Protein AF-0000000078975999 (afdb_homodimer)

Secondary structure (DSSP, 8-state):
--S------TT----------------SPEEEEEEE-SS-TT-HHHHHHHHHHHHHH--EEEEEEESS--TT-TT----SS-EEEEE-TTT-TTEEEESS-HHHHHHHHH-TTTSHHHHTTEEEEEEEEEEEES---GGGGGT-HHHHHHHHHHHTT--EEEEEES---TTS--HHHHHHHHHHHHHHHHHHTTPPPTTSS-------SS--B---TTS------GGG---HHHHHHHHHHTTSEEEEEEE-TT--TTS--EEEEB--EEEESS-EEEE-TTS------------------------------------------TTSS---HHHHHHHHHHTT--EEEEE-S--EEEE--TTBHHHHHHTT-EEEEEEESS---STTS---B-----/--S------TT----------------SPEEEEEEE-SS-TT-HHHHHHHHHHHHHH--EEEEEEESS--TT-TT----SS-EEEEE-TTT-TTEEEESS-HHHHHHHHH-TTTSHHHHTTEEEEEEEEEEEES---GGGGGT-HHHHHHHHHHHTT--EEEEEES---TTS--HHHHHHHHHHHHHHHHHHTTPPPTTSS-------SS--B---TTS------GGG---HHHHHHHHHHTTSEEEEEEE-TT--TTS--EEEEB--EEEESS-EEEE-TTS---------------------S--------------------TTS----HHHHHHHHHHTT--EEEEE-S--EEEE--TTBHHHHHHTT-EEEEEEESS---STTS---B-----

InterPro domains:
  IPR002828 Survival protein SurE-like phosphatase/nucleotidase [PF01975] (34-255)
  IPR030048 Survival protein SurE [PTHR30457] (29-383)
  IPR036523 SurE-like phosphatase/nucleotidase superfamily [G3DSA:3.40.1210.10] (33-396)
  IPR036523 SurE-like phosphatase/nucleotidase superfamily [SSF64167] (33-192)

Foldseek 3Di:
DPPPPPPCPDDPDPPPPPPPLPPPDQPPFFEEEEEEEQQALQQLLRLVLQVVCCVPVVHHYAYEYANHHRFLVQLDWDDPDDKDKDDDPVSHPNHIHINIALNVRLCQQQVCPRHPSSVVRHFYAEYEFDQAAAACFFPSCRRGSSNSNQLSCLVQFHQYEGFYENHNPRVDNLVQRSVVVSVVVVVLCVLSVVDGQPQHNNRDDCQDDFQLAAAAPQNPPDPPDPVSVDVSVVVVSVCSSRSQKYKYKYAYSPDHPPPPQAAEFAGFHKD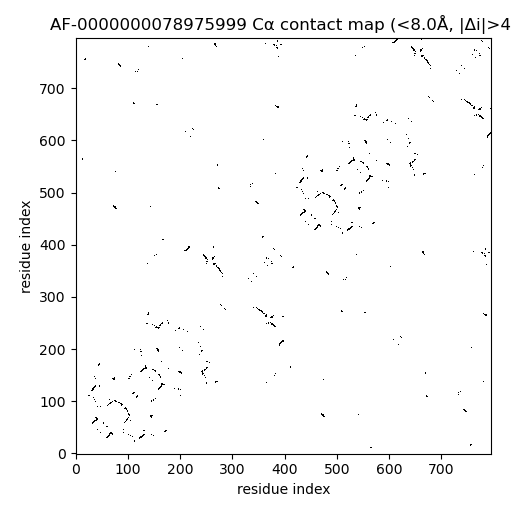FDPQKQKDFPPDDSPPPPPVPPPPPPPPPPPPDDDDDDDDPPPDPPPPPPPPPCPVPPVVPVVVRCVVRVVVVHDMDIDRHPDRMDTDDDPRGPVVSVVVRGIYMYMGGSPDDDPPRSRPHNNNNND/DPPPPPPCPDDPDPPPPPPPLPPPDQPPFFEEEEEEEQQALQQLLRLVLQVVCCVPVVHHYAYEYANHHRFLVQLDWDDPDDKDKDDDPVSHPNHIHINIALNVRLCQQQVCPRHPSSVVRHFYAEYEFDQAAAACFFPSCRRGSSNSNQLSCLVQFHQYEGFYENHNPRVDNLVQRSVVVSVVVVVLCVLSVVDGQPQHNNDDDCQDDFQLALAAPQNPPDPPDPVSVPVSVVVVSVCSSRSQKYKYKYAYSPDHPPPPQAAEFAGFHKDFDPQKQKDFPPDDSPPPPPVPPPPPPPPPPPPDDDDDDDPPPPDPPPPPPPPPCPVPPPVPVVVRCVVRVVVVHDMDIDGHPDRMDTDDDPRGPVVSVVVRGIYMYMGGSVDDDPPRSRPHNNNNND

Radius of gyration: 28.04 Å; Cα contacts (8 Å, |Δi|>4): 1833; chains: 2; bounding box: 128×62×68 Å

Structure (mmCIF, N/CA/C/O backbone):
data_AF-0000000078975999-model_v1
#
loop_
_entity.id
_entity.type
_entity.pdbx_description
1 polymer 'Survival protein SurE-like phosphatase/nucleotidase domain-containing protein'
#
loop_
_atom_site.group_PDB
_atom_site.id
_atom_site.type_symbol
_atom_site.label_atom_id
_atom_site.label_alt_id
_atom_site.label_comp_id
_atom_site.label_asym_id
_atom_site.label_entity_id
_atom_site.label_seq_id
_atom_site.pdbx_PDB_ins_code
_atom_site.Cartn_x
_atom_site.Cartn_y
_atom_site.Cartn_z
_atom_site.occupancy
_atom_site.B_iso_or_equiv
_atom_site.auth_seq_id
_atom_site.auth_comp_id
_atom_site.auth_asym_id
_atom_site.auth_atom_id
_atom_site.pdbx_PDB_model_num
ATOM 1 N N . MET A 1 1 ? -11.422 -15.164 27.516 1 16.28 1 MET A N 1
ATOM 2 C CA . MET A 1 1 ? -12.742 -15.758 27.312 1 16.28 1 MET A CA 1
ATOM 3 C C . MET A 1 1 ? -13.406 -15.188 26.078 1 16.28 1 MET A C 1
ATOM 5 O O . MET A 1 1 ? -13.898 -15.938 25.219 1 16.28 1 MET A O 1
ATOM 9 N N . LEU A 1 2 ? -13.852 -13.922 26.156 1 16.08 2 LEU A N 1
ATOM 10 C CA . LEU A 1 2 ? -15.133 -13.453 25.625 1 16.08 2 LEU A CA 1
ATOM 11 C C . LEU A 1 2 ? -14.992 -13.008 24.188 1 16.08 2 LEU A C 1
ATOM 13 O O . LEU A 1 2 ? -15.039 -11.812 23.891 1 16.08 2 LEU A O 1
ATOM 17 N N . LEU A 1 3 ? -13.812 -13.234 23.531 1 19.95 3 LEU A N 1
ATOM 18 C CA . LEU A 1 3 ? -13.797 -13.023 22.094 1 19.95 3 LEU A CA 1
ATOM 19 C C . LEU A 1 3 ? -14.984 -13.727 21.438 1 19.95 3 LEU A C 1
ATOM 21 O O . LEU A 1 3 ? -15.047 -14.953 21.422 1 19.95 3 LEU A O 1
ATOM 25 N N . LEU A 1 4 ? -16.172 -13.289 21.625 1 22.95 4 LEU A N 1
ATOM 26 C CA . LEU A 1 4 ? -17.328 -14.156 21.359 1 22.95 4 LEU A CA 1
ATOM 27 C C . LEU A 1 4 ? -17.188 -14.859 20.031 1 22.95 4 LEU A C 1
ATOM 29 O O . LEU A 1 4 ? -16.625 -14.297 19.078 1 22.95 4 LEU A O 1
ATOM 33 N N . GLN A 1 5 ? -17.156 -16.156 19.953 1 22.69 5 GLN A N 1
ATOM 34 C CA . GLN A 1 5 ? -17.266 -17.266 19.031 1 22.69 5 GLN A CA 1
ATOM 35 C C . GLN A 1 5 ? -18.281 -16.984 17.922 1 22.69 5 GLN A C 1
ATOM 37 O O . GLN A 1 5 ? -19.484 -17 18.156 1 22.69 5 GLN A O 1
ATOM 42 N N . HIS A 1 6 ? -18.078 -15.844 17.297 1 25.91 6 HIS A N 1
ATOM 43 C CA . HIS A 1 6 ? -19.125 -15.711 16.297 1 25.91 6 HIS A CA 1
ATOM 44 C C . HIS A 1 6 ? -19.453 -17.047 15.648 1 25.91 6 HIS A C 1
ATOM 46 O O . HIS A 1 6 ? -18.547 -17.797 15.25 1 25.91 6 HIS A O 1
ATOM 52 N N . ARG A 1 7 ? -20.484 -17.766 16.016 1 24.97 7 ARG A N 1
ATOM 53 C CA . ARG A 1 7 ? -21.172 -18.875 15.375 1 24.97 7 ARG A CA 1
ATOM 54 C C . ARG A 1 7 ? -21.141 -18.734 13.859 1 24.97 7 ARG A C 1
ATOM 56 O O . ARG A 1 7 ? -21.219 -17.609 13.336 1 24.97 7 ARG A O 1
ATOM 63 N N . ASP A 1 8 ? -20.594 -19.688 13.086 1 26.86 8 ASP A N 1
ATOM 64 C CA . ASP A 1 8 ? -20.438 -20.203 11.727 1 26.86 8 ASP A CA 1
ATOM 65 C C . ASP A 1 8 ? -21.641 -19.844 10.859 1 26.86 8 ASP A C 1
ATOM 67 O O . ASP A 1 8 ? -22.609 -20.594 10.789 1 26.86 8 ASP A O 1
ATOM 71 N N . ARG A 1 9 ? -22.234 -18.672 11.055 1 30.06 9 ARG A N 1
ATOM 72 C CA . ARG A 1 9 ? -23.391 -18.719 10.148 1 30.06 9 ARG A CA 1
ATOM 73 C C . ARG A 1 9 ? -22.938 -18.891 8.703 1 30.06 9 ARG A C 1
ATOM 75 O O . ARG A 1 9 ? -22 -18.25 8.25 1 30.06 9 ARG A O 1
ATOM 82 N N . PRO A 1 10 ? -23.422 -19.875 7.902 1 31.69 10 PRO A N 1
ATOM 83 C CA . PRO A 1 10 ? -23 -20.312 6.57 1 31.69 10 PRO A CA 1
ATOM 84 C C . PRO A 1 10 ? -22.75 -19.141 5.617 1 31.69 10 PRO A C 1
ATOM 86 O O . PRO A 1 10 ? -21.703 -19.078 4.973 1 31.69 10 PRO A O 1
ATOM 89 N N . GLY A 1 11 ? -23.781 -18.438 5.055 1 28.92 11 GLY A N 1
ATOM 90 C CA . GLY A 1 11 ? -24.016 -17.766 3.781 1 28.92 11 GLY A CA 1
ATOM 91 C C . GLY A 1 11 ? -23.672 -16.297 3.811 1 28.92 11 GLY A C 1
ATOM 92 O O . GLY A 1 11 ? -24.297 -15.492 3.117 1 28.92 11 GLY A O 1
ATOM 93 N N . ALA A 1 12 ? -22.859 -15.82 4.711 1 31.75 12 ALA A N 1
ATOM 94 C CA . ALA A 1 12 ? -22.797 -14.359 4.754 1 31.75 12 ALA A CA 1
ATOM 95 C C . ALA A 1 12 ? -22.125 -13.805 3.506 1 31.75 12 ALA A C 1
ATOM 97 O O . ALA A 1 12 ? -20.938 -14.016 3.285 1 31.75 12 ALA A O 1
ATOM 98 N N . HIS A 1 13 ? -22.953 -13.648 2.461 1 33.78 13 HIS A N 1
ATOM 99 C CA . HIS A 1 13 ? -22.609 -12.938 1.238 1 33.78 13 HIS A CA 1
ATOM 100 C C . HIS A 1 13 ? -22.203 -11.5 1.539 1 33.78 13 HIS A C 1
ATOM 102 O O . HIS A 1 13 ? -22.672 -10.898 2.502 1 33.78 13 HIS A O 1
ATOM 108 N N . PHE A 1 14 ? -21.047 -11.211 1.297 1 37.84 14 PHE A N 1
ATOM 109 C CA . PHE A 1 14 ? -20.578 -9.836 1.361 1 37.84 14 PHE A CA 1
ATOM 110 C C . PHE A 1 14 ? -21.641 -8.867 0.857 1 37.84 14 PHE A C 1
ATOM 112 O O . PHE A 1 14 ? -21.969 -8.859 -0.333 1 37.84 14 PHE A O 1
ATOM 119 N N . ALA A 1 15 ? -22.641 -8.586 1.693 1 34.5 15 ALA A N 1
ATOM 120 C CA . ALA A 1 15 ? -23.625 -7.586 1.261 1 34.5 15 ALA A CA 1
ATOM 121 C C . ALA A 1 15 ? -22.938 -6.234 1.026 1 34.5 15 ALA A C 1
ATOM 123 O O . ALA A 1 15 ? -22.312 -5.68 1.932 1 34.5 15 ALA A O 1
ATOM 124 N N . LEU A 1 16 ? -22.484 -5.977 -0.101 1 40 16 LEU A N 1
ATOM 125 C CA . LEU A 1 16 ? -22.078 -4.617 -0.445 1 40 16 LEU A CA 1
ATOM 126 C C . LEU A 1 16 ? -23.219 -3.631 -0.223 1 40 16 LEU A C 1
ATOM 128 O O . LEU A 1 16 ? -24.25 -3.719 -0.883 1 40 16 LEU A O 1
ATOM 132 N N . THR A 1 17 ? -23.484 -3.244 0.994 1 35.88 17 THR A N 1
ATOM 133 C CA . THR A 1 17 ? -24.562 -2.289 1.264 1 35.88 17 THR A CA 1
ATOM 134 C C . THR A 1 17 ? -24.328 -0.991 0.494 1 35.88 17 THR A C 1
ATOM 136 O O . THR A 1 17 ? -23.203 -0.49 0.43 1 35.88 17 THR A O 1
ATOM 139 N N . ARG A 1 18 ? -25.25 -0.676 -0.413 1 34.97 18 ARG A N 1
ATOM 140 C CA . ARG A 1 18 ? -25.297 0.65 -1.021 1 34.97 18 ARG A CA 1
ATOM 141 C C . ARG A 1 18 ? -25.297 1.741 0.045 1 34.97 18 ARG A C 1
ATOM 143 O O . ARG A 1 18 ? -26.109 1.714 0.966 1 34.97 18 ARG A O 1
ATOM 150 N N . SER A 1 19 ? -24.203 2.248 0.192 1 34.19 19 SER A N 1
ATOM 151 C CA . SER A 1 19 ? -24.141 3.305 1.198 1 34.19 19 SER A CA 1
ATOM 152 C C . SER A 1 19 ? -25.219 4.352 0.967 1 34.19 19 SER A C 1
ATOM 154 O O . SER A 1 19 ? -25.328 4.91 -0.126 1 34.19 19 SER A O 1
ATOM 156 N N . ARG A 1 20 ? -26.359 4.277 1.596 1 32.47 20 ARG A N 1
ATOM 157 C CA . ARG A 1 20 ? -27.172 5.48 1.617 1 32.47 20 ARG A CA 1
ATOM 158 C C . ARG A 1 20 ? -26.359 6.695 2.049 1 32.47 20 ARG A C 1
ATOM 160 O O . ARG A 1 20 ? -25.562 6.617 2.986 1 32.47 20 ARG A O 1
ATOM 167 N N . SER A 1 21 ? -26.109 7.664 1.081 1 35.12 21 SER A N 1
ATOM 168 C CA . SER A 1 21 ? -25.5 8.961 1.345 1 35.12 21 SER A CA 1
ATOM 169 C C . SER A 1 21 ? -25.953 9.531 2.684 1 35.12 21 SER A C 1
ATOM 171 O O . SER A 1 21 ? -27.109 9.938 2.826 1 35.12 21 SER A O 1
ATOM 173 N N . SER A 1 22 ? -25.734 8.914 3.758 1 37.62 22 SER A N 1
ATOM 174 C CA . SER A 1 22 ? -26.062 9.68 4.953 1 37.62 22 SER A CA 1
ATOM 175 C C . SER A 1 22 ? -25.234 10.953 5.039 1 37.62 22 SER A C 1
ATOM 177 O O . SER A 1 22 ? -24 10.906 5.02 1 37.62 22 SER A O 1
ATOM 179 N N . THR A 1 23 ? -25.812 12.094 4.633 1 43.41 23 THR A N 1
ATOM 180 C CA . THR A 1 23 ? -25.234 13.422 4.816 1 43.41 23 THR A CA 1
ATOM 181 C C . THR A 1 23 ? -24.906 13.672 6.285 1 43.41 23 THR A C 1
ATOM 183 O O . THR A 1 23 ? -25.797 13.633 7.141 1 43.41 23 THR A O 1
ATOM 186 N N . ILE A 1 24 ? -23.828 13.234 6.715 1 45.66 24 ILE A N 1
ATOM 187 C CA . ILE A 1 24 ? -23.406 13.648 8.047 1 45.66 24 ILE A CA 1
ATOM 188 C C . ILE A 1 24 ? -23.047 15.133 8.031 1 45.66 24 ILE A C 1
ATOM 190 O O . ILE A 1 24 ? -22.203 15.562 7.242 1 45.66 24 ILE A O 1
ATOM 194 N N . SER A 1 25 ? -23.984 15.938 8.453 1 47.44 25 SER A N 1
ATOM 195 C CA . SER A 1 25 ? -23.703 17.359 8.609 1 47.44 25 SER A CA 1
ATOM 196 C C . SER A 1 25 ? -22.766 17.609 9.789 1 47.44 25 SER A C 1
ATOM 198 O O . SER A 1 25 ? -23 17.125 10.898 1 47.44 25 SER A O 1
ATOM 200 N N . VAL A 1 26 ? -21.516 17.906 9.445 1 49.75 26 VAL A N 1
ATOM 201 C CA . VAL A 1 26 ? -20.578 18.281 10.492 1 49.75 26 VAL A CA 1
ATOM 202 C C . VAL A 1 26 ? -20.906 19.688 11.008 1 49.75 26 VAL A C 1
ATOM 204 O O . VAL A 1 26 ? -21.016 20.625 10.227 1 49.75 26 VAL A O 1
ATOM 207 N N . ARG A 1 27 ? -21.469 19.891 12.195 1 51.03 27 ARG A N 1
ATOM 208 C CA . ARG A 1 27 ? -21.703 21.172 12.859 1 51.03 27 ARG A CA 1
ATOM 209 C C . ARG A 1 27 ? -20.484 22.078 12.742 1 51.03 27 ARG A C 1
ATOM 211 O O . ARG A 1 27 ? -19.422 21.656 12.273 1 51.03 27 ARG A O 1
ATOM 218 N N . ALA A 1 28 ? -20.625 23.344 13.258 1 54.47 28 ALA A N 1
ATOM 219 C CA . ALA A 1 28 ? -19.656 24.438 13.289 1 54.47 28 ALA A CA 1
ATOM 220 C C . ALA A 1 28 ? -18.344 23.984 13.945 1 54.47 28 ALA A C 1
ATOM 222 O O . ALA A 1 28 ? -18.188 24.109 15.164 1 54.47 28 ALA A O 1
ATOM 223 N N . ALA A 1 29 ? -17.484 23.219 13.242 1 69.31 29 ALA A N 1
ATOM 224 C CA . ALA A 1 29 ? -16.234 22.625 13.727 1 69.31 29 ALA A CA 1
ATOM 225 C C . ALA A 1 29 ? -15.055 23.578 13.477 1 69.31 29 ALA A C 1
ATOM 227 O O . ALA A 1 29 ? -15.07 24.359 12.523 1 69.31 29 ALA A O 1
ATOM 228 N N . GLN A 1 30 ? -14.219 23.719 14.516 1 88.25 30 GLN A N 1
ATOM 229 C CA . GLN A 1 30 ? -13.008 24.531 14.414 1 88.25 30 GLN A CA 1
ATOM 230 C C . GLN A 1 30 ? -12.031 23.953 13.406 1 88.25 30 GLN A C 1
ATOM 232 O O . GLN A 1 30 ? -11.758 22.75 13.414 1 88.25 30 GLN A O 1
ATOM 237 N N . PRO A 1 31 ? -11.594 24.859 12.461 1 92.44 31 PRO A N 1
ATOM 238 C CA . PRO A 1 31 ? -10.594 24.375 11.508 1 92.44 31 PRO A CA 1
ATOM 239 C C . PRO A 1 31 ? -9.297 23.938 12.18 1 92.44 31 PRO A C 1
ATOM 241 O O . PRO A 1 31 ? -8.875 24.547 13.164 1 92.44 31 PRO A O 1
ATOM 244 N N . CYS A 1 32 ? -8.773 22.859 11.711 1 95.75 32 CYS A N 1
ATOM 245 C CA . CYS A 1 32 ? -7.605 22.234 12.336 1 95.75 32 CYS A CA 1
ATOM 246 C C . CYS A 1 32 ? -6.75 21.516 11.305 1 95.75 32 CYS A C 1
ATOM 248 O O . CYS A 1 32 ? -7.258 21.062 10.281 1 95.75 32 CYS A O 1
ATOM 250 N N . LEU A 1 33 ? -5.43 21.516 11.586 1 98.38 33 LEU A N 1
ATOM 251 C CA . LEU A 1 33 ? -4.539 20.641 10.836 1 98.38 33 LEU A CA 1
ATOM 252 C C . LEU A 1 33 ? -4.43 19.281 11.5 1 98.38 33 LEU A C 1
ATOM 254 O O . LEU A 1 33 ? -4.504 19.172 12.727 1 98.38 33 LEU A O 1
ATOM 258 N N . VAL A 1 34 ? -4.309 18.25 10.703 1 98.56 34 VAL A N 1
ATOM 259 C CA . VAL A 1 34 ? -4.062 16.906 11.219 1 98.56 34 VAL A CA 1
ATOM 260 C C . VAL A 1 34 ? -2.652 16.453 10.844 1 98.56 34 VAL A C 1
ATOM 262 O O . VAL A 1 34 ? -2.219 16.641 9.703 1 98.56 34 VAL A O 1
ATOM 265 N N . LEU A 1 35 ? -1.954 15.961 11.844 1 98.88 35 LEU A N 1
ATOM 266 C CA . LEU A 1 35 ? -0.567 15.57 11.617 1 98.88 35 LEU A CA 1
ATOM 267 C C . LEU A 1 35 ? -0.311 14.156 12.141 1 98.88 35 LEU A C 1
ATOM 269 O O . LEU A 1 35 ? -0.704 13.828 13.258 1 98.88 35 LEU A O 1
ATOM 273 N N . SER A 1 36 ? 0.268 13.281 11.312 1 98.56 36 SER A N 1
ATOM 274 C CA . SER A 1 36 ? 0.706 11.945 11.688 1 98.56 36 SER A CA 1
ATOM 275 C C . SER A 1 36 ? 2.102 11.641 11.148 1 98.56 36 SER A C 1
ATOM 277 O O . SER A 1 36 ? 2.793 12.547 10.672 1 98.56 36 SER A O 1
ATOM 279 N N . ASN A 1 37 ? 2.617 10.523 11.469 1 97.31 37 ASN A N 1
ATOM 280 C CA . ASN A 1 37 ? 3.881 9.984 10.992 1 97.31 37 ASN A CA 1
ATOM 281 C C . ASN A 1 37 ? 4.047 8.516 11.375 1 97.31 37 ASN A C 1
ATOM 283 O O . ASN A 1 37 ? 3.35 8.023 12.266 1 97.31 37 ASN A O 1
ATOM 287 N N . ASP A 1 38 ? 4.961 7.855 10.656 1 96.5 38 ASP A N 1
ATOM 288 C CA . ASP A 1 38 ? 5.105 6.445 11 1 96.5 38 ASP A CA 1
ATOM 289 C C . ASP A 1 38 ? 6.281 6.23 11.953 1 96.5 38 ASP A C 1
ATOM 291 O O . ASP A 1 38 ? 6.488 5.125 12.453 1 96.5 38 ASP A O 1
ATOM 295 N N . ASP A 1 39 ? 7.02 7.281 12.352 1 96.44 39 ASP A N 1
ATOM 296 C CA . ASP A 1 39 ? 8.18 7.137 13.227 1 96.44 39 ASP A CA 1
ATOM 297 C C . ASP A 1 39 ? 7.754 7.098 14.695 1 96.44 39 ASP A C 1
ATOM 299 O O . ASP A 1 39 ? 8.602 6.98 15.586 1 96.44 39 ASP A O 1
ATOM 303 N N . GLY A 1 40 ? 6.535 7.227 14.898 1 97.06 40 GLY A N 1
ATOM 304 C CA . GLY A 1 40 ? 6.031 7.23 16.266 1 97.06 40 GLY A CA 1
ATOM 305 C C . GLY A 1 40 ? 5.754 8.625 16.797 1 97.06 40 GLY A C 1
ATOM 306 O O . GLY A 1 40 ? 6.32 9.602 16.312 1 97.06 40 GLY A O 1
ATOM 307 N N . VAL A 1 41 ? 4.938 8.68 17.828 1 98.25 41 VAL A N 1
ATOM 308 C CA . VAL A 1 41 ? 4.438 9.953 18.328 1 98.25 41 VAL A CA 1
ATOM 309 C C . VAL A 1 41 ? 5.578 10.734 18.984 1 98.25 41 VAL A C 1
ATOM 311 O O . VAL A 1 41 ? 5.527 11.961 19.078 1 98.25 41 VAL A O 1
ATOM 314 N N . GLU A 1 42 ? 6.625 10.07 19.391 1 97.38 42 GLU A N 1
ATOM 315 C CA . GLU A 1 42 ? 7.723 10.719 20.094 1 97.38 42 GLU A CA 1
ATOM 316 C C . GLU A 1 42 ? 8.805 11.195 19.141 1 97.38 42 GLU A C 1
ATOM 318 O O . GLU A 1 42 ? 9.828 11.727 19.562 1 97.38 42 GLU A O 1
ATOM 323 N N . SER A 1 43 ? 8.625 10.969 17.891 1 97.38 43 SER A N 1
ATOM 324 C CA . SER A 1 43 ? 9.602 11.414 16.906 1 97.38 43 SER A CA 1
ATOM 325 C C . SER A 1 43 ? 9.922 12.898 17.078 1 97.38 43 SER A C 1
ATOM 327 O O . SER A 1 43 ? 9.016 13.734 17.109 1 97.38 43 SER A O 1
ATOM 329 N N . TYR A 1 44 ? 11.211 13.258 17.078 1 97.5 44 TYR A N 1
ATOM 330 C CA . TYR A 1 44 ? 11.641 14.641 17.25 1 97.5 44 TYR A CA 1
ATOM 331 C C . TYR A 1 44 ? 11.188 15.492 16.062 1 97.5 44 TYR A C 1
ATOM 333 O O . TYR A 1 44 ? 10.734 16.625 16.25 1 97.5 44 TYR A O 1
ATOM 341 N N . ALA A 1 45 ? 11.312 14.938 14.914 1 97.88 45 ALA A N 1
ATOM 342 C CA . ALA A 1 45 ? 10.938 15.68 13.711 1 97.88 45 ALA A CA 1
ATOM 343 C C . ALA A 1 45 ? 9.438 15.961 13.68 1 97.88 45 ALA A C 1
ATOM 345 O O . ALA A 1 45 ? 9.016 17.062 13.328 1 97.88 45 ALA A O 1
ATOM 346 N N . LEU A 1 46 ? 8.648 14.977 14.086 1 98.38 46 LEU A N 1
ATOM 347 C CA . LEU A 1 46 ? 7.195 15.133 14.141 1 98.38 46 LEU A CA 1
ATOM 348 C C . LEU A 1 46 ? 6.809 16.234 15.117 1 98.38 46 LEU A C 1
ATOM 350 O O . LEU A 1 46 ? 5.996 17.109 14.797 1 98.38 46 LEU A O 1
ATOM 354 N N . GLN A 1 47 ? 7.406 16.188 16.266 1 98.38 47 GLN A N 1
ATOM 355 C CA . GLN A 1 47 ? 7.07 17.156 17.297 1 98.38 47 GLN A CA 1
ATOM 356 C C . GLN A 1 47 ? 7.551 18.547 16.938 1 98.38 47 GLN A C 1
ATOM 358 O O . GLN A 1 47 ? 6.879 19.547 17.219 1 98.38 47 GLN A O 1
ATOM 363 N N . SER A 1 48 ? 8.688 18.594 16.328 1 98.38 48 SER A N 1
ATOM 364 C CA . SER A 1 48 ? 9.188 19.891 15.844 1 98.38 48 SER A CA 1
ATOM 365 C C . SER A 1 48 ? 8.25 20.484 14.805 1 98.38 48 SER A C 1
ATOM 367 O O . SER A 1 48 ? 7.93 21.672 14.875 1 98.38 48 SER A O 1
ATOM 369 N N . LEU A 1 49 ? 7.812 19.688 13.875 1 98.69 49 LEU A N 1
ATOM 370 C CA . LEU A 1 49 ? 6.887 20.172 12.852 1 98.69 49 LEU A CA 1
ATOM 371 C C . LEU A 1 49 ? 5.574 20.625 13.484 1 98.69 49 LEU A C 1
ATOM 373 O O . LEU A 1 49 ? 5.043 21.688 13.133 1 98.69 49 LEU A O 1
ATOM 377 N N . ALA A 1 50 ? 5.031 19.859 14.398 1 98.75 50 ALA A N 1
ATOM 378 C CA . ALA A 1 50 ? 3.787 20.219 15.078 1 98.75 50 ALA A CA 1
ATOM 379 C C . ALA A 1 50 ? 3.9 21.578 15.758 1 98.75 50 ALA A C 1
ATOM 381 O O . ALA A 1 50 ? 3.025 22.438 15.602 1 98.75 50 ALA A O 1
ATOM 382 N N . ALA A 1 51 ? 4.973 21.766 16.484 1 98.44 51 ALA A N 1
ATOM 383 C CA . ALA A 1 51 ? 5.188 23.016 17.219 1 98.44 51 ALA A CA 1
ATOM 384 C C . ALA A 1 51 ? 5.289 24.203 16.266 1 98.44 51 ALA A C 1
ATOM 386 O O . ALA A 1 51 ? 4.684 25.25 16.5 1 98.44 51 ALA A O 1
ATOM 387 N N . ARG A 1 52 ? 5.984 24.016 15.227 1 98.31 52 ARG A N 1
ATOM 388 C CA . ARG A 1 52 ? 6.195 25.094 14.273 1 98.31 52 ARG A CA 1
ATOM 389 C C . ARG A 1 52 ? 4.922 25.391 13.484 1 98.31 52 ARG A C 1
ATOM 391 O O . ARG A 1 52 ? 4.648 26.547 13.141 1 98.31 52 ARG A O 1
ATOM 398 N N . LEU A 1 53 ? 4.156 24.328 13.117 1 98.38 53 LEU A N 1
ATOM 399 C CA . LEU A 1 53 ? 2.871 24.547 12.469 1 98.38 53 LEU A CA 1
ATOM 400 C C . LEU A 1 53 ? 1.957 25.406 13.336 1 98.38 53 LEU A C 1
ATOM 402 O O . LEU A 1 53 ? 1.337 26.344 12.844 1 98.38 53 LEU A O 1
ATOM 406 N N . ARG A 1 54 ? 1.897 25.125 14.609 1 97.88 54 ARG A N 1
ATOM 407 C CA . ARG A 1 54 ? 1.069 25.891 15.531 1 97.88 54 ARG A CA 1
ATOM 408 C C . ARG A 1 54 ? 1.501 27.344 15.578 1 97.88 54 ARG A C 1
ATOM 410 O O . ARG A 1 54 ? 0.668 28.25 15.469 1 97.88 54 ARG A O 1
ATOM 417 N N . LYS A 1 55 ? 2.746 27.469 15.664 1 97.44 55 LYS A N 1
ATOM 418 C CA . LYS A 1 55 ? 3.303 28.812 15.836 1 97.44 55 LYS A CA 1
ATOM 419 C C . LYS A 1 55 ? 3.146 29.641 14.57 1 97.44 55 LYS A C 1
ATOM 421 O O . LYS A 1 55 ? 2.74 30.812 14.625 1 97.44 55 LYS A O 1
ATOM 426 N N . GLU A 1 56 ? 3.408 29.094 13.469 1 96 56 GLU A N 1
ATOM 427 C CA . GLU A 1 56 ? 3.537 29.859 12.234 1 96 56 GLU A CA 1
ATOM 428 C C . GLU A 1 56 ? 2.188 30.031 11.547 1 96 56 GLU A C 1
ATOM 430 O O . GLU A 1 56 ? 1.965 31.016 10.844 1 96 56 GLU A O 1
ATOM 435 N N . THR A 1 57 ? 1.293 29.078 11.719 1 95 57 THR A N 1
ATOM 436 C CA . THR A 1 57 ? 0.014 29.172 11.023 1 95 57 THR A CA 1
ATOM 437 C C . THR A 1 57 ? -1.069 29.703 11.953 1 95 57 THR A C 1
ATOM 439 O O . THR A 1 57 ? -2.098 30.219 11.5 1 95 57 THR A O 1
ATOM 442 N N . GLY A 1 58 ? -0.906 29.531 13.211 1 95.06 58 GLY A N 1
ATOM 443 C CA . GLY A 1 58 ? -1.924 29.906 14.18 1 95.06 58 GLY A CA 1
ATOM 444 C C . GLY A 1 58 ? -3.07 28.922 14.25 1 95.06 58 GLY A C 1
ATOM 445 O O . GLY A 1 58 ? -4.031 29.125 14.992 1 95.06 58 GLY A O 1
ATOM 446 N N . HIS A 1 59 ? -2.973 27.859 13.523 1 96.38 59 HIS A N 1
ATOM 447 C CA . HIS A 1 59 ? -4.023 26.844 13.516 1 96.38 59 HIS A CA 1
ATOM 448 C C . HIS A 1 59 ? -3.814 25.828 14.633 1 96.38 59 HIS A C 1
ATOM 450 O O . HIS A 1 59 ? -2.682 25.594 15.062 1 96.38 59 HIS A O 1
ATOM 456 N N . ARG A 1 60 ? -4.938 25.297 15.109 1 96.81 60 ARG A N 1
ATOM 457 C CA . ARG A 1 60 ? -4.859 24.094 15.922 1 96.81 60 ARG A CA 1
ATOM 458 C C . ARG A 1 60 ? -4.277 22.922 15.117 1 96.81 60 ARG A C 1
ATOM 460 O O . ARG A 1 60 ? -4.539 22.797 13.922 1 96.81 60 ARG A O 1
ATOM 467 N N . VAL A 1 61 ? -3.387 22.156 15.781 1 98.38 61 VAL A N 1
ATOM 468 C CA . VAL A 1 61 ? -2.783 20.984 15.141 1 98.38 61 VAL A CA 1
ATOM 469 C C . VAL A 1 61 ? -3.09 19.734 15.953 1 98.38 61 VAL A C 1
ATOM 471 O O . VAL A 1 61 ? -2.637 19.594 17.094 1 98.38 61 VAL A O 1
ATOM 474 N N . LEU A 1 62 ? -3.895 18.859 15.422 1 98.44 62 LEU A N 1
ATOM 475 C CA . LEU A 1 62 ? -4.156 17.547 16.016 1 98.44 62 LEU A CA 1
ATOM 476 C C . LEU A 1 62 ? -3.098 16.531 15.586 1 98.44 62 LEU A C 1
ATOM 478 O O . LEU A 1 62 ? -3.008 16.188 14.406 1 98.44 62 LEU A O 1
ATOM 482 N N . VAL A 1 63 ? -2.297 16.125 16.578 1 98.81 63 VAL A N 1
ATOM 483 C CA . VAL A 1 63 ? -1.269 15.117 16.297 1 98.81 63 VAL A CA 1
ATOM 484 C C . VAL A 1 63 ? -1.765 13.742 16.734 1 98.81 63 VAL A C 1
ATOM 486 O O . VAL A 1 63 ? -2.127 13.531 17.891 1 98.81 63 VAL A O 1
ATOM 489 N N . VAL A 1 64 ? -1.874 12.805 15.82 1 98.69 64 VAL A N 1
ATOM 490 C CA . VAL A 1 64 ? -2.188 11.398 16.094 1 98.69 64 VAL A CA 1
ATOM 491 C C . VAL A 1 64 ? -1.17 10.5 15.383 1 98.69 64 VAL A C 1
ATOM 493 O O . VAL A 1 64 ? -1.13 10.445 14.156 1 98.69 64 VAL A O 1
ATOM 496 N N . ALA A 1 65 ? -0.375 9.836 16.094 1 98.75 65 ALA A N 1
ATOM 497 C CA . ALA A 1 65 ? 0.669 8.984 15.539 1 98.75 65 ALA A CA 1
ATOM 498 C C . ALA A 1 65 ? 0.795 7.684 16.328 1 98.75 65 ALA A C 1
ATOM 500 O O . ALA A 1 65 ? 0.309 7.586 17.453 1 98.75 65 ALA A O 1
ATOM 501 N N . PRO A 1 66 ? 1.379 6.691 15.68 1 98.31 66 PRO A N 1
ATOM 502 C CA . PRO A 1 66 ? 1.571 5.43 16.391 1 98.31 66 PRO A CA 1
ATOM 503 C C . PRO A 1 66 ? 2.359 5.605 17.688 1 98.31 66 PRO A C 1
ATOM 505 O O . PRO A 1 66 ? 3.271 6.434 17.766 1 98.31 66 PRO A O 1
ATOM 508 N N . ALA A 1 67 ? 2.008 4.781 18.656 1 96.81 67 ALA A N 1
ATOM 509 C CA . ALA A 1 67 ? 2.691 4.82 19.938 1 96.81 67 ALA A CA 1
ATOM 510 C C . ALA A 1 67 ? 4.16 4.438 19.797 1 96.81 67 ALA A C 1
ATOM 512 O O . ALA A 1 67 ? 5.008 4.887 20.578 1 96.81 67 ALA A O 1
ATOM 513 N N . ARG A 1 68 ? 4.406 3.623 18.781 1 93.5 68 ARG A N 1
ATOM 514 C CA . ARG A 1 68 ? 5.766 3.182 18.484 1 93.5 68 ARG A CA 1
ATOM 515 C C . ARG A 1 68 ? 6.078 3.324 17 1 93.5 68 ARG A C 1
ATOM 517 O O . ARG A 1 68 ? 5.176 3.535 16.188 1 93.5 68 ARG A O 1
ATOM 524 N N . ASN A 1 69 ? 7.402 3.238 16.766 1 92.75 69 ASN A N 1
ATOM 525 C CA . ASN A 1 69 ? 7.828 3.305 15.375 1 92.75 69 ASN A CA 1
ATOM 526 C C . ASN A 1 69 ? 7.188 2.199 14.539 1 92.75 69 ASN A C 1
ATOM 528 O O . ASN A 1 69 ? 7.191 1.033 14.938 1 92.75 69 ASN A O 1
ATOM 532 N N . LYS A 1 70 ? 6.605 2.545 13.383 1 92.25 70 LYS A N 1
ATOM 533 C CA . LYS A 1 70 ? 5.945 1.629 12.453 1 92.25 70 LYS A CA 1
ATOM 534 C C . LYS A 1 70 ? 6.496 1.787 11.039 1 92.25 70 LYS A C 1
ATOM 536 O O . LYS A 1 70 ? 5.734 1.783 10.07 1 92.25 70 LYS A O 1
ATOM 541 N N . SER A 1 71 ? 7.758 1.947 10.984 1 87.56 71 SER A N 1
ATOM 542 C CA . SER A 1 71 ? 8.391 2.062 9.672 1 87.56 71 SER A CA 1
ATOM 543 C C . SER A 1 71 ? 8.047 0.872 8.789 1 87.56 71 SER A C 1
ATOM 545 O O . SER A 1 71 ? 7.961 -0.262 9.266 1 87.56 71 SER A O 1
ATOM 547 N N . ALA A 1 72 ? 7.816 1.121 7.438 1 87.81 72 ALA A N 1
ATOM 548 C CA . ALA A 1 72 ? 7.539 0.129 6.398 1 87.81 72 ALA A CA 1
ATOM 549 C C . ALA A 1 72 ? 6.199 -0.557 6.641 1 87.81 72 ALA A C 1
ATOM 551 O O . ALA A 1 72 ? 6.031 -1.737 6.324 1 87.81 72 ALA A O 1
ATOM 552 N N . ALA A 1 73 ? 5.246 0.189 7.227 1 90.62 73 ALA A N 1
ATOM 553 C CA . ALA A 1 73 ? 3.924 -0.361 7.52 1 90.62 73 ALA A CA 1
ATOM 554 C C . ALA A 1 73 ? 3.01 -0.273 6.301 1 90.62 73 ALA A C 1
ATOM 556 O O . ALA A 1 73 ? 1.94 -0.888 6.277 1 90.62 73 ALA A O 1
ATOM 557 N N . SER A 1 74 ? 3.455 0.42 5.34 1 94.56 74 SER A N 1
ATOM 558 C CA . SER A 1 74 ? 2.57 0.685 4.211 1 94.56 74 SER A CA 1
ATOM 559 C C . SER A 1 74 ? 1.203 1.169 4.68 1 94.56 74 SER A C 1
ATOM 561 O O . SER A 1 74 ? 1.11 2.113 5.465 1 94.56 74 SER A O 1
ATOM 563 N N . MET A 1 75 ? 0.149 0.645 4.121 1 94.88 75 MET A N 1
ATOM 564 C CA . MET A 1 75 ? -1.193 1.034 4.543 1 94.88 75 MET A CA 1
ATOM 565 C C . MET A 1 75 ? -1.863 -0.088 5.328 1 94.88 75 MET A C 1
ATOM 567 O O . MET A 1 75 ? -3.082 -0.256 5.262 1 94.88 75 MET A O 1
ATOM 571 N N . GLY A 1 76 ? -1.057 -0.849 6.035 1 93.06 76 GLY A N 1
ATOM 572 C CA . GLY A 1 76 ? -1.596 -1.935 6.836 1 93.06 76 GLY A CA 1
ATOM 573 C C . GLY A 1 76 ? -2.555 -1.462 7.91 1 93.06 76 GLY A C 1
ATOM 574 O O . GLY A 1 76 ? -2.393 -0.37 8.461 1 93.06 76 GLY A O 1
ATOM 575 N N . LEU A 1 77 ? -3.592 -2.312 8.219 1 90.44 77 LEU A N 1
ATOM 576 C CA . LEU A 1 77 ? -4.57 -2.031 9.266 1 90.44 77 LEU A CA 1
ATOM 577 C C . LEU A 1 77 ? -4.398 -2.984 10.438 1 90.44 77 LEU A C 1
ATOM 579 O O . LEU A 1 77 ? -3.98 -4.133 10.258 1 90.44 77 LEU A O 1
ATOM 583 N N . THR A 1 78 ? -4.707 -2.471 11.547 1 87.06 78 THR A N 1
ATOM 584 C CA . THR A 1 78 ? -4.77 -3.312 12.734 1 87.06 78 THR A CA 1
ATOM 585 C C . THR A 1 78 ? -6.148 -3.953 12.875 1 87.06 78 THR A C 1
ATOM 587 O O . THR A 1 78 ? -7.137 -3.262 13.133 1 87.06 78 THR A O 1
ATOM 590 N N . LEU A 1 79 ? -6.188 -5.254 12.703 1 80.38 79 LEU A N 1
ATOM 591 C CA . LEU A 1 79 ? -7.477 -5.938 12.758 1 80.38 79 LEU A CA 1
ATOM 592 C C . LEU A 1 79 ? -7.547 -6.863 13.969 1 80.38 79 LEU A C 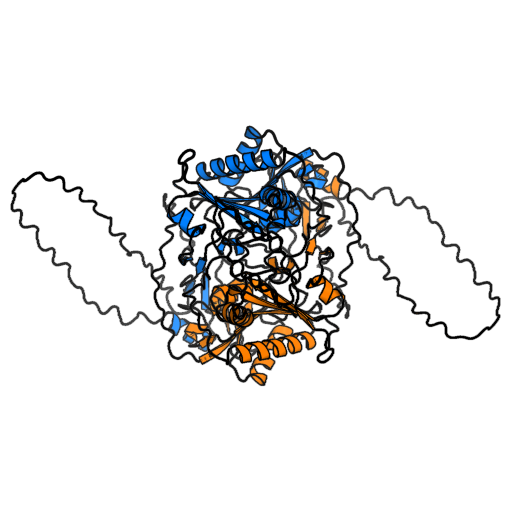1
ATOM 594 O O . LEU A 1 79 ? -8.641 -7.199 14.43 1 80.38 79 LEU A O 1
ATOM 598 N N . ARG A 1 80 ? -6.441 -7.242 14.547 1 76.62 80 ARG A N 1
ATOM 599 C CA . ARG A 1 80 ? -6.43 -8.383 15.461 1 76.62 80 ARG A CA 1
ATOM 600 C C . ARG A 1 80 ? -6.379 -7.914 16.906 1 76.62 80 ARG A C 1
ATOM 602 O O . ARG A 1 80 ? -6.578 -8.711 17.828 1 76.62 80 ARG A O 1
ATOM 609 N N . TYR A 1 81 ? -6.145 -6.652 17.094 1 80.06 81 TYR A N 1
ATOM 610 C CA . TYR A 1 81 ? -6.059 -6.211 18.484 1 80.06 81 TYR A CA 1
ATOM 611 C C . TYR A 1 81 ? -6.727 -4.852 18.672 1 80.06 81 TYR A C 1
ATOM 613 O O . TYR A 1 81 ? -6.891 -4.098 17.703 1 80.06 81 TYR A O 1
ATOM 621 N N . ASP A 1 82 ? -7.047 -4.637 19.922 1 87.94 82 ASP A N 1
ATOM 622 C CA . ASP A 1 82 ? -7.582 -3.348 20.344 1 87.94 82 ASP A CA 1
ATOM 623 C C . ASP A 1 82 ? -6.523 -2.252 20.234 1 87.94 82 ASP A C 1
ATOM 625 O O . ASP A 1 82 ? -5.379 -2.445 20.641 1 87.94 82 ASP A O 1
ATOM 629 N N . MET A 1 83 ? -6.957 -1.172 19.625 1 93.44 83 MET A N 1
ATOM 630 C CA . MET A 1 83 ? -6.047 -0.035 19.516 1 93.44 83 MET A CA 1
ATOM 631 C C . MET A 1 83 ? -6.328 0.992 20.594 1 93.44 83 MET A C 1
ATOM 633 O O . MET A 1 83 ? -7.328 1.712 20.547 1 93.44 83 MET A O 1
ATOM 637 N N . GLU A 1 84 ? -5.457 1.052 21.516 1 94.88 84 GLU A N 1
ATOM 638 C CA . GLU A 1 84 ? -5.598 2.027 22.594 1 94.88 84 GLU A CA 1
ATOM 639 C C . GLU A 1 84 ? -5.137 3.412 22.141 1 94.88 84 GLU A C 1
ATOM 641 O O . GLU A 1 84 ? -4.059 3.557 21.562 1 94.88 84 GLU A O 1
ATOM 646 N N . LEU A 1 85 ? -5.941 4.414 22.312 1 96.5 85 LEU A N 1
ATOM 647 C CA . LEU A 1 85 ? -5.629 5.82 22.094 1 96.5 85 LEU A CA 1
ATOM 648 C C . LEU A 1 85 ? -5.391 6.547 23.406 1 96.5 85 LEU A C 1
ATOM 650 O O . LEU A 1 85 ? -6.254 6.539 24.297 1 96.5 85 LEU A O 1
ATOM 654 N N . ARG A 1 86 ? -4.207 7.176 23.516 1 96.38 86 ARG A N 1
ATOM 655 C CA . ARG A 1 86 ? -3.848 7.898 24.734 1 96.38 86 ARG A CA 1
ATOM 656 C C . ARG A 1 86 ? -3.455 9.336 24.422 1 96.38 86 ARG A C 1
ATOM 658 O O . ARG A 1 86 ? -2.766 9.602 23.438 1 96.38 86 ARG A O 1
ATOM 665 N N . VAL A 1 87 ? -3.916 10.211 25.312 1 96.62 87 VAL A N 1
ATOM 666 C CA . VAL A 1 87 ? -3.465 11.594 25.203 1 96.62 87 VAL A CA 1
ATOM 667 C C . VAL A 1 87 ? -2.031 11.711 25.719 1 96.62 87 VAL A C 1
ATOM 669 O O . VAL A 1 87 ? -1.658 11.055 26.703 1 96.62 87 VAL A O 1
ATOM 672 N N . ARG A 1 88 ? -1.21 12.508 24.969 1 97.19 88 ARG A N 1
ATOM 673 C CA . ARG A 1 88 ? 0.187 12.734 25.328 1 97.19 88 ARG A CA 1
ATOM 674 C C . ARG A 1 88 ? 0.48 14.219 25.5 1 97.19 88 ARG A C 1
ATOM 676 O O . ARG A 1 88 ? 1.254 14.797 24.734 1 97.19 88 ARG A O 1
ATOM 683 N N . PRO A 1 89 ? -0.043 14.789 26.594 1 95.62 89 PRO A N 1
ATOM 684 C CA . PRO A 1 89 ? 0.17 16.219 26.812 1 95.62 89 PRO A CA 1
ATOM 685 C C . PRO A 1 89 ? 1.63 16.562 27.109 1 95.62 89 PRO A C 1
ATOM 687 O O . PRO A 1 89 ? 2.029 17.719 27 1 95.62 89 PRO A O 1
ATOM 690 N N . ASP A 1 90 ? 2.422 15.57 27.469 1 96.69 90 ASP A N 1
ATOM 691 C CA . ASP A 1 90 ? 3.844 15.758 27.734 1 96.69 90 ASP A CA 1
ATOM 692 C C . ASP A 1 90 ? 4.598 16.125 26.453 1 96.69 90 ASP A C 1
ATOM 694 O O . ASP A 1 90 ? 5.664 16.734 26.516 1 96.69 90 ASP A O 1
ATOM 698 N N . LEU A 1 91 ? 4.051 15.836 25.312 1 97.5 91 LEU A N 1
ATOM 699 C CA . LEU A 1 91 ? 4.715 16.078 24.031 1 97.5 91 LEU A CA 1
ATOM 700 C C . LEU A 1 91 ? 4.23 17.391 23.422 1 97.5 91 LEU A C 1
ATOM 702 O O . LEU A 1 91 ? 4.992 18.078 22.734 1 97.5 91 LEU A O 1
ATOM 706 N N . GLY A 1 92 ? 2.984 17.797 23.625 1 96.94 92 GLY A N 1
ATOM 707 C CA . GLY A 1 92 ? 2.381 19 23.078 1 96.94 92 GLY A CA 1
ATOM 708 C C . GLY A 1 92 ? 0.866 18.984 23.125 1 96.94 92 GLY A C 1
ATOM 709 O O . GLY A 1 92 ? 0.26 17.953 23.438 1 96.94 92 GLY A O 1
ATOM 710 N N . PRO A 1 93 ? 0.286 20.141 22.875 1 96.56 93 PRO A N 1
ATOM 711 C CA . PRO A 1 93 ? -1.178 20.188 22.859 1 96.56 93 PRO A CA 1
ATOM 712 C C . PRO A 1 93 ? -1.787 19.297 21.781 1 96.56 93 PRO A C 1
ATOM 714 O O . PRO A 1 93 ? -1.201 19.125 20.719 1 96.56 93 PRO A O 1
ATOM 717 N N . ASP A 1 94 ? -2.986 18.719 22.094 1 97.31 94 ASP A N 1
ATOM 718 C CA . ASP A 1 94 ? -3.766 17.922 21.141 1 97.31 94 ASP A CA 1
ATOM 719 C C . ASP A 1 94 ? -2.918 16.828 20.516 1 97.31 94 ASP A C 1
ATOM 721 O O . ASP A 1 94 ? -2.92 16.656 19.297 1 97.31 94 ASP A O 1
ATOM 725 N N . THR A 1 95 ? -2.082 16.188 21.328 1 98.5 95 THR A N 1
ATOM 726 C CA . THR A 1 95 ? -1.202 15.117 20.875 1 98.5 95 THR A CA 1
ATOM 727 C C . THR A 1 95 ? -1.667 13.766 21.406 1 98.5 95 THR A C 1
ATOM 729 O O . THR A 1 95 ? -1.898 13.617 22.609 1 98.5 95 THR A O 1
ATOM 732 N N . TYR A 1 96 ? -1.819 12.805 20.516 1 98.44 96 TYR A N 1
ATOM 733 C CA . TYR A 1 96 ? -2.365 11.5 20.859 1 98.44 96 TYR A CA 1
ATOM 734 C C . TYR A 1 96 ? -1.497 10.375 20.312 1 98.44 96 TYR A C 1
ATOM 736 O O . TYR A 1 96 ? -0.999 10.469 19.188 1 98.44 96 TYR A O 1
ATOM 744 N N . ALA A 1 97 ? -1.333 9.328 21.094 1 98.31 97 ALA A N 1
ATOM 745 C CA . ALA A 1 97 ? -0.659 8.102 20.688 1 98.31 97 ALA A CA 1
ATOM 746 C C . ALA A 1 97 ? -1.66 6.969 20.484 1 98.31 97 ALA A C 1
ATOM 748 O O . ALA A 1 97 ? -2.496 6.707 21.359 1 98.31 97 ALA A O 1
ATOM 749 N N . LEU A 1 98 ? -1.616 6.355 19.359 1 97.69 98 LEU A N 1
ATOM 750 C CA . LEU A 1 98 ? -2.48 5.223 19.062 1 97.69 98 LEU A CA 1
ATOM 751 C C . LEU A 1 98 ? -1.67 3.938 18.938 1 97.69 98 LEU A C 1
ATOM 753 O O . LEU A 1 98 ? -0.608 3.922 18.312 1 97.69 98 LEU A O 1
ATOM 757 N N . ALA A 1 99 ? -2.154 2.857 19.562 1 95.88 99 ALA A N 1
ATOM 758 C CA . ALA A 1 99 ? -1.567 1.534 19.359 1 95.88 99 ALA A CA 1
ATOM 759 C C . ALA A 1 99 ? -2.031 0.927 18.031 1 95.88 99 ALA A C 1
ATOM 761 O O . ALA A 1 99 ? -2.748 -0.077 18.016 1 95.88 99 ALA A O 1
ATOM 762 N N . GLY A 1 100 ? -1.579 1.454 16.938 1 95.12 100 GLY A N 1
ATOM 763 C CA . GLY A 1 100 ? -1.927 1.045 15.586 1 95.12 100 GLY A CA 1
ATOM 764 C C . GLY A 1 100 ? -0.957 1.56 14.539 1 95.12 100 GLY A C 1
ATOM 765 O O . GLY A 1 100 ? 0.133 2.029 14.875 1 95.12 100 GLY A O 1
ATOM 766 N N . THR A 1 101 ? -1.309 1.359 13.312 1 95.81 101 THR A N 1
ATOM 767 C CA . THR A 1 101 ? -0.484 1.788 12.188 1 95.81 101 THR A CA 1
ATOM 768 C C . THR A 1 101 ? -0.761 3.248 11.836 1 95.81 101 THR A C 1
ATOM 770 O O . THR A 1 101 ? -1.729 3.834 12.328 1 95.81 101 THR A O 1
ATOM 773 N N . PRO A 1 102 ? 0.141 3.869 11.039 1 97.69 102 PRO A N 1
ATOM 774 C CA . PRO A 1 102 ? -0.149 5.238 10.609 1 97.69 102 PRO A CA 1
ATOM 775 C C . PRO A 1 102 ? -1.489 5.355 9.883 1 97.69 102 PRO A C 1
ATOM 777 O O . PRO A 1 102 ? -2.186 6.363 10.023 1 97.69 102 PRO A O 1
ATOM 780 N N . THR A 1 103 ? -1.836 4.332 9.102 1 96.19 103 THR A N 1
ATOM 781 C CA . THR A 1 103 ? -3.145 4.301 8.461 1 96.19 103 THR A CA 1
ATOM 782 C C . THR A 1 103 ? -4.258 4.289 9.5 1 96.19 103 THR A C 1
ATOM 784 O O . THR A 1 103 ? -5.23 5.039 9.391 1 96.19 103 THR A O 1
ATOM 787 N N . ASP A 1 104 ? -4.105 3.531 10.531 1 95.12 104 ASP A N 1
ATOM 788 C CA . ASP A 1 104 ? -5.062 3.512 11.633 1 95.12 104 ASP A CA 1
ATOM 789 C C . ASP A 1 104 ? -5.195 4.891 12.273 1 95.12 104 ASP A C 1
ATOM 791 O O . ASP A 1 104 ? -6.301 5.328 12.594 1 95.12 104 ASP A O 1
ATOM 795 N N . CYS A 1 105 ? -4.062 5.512 12.477 1 97.69 105 CYS A N 1
ATOM 796 C CA . CYS A 1 105 ? -4.059 6.828 13.102 1 97.69 105 CYS A CA 1
ATOM 797 C C . CYS A 1 105 ? -4.906 7.816 12.312 1 97.69 105 CYS A C 1
ATOM 799 O O . CYS A 1 105 ? -5.75 8.516 12.875 1 97.69 105 CYS A O 1
ATOM 801 N N . MET A 1 106 ? -4.684 7.809 11.031 1 97.19 106 MET A N 1
ATOM 802 C CA . MET A 1 106 ? -5.422 8.75 10.195 1 97.19 106 MET A CA 1
ATOM 803 C C . MET A 1 106 ? -6.902 8.391 10.133 1 97.19 106 MET A C 1
ATOM 805 O O . MET A 1 106 ? -7.762 9.266 10.164 1 97.19 106 MET A O 1
ATOM 809 N N . MET A 1 107 ? -7.223 7.141 10.125 1 93.62 107 MET A N 1
ATOM 810 C CA . MET A 1 107 ? -8.617 6.703 10.094 1 93.62 107 MET A CA 1
ATOM 811 C C . MET A 1 107 ? -9.328 7.062 11.398 1 93.62 107 MET A C 1
ATOM 813 O O . MET A 1 107 ? -10.453 7.574 11.375 1 93.62 107 MET A O 1
ATOM 817 N N . VAL A 1 108 ? -8.688 6.801 12.484 1 94.12 108 VAL A N 1
ATOM 818 C CA . VAL A 1 108 ? -9.258 7.121 13.789 1 94.12 108 VAL A CA 1
ATOM 819 C C . VAL A 1 108 ? -9.461 8.625 13.906 1 94.12 108 VAL A C 1
ATOM 821 O O . VAL A 1 108 ? -10.469 9.086 14.445 1 94.12 108 VAL A O 1
ATOM 824 N N . ALA A 1 109 ? -8.523 9.375 13.414 1 96.75 109 ALA A N 1
ATOM 825 C CA . ALA A 1 109 ? -8.633 10.828 13.461 1 96.75 109 ALA A CA 1
ATOM 826 C C . ALA A 1 109 ? -9.797 11.328 12.617 1 96.75 109 ALA A C 1
ATOM 828 O O . ALA A 1 109 ? -10.594 12.156 13.062 1 96.75 109 ALA A O 1
ATOM 829 N N . LEU A 1 110 ? -9.977 10.703 11.422 1 94.5 110 LEU A N 1
ATOM 830 C CA . LEU A 1 110 ? -10.797 11.352 10.398 1 94.5 110 LEU A CA 1
ATOM 831 C C . LEU A 1 110 ? -12.164 10.688 10.305 1 94.5 110 LEU A C 1
ATOM 833 O O . LEU A 1 110 ? -13.047 11.164 9.586 1 94.5 110 LEU A O 1
ATOM 837 N N . ASP A 1 111 ? -12.336 9.594 10.992 1 90.12 111 ASP A N 1
ATOM 838 C CA . ASP A 1 111 ? -13.688 9.023 10.977 1 90.12 111 ASP A CA 1
ATOM 839 C C . ASP A 1 111 ? -14.727 10.062 11.391 1 90.12 111 ASP A C 1
ATOM 841 O O . ASP A 1 111 ? -14.648 10.609 12.492 1 90.12 111 ASP A O 1
ATOM 845 N N . ALA A 1 112 ? -15.68 10.258 10.516 1 85.19 112 ALA A N 1
ATOM 846 C CA . ALA A 1 112 ? -16.609 11.359 10.711 1 85.19 112 ALA A CA 1
ATOM 847 C C . ALA A 1 112 ? -17.719 10.977 11.688 1 85.19 112 ALA A C 1
ATOM 849 O O . ALA A 1 112 ? -18.547 11.82 12.062 1 85.19 112 ALA A O 1
ATOM 850 N N . THR A 1 113 ? -17.75 9.797 12.164 1 84.81 113 THR A N 1
ATOM 851 C CA . THR A 1 113 ? -18.828 9.352 13.047 1 84.81 113 THR A CA 1
ATOM 852 C C . THR A 1 113 ? -18.328 9.227 14.484 1 84.81 113 THR A C 1
ATOM 854 O O . THR A 1 113 ? -18.922 9.773 15.406 1 84.81 113 THR A O 1
ATOM 857 N N . LYS A 1 114 ? -17.25 8.578 14.641 1 86.88 114 LYS A N 1
ATOM 858 C CA . LYS A 1 114 ? -16.75 8.305 15.984 1 86.88 114 LYS A CA 1
ATOM 859 C C . LYS A 1 114 ? -15.281 8.672 16.125 1 86.88 114 LYS A C 1
ATOM 861 O O . LYS A 1 114 ? -14.633 8.328 17.109 1 86.88 114 LYS A O 1
ATOM 866 N N . GLY A 1 115 ? -14.781 9.328 15.156 1 90.75 115 GLY A N 1
ATOM 867 C CA . GLY A 1 115 ? -13.359 9.656 15.164 1 90.75 115 GLY A CA 1
ATOM 868 C C . GLY A 1 115 ? -13.016 10.773 16.125 1 90.75 115 GLY A C 1
ATOM 869 O O . GLY A 1 115 ? -13.906 11.406 16.703 1 90.75 115 GLY A O 1
ATOM 870 N N . LEU A 1 116 ? -11.766 10.961 16.266 1 94 116 LEU A N 1
ATOM 871 C CA . LEU A 1 116 ? -11.234 11.922 17.219 1 94 116 LEU A CA 1
ATOM 872 C C . LEU A 1 116 ? -11.641 13.344 16.859 1 94 116 LEU A C 1
ATOM 874 O O . LEU A 1 116 ? -12 14.141 17.719 1 94 116 LEU A O 1
ATOM 878 N N . MET A 1 117 ? -11.539 13.672 15.578 1 93.94 117 MET A N 1
ATOM 879 C CA . MET A 1 117 ? -11.906 15.023 15.148 1 93.94 117 MET A CA 1
ATOM 880 C C . MET A 1 117 ? -13.352 15.328 15.5 1 93.94 117 MET A C 1
ATOM 882 O O . MET A 1 117 ? -13.664 16.438 15.961 1 93.94 117 MET A O 1
ATOM 886 N N . ARG A 1 118 ? -14.164 14.383 15.281 1 90.81 118 ARG A N 1
ATOM 887 C CA . ARG A 1 118 ? -15.562 14.547 15.648 1 90.81 118 ARG A CA 1
ATOM 888 C C . ARG A 1 118 ? -15.719 14.711 17.156 1 90.81 118 ARG A C 1
ATOM 890 O O . ARG A 1 118 ? -16.484 15.57 17.625 1 90.81 118 ARG A O 1
ATOM 897 N N . ALA A 1 119 ? -15.07 13.938 17.844 1 91.19 119 ALA A N 1
ATOM 898 C CA . ALA A 1 119 ? -15.164 13.969 19.297 1 91.19 119 ALA A CA 1
ATOM 899 C C . ALA A 1 119 ? -14.695 15.312 19.859 1 91.19 119 ALA A C 1
ATOM 901 O O . ALA A 1 119 ? -15.18 15.773 20.891 1 91.19 119 ALA A O 1
ATOM 902 N N . LEU A 1 120 ? -13.805 15.961 19.156 1 93.62 120 LEU A N 1
ATOM 903 C CA . LEU A 1 120 ? -13.234 17.219 19.625 1 93.62 120 LEU A CA 1
ATOM 904 C C . LEU A 1 120 ? -13.859 18.406 18.922 1 93.62 120 LEU A C 1
ATOM 906 O O . LEU A 1 120 ? -13.391 19.547 19.047 1 93.62 120 LEU A O 1
ATOM 910 N N . ASP A 1 121 ? -14.844 18.125 18.109 1 92.94 121 ASP A N 1
ATOM 911 C CA . ASP A 1 121 ? -15.562 19.141 17.344 1 92.94 121 ASP A CA 1
ATOM 912 C C . ASP A 1 121 ? -14.609 19.922 16.438 1 92.94 121 ASP A C 1
ATOM 914 O O . ASP A 1 121 ? -14.586 21.156 16.484 1 92.94 121 ASP A O 1
ATOM 918 N N . LEU A 1 122 ? -13.812 19.203 15.695 1 94.88 122 LEU A N 1
ATOM 919 C CA . LEU A 1 122 ? -12.836 19.766 14.773 1 94.88 122 LEU A CA 1
ATOM 920 C C . LEU A 1 122 ? -13.188 19.422 13.328 1 94.88 122 LEU A C 1
ATOM 922 O O . LEU A 1 122 ? -13.906 18.438 13.078 1 94.88 122 LEU A O 1
ATOM 926 N N . HIS A 1 123 ? -12.727 20.266 12.406 1 95.88 123 HIS A N 1
ATOM 927 C CA . HIS A 1 123 ? -12.82 20.031 10.969 1 95.88 123 HIS A CA 1
ATOM 928 C C . HIS A 1 123 ? -11.461 20.203 10.297 1 95.88 123 HIS A C 1
ATOM 930 O O . HIS A 1 123 ? -10.812 21.234 10.438 1 95.88 123 HIS A O 1
ATOM 936 N N . PRO A 1 124 ? -11.047 19.234 9.555 1 97.19 124 PRO A N 1
ATOM 937 C CA . PRO A 1 124 ? -9.703 19.328 8.977 1 97.19 124 PRO A CA 1
ATOM 938 C C . PRO A 1 124 ? -9.625 20.328 7.828 1 97.19 124 PRO A C 1
ATOM 940 O O . PRO A 1 124 ? -10.57 20.453 7.043 1 97.19 124 PRO A O 1
ATOM 943 N N . ILE A 1 125 ? -8.484 21.047 7.766 1 97.06 125 ILE A N 1
ATOM 944 C CA . ILE A 1 125 ? -8.141 21.875 6.617 1 97.06 125 ILE A CA 1
ATOM 945 C C . ILE A 1 125 ? -7.164 21.125 5.711 1 97.06 125 ILE A C 1
ATOM 947 O O . ILE A 1 125 ? -7.359 21.062 4.496 1 97.06 125 ILE A O 1
ATOM 951 N N . LEU A 1 126 ? -6.191 20.578 6.293 1 97.94 126 LEU A N 1
ATOM 952 C CA . LEU A 1 126 ? -5.059 19.906 5.656 1 97.94 126 LEU A CA 1
ATOM 953 C C . LEU A 1 126 ? -4.5 18.812 6.547 1 97.94 126 LEU A C 1
ATOM 955 O O . LEU A 1 126 ? -4.387 18.984 7.762 1 97.94 126 LEU A O 1
ATOM 959 N N . ALA A 1 127 ? -4.238 17.656 5.949 1 98.69 127 ALA A N 1
ATOM 960 C CA . ALA A 1 127 ? -3.57 16.578 6.664 1 98.69 127 ALA A CA 1
ATOM 961 C C . ALA A 1 127 ? -2.115 16.453 6.227 1 98.69 127 ALA A C 1
ATOM 963 O O . ALA A 1 127 ? -1.806 16.547 5.039 1 98.69 127 ALA A O 1
ATOM 964 N N . LEU A 1 128 ? -1.262 16.297 7.242 1 98.81 128 LEU A N 1
ATOM 965 C CA . LEU A 1 128 ? 0.159 16.094 6.973 1 98.81 128 LEU A CA 1
ATOM 966 C C . LEU A 1 128 ? 0.658 14.805 7.605 1 98.81 128 LEU A C 1
ATOM 968 O O . LEU A 1 128 ? 0.159 14.383 8.656 1 98.81 128 LEU A O 1
ATOM 972 N N . SER A 1 129 ? 1.626 14.164 6.965 1 98.81 129 SER A N 1
ATOM 973 C CA . SER A 1 129 ? 2.318 13 7.504 1 98.81 129 SER A CA 1
ATOM 974 C C . SER A 1 129 ? 3.828 13.125 7.332 1 98.81 129 SER A C 1
ATOM 976 O O . SER A 1 129 ? 4.324 13.195 6.207 1 98.81 129 SER A O 1
ATOM 978 N N . GLY A 1 130 ? 4.586 13.078 8.406 1 98.19 130 GLY A N 1
ATOM 979 C CA . GLY A 1 130 ? 6.027 13.266 8.391 1 98.19 130 GLY A CA 1
ATOM 980 C C . GLY A 1 130 ? 6.488 14.391 9.289 1 98.19 130 GLY A C 1
ATOM 981 O O . GLY A 1 130 ? 5.758 14.82 10.188 1 98.19 130 GLY A O 1
ATOM 982 N N . PRO A 1 131 ? 7.754 14.891 9.117 1 98.12 131 PRO A N 1
ATOM 983 C CA . PRO A 1 131 ? 8.758 14.352 8.188 1 98.12 131 PRO A CA 1
ATOM 984 C C . PRO A 1 131 ? 9.281 12.984 8.633 1 98.12 131 PRO A C 1
ATOM 986 O O . PRO A 1 131 ? 9.492 12.758 9.82 1 98.12 131 PRO A O 1
ATOM 989 N N . ASN A 1 132 ? 9.438 12.133 7.648 1 97.88 132 ASN A N 1
ATOM 990 C CA . ASN A 1 132 ? 9.969 10.789 7.863 1 97.88 132 ASN A CA 1
ATOM 991 C C . ASN A 1 132 ? 11.492 10.781 7.848 1 97.88 132 ASN A C 1
ATOM 993 O O . ASN A 1 132 ? 12.117 11.5 7.062 1 97.88 132 ASN A O 1
ATOM 997 N N . TYR A 1 133 ? 12.078 9.992 8.781 1 96.44 133 TYR A N 1
ATOM 998 C CA . TYR A 1 133 ? 13.5 9.672 8.695 1 96.44 133 TYR A CA 1
ATOM 999 C C . TYR A 1 133 ? 13.766 8.656 7.594 1 96.44 133 TYR A C 1
ATOM 1001 O O . TYR A 1 133 ? 13.414 7.48 7.73 1 96.44 133 TYR A O 1
ATOM 1009 N N . GLY A 1 134 ? 14.414 9.07 6.484 1 93.94 134 GLY A N 1
ATOM 1010 C CA . GLY A 1 134 ? 14.578 8.273 5.277 1 93.94 134 GLY A CA 1
ATOM 1011 C C . GLY A 1 134 ? 13.617 8.672 4.168 1 93.94 134 GLY A C 1
ATOM 1012 O O . GLY A 1 134 ? 12.453 8.984 4.426 1 93.94 134 GLY A O 1
ATOM 1013 N N . PRO A 1 135 ? 14.102 8.688 2.939 1 93.88 135 PRO A N 1
ATOM 1014 C CA . PRO A 1 135 ? 13.258 9.141 1.832 1 93.88 135 PRO A CA 1
ATOM 1015 C C . PRO A 1 135 ? 12.164 8.133 1.482 1 93.88 135 PRO A C 1
ATOM 1017 O O . PRO A 1 135 ? 12.344 6.926 1.673 1 93.88 135 PRO A O 1
ATOM 1020 N N . ASN A 1 136 ? 11.008 8.594 1.149 1 93.75 136 ASN A N 1
ATOM 1021 C CA . ASN A 1 136 ? 9.938 7.816 0.533 1 93.75 136 ASN A CA 1
ATOM 1022 C C . ASN A 1 136 ? 9.766 8.172 -0.941 1 93.75 136 ASN A C 1
ATOM 1024 O O . ASN A 1 136 ? 8.828 8.883 -1.308 1 93.75 136 ASN A O 1
ATOM 1028 N N . MET A 1 137 ? 10.703 7.609 -1.707 1 89.31 137 MET A N 1
ATOM 1029 C CA . MET A 1 137 ? 10.812 7.93 -3.129 1 89.31 137 MET A CA 1
ATOM 1030 C C . MET A 1 137 ? 10.602 6.684 -3.984 1 89.31 137 MET A C 1
ATOM 1032 O O . MET A 1 137 ? 10.672 5.562 -3.48 1 89.31 137 MET A O 1
ATOM 1036 N N . GLY A 1 138 ? 10.336 6.957 -5.258 1 86.94 138 GLY A N 1
ATOM 1037 C CA . GLY A 1 138 ? 10.102 5.84 -6.16 1 86.94 138 GLY A CA 1
ATOM 1038 C C . GLY A 1 138 ? 9.039 4.883 -5.668 1 86.94 138 GLY A C 1
ATOM 1039 O O . GLY A 1 138 ? 8.031 5.305 -5.098 1 86.94 138 GLY A O 1
ATOM 1040 N N . THR A 1 139 ? 9.242 3.641 -5.918 1 86.56 139 THR A N 1
ATOM 1041 C CA . THR A 1 139 ? 8.258 2.623 -5.57 1 86.56 139 THR A CA 1
ATOM 1042 C C . THR A 1 139 ? 8.227 2.396 -4.062 1 86.56 139 THR A C 1
ATOM 1044 O O . THR A 1 139 ? 7.312 1.746 -3.547 1 86.56 139 THR A O 1
ATOM 1047 N N . ASP A 1 140 ? 9.117 3.057 -3.338 1 90.19 140 ASP A N 1
ATOM 1048 C CA . ASP A 1 140 ? 9.102 2.941 -1.883 1 90.19 140 ASP A CA 1
ATOM 1049 C C . ASP A 1 140 ? 7.867 3.611 -1.29 1 90.19 140 ASP A C 1
ATOM 1051 O O . ASP A 1 140 ? 7.512 3.361 -0.137 1 90.19 140 ASP A O 1
ATOM 1055 N N . VAL A 1 141 ? 7.215 4.438 -2.041 1 92.19 141 VAL A N 1
ATOM 1056 C CA . VAL A 1 141 ? 5.996 5.086 -1.559 1 92.19 141 VAL A CA 1
ATOM 1057 C C . VAL A 1 141 ? 4.945 4.031 -1.229 1 92.19 141 VAL A C 1
ATOM 1059 O O . VAL A 1 141 ? 4.078 4.25 -0.379 1 92.19 141 VAL A O 1
ATOM 1062 N N . LEU A 1 142 ? 5.062 2.873 -1.861 1 91.19 142 LEU A N 1
ATOM 1063 C CA . LEU A 1 142 ? 4.094 1.798 -1.675 1 91.19 142 LEU A CA 1
ATOM 1064 C C . LEU A 1 142 ? 4.301 1.109 -0.329 1 91.19 142 LEU A C 1
ATOM 1066 O O . LEU A 1 142 ? 3.361 0.535 0.228 1 91.19 142 LEU A O 1
ATOM 1070 N N . LEU A 1 143 ? 5.473 1.209 0.188 1 92.69 143 LEU A N 1
ATOM 1071 C CA . LEU A 1 143 ? 5.828 0.511 1.418 1 92.69 143 LEU A CA 1
ATOM 1072 C C . LEU A 1 143 ? 5.762 1.451 2.617 1 92.69 143 LEU A C 1
ATOM 1074 O O . LEU A 1 143 ? 5.812 1.004 3.766 1 92.69 143 LEU A O 1
ATOM 1078 N N . SER A 1 144 ? 5.613 2.717 2.408 1 94.69 144 SER A N 1
ATOM 1079 C CA . SER A 1 144 ? 5.812 3.76 3.408 1 94.69 144 SER A CA 1
ATOM 1080 C C . SER A 1 144 ? 4.555 3.979 4.242 1 94.69 144 SER A C 1
ATOM 1082 O O . SER A 1 144 ? 3.498 4.316 3.701 1 94.69 144 SER A O 1
ATOM 1084 N N . GLY A 1 145 ? 4.707 3.875 5.539 1 97.19 145 GLY A N 1
ATOM 1085 C CA . GLY A 1 145 ? 3.621 4.258 6.43 1 97.19 145 GLY A CA 1
ATOM 1086 C C . GLY A 1 145 ? 3.326 5.746 6.41 1 97.19 145 GLY A C 1
ATOM 1087 O O . GLY A 1 145 ? 2.174 6.156 6.551 1 97.19 145 GLY A O 1
ATOM 1088 N N . THR A 1 146 ? 4.383 6.605 6.27 1 98.19 146 THR A N 1
ATOM 1089 C CA . THR A 1 146 ? 4.234 8.055 6.152 1 98.19 146 THR A CA 1
ATOM 1090 C C . THR A 1 146 ? 3.354 8.406 4.957 1 98.19 146 THR A C 1
ATOM 1092 O O . THR A 1 146 ? 2.375 9.148 5.098 1 98.19 146 THR A O 1
ATOM 1095 N N . VAL A 1 147 ? 3.641 7.801 3.826 1 96.94 147 VAL A N 1
ATOM 1096 C CA . VAL A 1 147 ? 2.859 8.055 2.619 1 96.94 147 VAL A CA 1
ATOM 1097 C C . VAL A 1 147 ? 1.465 7.449 2.771 1 96.94 147 VAL A C 1
ATOM 1099 O O . VAL A 1 147 ? 0.475 8.047 2.338 1 96.94 147 VAL A O 1
ATOM 1102 N N . GLY A 1 148 ? 1.438 6.293 3.424 1 96.69 148 GLY A N 1
ATOM 1103 C CA . GLY A 1 148 ? 0.157 5.648 3.668 1 96.69 148 GLY A CA 1
ATOM 1104 C C . GLY A 1 148 ? -0.803 6.512 4.465 1 96.69 148 GLY A C 1
ATOM 1105 O O . GLY A 1 148 ? -2 6.547 4.176 1 96.69 148 GLY A O 1
ATOM 1106 N N . ALA A 1 149 ? -0.321 7.191 5.426 1 98.19 149 ALA A N 1
ATOM 1107 C CA . ALA A 1 149 ? -1.163 8.062 6.242 1 98.19 149 ALA A CA 1
ATOM 1108 C C . ALA A 1 149 ? -1.706 9.227 5.422 1 98.19 149 ALA A C 1
ATOM 1110 O O . ALA A 1 149 ? -2.893 9.555 5.504 1 98.19 149 ALA A O 1
ATOM 1111 N N . ALA A 1 150 ? -0.841 9.828 4.648 1 97.81 150 ALA A N 1
ATOM 1112 C CA . ALA A 1 150 ? -1.284 10.93 3.795 1 97.81 150 ALA A CA 1
ATOM 1113 C C . ALA A 1 150 ? -2.303 10.445 2.766 1 97.81 150 ALA A C 1
ATOM 1115 O O . ALA A 1 150 ? -3.297 11.125 2.502 1 97.81 150 ALA A O 1
ATOM 1116 N N . ARG A 1 151 ? -2.033 9.305 2.217 1 94.06 151 ARG A N 1
ATOM 1117 C CA . ARG A 1 151 ? -2.965 8.727 1.251 1 94.06 151 ARG A CA 1
ATOM 1118 C C . ARG A 1 151 ? -4.32 8.453 1.895 1 94.06 151 ARG A C 1
ATOM 1120 O O . ARG A 1 151 ? -5.363 8.719 1.293 1 94.06 151 ARG A O 1
ATOM 1127 N N . THR A 1 152 ? -4.293 7.949 3.064 1 95.19 152 THR A N 1
ATOM 1128 C CA . THR A 1 152 ? -5.523 7.676 3.795 1 95.19 152 THR A CA 1
ATOM 1129 C C . THR A 1 152 ? -6.34 8.953 3.98 1 95.19 152 THR A C 1
ATOM 1131 O O . THR A 1 152 ? -7.555 8.961 3.775 1 95.19 152 THR A O 1
ATOM 1134 N N . ALA A 1 153 ? -5.676 10.023 4.332 1 96.94 153 ALA A N 1
ATOM 1135 C CA . ALA A 1 153 ? -6.375 11.297 4.469 1 96.94 153 ALA A CA 1
ATOM 1136 C C . ALA A 1 153 ? -7.059 11.695 3.164 1 96.94 153 ALA A C 1
ATOM 1138 O O . ALA A 1 153 ? -8.211 12.133 3.164 1 96.94 153 ALA A O 1
ATOM 1139 N N . GLY A 1 154 ? -6.324 11.508 2.092 1 92.69 154 GLY A N 1
ATOM 1140 C CA . GLY A 1 154 ? -6.922 11.758 0.792 1 92.69 154 GLY A CA 1
ATOM 1141 C C . GLY A 1 154 ? -8.164 10.922 0.533 1 92.69 154 GLY A C 1
ATOM 1142 O O . GLY A 1 154 ? -9.172 11.43 0.044 1 92.69 154 GLY A O 1
ATOM 1143 N N . LEU A 1 155 ? -8.102 9.711 0.913 1 89.31 155 LEU A N 1
ATOM 1144 C CA . LEU A 1 155 ? -9.219 8.797 0.701 1 89.31 155 LEU A CA 1
ATOM 1145 C C . LEU A 1 155 ? -10.438 9.219 1.521 1 89.31 155 LEU A C 1
ATOM 1147 O O . LEU A 1 155 ? -11.57 8.891 1.173 1 89.31 155 LEU A O 1
ATOM 1151 N N . TYR A 1 156 ? -10.203 9.945 2.564 1 91.94 156 TYR A N 1
ATOM 1152 C CA . TYR A 1 156 ? -11.297 10.453 3.393 1 91.94 156 TYR A CA 1
ATOM 1153 C C . TYR A 1 156 ? -11.734 11.836 2.936 1 91.94 156 TYR A C 1
ATOM 1155 O O . TYR A 1 156 ? -12.57 12.469 3.578 1 91.94 156 TYR A O 1
ATOM 1163 N N . GLY A 1 157 ? -11.102 12.344 1.885 1 90.5 157 GLY A N 1
ATOM 1164 C CA . GLY A 1 157 ? -11.531 13.594 1.282 1 90.5 157 GLY A CA 1
ATOM 1165 C C . GLY A 1 157 ? -10.758 14.797 1.792 1 90.5 157 GLY A C 1
ATOM 1166 O O . GLY A 1 157 ? -11.148 15.938 1.542 1 90.5 157 GLY A O 1
ATOM 1167 N N . VAL A 1 158 ? -9.703 14.617 2.504 1 96.06 158 VAL A N 1
ATOM 1168 C CA . VAL A 1 158 ? -8.93 15.703 3.092 1 96.06 158 VAL A CA 1
ATOM 1169 C C . VAL A 1 158 ? -7.672 15.953 2.262 1 96.06 158 VAL A C 1
ATOM 1171 O O . VAL A 1 158 ? -6.906 15.023 1.988 1 96.06 158 VAL A O 1
ATOM 1174 N N . PRO A 1 159 ? -7.496 17.219 1.751 1 95.44 159 PRO A N 1
ATOM 1175 C CA . PRO A 1 159 ? -6.199 17.484 1.125 1 95.44 159 PRO A CA 1
ATOM 1176 C C . PRO A 1 159 ? -5.023 17.109 2.023 1 95.44 159 PRO A C 1
ATOM 1178 O O . PRO A 1 159 ? -5.074 17.328 3.236 1 95.44 159 PRO A O 1
ATOM 1181 N N . SER A 1 160 ? -3.938 16.5 1.403 1 97.5 160 SER A N 1
ATOM 1182 C CA . SER A 1 160 ? -2.906 15.953 2.283 1 97.5 160 SER A CA 1
ATOM 1183 C C . SER A 1 160 ? -1.53 16.031 1.632 1 97.5 160 SER A C 1
ATOM 1185 O O . SER A 1 160 ? -1.421 16.203 0.417 1 97.5 160 SER A O 1
ATOM 1187 N N . LEU A 1 161 ? -0.502 15.984 2.449 1 96.88 161 LEU A N 1
ATOM 1188 C CA . LEU A 1 161 ? 0.885 15.953 1.999 1 96.88 161 LEU A CA 1
ATOM 1189 C C . LEU A 1 161 ? 1.73 15.062 2.902 1 96.88 161 LEU A C 1
ATOM 1191 O O . LEU A 1 161 ? 1.553 15.062 4.121 1 96.88 161 LEU A O 1
ATOM 1195 N N . ALA A 1 162 ? 2.557 14.227 2.281 1 98.25 162 ALA A N 1
ATOM 1196 C CA . ALA A 1 162 ? 3.594 13.469 2.973 1 98.25 162 ALA A CA 1
ATOM 1197 C C . ALA A 1 162 ? 4.953 14.141 2.83 1 98.25 162 ALA A C 1
ATOM 1199 O O . ALA A 1 162 ? 5.242 14.766 1.806 1 98.25 162 ALA A O 1
ATOM 1200 N N . SER A 1 163 ? 5.777 14.07 3.855 1 98.25 163 SER A N 1
ATOM 1201 C CA . SER A 1 163 ? 7.117 14.648 3.807 1 98.25 163 SER A CA 1
ATOM 1202 C C . SER A 1 163 ? 8.156 13.695 4.383 1 98.25 163 SER A C 1
ATOM 1204 O O . SER A 1 163 ? 7.891 13.008 5.371 1 98.25 163 SER A O 1
ATOM 1206 N N . SER A 1 164 ? 9.305 13.641 3.74 1 98.06 164 SER A N 1
ATOM 1207 C CA . SER A 1 164 ? 10.406 12.781 4.156 1 98.06 164 SER A CA 1
ATOM 1208 C C . SER A 1 164 ? 11.75 13.469 3.953 1 98.06 164 SER A C 1
ATOM 1210 O O . SER A 1 164 ? 11.875 14.367 3.119 1 98.06 164 SER A O 1
ATOM 1212 N N . SER A 1 165 ? 12.711 13.109 4.762 1 97.5 165 SER A N 1
ATOM 1213 C CA . SER A 1 165 ? 14.109 13.492 4.605 1 97.5 165 SER A CA 1
ATOM 1214 C C . SER A 1 165 ? 14.953 12.32 4.105 1 97.5 165 SER A C 1
ATOM 1216 O O . SER A 1 165 ? 14.633 11.164 4.371 1 97.5 165 SER A O 1
ATOM 1218 N N . THR A 1 166 ? 16.047 12.664 3.391 1 94.38 166 THR A N 1
ATOM 1219 C CA . THR A 1 166 ? 16.984 11.602 3.043 1 94.38 166 THR A CA 1
ATOM 1220 C C . THR A 1 166 ? 17.828 11.211 4.254 1 94.38 166 THR A C 1
ATOM 1222 O O . THR A 1 166 ? 18.5 10.172 4.238 1 94.38 166 THR A O 1
ATOM 1225 N N . SER A 1 167 ? 17.781 12 5.246 1 94.19 167 SER A N 1
ATOM 1226 C CA . SER A 1 167 ? 18.5 11.664 6.469 1 94.19 167 SER A CA 1
ATOM 1227 C C . SER A 1 167 ? 17.797 10.555 7.238 1 94.19 167 SER A C 1
ATOM 1229 O O . SER A 1 167 ? 16.562 10.539 7.34 1 94.19 167 SER A O 1
ATOM 1231 N N . THR A 1 168 ? 18.594 9.641 7.816 1 90.31 168 THR A N 1
ATOM 1232 C CA . THR A 1 168 ? 18.062 8.555 8.641 1 90.31 168 THR A CA 1
ATOM 1233 C C . THR A 1 168 ? 18.438 8.766 10.109 1 90.31 168 THR A C 1
ATOM 1235 O O . THR A 1 168 ? 18.297 7.852 10.922 1 90.31 168 THR A O 1
ATOM 1238 N N . ASP A 1 169 ? 18.969 9.953 10.43 1 92.38 169 ASP A N 1
ATOM 1239 C CA . ASP A 1 169 ? 19.375 10.258 11.797 1 92.38 169 ASP A CA 1
ATOM 1240 C C . ASP A 1 169 ? 18.172 10.594 12.672 1 92.38 169 ASP A C 1
ATOM 1242 O O . ASP A 1 169 ? 17.734 11.742 12.719 1 92.38 169 ASP A O 1
ATOM 1246 N N . LYS A 1 170 ? 17.812 9.664 13.469 1 90.38 170 LYS A N 1
ATOM 1247 C CA . LYS A 1 170 ? 16.578 9.789 14.25 1 90.38 170 LYS A CA 1
ATOM 1248 C C . LYS A 1 170 ? 16.797 10.695 15.461 1 90.38 170 LYS A C 1
ATOM 1250 O O . LYS A 1 170 ? 15.836 11.055 16.141 1 90.38 170 LYS A O 1
ATOM 1255 N N . SER A 1 171 ? 18 11.062 15.656 1 88.56 171 SER A N 1
ATOM 1256 C CA . SER A 1 171 ? 18.281 11.977 16.75 1 88.56 171 SER A CA 1
ATOM 1257 C C . SER A 1 171 ? 18.141 13.43 16.312 1 88.56 171 SER A C 1
ATOM 1259 O O . SER A 1 171 ? 18.094 14.336 17.141 1 88.56 171 SER A O 1
ATOM 1261 N N . SER A 1 172 ? 18.047 13.602 15.039 1 90.62 172 SER A N 1
ATOM 1262 C CA . SER A 1 172 ? 17.906 14.945 14.484 1 90.62 172 SER A CA 1
ATOM 1263 C C . SER A 1 172 ? 16.438 15.367 14.414 1 90.62 172 SER A C 1
ATOM 1265 O O . SER A 1 172 ? 15.547 14.523 14.297 1 90.62 172 SER A O 1
ATOM 1267 N N . ALA A 1 173 ? 16.219 16.609 14.523 1 92.06 173 ALA A N 1
ATOM 1268 C CA . ALA A 1 173 ? 14.883 17.156 14.344 1 92.06 173 ALA A CA 1
ATOM 1269 C C . ALA A 1 173 ? 14.594 17.438 12.867 1 92.06 173 ALA A C 1
ATOM 1271 O O . ALA A 1 173 ? 13.508 17.891 12.516 1 92.06 173 ALA A O 1
ATOM 1272 N N . LEU A 1 174 ? 15.477 17.156 12.086 1 95.81 174 LEU A N 1
ATOM 1273 C CA . LEU A 1 174 ? 15.344 17.328 10.641 1 95.81 174 LEU A CA 1
ATOM 1274 C C . LEU A 1 174 ? 14.898 18.75 10.305 1 95.81 174 LEU A C 1
ATOM 1276 O O . LEU A 1 174 ? 13.922 18.938 9.57 1 95.81 174 LEU A O 1
ATOM 1280 N N . ASP A 1 175 ? 15.625 19.75 10.75 1 96 175 ASP A N 1
ATOM 1281 C CA . ASP A 1 175 ? 15.234 21.156 10.656 1 96 175 ASP A CA 1
ATOM 1282 C C . ASP A 1 175 ? 14.984 21.547 9.203 1 96 175 ASP A C 1
ATOM 1284 O O . ASP A 1 175 ? 14.023 22.266 8.906 1 96 175 ASP A O 1
ATOM 1288 N N . ASN A 1 176 ? 15.844 21.094 8.344 1 95 176 ASN A N 1
ATOM 1289 C CA . ASN A 1 176 ? 15.688 21.469 6.945 1 95 176 ASN A CA 1
ATOM 1290 C C . ASN A 1 176 ? 14.422 20.875 6.336 1 95 176 ASN A C 1
ATOM 1292 O O . ASN A 1 176 ? 13.703 21.547 5.598 1 95 176 ASN A O 1
ATOM 1296 N N . ALA A 1 177 ? 14.133 19.594 6.66 1 97.12 177 ALA A N 1
ATOM 1297 C CA . ALA A 1 177 ? 12.914 18.969 6.164 1 97.12 177 ALA A CA 1
ATOM 1298 C C . ALA A 1 177 ? 11.68 19.609 6.773 1 97.12 177 ALA A C 1
ATOM 1300 O O . ALA A 1 177 ? 10.656 19.781 6.094 1 97.12 177 ALA A O 1
ATOM 1301 N N . VAL A 1 178 ? 11.742 19.984 8.031 1 98 178 VAL A N 1
ATOM 1302 C CA . VAL A 1 178 ? 10.648 20.688 8.695 1 98 178 VAL A CA 1
ATOM 1303 C C . VAL A 1 178 ? 10.398 22.016 8.008 1 98 178 VAL A C 1
ATOM 1305 O O . VAL A 1 178 ? 9.25 22.375 7.719 1 98 178 VAL A O 1
ATOM 1308 N N . GLU A 1 179 ? 11.469 22.688 7.691 1 95.75 179 GLU A N 1
ATOM 1309 C CA . GLU A 1 179 ? 11.352 23.984 7.016 1 95.75 179 GLU A CA 1
ATOM 1310 C C . GLU A 1 179 ? 10.703 23.828 5.641 1 95.75 179 GLU A C 1
ATOM 1312 O O . GLU A 1 179 ? 9.828 24.609 5.27 1 95.75 179 GLU A O 1
ATOM 1317 N N . ALA A 1 180 ? 11.164 22.875 4.914 1 96.12 180 ALA A N 1
ATOM 1318 C CA . ALA A 1 180 ? 10.609 22.625 3.588 1 96.12 180 ALA A CA 1
ATOM 1319 C C . ALA A 1 180 ? 9.133 22.25 3.676 1 96.12 180 ALA A C 1
ATOM 1321 O O . ALA A 1 180 ? 8.32 22.688 2.854 1 96.12 180 ALA A O 1
ATOM 1322 N N . THR A 1 181 ? 8.766 21.469 4.68 1 97.5 181 THR A N 1
ATOM 1323 C CA . THR A 1 181 ? 7.387 21.031 4.879 1 97.5 181 THR A CA 1
ATOM 1324 C C . THR A 1 181 ? 6.496 22.234 5.211 1 97.5 181 THR A C 1
ATOM 1326 O O . THR A 1 181 ? 5.391 22.359 4.676 1 97.5 181 THR A O 1
ATOM 1329 N N . LEU A 1 182 ? 6.992 23.125 6.035 1 96.5 182 LEU A N 1
ATOM 1330 C CA . LEU A 1 182 ? 6.246 24.328 6.402 1 96.5 182 LEU A CA 1
ATOM 1331 C C . LEU A 1 182 ? 5.996 25.203 5.184 1 96.5 182 LEU A C 1
ATOM 1333 O O . LEU A 1 182 ? 4.895 25.734 5.012 1 96.5 182 LEU A O 1
ATOM 1337 N N . ALA A 1 183 ? 7.02 25.328 4.379 1 93.69 183 ALA A N 1
ATOM 1338 C CA . ALA A 1 183 ? 6.883 26.141 3.176 1 93.69 183 ALA A CA 1
ATOM 1339 C C . ALA A 1 183 ? 5.812 25.578 2.246 1 93.69 183 ALA A C 1
ATOM 1341 O O . ALA A 1 183 ? 4.934 26.312 1.784 1 93.69 183 ALA A O 1
ATOM 1342 N N . LEU A 1 184 ? 5.84 24.281 2.025 1 94.31 184 LEU A N 1
ATOM 1343 C CA . LEU A 1 184 ? 4.867 23.656 1.141 1 94.31 184 LEU A CA 1
ATOM 1344 C C . LEU A 1 184 ? 3.475 23.688 1.757 1 94.31 184 LEU A C 1
ATOM 1346 O O . LEU A 1 184 ? 2.486 23.922 1.06 1 94.31 184 LEU A O 1
ATOM 1350 N N . ALA A 1 185 ? 3.389 23.422 3.045 1 95.94 185 ALA A N 1
ATOM 1351 C CA . ALA A 1 185 ? 2.109 23.484 3.748 1 95.94 185 ALA A CA 1
ATOM 1352 C C . ALA A 1 185 ? 1.507 24.891 3.662 1 95.94 185 ALA A C 1
ATOM 1354 O O . ALA A 1 185 ? 0.297 25.031 3.477 1 95.94 185 ALA A O 1
ATOM 1355 N N . GLY A 1 186 ? 2.385 25.875 3.805 1 93.56 186 GLY A N 1
ATOM 1356 C CA . GLY A 1 186 ? 1.917 27.234 3.666 1 93.56 186 GLY A CA 1
ATOM 1357 C C . GLY A 1 186 ? 1.326 27.531 2.301 1 93.56 186 GLY A C 1
ATOM 1358 O O . GLY A 1 186 ? 0.264 28.156 2.197 1 93.56 186 GLY A O 1
ATOM 1359 N N . MET A 1 187 ? 1.979 27.062 1.267 1 90.88 187 MET A N 1
ATOM 1360 C CA . MET A 1 187 ? 1.478 27.234 -0.093 1 90.88 187 MET A CA 1
ATOM 1361 C C . MET A 1 187 ? 0.15 26.516 -0.279 1 90.88 187 MET A C 1
ATOM 1363 O O . MET A 1 187 ? -0.767 27.031 -0.914 1 90.88 187 MET A O 1
ATOM 1367 N N . ALA A 1 188 ? 0.068 25.328 0.298 1 92.56 188 ALA A N 1
ATOM 1368 C CA . ALA A 1 188 ? -1.165 24.547 0.207 1 92.56 188 ALA A CA 1
ATOM 1369 C C . ALA A 1 188 ? -2.311 25.25 0.93 1 92.56 188 ALA A C 1
ATOM 1371 O O . ALA A 1 188 ? -3.42 25.344 0.398 1 92.56 188 ALA A O 1
ATOM 1372 N N . LEU A 1 189 ? -2.039 25.75 2.111 1 93.69 189 LEU A N 1
ATOM 1373 C CA . LEU A 1 189 ? -3.057 26.438 2.9 1 93.69 189 LEU A CA 1
ATOM 1374 C C . LEU A 1 189 ? -3.555 27.688 2.174 1 93.69 189 LEU A C 1
ATOM 1376 O O . LEU A 1 189 ? -4.75 27.984 2.188 1 93.69 189 LEU A O 1
ATOM 1380 N N . GLU A 1 190 ? -2.637 28.328 1.5 1 89 190 GLU A N 1
ATOM 1381 C CA . GLU A 1 190 ? -3.025 29.5 0.714 1 89 190 GLU A CA 1
ATOM 1382 C C . GLU A 1 190 ? -3.936 29.094 -0.447 1 89 190 GLU A C 1
ATOM 1384 O O . GLU A 1 190 ? -4.961 29.734 -0.685 1 89 190 GLU A O 1
ATOM 1389 N N . ALA A 1 191 ? -3.545 28.078 -1.112 1 85.81 191 ALA A N 1
ATOM 1390 C CA . ALA A 1 191 ? -4.332 27.609 -2.246 1 85.81 191 ALA A CA 1
ATOM 1391 C C . ALA A 1 191 ? -5.723 27.156 -1.8 1 85.81 191 ALA A C 1
ATOM 1393 O O . ALA A 1 191 ? -6.695 27.297 -2.543 1 85.81 191 ALA A O 1
ATOM 1394 N N . LEU A 1 192 ? -5.812 26.703 -0.527 1 91.12 192 LEU A N 1
ATOM 1395 C CA . LEU A 1 192 ? -7.062 26.188 0.022 1 91.12 192 LEU A CA 1
ATOM 1396 C C . LEU A 1 192 ? -7.887 27.312 0.645 1 91.12 192 LEU A C 1
ATOM 1398 O O . LEU A 1 192 ? -9.047 27.109 1.001 1 91.12 192 LEU A O 1
ATOM 1402 N N . GLY A 1 193 ? -7.32 28.5 0.809 1 91.69 193 GLY A N 1
ATOM 1403 C CA . GLY A 1 193 ? -7.977 29.609 1.493 1 91.69 193 GLY A CA 1
ATOM 1404 C C . GLY A 1 193 ? -8.164 29.359 2.977 1 91.69 193 GLY A C 1
ATOM 1405 O O . GLY A 1 193 ? -9.086 29.906 3.59 1 91.69 193 GLY A O 1
ATOM 1406 N N . CYS A 1 194 ? -7.406 28.359 3.463 1 92.5 194 CYS A N 1
ATOM 1407 C CA . CYS A 1 194 ? -7.484 27.953 4.863 1 92.5 194 CYS A CA 1
ATOM 1408 C C . CYS A 1 194 ? -8.906 27.562 5.242 1 92.5 194 CYS A C 1
ATOM 1410 O O . CYS A 1 194 ? -9.352 27.812 6.363 1 92.5 194 CYS A O 1
ATOM 1412 N N . ARG A 1 195 ? -9.594 27.047 4.289 1 92.88 195 ARG A N 1
ATOM 1413 C CA . ARG A 1 195 ? -10.969 26.625 4.527 1 92.88 195 ARG A CA 1
ATOM 1414 C C . ARG A 1 195 ? -11.039 25.156 4.906 1 92.88 195 ARG A C 1
ATOM 1416 O O . ARG A 1 195 ? -10.188 24.359 4.488 1 92.88 195 ARG A O 1
ATOM 1423 N N . PRO A 1 196 ? -12.031 24.781 5.695 1 94.94 196 PRO A N 1
ATOM 1424 C CA . PRO A 1 196 ? -12.227 23.359 5.973 1 94.94 196 PRO A CA 1
ATOM 1425 C C . PRO A 1 196 ? -12.352 22.531 4.703 1 94.94 196 PRO A C 1
ATOM 1427 O O . PRO A 1 196 ? -12.898 23 3.701 1 94.94 196 PRO A O 1
ATOM 1430 N N . ALA A 1 197 ? -11.805 21.328 4.816 1 94.88 197 ALA A N 1
ATOM 1431 C CA . ALA A 1 197 ? -11.883 20.422 3.676 1 94.88 197 ALA A CA 1
ATOM 1432 C C . ALA A 1 197 ? -13.32 20.25 3.201 1 94.88 197 ALA A C 1
ATOM 1434 O O . ALA A 1 197 ? -14.211 19.906 3.988 1 94.88 197 ALA A O 1
ATOM 1435 N N . ARG A 1 198 ? -13.57 20.406 1.934 1 90.62 198 ARG A N 1
ATOM 1436 C CA . ARG A 1 198 ? -14.93 20.453 1.408 1 90.62 198 ARG A CA 1
ATOM 1437 C C . ARG A 1 198 ? -15.469 19.047 1.169 1 90.62 198 ARG A C 1
ATOM 1439 O O . ARG A 1 198 ? -16.688 18.859 1.051 1 90.62 198 ARG A O 1
ATOM 1446 N N . ASN A 1 199 ? -14.57 18.109 1.1 1 90.81 199 ASN A N 1
ATOM 1447 C CA . ASN A 1 199 ? -14.992 16.734 0.809 1 90.81 199 ASN A CA 1
ATOM 1448 C C . ASN A 1 199 ? -14.82 15.828 2.023 1 90.81 199 ASN A C 1
ATOM 1450 O O . ASN A 1 199 ? -14.539 14.641 1.881 1 90.81 199 ASN A O 1
ATOM 1454 N N . TRP A 1 200 ? -14.844 16.344 3.223 1 90.12 200 TRP A N 1
ATOM 1455 C CA . TRP A 1 200 ? -14.82 15.555 4.453 1 90.12 200 TRP A CA 1
ATOM 1456 C C . TRP A 1 200 ? -16.109 15.75 5.242 1 90.12 200 TRP A C 1
ATOM 1458 O O . TRP A 1 200 ? -16.469 16.875 5.594 1 90.12 200 TRP A O 1
ATOM 1468 N N . PRO A 1 201 ? -16.922 14.75 5.629 1 87.38 201 PRO A N 1
ATOM 1469 C CA . PRO A 1 201 ? -16.719 13.367 5.191 1 87.38 201 PRO A CA 1
ATOM 1470 C C . PRO A 1 201 ? -16.891 13.195 3.686 1 87.38 201 PRO A C 1
ATOM 1472 O O . PRO A 1 201 ? -17.719 13.867 3.074 1 87.38 201 PRO A O 1
ATOM 1475 N N . ARG A 1 202 ? -16.062 12.258 3.188 1 84.25 202 ARG A N 1
ATOM 1476 C CA . ARG A 1 202 ? -16.078 12.094 1.737 1 84.25 202 ARG A CA 1
ATOM 1477 C C . ARG A 1 202 ? -17.469 11.719 1.247 1 84.25 202 ARG A C 1
ATOM 1479 O O . ARG A 1 202 ? -18.078 10.789 1.767 1 84.25 202 ARG A O 1
ATOM 1486 N N . ASN A 1 203 ? -17.938 12.422 0.288 1 75.56 203 ASN A N 1
ATOM 1487 C CA . ASN A 1 203 ? -19.266 12.172 -0.241 1 75.56 203 ASN A CA 1
ATOM 1488 C C . ASN A 1 203 ? -19.281 12.195 -1.767 1 75.56 203 ASN A C 1
ATOM 1490 O O . ASN A 1 203 ? -20.297 11.883 -2.389 1 75.56 203 ASN A O 1
ATOM 1494 N N . HIS A 1 204 ? -18.25 12.586 -2.352 1 65.19 204 HIS A N 1
ATOM 1495 C CA . HIS A 1 204 ? -18.234 12.594 -3.811 1 65.19 204 HIS A CA 1
ATOM 1496 C C . HIS A 1 204 ? -16.828 12.289 -4.344 1 65.19 204 HIS A C 1
ATOM 1498 O O . HIS A 1 204 ? -15.859 12.32 -3.59 1 65.19 204 HIS A O 1
ATOM 1504 N N . VAL A 1 205 ? -16.891 11.727 -5.461 1 63.06 205 VAL A N 1
ATOM 1505 C CA . VAL A 1 205 ? -15.656 11.602 -6.242 1 63.06 205 VAL A CA 1
ATOM 1506 C C . VAL A 1 205 ? -15.828 12.281 -7.598 1 63.06 205 VAL A C 1
ATOM 1508 O O . VAL A 1 205 ? -16.906 12.195 -8.203 1 63.06 205 VAL A O 1
ATOM 1511 N N . VAL A 1 206 ? -15 13.281 -7.836 1 54.5 206 VAL A N 1
ATOM 1512 C CA . VAL A 1 206 ? -15.07 13.883 -9.164 1 54.5 206 VAL A CA 1
ATOM 1513 C C . VAL A 1 206 ? -14.648 12.852 -10.219 1 54.5 206 VAL A C 1
ATOM 1515 O O . VAL A 1 206 ? -13.523 12.367 -10.203 1 54.5 206 VAL A O 1
ATOM 1518 N N . VAL A 1 207 ? -15.625 12.094 -10.609 1 48.75 207 VAL A N 1
ATOM 1519 C CA . VAL A 1 207 ? -15.359 11.133 -11.68 1 48.75 207 VAL A CA 1
ATOM 1520 C C . VAL A 1 207 ? -15.289 11.859 -13.016 1 48.75 207 VAL A C 1
ATOM 1522 O O . VAL A 1 207 ? -16.266 12.469 -13.453 1 48.75 207 VAL A O 1
ATOM 1525 N N . GLY A 1 208 ? -14.297 12.812 -13.016 1 43.81 208 GLY A N 1
ATOM 1526 C CA . GLY A 1 208 ? -14.344 13.492 -14.305 1 43.81 208 GLY A CA 1
ATOM 1527 C C . GLY A 1 208 ? -14.695 12.562 -15.453 1 43.81 208 GLY A C 1
ATOM 1528 O O . GLY A 1 208 ? -14.68 11.336 -15.297 1 43.81 208 GLY A O 1
ATOM 1529 N N . GLY A 1 209 ? -15.367 13.227 -16.391 1 38.97 209 GLY A N 1
ATOM 1530 C CA . GLY A 1 209 ? -15.594 12.555 -17.672 1 38.97 209 GLY A CA 1
ATOM 1531 C C . GLY A 1 209 ? -14.469 11.625 -18.062 1 38.97 209 GLY A C 1
ATOM 1532 O O . GLY A 1 209 ? -13.484 11.484 -17.328 1 38.97 209 GLY A O 1
ATOM 1533 N N . ILE A 1 210 ? -14.5 11.086 -19.188 1 32.94 210 ILE A N 1
ATOM 1534 C CA . ILE A 1 210 ? -13.469 10.352 -19.922 1 32.94 210 ILE A CA 1
ATOM 1535 C C . ILE A 1 210 ? -12.125 11.055 -19.766 1 32.94 210 ILE A C 1
ATOM 1537 O O . ILE A 1 210 ? -11.992 12.234 -20.094 1 32.94 210 ILE A O 1
ATOM 1541 N N . GLY A 1 211 ? -11.094 10.469 -19.109 1 35.56 211 GLY A N 1
ATOM 1542 C CA . GLY A 1 211 ? -9.641 10.523 -19 1 35.56 211 GLY A CA 1
ATOM 1543 C C . GLY A 1 211 ? -9.125 11.906 -18.672 1 35.56 211 GLY A C 1
ATOM 1544 O O . GLY A 1 211 ? -8.859 12.711 -19.562 1 35.56 211 GLY A O 1
ATOM 1545 N N . ARG A 1 212 ? -9.703 12.594 -17.75 1 33.91 212 ARG A N 1
ATOM 1546 C CA . ARG A 1 212 ? -9.062 13.883 -17.562 1 33.91 212 ARG A CA 1
ATOM 1547 C C . ARG A 1 212 ? -7.578 13.719 -17.234 1 33.91 212 ARG A C 1
ATOM 1549 O O . ARG A 1 212 ? -7.223 13.133 -16.203 1 33.91 212 ARG A O 1
ATOM 1556 N N . ARG A 1 213 ? -6.84 13.266 -18.266 1 34 213 ARG A N 1
ATOM 1557 C CA . ARG A 1 213 ? -5.383 13.242 -18.172 1 34 213 ARG A CA 1
ATOM 1558 C C . ARG A 1 213 ? -4.816 14.656 -18.156 1 34 213 ARG A C 1
ATOM 1560 O O . ARG A 1 213 ? -5.258 15.516 -18.922 1 34 213 ARG A O 1
ATOM 1567 N N . HIS A 1 214 ? -4.492 15.016 -17.031 1 32.09 214 HIS A N 1
ATOM 1568 C CA . HIS A 1 214 ? -3.826 16.312 -16.938 1 32.09 214 HIS A CA 1
ATOM 1569 C C . HIS A 1 214 ? -2.381 16.219 -17.406 1 32.09 214 HIS A C 1
ATOM 1571 O O . HIS A 1 214 ? -1.645 15.32 -17.016 1 32.09 214 HIS A O 1
ATOM 1577 N N . VAL A 1 215 ? -2.141 16.531 -18.703 1 32.41 215 VAL A N 1
ATOM 1578 C CA . VAL A 1 215 ? -0.759 16.688 -19.141 1 32.41 215 VAL A CA 1
ATOM 1579 C C . VAL A 1 215 ? -0.252 18.078 -18.75 1 32.41 215 VAL A C 1
ATOM 1581 O O . VAL A 1 215 ? -0.956 19.078 -18.938 1 32.41 215 VAL A O 1
ATOM 1584 N N . ALA A 1 216 ? 0.551 18.047 -17.859 1 29.95 216 ALA A N 1
ATOM 1585 C CA . ALA A 1 216 ? 1.201 19.328 -17.625 1 29.95 216 ALA A CA 1
ATOM 1586 C C . ALA A 1 216 ? 1.568 20.016 -18.938 1 29.95 216 ALA A C 1
ATOM 1588 O O . ALA A 1 216 ? 1.831 19.344 -19.938 1 29.95 216 ALA A O 1
ATOM 1589 N N . SER A 1 217 ? 1.355 21.25 -19 1 31.38 217 SER A N 1
ATOM 1590 C CA . SER A 1 217 ? 1.7 22.062 -20.156 1 31.38 217 SER A CA 1
ATOM 1591 C C . SER A 1 217 ? 3.1 21.734 -20.672 1 31.38 217 SER A C 1
ATOM 1593 O O . SER A 1 217 ? 3.396 21.938 -21.844 1 31.38 217 SER A O 1
ATOM 1595 N N . THR A 1 218 ? 4.023 21.5 -19.656 1 29.23 218 THR A N 1
ATOM 1596 C CA . THR A 1 218 ? 5.375 21.25 -20.125 1 29.23 218 THR A CA 1
ATOM 1597 C C . THR A 1 218 ? 5.488 19.828 -20.672 1 29.23 218 THR A C 1
ATOM 1599 O O . THR A 1 218 ? 6.566 19.391 -21.078 1 29.23 218 THR A O 1
ATOM 1602 N N . CYS A 1 219 ? 4.609 19.078 -20.219 1 30.89 219 CYS A N 1
ATOM 1603 C CA . CYS A 1 219 ? 4.66 17.75 -20.828 1 30.89 219 CYS A CA 1
ATOM 1604 C C . CYS A 1 219 ? 4.422 17.828 -22.328 1 30.89 219 CYS A C 1
ATOM 1606 O O . CYS A 1 219 ? 3.469 18.469 -22.781 1 30.89 219 CYS A O 1
ATOM 1608 N N . GLU A 1 220 ? 5.473 17.922 -23.031 1 29.78 220 GLU A N 1
ATOM 1609 C CA . GLU A 1 220 ? 5.398 17.859 -24.484 1 29.78 220 GLU A CA 1
ATOM 1610 C C . GLU A 1 220 ? 4.336 16.859 -24.953 1 29.78 220 GLU A C 1
ATOM 1612 O O . GLU A 1 220 ? 4.656 15.789 -25.469 1 29.78 220 GLU A O 1
ATOM 1617 N N . TYR A 1 221 ? 3.586 16.5 -24.047 1 32.03 221 TYR A N 1
ATOM 1618 C CA . TYR A 1 221 ? 2.615 15.602 -24.656 1 32.03 221 TYR A CA 1
ATOM 1619 C C . TYR A 1 221 ? 1.818 16.312 -25.734 1 32.03 221 TYR A C 1
ATOM 1621 O O . TYR A 1 221 ? 1.501 17.5 -25.609 1 32.03 221 TYR A O 1
ATOM 1629 N N . GLU A 1 222 ? 1.854 15.828 -26.891 1 30.58 222 GLU A N 1
ATOM 1630 C CA . GLU A 1 222 ? 1.207 16.344 -28.094 1 30.58 222 GLU A CA 1
ATOM 1631 C C . GLU A 1 222 ? -0.194 16.859 -27.797 1 30.58 222 GLU A C 1
ATOM 1633 O O . GLU A 1 222 ? -0.733 16.609 -26.719 1 30.58 222 GLU A O 1
ATOM 1638 N N . SER A 1 223 ? -1.104 16.828 -28.906 1 29.2 223 SER A N 1
ATOM 1639 C CA . SER A 1 223 ? -2.33 17.516 -29.297 1 29.2 223 SER A CA 1
ATOM 1640 C C . SER A 1 223 ? -3.496 17.125 -28.406 1 29.2 223 SER A C 1
ATOM 1642 O O . SER A 1 223 ? -4.027 16.016 -28.516 1 29.2 223 SER A O 1
ATOM 1644 N N . LEU A 1 224 ? -3.396 17.297 -27.094 1 36.12 224 LEU A N 1
ATOM 1645 C CA . LEU A 1 224 ? -4.711 17.234 -26.469 1 36.12 224 LEU A CA 1
ATOM 1646 C C . LEU A 1 224 ? -5.734 18.047 -27.266 1 36.12 224 LEU A C 1
ATOM 1648 O O . LEU A 1 224 ? -5.383 19.016 -27.922 1 36.12 224 LEU A O 1
ATOM 1652 N N . PRO A 1 225 ? -6.797 17.406 -27.531 1 33.75 225 PRO A N 1
ATOM 1653 C CA . PRO A 1 225 ? -7.73 18.312 -28.203 1 33.75 225 PRO A CA 1
ATOM 1654 C C . PRO A 1 225 ? -7.898 19.641 -27.469 1 33.75 225 PRO A C 1
ATOM 1656 O O . PRO A 1 225 ? -7.691 19.703 -26.25 1 33.75 225 PRO A O 1
ATOM 1659 N N . HIS A 1 226 ? -7.883 20.719 -28.203 1 35.88 226 HIS A N 1
ATOM 1660 C CA . HIS A 1 226 ? -8.094 22.094 -27.797 1 35.88 226 HIS A CA 1
ATOM 1661 C C . HIS A 1 226 ? -9.055 22.188 -26.609 1 35.88 226 HIS A C 1
ATOM 1663 O O . HIS A 1 226 ? -8.891 23.031 -25.734 1 35.88 226 HIS A O 1
ATOM 1669 N N . ASN A 1 227 ? -10.078 21.375 -26.703 1 35.78 227 ASN A N 1
ATOM 1670 C CA . ASN A 1 227 ? -11.156 21.547 -25.75 1 35.78 227 ASN A CA 1
ATOM 1671 C C . ASN A 1 227 ? -10.797 20.969 -24.391 1 35.78 227 ASN A C 1
ATOM 1673 O O . ASN A 1 227 ? -11.586 21.031 -23.438 1 35.78 227 ASN A O 1
ATOM 1677 N N . TRP A 1 228 ? -9.852 20.219 -24.453 1 41.09 228 TRP A N 1
ATOM 1678 C CA . TRP A 1 228 ? -9.445 19.656 -23.172 1 41.09 228 TRP A CA 1
ATOM 1679 C C . TRP A 1 228 ? -8.641 20.672 -22.359 1 41.09 228 TRP A C 1
ATOM 1681 O O . TRP A 1 228 ? -7.984 20.312 -21.375 1 41.09 228 TRP A O 1
ATOM 1691 N N . VAL A 1 229 ? -8.469 21.844 -23.016 1 38.78 229 VAL A N 1
ATOM 1692 C CA . VAL A 1 229 ? -7.703 22.844 -22.281 1 38.78 229 VAL A CA 1
ATOM 1693 C C . VAL A 1 229 ? -8.477 23.281 -21.047 1 38.78 229 VAL A C 1
ATOM 1695 O O . VAL A 1 229 ? -9.367 24.141 -21.125 1 38.78 229 VAL A O 1
ATOM 1698 N N . MET A 1 230 ? -9.164 22.406 -20.422 1 42.66 230 MET A N 1
ATOM 1699 C CA . MET A 1 230 ? -9.562 22.953 -19.125 1 42.66 230 MET A CA 1
ATOM 1700 C C . MET A 1 230 ? -8.344 23.5 -18.375 1 42.66 230 MET A C 1
ATOM 1702 O O . MET A 1 230 ? -7.211 23.109 -18.656 1 42.66 230 MET A O 1
ATOM 1706 N N . ASP A 1 231 ? -8.539 24.656 -17.766 1 47.5 231 ASP A N 1
ATOM 1707 C CA . ASP A 1 231 ? -7.555 25.234 -16.844 1 47.5 231 ASP A CA 1
ATOM 1708 C C . ASP A 1 231 ? -6.914 24.141 -15.984 1 47.5 231 ASP A C 1
ATOM 1710 O O . ASP A 1 231 ? -7.461 23.766 -14.953 1 47.5 231 ASP A O 1
ATOM 1714 N N . VAL A 1 232 ? -6.023 23.375 -16.594 1 53.34 232 VAL A N 1
ATOM 1715 C CA . VAL A 1 232 ? -5.281 22.25 -16.047 1 53.34 232 VAL A CA 1
ATOM 1716 C C . VAL A 1 232 ? -4.902 22.547 -14.594 1 53.34 232 VAL A C 1
ATOM 1718 O O . VAL A 1 232 ? -4.984 21.672 -13.727 1 53.34 232 VAL A O 1
ATOM 1721 N N . GLU A 1 233 ? -4.68 23.797 -14.359 1 60.03 233 GLU A N 1
ATOM 1722 C CA . GLU A 1 233 ? -4.273 24.156 -13.008 1 60.03 233 GLU A CA 1
ATOM 1723 C C . GLU A 1 233 ? -5.441 24.047 -12.031 1 60.03 233 GLU A C 1
ATOM 1725 O O . GLU A 1 233 ? -5.285 23.516 -10.922 1 60.03 233 GLU A O 1
ATOM 1730 N N . GLN A 1 234 ? -6.492 24.422 -12.516 1 66.5 234 GLN A N 1
ATOM 1731 C CA . GLN A 1 234 ? -7.645 24.391 -11.625 1 66.5 234 GLN A CA 1
ATOM 1732 C C . GLN A 1 234 ? -8.086 22.953 -11.344 1 66.5 234 GLN A C 1
ATOM 1734 O O . GLN A 1 234 ? -8.508 22.641 -10.227 1 66.5 234 GLN A O 1
ATOM 1739 N N . VAL A 1 235 ? -7.867 22.109 -12.289 1 68.19 235 VAL A N 1
ATOM 1740 C CA . VAL A 1 235 ? -8.25 20.703 -12.117 1 68.19 235 VAL A CA 1
ATOM 1741 C C . VAL A 1 235 ? -7.359 20.047 -11.055 1 68.19 235 VAL A C 1
ATOM 1743 O O . VAL A 1 235 ? -7.836 19.281 -10.227 1 68.19 235 VAL A O 1
ATOM 1746 N N . LEU A 1 236 ? -6.129 20.391 -11.062 1 71.31 236 LEU A N 1
ATOM 1747 C CA . LEU A 1 236 ? -5.203 19.812 -10.086 1 71.31 236 LEU A CA 1
ATOM 1748 C C . LEU A 1 236 ? -5.484 20.344 -8.688 1 71.31 236 LEU A C 1
ATOM 1750 O O . LEU A 1 236 ? -5.414 19.594 -7.711 1 71.31 236 LEU A O 1
ATOM 1754 N N . VAL A 1 237 ? -5.805 21.594 -8.742 1 77.69 237 VAL A N 1
ATOM 1755 C CA . VAL A 1 237 ? -6.125 22.203 -7.445 1 77.69 237 VAL A CA 1
ATOM 1756 C C . VAL A 1 237 ? -7.406 21.578 -6.895 1 77.69 237 VAL A C 1
ATOM 1758 O O . VAL A 1 237 ? -7.484 21.266 -5.707 1 77.69 237 VAL A O 1
ATOM 1761 N N . ASP A 1 238 ? -8.344 21.391 -7.777 1 77.88 238 ASP A N 1
ATOM 1762 C CA . ASP A 1 238 ? -9.602 20.781 -7.355 1 77.88 238 ASP A CA 1
ATOM 1763 C C . ASP A 1 238 ? -9.383 19.344 -6.891 1 77.88 238 ASP A C 1
ATOM 1765 O O . ASP A 1 238 ? -9.953 18.922 -5.887 1 77.88 238 ASP A O 1
ATOM 1769 N N . ALA A 1 239 ? -8.57 18.594 -7.645 1 78.25 239 ALA A N 1
ATOM 1770 C CA . ALA A 1 239 ? -8.258 17.219 -7.27 1 78.25 239 ALA A CA 1
ATOM 1771 C C . ALA A 1 239 ? -7.57 17.172 -5.91 1 78.25 239 ALA A C 1
ATOM 1773 O O . ALA A 1 239 ? -7.832 16.266 -5.113 1 78.25 239 ALA A O 1
ATOM 1774 N N . PHE A 1 240 ? -6.699 18.156 -5.75 1 84.94 240 PHE A N 1
ATOM 1775 C CA . PHE A 1 240 ? -6.02 18.234 -4.461 1 84.94 240 PHE A CA 1
ATOM 1776 C C . PHE A 1 240 ? -7.008 18.578 -3.354 1 84.94 240 PHE A C 1
ATOM 1778 O O . PHE A 1 240 ? -7.02 17.938 -2.301 1 84.94 240 PHE A O 1
ATOM 1785 N N . GLN A 1 241 ? -7.898 19.469 -3.602 1 86.94 241 GLN A N 1
ATOM 1786 C CA . GLN A 1 241 ? -8.883 19.938 -2.623 1 86.94 241 GLN A CA 1
ATOM 1787 C C . GLN A 1 241 ? -9.852 18.812 -2.26 1 86.94 241 GLN A C 1
ATOM 1789 O O . GLN A 1 241 ? -10.336 18.75 -1.126 1 86.94 241 GLN A O 1
ATOM 1794 N N . ASP A 1 242 ? -10.031 17.953 -3.195 1 85.94 242 ASP A N 1
ATOM 1795 C CA . ASP A 1 242 ? -11.016 16.891 -2.982 1 85.94 242 ASP A CA 1
ATOM 1796 C C . ASP A 1 242 ? -10.344 15.625 -2.445 1 85.94 242 ASP A C 1
ATOM 1798 O O . ASP A 1 242 ? -11.016 14.633 -2.17 1 85.94 242 ASP A O 1
ATOM 1802 N N . GLY A 1 243 ? -9.078 15.633 -2.279 1 87.5 243 GLY A N 1
ATOM 1803 C CA . GLY A 1 243 ? -8.352 14.5 -1.737 1 87.5 243 GLY A CA 1
ATOM 1804 C C . GLY A 1 243 ? -8.078 13.414 -2.768 1 87.5 243 GLY A C 1
ATOM 1805 O O . GLY A 1 243 ? -7.668 12.305 -2.42 1 87.5 243 GLY A O 1
ATOM 1806 N N . ASP A 1 244 ? -8.25 13.75 -4.07 1 80.06 244 ASP A N 1
ATOM 1807 C CA . ASP A 1 244 ? -8.039 12.766 -5.129 1 80.06 244 ASP A CA 1
ATOM 1808 C C . ASP A 1 244 ? -6.551 12.562 -5.406 1 80.06 244 ASP A C 1
ATOM 1810 O O . ASP A 1 244 ? -6.141 11.5 -5.875 1 80.06 244 ASP A O 1
ATOM 1814 N N . VAL A 1 245 ? -5.828 13.656 -5.203 1 83.25 245 VAL A N 1
ATOM 1815 C CA . VAL A 1 245 ? -4.371 13.578 -5.273 1 83.25 245 VAL A CA 1
ATOM 1816 C C . VAL A 1 245 ? -3.762 14.156 -3.998 1 83.25 245 VAL A C 1
ATOM 1818 O O . VAL A 1 245 ? -4.438 14.867 -3.248 1 83.25 245 VAL A O 1
ATOM 1821 N N . PHE A 1 246 ? -2.574 13.82 -3.723 1 89.25 246 PHE A N 1
ATOM 1822 C CA . PHE A 1 246 ? -1.851 14.398 -2.596 1 89.25 246 PHE A CA 1
ATOM 1823 C C . PHE A 1 246 ? -0.381 14.602 -2.945 1 89.25 246 PHE A C 1
ATOM 1825 O O . PHE A 1 246 ? 0.093 14.109 -3.971 1 89.25 246 PHE A O 1
ATOM 1832 N N . LEU A 1 247 ? 0.272 15.367 -2.162 1 91.06 247 LEU A N 1
ATOM 1833 C CA . LEU A 1 247 ? 1.651 15.742 -2.451 1 91.06 247 LEU A CA 1
ATOM 1834 C C . LEU A 1 247 ? 2.625 14.922 -1.614 1 91.06 247 LEU A C 1
ATOM 1836 O O . LEU A 1 247 ? 2.35 14.617 -0.451 1 91.06 247 LEU A O 1
ATOM 1840 N N . ASN A 1 248 ? 3.707 14.547 -2.256 1 93.31 248 ASN A N 1
ATOM 1841 C CA . ASN A 1 248 ? 4.812 13.852 -1.601 1 93.31 248 ASN A CA 1
ATOM 1842 C C . ASN A 1 248 ? 6.113 14.641 -1.717 1 93.31 248 ASN A C 1
ATOM 1844 O O . ASN A 1 248 ? 6.637 14.828 -2.818 1 93.31 248 ASN A O 1
ATOM 1848 N N . LEU A 1 249 ? 6.613 15.07 -0.559 1 95.81 249 LEU A N 1
ATOM 1849 C CA . LEU A 1 249 ? 7.812 15.898 -0.466 1 95.81 249 LEU A CA 1
ATOM 1850 C C . LEU A 1 249 ? 8.992 15.086 0.063 1 95.81 249 LEU A C 1
ATOM 1852 O O . LEU A 1 249 ? 8.875 14.414 1.091 1 95.81 249 LEU A O 1
ATOM 1856 N N . ASN A 1 250 ? 10.07 15.07 -0.667 1 96.75 250 ASN A N 1
ATOM 1857 C CA . ASN A 1 250 ? 11.336 14.508 -0.206 1 96.75 250 ASN A CA 1
ATOM 1858 C C . ASN A 1 250 ? 12.445 15.555 -0.193 1 96.75 250 ASN A C 1
ATOM 1860 O O . ASN A 1 250 ? 12.688 16.219 -1.2 1 96.75 250 ASN A O 1
ATOM 1864 N N . VAL A 1 251 ? 13.172 15.648 0.955 1 96.75 251 VAL A N 1
ATOM 1865 C CA . VAL A 1 251 ? 14.148 16.719 1.158 1 96.75 251 VAL A CA 1
ATOM 1866 C C . VAL A 1 251 ? 15.531 16.109 1.388 1 96.75 251 VAL A C 1
ATOM 1868 O O . VAL A 1 251 ? 15.734 15.359 2.348 1 96.75 251 VAL A O 1
ATOM 1871 N N . PRO A 1 252 ? 16.516 16.516 0.551 1 95.56 252 PRO A N 1
ATOM 1872 C CA . PRO A 1 252 ? 17.891 16.062 0.828 1 95.56 252 PRO A CA 1
ATOM 1873 C C . PRO A 1 252 ? 18.422 16.578 2.156 1 95.56 252 PRO A C 1
ATOM 1875 O O . PRO A 1 252 ? 18.156 17.734 2.525 1 95.56 252 PRO A O 1
ATOM 1878 N N . ALA A 1 253 ? 19.203 15.766 2.777 1 94.06 253 ALA A N 1
ATOM 1879 C CA . ALA A 1 253 ? 19.734 16.109 4.09 1 94.06 253 ALA A CA 1
ATOM 1880 C C . ALA A 1 253 ? 20.578 17.391 4.02 1 94.06 253 ALA A C 1
ATOM 1882 O O . ALA A 1 253 ? 20.609 18.172 4.977 1 94.06 253 ALA A O 1
ATOM 1883 N N . GLU A 1 254 ? 21.156 17.609 2.887 1 92 254 GLU A N 1
ATOM 1884 C CA . GLU A 1 254 ? 22.078 18.734 2.76 1 92 254 GLU A CA 1
ATOM 1885 C C . GLU A 1 254 ? 21.375 19.969 2.166 1 92 254 GLU A C 1
ATOM 1887 O O . GLU A 1 254 ? 21.984 21.016 2.025 1 92 254 GLU A O 1
ATOM 1892 N N . TRP A 1 255 ? 20.125 19.766 1.897 1 93.31 255 TRP A N 1
ATOM 1893 C CA . TRP A 1 255 ? 19.391 20.859 1.284 1 93.31 255 TRP A CA 1
ATOM 1894 C C . TRP A 1 255 ? 19.172 22 2.285 1 93.31 255 TRP A C 1
ATOM 1896 O O . TRP A 1 255 ? 18.906 21.75 3.463 1 93.31 255 TRP A O 1
ATOM 1906 N N . ARG A 1 256 ? 19.297 23.234 1.797 1 91.12 256 ARG A N 1
ATOM 1907 C CA . ARG A 1 256 ? 19.031 24.422 2.609 1 91.12 256 ARG A CA 1
ATOM 1908 C C . ARG A 1 256 ? 18.016 25.328 1.929 1 91.12 256 ARG A C 1
ATOM 1910 O O . ARG A 1 256 ? 18.031 25.484 0.705 1 91.12 256 ARG A O 1
ATOM 1917 N N . PRO A 1 257 ? 17.203 25.938 2.863 1 86.44 257 PRO A N 1
ATOM 1918 C CA . PRO A 1 257 ? 16.25 26.891 2.287 1 86.44 257 PRO A CA 1
ATOM 1919 C C . PRO A 1 257 ? 16.938 28 1.483 1 86.44 257 PRO A C 1
ATOM 1921 O O . PRO A 1 257 ? 18 28.469 1.864 1 86.44 257 PRO A O 1
ATOM 1924 N N . GLY A 1 258 ? 16.391 28.359 0.399 1 80.81 258 GLY A N 1
ATOM 1925 C CA . GLY A 1 258 ? 16.938 29.422 -0.434 1 80.81 258 GLY A CA 1
ATOM 1926 C C . GLY A 1 258 ? 17.891 28.906 -1.495 1 80.81 258 GLY A C 1
ATOM 1927 O O . GLY A 1 258 ? 18.328 29.672 -2.359 1 80.81 258 GLY A O 1
ATOM 1928 N N . SER A 1 259 ? 18.219 27.625 -1.484 1 76.19 259 SER A N 1
ATOM 1929 C CA . SER A 1 259 ? 19.156 27.062 -2.439 1 76.19 259 SER A CA 1
ATOM 1930 C C . SER A 1 259 ? 18.562 26.969 -3.838 1 76.19 259 SER A C 1
ATOM 1932 O O . SER A 1 259 ? 19.281 26.812 -4.824 1 76.19 259 SER A O 1
ATOM 1934 N N . GLY A 1 260 ? 17.25 27.172 -4.016 1 75.69 260 GLY A N 1
ATOM 1935 C CA . GLY A 1 260 ? 16.562 27.094 -5.293 1 75.69 260 GLY A CA 1
ATOM 1936 C C . GLY A 1 260 ? 16.547 25.688 -5.871 1 75.69 260 GLY A C 1
ATOM 1937 O O . GLY A 1 260 ? 16.125 25.484 -7.016 1 75.69 260 GLY A O 1
ATOM 1938 N N . ARG A 1 261 ? 16.891 24.672 -5.215 1 86.31 261 ARG A N 1
ATOM 1939 C CA . ARG A 1 261 ? 16.984 23.312 -5.711 1 86.31 261 ARG A CA 1
ATOM 1940 C C . ARG A 1 261 ? 15.734 22.516 -5.383 1 86.31 261 ARG A C 1
ATOM 1942 O O . ARG A 1 261 ? 15.773 21.578 -4.57 1 86.31 261 ARG A O 1
ATOM 1949 N N . VAL A 1 262 ? 14.625 22.984 -6.004 1 89.12 262 VAL A N 1
ATOM 1950 C CA . VAL A 1 262 ? 13.336 22.312 -5.859 1 89.12 262 VAL A CA 1
ATOM 1951 C C . VAL A 1 262 ? 12.828 21.859 -7.227 1 89.12 262 VAL A C 1
ATOM 1953 O O . VAL A 1 262 ? 12.875 22.625 -8.195 1 89.12 262 VAL A O 1
ATOM 1956 N N . ALA A 1 263 ? 12.438 20.594 -7.297 1 83.31 263 ALA A N 1
ATOM 1957 C CA . ALA A 1 263 ? 11.945 20.047 -8.555 1 83.31 263 ALA A CA 1
ATOM 1958 C C . ALA A 1 263 ? 10.594 19.359 -8.367 1 83.31 263 ALA A C 1
ATOM 1960 O O . ALA A 1 263 ? 10.367 18.703 -7.348 1 83.31 263 ALA A O 1
ATOM 1961 N N . THR A 1 264 ? 9.688 19.578 -9.305 1 81.75 264 THR A N 1
ATOM 1962 C CA . THR A 1 264 ? 8.508 18.734 -9.43 1 81.75 264 THR A CA 1
ATOM 1963 C C . THR A 1 264 ? 8.828 17.453 -10.195 1 81.75 264 THR A C 1
ATOM 1965 O O . THR A 1 264 ? 9.469 17.5 -11.25 1 81.75 264 THR A O 1
ATOM 1968 N N . THR A 1 265 ? 8.484 16.344 -9.617 1 78.81 265 THR A N 1
ATOM 1969 C CA . THR A 1 265 ? 8.984 15.078 -10.141 1 78.81 265 THR A CA 1
ATOM 1970 C C . THR A 1 265 ? 7.863 14.047 -10.234 1 78.81 265 THR A C 1
ATOM 1972 O O . THR A 1 265 ? 6.816 14.203 -9.602 1 78.81 265 THR A O 1
ATOM 1975 N N . GLY A 1 266 ? 8.102 13 -11.172 1 76.75 266 GLY A N 1
ATOM 1976 C CA . GLY A 1 266 ? 7.418 11.727 -11.047 1 76.75 266 GLY A CA 1
ATOM 1977 C C . GLY A 1 266 ? 8.141 10.742 -10.141 1 76.75 266 GLY A C 1
ATOM 1978 O O . GLY A 1 266 ? 9.219 11.047 -9.633 1 76.75 266 GLY A O 1
ATOM 1979 N N . LEU A 1 267 ? 7.555 9.594 -10.016 1 80.75 267 LEU A N 1
ATOM 1980 C CA . LEU A 1 267 ? 8.18 8.57 -9.188 1 80.75 267 LEU A CA 1
ATOM 1981 C C . LEU A 1 267 ? 9.242 7.805 -9.969 1 80.75 267 LEU A C 1
ATOM 1983 O O . LEU A 1 267 ? 9.039 7.492 -11.148 1 80.75 267 LEU A O 1
ATOM 1987 N N . GLY A 1 268 ? 10.367 7.57 -9.305 1 78.56 268 GLY A N 1
ATOM 1988 C CA . GLY A 1 268 ? 11.336 6.621 -9.836 1 78.56 268 GLY A CA 1
ATOM 1989 C C . GLY A 1 268 ? 11.039 5.188 -9.438 1 78.56 268 GLY A C 1
ATOM 1990 O O . GLY A 1 268 ? 9.922 4.871 -9.023 1 78.56 268 GLY A O 1
ATOM 1991 N N . LEU A 1 269 ? 11.945 4.355 -9.781 1 77.25 269 LEU A N 1
ATOM 1992 C CA . LEU A 1 269 ? 11.836 2.938 -9.445 1 77.25 269 LEU A CA 1
ATOM 1993 C C . LEU A 1 269 ? 12.891 2.537 -8.422 1 77.25 269 LEU A C 1
ATOM 1995 O O . LEU A 1 269 ? 14.062 2.91 -8.547 1 77.25 269 LEU A O 1
ATOM 1999 N N . MET A 1 270 ? 12.344 1.905 -7.43 1 77.12 270 MET A N 1
ATOM 2000 C CA . MET A 1 270 ? 13.203 1.315 -6.41 1 77.12 270 MET A CA 1
ATOM 2001 C C . MET A 1 270 ? 12.883 -0.163 -6.215 1 77.12 270 MET A C 1
ATOM 2003 O O . MET A 1 270 ? 11.711 -0.552 -6.203 1 77.12 270 MET A O 1
ATOM 2007 N N . PHE A 1 271 ? 13.867 -1.051 -6.285 1 73.62 271 PHE A N 1
ATOM 2008 C CA . PHE A 1 271 ? 13.656 -2.449 -5.938 1 73.62 271 PHE A CA 1
ATOM 2009 C C . PHE A 1 271 ? 14.805 -2.98 -5.098 1 73.62 271 PHE A C 1
ATOM 2011 O O . PHE A 1 271 ? 15.805 -2.285 -4.891 1 73.62 271 PHE A O 1
ATOM 2018 N N . TYR A 1 272 ? 14.523 -4.121 -4.523 1 75.38 272 TYR A N 1
ATOM 2019 C CA . TYR A 1 272 ? 15.453 -4.645 -3.533 1 75.38 272 TYR A CA 1
ATOM 2020 C C . TYR A 1 272 ? 16.172 -5.879 -4.059 1 75.38 272 TYR A C 1
ATOM 2022 O O . TYR A 1 272 ? 15.57 -6.715 -4.738 1 75.38 272 TYR A O 1
ATOM 2030 N N . ARG A 1 273 ? 17.453 -5.801 -3.896 1 76.12 273 ARG A N 1
ATOM 2031 C CA . ARG A 1 273 ? 18.312 -6.93 -4.25 1 76.12 273 ARG A CA 1
ATOM 2032 C C . ARG A 1 273 ? 19.344 -7.195 -3.16 1 76.12 273 ARG A C 1
ATOM 2034 O O . ARG A 1 273 ? 19.938 -6.266 -2.617 1 76.12 273 ARG A O 1
ATOM 2041 N N . ASP A 1 274 ? 19.5 -8.469 -2.814 1 75.44 274 ASP A N 1
ATOM 2042 C CA . ASP A 1 274 ? 20.453 -8.875 -1.78 1 75.44 274 ASP A CA 1
ATOM 2043 C C . ASP A 1 274 ? 20.141 -8.203 -0.448 1 75.44 274 ASP A C 1
ATOM 2045 O O . ASP A 1 274 ? 21.031 -7.645 0.2 1 75.44 274 ASP A O 1
ATOM 2049 N N . SER A 1 275 ? 18.859 -8.203 -0.214 1 73.25 275 SER A N 1
ATOM 2050 C CA . SER A 1 275 ? 18.406 -7.395 0.916 1 73.25 275 SER A CA 1
ATOM 2051 C C . SER A 1 275 ? 18.328 -8.227 2.191 1 73.25 275 SER A C 1
ATOM 2053 O O . SER A 1 275 ? 17.828 -7.758 3.213 1 73.25 275 SER A O 1
ATOM 2055 N N . TYR A 1 276 ? 18.875 -9.438 2.129 1 80.88 276 TYR A N 1
ATOM 2056 C CA . TYR A 1 276 ? 18.656 -10.281 3.299 1 80.88 276 TYR A CA 1
ATOM 2057 C C . TYR A 1 276 ? 19.969 -10.781 3.865 1 80.88 276 TYR A C 1
ATOM 2059 O O . TYR A 1 276 ? 20.906 -11.102 3.113 1 80.88 276 TYR A O 1
ATOM 2067 N N . VAL A 1 277 ? 20.016 -10.672 5.133 1 81.88 277 VAL A N 1
ATOM 2068 C CA . VAL A 1 277 ? 20.938 -11.539 5.848 1 81.88 277 VAL A CA 1
ATOM 2069 C C . VAL A 1 277 ? 20.266 -12.875 6.156 1 81.88 277 VAL A C 1
ATOM 2071 O O . VAL A 1 277 ? 19.172 -12.906 6.738 1 81.88 277 VAL A O 1
ATOM 2074 N N . VAL A 1 278 ? 20.891 -13.922 5.664 1 87.69 278 VAL A N 1
ATOM 2075 C CA . VAL A 1 278 ? 20.266 -15.234 5.812 1 87.69 278 VAL A CA 1
ATOM 2076 C C . VAL A 1 278 ? 21.078 -16.078 6.785 1 87.69 278 VAL A C 1
ATOM 2078 O O . VAL A 1 278 ? 22.312 -16.141 6.691 1 87.69 278 VAL A O 1
ATOM 2081 N N . SER A 1 279 ? 20.375 -16.578 7.781 1 88.12 279 SER A N 1
ATOM 2082 C CA . SER A 1 279 ? 20.984 -17.5 8.734 1 88.12 279 SER A CA 1
ATOM 2083 C C . SER A 1 279 ? 20.469 -18.922 8.547 1 88.12 279 SER A C 1
ATOM 2085 O O . SER A 1 279 ? 19.266 -19.125 8.469 1 88.12 279 SER A O 1
ATOM 2087 N N . VAL A 1 280 ? 21.375 -19.797 8.406 1 88.19 280 VAL A N 1
ATOM 2088 C CA . VAL A 1 280 ? 21.062 -21.219 8.266 1 88.19 280 VAL A CA 1
ATOM 2089 C C . VAL A 1 280 ? 21.594 -21.969 9.477 1 88.19 280 VAL A C 1
ATOM 2091 O O . VAL A 1 280 ? 22.656 -21.672 10 1 88.19 280 VAL A O 1
ATOM 2094 N N . PRO A 1 281 ? 20.641 -22.781 10.102 1 76.31 281 PRO A N 1
ATOM 2095 C CA . PRO A 1 281 ? 21.125 -23.547 11.25 1 76.31 281 PRO A CA 1
ATOM 2096 C C . PRO A 1 281 ? 22.422 -24.312 10.953 1 76.31 281 PRO A C 1
ATOM 2098 O O . PRO A 1 281 ? 22.562 -24.875 9.867 1 76.31 281 PRO A O 1
ATOM 2101 N N . GLY A 1 282 ? 23.328 -24.406 12.039 1 64 282 GLY A N 1
ATOM 2102 C CA . GLY A 1 282 ? 24.609 -25.109 12.008 1 64 282 GLY A CA 1
ATOM 2103 C C . GLY A 1 282 ? 25.719 -24.297 11.367 1 64 282 GLY A C 1
ATOM 2104 O O . GLY A 1 282 ? 26.875 -24.719 11.375 1 64 282 GLY A O 1
ATOM 2105 N N . ARG A 1 283 ? 25.328 -23.312 10.578 1 60.84 283 ARG A N 1
ATOM 2106 C CA . ARG A 1 283 ? 26.375 -22.469 10 1 60.84 283 ARG A CA 1
ATOM 2107 C C . ARG A 1 283 ? 26.438 -21.109 10.695 1 60.84 283 ARG A C 1
ATOM 2109 O O . ARG A 1 283 ? 25.406 -20.547 11.07 1 60.84 283 ARG A O 1
ATOM 2116 N N . PRO A 1 284 ? 27.656 -20.75 11.133 1 51.03 284 PRO A N 1
ATOM 2117 C CA . PRO A 1 284 ? 27.797 -19.406 11.711 1 51.03 284 PRO A CA 1
ATOM 2118 C C . PRO A 1 284 ? 27.297 -18.297 10.781 1 51.03 284 PRO A C 1
ATOM 2120 O O . PRO A 1 284 ? 27.359 -18.453 9.555 1 51.03 284 PRO A O 1
ATOM 2123 N N . ASN A 1 285 ? 26.391 -17.5 11.148 1 49.12 285 ASN A N 1
ATOM 2124 C CA . ASN A 1 285 ? 25.875 -16.344 10.43 1 49.12 285 ASN A CA 1
ATOM 2125 C C . ASN A 1 285 ? 26.984 -15.578 9.719 1 49.12 285 ASN A C 1
ATOM 2127 O O . ASN A 1 285 ? 27.938 -15.117 10.359 1 49.12 285 ASN A O 1
ATOM 2131 N N . MET A 1 286 ? 27.453 -15.992 8.609 1 37.47 286 MET A N 1
ATOM 2132 C CA . MET A 1 286 ? 28.484 -15.18 7.977 1 37.47 286 MET A CA 1
ATOM 2133 C C . MET A 1 286 ? 27.953 -13.797 7.637 1 37.47 286 MET A C 1
ATOM 2135 O O . MET A 1 286 ? 27.156 -13.641 6.719 1 37.47 286 MET A O 1
ATOM 2139 N N . LEU A 1 287 ? 27.859 -12.984 8.508 1 35.31 287 LEU A N 1
ATOM 2140 C CA . LEU A 1 287 ? 27.688 -11.578 8.141 1 35.31 287 LEU A CA 1
ATOM 2141 C C . LEU A 1 287 ? 28.766 -11.148 7.145 1 35.31 287 LEU A C 1
ATOM 2143 O O . LEU A 1 287 ? 29.953 -11.156 7.465 1 35.31 287 LEU A O 1
ATOM 2147 N N . VAL A 1 288 ? 28.656 -11.445 5.938 1 32.5 288 VAL A N 1
ATOM 2148 C CA . VAL A 1 288 ? 29.578 -10.75 5.035 1 32.5 288 VAL A CA 1
ATOM 2149 C C . VAL A 1 288 ? 29.484 -9.242 5.262 1 32.5 288 VAL A C 1
ATOM 2151 O O . VAL A 1 288 ? 28.422 -8.641 5.051 1 32.5 288 VAL A O 1
ATOM 2154 N N . THR A 1 289 ? 30.266 -8.742 6.184 1 29.73 289 THR A N 1
ATOM 2155 C CA . THR A 1 289 ? 30.531 -7.309 6.281 1 29.73 289 THR A CA 1
ATOM 2156 C C . THR A 1 289 ? 31.203 -6.797 5.012 1 29.73 289 THR A C 1
ATOM 2158 O O . THR A 1 289 ? 32.375 -7.09 4.766 1 29.73 289 THR A O 1
ATOM 2161 N N . SER A 1 290 ? 30.688 -6.809 3.924 1 28.61 290 SER A N 1
ATOM 2162 C CA . SER A 1 290 ? 31.375 -6.031 2.891 1 28.61 290 SER A CA 1
ATOM 2163 C C . SER A 1 290 ? 31.641 -4.605 3.357 1 28.61 290 SER A C 1
ATOM 2165 O O . SER A 1 290 ? 30.766 -3.746 3.293 1 28.61 290 SER A O 1
ATOM 2167 N N . ALA A 1 291 ? 32.375 -4.375 4.398 1 27.16 291 ALA A N 1
ATOM 2168 C CA . ALA A 1 291 ? 32.906 -3.074 4.805 1 27.16 291 ALA A CA 1
ATOM 2169 C C . ALA A 1 291 ? 33.781 -2.477 3.705 1 27.16 291 ALA A C 1
ATOM 2171 O O . ALA A 1 291 ? 34.031 -1.267 3.686 1 27.16 291 ALA A O 1
ATOM 2172 N N . ASP A 1 292 ? 34.625 -3.227 3.004 1 25.94 292 ASP A N 1
ATOM 2173 C CA . ASP A 1 292 ? 35.812 -2.578 2.396 1 25.94 292 ASP A CA 1
ATOM 2174 C C . ASP A 1 292 ? 35.406 -1.891 1.087 1 25.94 292 ASP A C 1
ATOM 2176 O O . ASP A 1 292 ? 36.188 -1.931 0.117 1 25.94 292 ASP A O 1
ATOM 2180 N N . ALA A 1 293 ? 34.219 -1.845 0.696 1 25.38 293 ALA A N 1
ATOM 2181 C CA . ALA A 1 293 ? 34.281 -0.965 -0.468 1 25.38 293 ALA A CA 1
ATOM 2182 C C . ALA A 1 293 ? 34.781 0.42 -0.078 1 25.38 293 ALA A C 1
ATOM 2184 O O . ALA A 1 293 ? 34.125 1.154 0.646 1 25.38 293 ALA A O 1
ATOM 2185 N N . SER A 1 294 ? 36.125 0.609 0.072 1 22.73 294 SER A N 1
ATOM 2186 C CA . SER A 1 294 ? 36.938 1.823 0.152 1 22.73 294 SER A CA 1
ATOM 2187 C C . SER A 1 294 ? 36.375 2.914 -0.761 1 22.73 294 SER A C 1
ATOM 2189 O O . SER A 1 294 ? 36.188 2.689 -1.959 1 22.73 294 SER A O 1
ATOM 2191 N N . ILE A 1 295 ? 35.562 3.662 -0.198 1 21.53 295 ILE A N 1
ATOM 2192 C CA . ILE A 1 295 ? 35.375 4.945 -0.864 1 21.53 295 ILE A CA 1
ATOM 2193 C C . ILE A 1 295 ? 36.719 5.523 -1.265 1 21.53 295 ILE A C 1
ATOM 2195 O O . ILE A 1 295 ? 37.594 5.773 -0.409 1 21.53 295 ILE A O 1
ATOM 2199 N N . VAL A 1 296 ? 37.25 5.051 -2.373 1 21.89 296 VAL A N 1
ATOM 2200 C CA . VAL A 1 296 ? 38.375 5.797 -2.912 1 21.89 296 VAL A CA 1
ATOM 2201 C C . VAL A 1 296 ? 38.125 7.293 -2.811 1 21.89 296 VAL A C 1
ATOM 2203 O O . VAL A 1 296 ? 37.156 7.797 -3.391 1 21.89 296 VAL A O 1
ATOM 2206 N N . LYS A 1 297 ? 38.406 7.844 -1.738 1 21.53 297 LYS A N 1
ATOM 2207 C CA . LYS A 1 297 ? 38.562 9.289 -1.601 1 21.53 297 LYS A CA 1
ATOM 2208 C C . LYS A 1 297 ? 39.188 9.891 -2.844 1 21.53 297 LYS A C 1
ATOM 2210 O O . LYS A 1 297 ? 40.25 9.422 -3.301 1 21.53 297 LYS A O 1
ATOM 2215 N N . ALA A 1 298 ? 38.312 10.5 -3.662 1 22.02 298 ALA A N 1
ATOM 2216 C CA . ALA A 1 298 ? 38.875 11.406 -4.672 1 22.02 298 ALA A CA 1
ATOM 2217 C C . ALA A 1 298 ? 39.938 12.305 -4.078 1 22.02 298 ALA A C 1
ATOM 2219 O O . ALA A 1 298 ? 39.688 13.062 -3.139 1 22.02 298 ALA A O 1
ATOM 2220 N N . ASN A 1 299 ? 41.125 11.789 -3.857 1 22.5 299 ASN A N 1
ATOM 2221 C CA . ASN A 1 299 ? 42.25 12.703 -3.682 1 22.5 299 ASN A CA 1
ATOM 2222 C C . ASN A 1 299 ? 42.25 13.805 -4.738 1 22.5 299 ASN A C 1
ATOM 2224 O O . ASN A 1 299 ? 42.375 13.531 -5.93 1 22.5 299 ASN A O 1
ATOM 2228 N N . GLY A 1 300 ? 41.25 14.719 -4.641 1 19.77 300 GLY A N 1
ATOM 2229 C CA . GLY A 1 300 ? 41.5 15.961 -5.348 1 19.77 300 GLY A CA 1
ATOM 2230 C C . GLY A 1 300 ? 42.875 16.547 -5.07 1 19.77 300 GLY A C 1
ATOM 2231 O O . GLY A 1 300 ? 43.125 17.031 -3.973 1 19.77 300 GLY A O 1
ATOM 2232 N N . ASN A 1 301 ? 43.938 15.773 -5.434 1 21.67 301 ASN A N 1
ATOM 2233 C CA . ASN A 1 301 ? 45.219 16.453 -5.535 1 21.67 301 ASN A CA 1
ATOM 2234 C C . ASN A 1 301 ? 45.094 17.75 -6.332 1 21.67 301 ASN A C 1
ATOM 2236 O O . ASN A 1 301 ? 44.781 17.719 -7.52 1 21.67 301 ASN A O 1
ATOM 2240 N N . GLY A 1 302 ? 44.5 18.781 -5.73 1 19.58 302 GLY A N 1
ATOM 2241 C CA . GLY A 1 302 ? 44.844 20.109 -6.23 1 19.58 302 GLY A CA 1
ATOM 2242 C C . GLY A 1 302 ? 46.312 20.344 -6.375 1 19.58 302 GLY A C 1
ATOM 2243 O O . GLY A 1 302 ? 47.031 20.547 -5.379 1 19.58 302 GLY A O 1
ATOM 2244 N N . ASN A 1 303 ? 47.031 19.375 -7.059 1 21.48 303 ASN A N 1
ATOM 2245 C CA . ASN A 1 303 ? 48.406 19.719 -7.402 1 21.48 303 ASN A CA 1
ATOM 2246 C C . ASN A 1 303 ? 48.5 21.078 -8.062 1 21.48 303 ASN A C 1
ATOM 2248 O O . ASN A 1 303 ? 47.938 21.297 -9.133 1 21.48 303 ASN A O 1
ATOM 2252 N N . GLY A 1 304 ? 48.406 22.172 -7.238 1 18.17 304 GLY A N 1
ATOM 2253 C CA . GLY A 1 304 ? 49.062 23.391 -7.691 1 18.17 304 GLY A CA 1
ATOM 2254 C C . GLY A 1 304 ? 50.406 23.125 -8.344 1 18.17 304 GLY A C 1
ATOM 2255 O O . GLY A 1 304 ? 51 22.062 -8.141 1 18.17 304 GLY A O 1
ATOM 2256 N N . ASN A 1 305 ? 50.875 23.812 -9.492 1 19.64 305 ASN A N 1
ATOM 2257 C CA . ASN A 1 305 ? 52.031 23.844 -10.383 1 19.64 305 ASN A CA 1
ATOM 2258 C C . ASN A 1 305 ? 53.344 23.875 -9.609 1 19.64 305 ASN A C 1
ATOM 2260 O O . ASN A 1 305 ? 54.406 24 -10.203 1 19.64 305 ASN A O 1
ATOM 2264 N N . GLY A 1 306 ? 53.5 24.391 -8.312 1 19.28 306 GLY A N 1
ATOM 2265 C CA . GLY A 1 306 ? 54.875 24.844 -8.344 1 19.28 306 GLY A CA 1
ATOM 2266 C C . GLY A 1 306 ? 55.875 23.719 -8.547 1 19.28 306 GLY A C 1
ATOM 2267 O O . GLY A 1 306 ? 55.562 22.562 -8.297 1 19.28 306 GLY A O 1
ATOM 2268 N N . ALA A 1 307 ? 57.156 23.953 -9.281 1 18.39 307 ALA A N 1
ATOM 2269 C CA . ALA A 1 307 ? 58.219 23.234 -9.961 1 18.39 307 ALA A CA 1
ATOM 2270 C C . ALA A 1 307 ? 58.906 22.266 -9.016 1 18.39 307 ALA A C 1
ATOM 2272 O O . ALA A 1 307 ? 59.75 21.469 -9.438 1 18.39 307 ALA A O 1
ATOM 2273 N N . ILE A 1 308 ? 58.719 22.406 -7.602 1 19.12 308 ILE A N 1
ATOM 2274 C CA . ILE A 1 308 ? 60.031 22.094 -7.066 1 19.12 308 ILE A CA 1
ATOM 2275 C C . ILE A 1 308 ? 60.375 20.625 -7.293 1 19.12 308 ILE A C 1
ATOM 2277 O O . ILE A 1 308 ? 59.469 19.781 -7.262 1 19.12 308 ILE A O 1
ATOM 2281 N N . GLY A 1 309 ? 61.688 20.234 -7.488 1 18.69 309 GLY A N 1
ATOM 2282 C CA . GLY A 1 309 ? 62.531 19.203 -8.047 1 18.69 309 GLY A CA 1
ATOM 2283 C C . GLY A 1 309 ? 62.438 17.875 -7.332 1 18.69 309 GLY A C 1
ATOM 2284 O O . GLY A 1 309 ? 62.875 16.844 -7.852 1 18.69 309 GLY A O 1
ATOM 2285 N N . THR A 1 310 ? 62.219 17.906 -5.922 1 19.62 310 THR A N 1
ATOM 2286 C CA . THR A 1 310 ? 63.125 16.938 -5.312 1 19.62 310 THR A CA 1
ATOM 2287 C C . THR A 1 310 ? 62.656 15.508 -5.621 1 19.62 310 THR A C 1
ATOM 2289 O O . THR A 1 310 ? 61.5 15.273 -5.918 1 19.62 310 THR A O 1
ATOM 2292 N N . SER A 1 311 ? 63.656 14.57 -5.789 1 19.23 311 SER A N 1
ATOM 2293 C CA . SER A 1 311 ? 63.906 13.234 -6.316 1 19.23 311 SER A CA 1
ATOM 2294 C C . SER A 1 311 ? 63.188 12.164 -5.512 1 19.23 311 SER A C 1
ATOM 2296 O O . SER A 1 311 ? 63.25 10.977 -5.824 1 19.23 311 SER A O 1
ATOM 2298 N N . SER A 1 312 ? 62.5 12.562 -4.332 1 20.22 312 SER A N 1
ATOM 2299 C CA . SER A 1 312 ? 62.594 11.469 -3.371 1 20.22 312 SER A CA 1
ATOM 2300 C C . SER A 1 312 ? 61.906 10.219 -3.883 1 20.22 312 SER A C 1
ATOM 2302 O O . SER A 1 312 ? 60.875 10.305 -4.566 1 20.22 312 SER A O 1
ATOM 2304 N N . ASP A 1 313 ? 62.688 9.078 -3.943 1 19.02 313 ASP A N 1
ATOM 2305 C CA . ASP A 1 313 ? 62.5 7.691 -4.348 1 19.02 313 ASP A CA 1
ATOM 2306 C C . ASP A 1 313 ? 61.281 7.074 -3.635 1 19.02 313 ASP A C 1
ATOM 2308 O O . ASP A 1 313 ? 61.25 6.984 -2.404 1 19.02 313 ASP A O 1
ATOM 2312 N N . GLU A 1 314 ? 60.125 7.496 -3.955 1 19.14 314 GLU A N 1
ATOM 2313 C CA . GLU A 1 314 ? 58.969 7.043 -3.232 1 19.14 314 GLU A CA 1
ATOM 2314 C C . GLU A 1 314 ? 58.844 5.52 -3.252 1 19.14 314 GLU A C 1
ATOM 2316 O O . GLU A 1 314 ? 58.906 4.902 -4.316 1 19.14 314 GLU A O 1
ATOM 2321 N N . PRO A 1 315 ? 59.312 4.836 -2.09 1 19.67 315 PRO A N 1
ATOM 2322 C CA . PRO A 1 315 ? 59.406 3.373 -2.047 1 19.67 315 PRO A CA 1
ATOM 2323 C C . PRO A 1 315 ? 58.125 2.686 -2.543 1 19.67 315 PRO A C 1
ATOM 2325 O O . PRO A 1 315 ? 57.062 3.283 -2.512 1 19.67 315 PRO A O 1
ATOM 2328 N N . GLN A 1 316 ? 58.375 1.721 -3.438 1 18.3 316 GLN A N 1
ATOM 2329 C CA . GLN A 1 316 ? 57.469 0.802 -4.145 1 18.3 316 GLN A CA 1
ATOM 2330 C C . GLN A 1 316 ? 56.656 -0.025 -3.164 1 18.3 316 GLN A C 1
ATOM 2332 O O . GLN A 1 316 ? 57.188 -0.864 -2.439 1 18.3 316 GLN A O 1
ATOM 2337 N N . CYS A 1 317 ? 55.938 0.637 -2.277 1 18.39 317 CYS A N 1
ATOM 2338 C CA . CYS A 1 317 ? 55.25 -0.296 -1.385 1 18.39 317 CYS A CA 1
ATOM 2339 C C . CYS A 1 317 ? 54.625 -1.436 -2.172 1 18.39 317 CYS A C 1
ATOM 2341 O O . CYS A 1 317 ? 53.812 -1.199 -3.08 1 18.39 317 CYS A O 1
ATOM 2343 N N . ALA A 1 318 ? 55.375 -2.533 -2.344 1 18.72 318 ALA A N 1
ATOM 2344 C CA . ALA A 1 318 ? 55 -3.832 -2.877 1 18.72 318 ALA A CA 1
ATOM 2345 C C . ALA A 1 318 ? 53.688 -4.301 -2.248 1 18.72 318 ALA A C 1
ATOM 2347 O O . ALA A 1 318 ? 53.594 -4.508 -1.034 1 18.72 318 ALA A O 1
ATOM 2348 N N . THR A 1 319 ? 52.656 -3.666 -2.598 1 20.31 319 THR A N 1
ATOM 2349 C CA . THR A 1 319 ? 51.375 -4.164 -2.096 1 20.31 319 THR A CA 1
ATOM 2350 C C . THR A 1 319 ? 51.281 -5.668 -2.307 1 20.31 319 THR A C 1
ATOM 2352 O O . THR A 1 319 ? 51.438 -6.16 -3.422 1 20.31 319 THR A O 1
ATOM 2355 N N . VAL A 1 320 ? 51.781 -6.473 -1.365 1 19.06 320 VAL A N 1
ATOM 2356 C CA . VAL A 1 320 ? 51.719 -7.93 -1.317 1 19.06 320 VAL A CA 1
ATOM 2357 C C . VAL A 1 320 ? 50.344 -8.406 -1.805 1 19.06 320 VAL A C 1
ATOM 2359 O O . VAL A 1 320 ? 49.312 -7.848 -1.419 1 19.06 320 VAL A O 1
ATOM 2362 N N . ASN A 1 321 ? 50.344 -9.039 -2.947 1 22.05 321 ASN A N 1
ATOM 2363 C CA . ASN A 1 321 ? 49.438 -9.883 -3.723 1 22.05 321 ASN A CA 1
ATOM 2364 C C . ASN A 1 321 ? 48.875 -11.039 -2.885 1 22.05 321 ASN A C 1
ATOM 2366 O O . ASN A 1 321 ? 49.469 -12.117 -2.842 1 22.05 321 ASN A O 1
ATOM 2370 N N . GLY A 1 322 ? 48.812 -10.93 -1.537 1 21.62 322 GLY A N 1
ATOM 2371 C CA . GLY A 1 322 ? 48.406 -12.172 -0.91 1 21.62 322 GLY A CA 1
ATOM 2372 C C . GLY A 1 322 ? 47.25 -12.844 -1.622 1 21.62 322 GLY A C 1
ATOM 2373 O O . GLY A 1 322 ? 46.156 -12.25 -1.78 1 21.62 322 GLY A O 1
ATOM 2374 N N . ASN A 1 323 ? 47.531 -13.742 -2.584 1 23.89 323 ASN A N 1
ATOM 2375 C CA . ASN A 1 323 ? 46.812 -14.719 -3.395 1 23.89 323 ASN A CA 1
ATOM 2376 C C . ASN A 1 323 ? 45.906 -15.617 -2.533 1 23.89 323 ASN A C 1
ATOM 2378 O O . ASN A 1 323 ? 45.656 -16.766 -2.887 1 23.89 323 ASN A O 1
ATOM 2382 N N . GLY A 1 324 ? 45.938 -15.453 -1.181 1 24.67 324 GLY A N 1
ATOM 2383 C CA . GLY A 1 324 ? 45.125 -16.5 -0.559 1 24.67 324 GLY A CA 1
ATOM 2384 C C . GLY A 1 324 ? 43.781 -16.688 -1.208 1 24.67 324 GLY A C 1
ATOM 2385 O O . GLY A 1 324 ? 43.094 -15.703 -1.521 1 24.67 324 GLY A O 1
ATOM 2386 N N . ASN A 1 325 ? 43.656 -17.844 -1.953 1 26.31 325 ASN A N 1
ATOM 2387 C CA . ASN A 1 325 ? 42.531 -18.484 -2.611 1 26.31 325 ASN A CA 1
ATOM 2388 C C . ASN A 1 325 ? 41.281 -18.469 -1.732 1 26.31 325 ASN A C 1
ATOM 2390 O O . ASN A 1 325 ? 41.062 -19.391 -0.952 1 26.31 325 ASN A O 1
ATOM 2394 N N . GLY A 1 326 ? 41.062 -17.516 -1.001 1 27.08 326 GLY A N 1
ATOM 2395 C CA . GLY A 1 326 ? 39.844 -17.344 -0.264 1 27.08 326 GLY A CA 1
ATOM 2396 C C . GLY A 1 326 ? 38.594 -17.609 -1.101 1 27.08 326 GLY A C 1
ATOM 2397 O O . GLY A 1 326 ? 37.562 -17 -0.888 1 27.08 326 GLY A O 1
ATOM 2398 N N . ASP A 1 327 ? 38.719 -18.219 -2.279 1 30.41 327 ASP A N 1
ATOM 2399 C CA . ASP A 1 327 ? 37.719 -18.75 -3.205 1 30.41 327 ASP A CA 1
ATOM 2400 C C . ASP A 1 327 ? 36.938 -19.891 -2.562 1 30.41 327 ASP A C 1
ATOM 2402 O O . ASP A 1 327 ? 35.969 -20.375 -3.148 1 30.41 327 ASP A O 1
ATOM 2406 N N . ALA A 1 328 ? 37.531 -20.812 -1.777 1 30.2 328 ALA A N 1
ATOM 2407 C CA . ALA A 1 328 ? 37 -22.141 -1.416 1 30.2 328 ALA A CA 1
ATOM 2408 C C . ALA A 1 328 ? 35.688 -22.031 -0.657 1 30.2 328 ALA A C 1
ATOM 2410 O O . ALA A 1 328 ? 34.75 -22.797 -0.905 1 30.2 328 ALA A O 1
ATOM 2411 N N . PHE A 1 329 ? 35.75 -21.531 0.643 1 31.02 329 PHE A N 1
ATOM 2412 C CA . PHE A 1 329 ? 34.625 -21.703 1.562 1 31.02 329 PHE A CA 1
ATOM 2413 C C . PHE A 1 329 ? 33.469 -20.797 1.19 1 31.02 329 PHE A C 1
ATOM 2415 O O . PHE A 1 329 ? 32.656 -20.453 2.037 1 31.02 329 PHE A O 1
ATOM 2422 N N . LYS A 1 330 ? 33.75 -19.844 0.342 1 37.09 330 LYS A N 1
ATOM 2423 C CA . LYS A 1 330 ? 32.469 -19.141 0.158 1 37.09 330 LYS A CA 1
ATOM 2424 C C . LYS A 1 330 ? 31.344 -20.125 -0.125 1 37.09 330 LYS A C 1
ATOM 2426 O O . LYS A 1 330 ? 31.062 -20.438 -1.284 1 37.09 330 LYS A O 1
ATOM 2431 N N . THR A 1 331 ? 31.297 -21.109 0.562 1 46.69 331 THR A N 1
ATOM 2432 C CA . THR A 1 331 ? 30.109 -21.938 0.487 1 46.69 331 THR A CA 1
ATOM 2433 C C . THR A 1 331 ? 28.859 -21.078 0.279 1 46.69 331 THR A C 1
ATOM 2435 O O . THR A 1 331 ? 28.641 -20.109 1.011 1 46.69 331 THR A O 1
ATOM 2438 N N . ASP A 1 332 ? 28.125 -21.016 -0.988 1 73 332 ASP A N 1
ATOM 2439 C CA . ASP A 1 332 ? 27.062 -20.219 -1.588 1 73 332 ASP A CA 1
ATOM 2440 C C . ASP A 1 332 ? 25.812 -20.219 -0.712 1 73 332 ASP A C 1
ATOM 2442 O O . ASP A 1 332 ? 25.328 -21.281 -0.325 1 73 332 ASP A O 1
ATOM 2446 N N . VAL A 1 333 ? 25.797 -19.188 0.245 1 82.75 333 VAL A N 1
ATOM 2447 C CA . VAL A 1 333 ? 24.625 -19.062 1.097 1 82.75 333 VAL A CA 1
ATOM 2448 C C . VAL A 1 333 ? 23.422 -19.688 0.407 1 82.75 333 VAL A C 1
ATOM 2450 O O . VAL A 1 333 ? 22.547 -20.25 1.068 1 82.75 333 VAL A O 1
ATOM 2453 N N . VAL A 1 334 ? 23.516 -19.75 -0.759 1 87.25 334 VAL A N 1
ATOM 2454 C CA . VAL A 1 334 ? 22.422 -20.312 -1.542 1 87.25 334 VAL A CA 1
ATOM 2455 C C . VAL A 1 334 ? 22.391 -21.828 -1.397 1 87.25 334 VAL A C 1
ATOM 2457 O O . VAL A 1 334 ? 21.312 -22.422 -1.225 1 87.25 334 VAL A O 1
ATOM 2460 N N . GLN A 1 335 ? 23.516 -22.438 -1.508 1 88.94 335 GLN A N 1
ATOM 2461 C CA . GLN A 1 335 ? 23.594 -23.875 -1.322 1 88.94 335 GLN A CA 1
ATOM 2462 C C . GLN A 1 335 ? 23.234 -24.266 0.107 1 88.94 335 GLN A C 1
ATOM 2464 O O . GLN A 1 335 ? 22.578 -25.281 0.328 1 88.94 335 GLN A O 1
ATOM 2469 N N . ASP A 1 336 ? 23.672 -23.453 1.022 1 89.31 336 ASP A N 1
ATOM 2470 C CA . ASP A 1 336 ? 23.359 -23.703 2.426 1 89.31 336 ASP A CA 1
ATOM 2471 C C . ASP A 1 336 ? 21.859 -23.625 2.678 1 89.31 336 ASP A C 1
ATOM 2473 O O . ASP A 1 336 ? 21.312 -24.438 3.441 1 89.31 336 ASP A O 1
ATOM 2477 N N . ILE A 1 337 ? 21.203 -22.656 2.053 1 90.81 337 ILE A N 1
ATOM 2478 C CA . ILE A 1 337 ? 19.75 -22.516 2.178 1 90.81 337 ILE A CA 1
ATOM 2479 C C . ILE A 1 337 ? 19.062 -23.797 1.668 1 90.81 337 ILE A C 1
ATOM 2481 O O . ILE A 1 337 ? 18.234 -24.375 2.359 1 90.81 337 ILE A O 1
ATOM 2485 N N . ALA A 1 338 ? 19.484 -24.25 0.513 1 90.56 338 ALA A N 1
ATOM 2486 C CA . ALA A 1 338 ? 18.891 -25.438 -0.106 1 90.56 338 ALA A CA 1
ATOM 2487 C C . ALA A 1 338 ? 19.094 -26.672 0.778 1 90.56 338 ALA A C 1
ATOM 2489 O O . ALA A 1 338 ? 18.156 -27.453 0.98 1 90.56 338 ALA A O 1
ATOM 2490 N N . GLU A 1 339 ? 20.219 -26.828 1.27 1 90.62 339 GLU A N 1
ATOM 2491 C CA . GLU A 1 339 ? 20.547 -27.984 2.088 1 90.62 339 GLU A CA 1
ATOM 2492 C C . GLU A 1 339 ? 19.781 -27.969 3.402 1 90.62 339 GLU A C 1
ATOM 2494 O O . GLU A 1 339 ? 19.266 -29.016 3.842 1 90.62 339 GLU A O 1
ATOM 2499 N N . ALA A 1 340 ? 19.703 -26.828 4.012 1 91.69 340 ALA A N 1
ATOM 2500 C CA . ALA A 1 340 ? 18.953 -26.703 5.266 1 91.69 340 ALA A CA 1
ATOM 2501 C C . ALA A 1 340 ? 17.484 -27.062 5.07 1 91.69 340 ALA A C 1
ATOM 2503 O O . ALA A 1 340 ? 16.922 -27.828 5.84 1 91.69 340 ALA A O 1
ATOM 2504 N N . LEU A 1 341 ? 16.938 -26.516 4.043 1 90.88 341 LEU A N 1
ATOM 2505 C CA . LEU A 1 341 ? 15.516 -26.766 3.777 1 90.88 341 LEU A CA 1
ATOM 2506 C C . LEU A 1 341 ? 15.266 -28.219 3.424 1 90.88 341 LEU A C 1
ATOM 2508 O O . LEU A 1 341 ? 14.258 -28.797 3.832 1 90.88 341 LEU A O 1
ATOM 2512 N N . ALA A 1 342 ? 16.141 -28.859 2.689 1 90.88 342 ALA A N 1
ATOM 2513 C CA . ALA A 1 342 ? 16.047 -30.281 2.354 1 90.88 342 ALA A CA 1
ATOM 2514 C C . ALA A 1 342 ? 16.078 -31.156 3.609 1 90.88 342 ALA A C 1
ATOM 2516 O O . ALA A 1 342 ? 15.438 -32.188 3.666 1 90.88 342 ALA A O 1
ATOM 2517 N N . ALA A 1 343 ? 16.812 -30.688 4.602 1 90.81 343 ALA A N 1
ATOM 2518 C CA . ALA A 1 343 ? 16.938 -31.422 5.859 1 90.81 343 ALA A CA 1
ATOM 2519 C C . ALA A 1 343 ? 15.773 -31.109 6.797 1 90.81 343 ALA A C 1
ATOM 2521 O O . ALA A 1 343 ? 15.711 -31.625 7.914 1 90.81 343 ALA A O 1
ATOM 2522 N N . GLY A 1 344 ? 14.898 -30.266 6.367 1 89.44 344 GLY A N 1
ATOM 2523 C CA . GLY A 1 344 ? 13.742 -29.906 7.176 1 89.44 344 GLY A CA 1
ATOM 2524 C C . GLY A 1 344 ? 14.047 -28.875 8.242 1 89.44 344 GLY A C 1
ATOM 2525 O O . GLY A 1 344 ? 13.273 -28.688 9.18 1 89.44 344 GLY A O 1
ATOM 2526 N N . LEU A 1 345 ? 15.203 -28.203 8.117 1 90.25 345 LEU A N 1
ATOM 2527 C CA . LEU A 1 345 ? 15.602 -27.172 9.086 1 90.25 345 LEU A CA 1
ATOM 2528 C C . LEU A 1 345 ? 15.117 -25.797 8.656 1 90.25 345 LEU A C 1
ATOM 2530 O O . LEU A 1 345 ? 15.047 -25.5 7.461 1 90.25 345 LEU A O 1
ATOM 2534 N N . PRO A 1 346 ? 14.828 -24.984 9.617 1 92.38 346 PRO A N 1
ATOM 2535 C CA . PRO A 1 346 ? 14.383 -23.625 9.281 1 92.38 346 PRO A CA 1
ATOM 2536 C C . PRO A 1 346 ? 15.531 -22.719 8.836 1 92.38 346 PRO A C 1
ATOM 2538 O O . PRO A 1 346 ? 16.672 -22.906 9.281 1 92.38 346 PRO A O 1
ATOM 2541 N N . VAL A 1 347 ? 15.242 -21.875 7.906 1 93.38 347 VAL A N 1
ATOM 2542 C CA . VAL A 1 347 ? 16.125 -20.797 7.477 1 93.38 347 VAL A CA 1
ATOM 2543 C C . VAL A 1 347 ? 15.57 -19.453 7.941 1 93.38 347 VAL A C 1
ATOM 2545 O O . VAL A 1 347 ? 14.359 -19.234 7.914 1 93.38 347 VAL A O 1
ATOM 2548 N N . VAL A 1 348 ? 16.453 -18.531 8.406 1 92.5 348 VAL A N 1
ATOM 2549 C CA . VAL A 1 348 ? 16 -17.25 8.938 1 92.5 348 VAL A CA 1
ATOM 2550 C C . VAL A 1 348 ? 16.438 -16.125 8 1 92.5 348 VAL A C 1
ATOM 2552 O O . VAL A 1 348 ? 17.609 -15.992 7.672 1 92.5 348 VAL A O 1
ATOM 2555 N N . TYR A 1 349 ? 15.461 -15.43 7.535 1 89.94 349 TYR A N 1
ATOM 2556 C CA . TYR A 1 349 ? 15.703 -14.227 6.742 1 89.94 349 TYR A CA 1
ATOM 2557 C C . TYR A 1 349 ? 15.523 -12.969 7.59 1 89.94 349 TYR A C 1
ATOM 2559 O O . TYR A 1 349 ? 14.57 -12.867 8.359 1 89.94 349 TYR A O 1
ATOM 2567 N N . ASN A 1 350 ? 16.406 -12.078 7.504 1 84.69 350 ASN A N 1
ATOM 2568 C CA . ASN A 1 350 ? 16.281 -10.766 8.133 1 84.69 350 ASN A CA 1
ATOM 2569 C C . ASN A 1 350 ? 16.484 -9.641 7.113 1 84.69 350 ASN A C 1
ATOM 2571 O O . ASN A 1 350 ? 17.453 -9.633 6.367 1 84.69 350 ASN A O 1
ATOM 2575 N N . ASN A 1 351 ? 15.375 -8.922 7.047 1 77 351 ASN A N 1
ATOM 2576 C CA . ASN A 1 351 ? 15.469 -7.793 6.125 1 77 351 ASN A CA 1
ATOM 2577 C C . ASN A 1 351 ? 16.578 -6.828 6.539 1 77 351 ASN A C 1
ATOM 2579 O O . ASN A 1 351 ? 16.609 -6.375 7.684 1 77 351 ASN A O 1
ATOM 2583 N N . ALA A 1 352 ? 17.719 -7.078 5.688 1 63.09 352 ALA A N 1
ATOM 2584 C CA . ALA A 1 352 ? 18.859 -6.191 5.926 1 63.09 352 ALA A CA 1
ATOM 2585 C C . ALA A 1 352 ? 18.688 -4.867 5.188 1 63.09 352 ALA A C 1
ATOM 2587 O O . ALA A 1 352 ? 17.984 -4.801 4.176 1 63.09 352 ALA A O 1
ATOM 2588 N N . TYR A 1 353 ? 19.062 -3.678 5.789 1 54.12 353 TYR A N 1
ATOM 2589 C CA . TYR A 1 353 ? 18.891 -2.293 5.371 1 54.12 353 TYR A CA 1
ATOM 2590 C C . TYR A 1 353 ? 19.781 -1.968 4.176 1 54.12 353 TYR A C 1
ATOM 2592 O O . TYR A 1 353 ? 20.828 -2.57 3.998 1 54.12 353 TYR A O 1
ATOM 2600 N N . ASP A 1 354 ? 19.359 -1.407 3.07 1 54.78 354 ASP A N 1
ATOM 2601 C CA . ASP A 1 354 ? 20.031 -0.494 2.15 1 54.78 354 ASP A CA 1
ATOM 2602 C C . ASP A 1 354 ? 20.422 -1.206 0.858 1 54.78 354 ASP A C 1
ATOM 2604 O O . ASP A 1 354 ? 21.5 -0.963 0.312 1 54.78 354 ASP A O 1
ATOM 2608 N N . THR A 1 355 ? 19.531 -2.07 0.56 1 63.31 355 THR A N 1
ATOM 2609 C CA . THR A 1 355 ? 19.922 -2.754 -0.668 1 63.31 355 THR A CA 1
ATOM 2610 C C . THR A 1 355 ? 19.031 -2.328 -1.831 1 63.31 355 THR A C 1
ATOM 2612 O O . THR A 1 355 ? 18.797 -3.107 -2.756 1 63.31 355 THR A O 1
ATOM 2615 N N . ARG A 1 356 ? 18.828 -1.05 -1.817 1 71.19 356 ARG A N 1
ATOM 2616 C CA . ARG A 1 356 ? 17.953 -0.46 -2.826 1 71.19 356 ARG A CA 1
ATOM 2617 C C . ARG A 1 356 ? 18.688 -0.292 -4.152 1 71.19 356 ARG A C 1
ATOM 2619 O O . ARG A 1 356 ? 19.859 0.115 -4.18 1 71.19 356 ARG A O 1
ATOM 2626 N N . ARG A 1 357 ? 18 -0.806 -5.102 1 73.75 357 ARG A N 1
ATOM 2627 C CA . ARG A 1 357 ? 18.453 -0.583 -6.473 1 73.75 357 ARG A CA 1
ATOM 2628 C C . ARG A 1 357 ? 17.469 0.301 -7.234 1 73.75 357 ARG A C 1
ATOM 2630 O O . ARG A 1 357 ? 16.281 0.36 -6.895 1 73.75 357 ARG A O 1
ATOM 2637 N N . THR A 1 358 ? 18.125 1.139 -8.094 1 78.06 358 THR A N 1
ATOM 2638 C CA . THR A 1 358 ? 17.25 1.989 -8.898 1 78.06 358 THR A CA 1
ATOM 2639 C C . THR A 1 358 ? 17.672 1.968 -10.359 1 78.06 358 THR A C 1
ATOM 2641 O O . THR A 1 358 ? 18.672 1.339 -10.711 1 78.06 358 THR A O 1
ATOM 2644 N N . MET A 1 359 ? 16.781 2.381 -11.125 1 73.56 359 MET A N 1
ATOM 2645 C CA . MET A 1 359 ? 17.047 2.619 -12.547 1 73.56 359 MET A CA 1
ATOM 2646 C C . MET A 1 359 ? 16.844 4.086 -12.898 1 73.56 359 MET A C 1
ATOM 2648 O O . MET A 1 359 ? 16.078 4.789 -12.227 1 73.56 359 MET A O 1
ATOM 2652 N N . GLN A 1 360 ? 17.578 4.438 -13.906 1 75.19 360 GLN A N 1
ATOM 2653 C CA . GLN A 1 360 ? 17.453 5.832 -14.312 1 75.19 360 GLN A CA 1
ATOM 2654 C C . GLN A 1 360 ? 16.109 6.086 -15 1 75.19 360 GLN A C 1
ATOM 2656 O O . GLN A 1 360 ? 15.805 5.461 -16.016 1 75.19 360 GLN A O 1
ATOM 2661 N N . ILE A 1 361 ? 15.383 6.898 -14.352 1 73.25 361 ILE A N 1
ATOM 2662 C CA . ILE A 1 361 ? 14.133 7.395 -14.914 1 73.25 361 ILE A CA 1
ATOM 2663 C C . ILE A 1 361 ? 14.141 8.922 -14.93 1 73.25 361 ILE A C 1
ATOM 2665 O O . ILE A 1 361 ? 14.188 9.555 -13.875 1 73.25 361 ILE A O 1
ATOM 2669 N N . ASP A 1 362 ? 14.062 9.477 -16.078 1 68.81 362 ASP A N 1
ATOM 2670 C CA . ASP A 1 362 ? 14.172 10.922 -16.234 1 68.81 362 ASP A CA 1
ATOM 2671 C C . ASP A 1 362 ? 13.086 11.641 -15.438 1 68.81 362 ASP A C 1
ATOM 2673 O O . ASP A 1 362 ? 11.93 11.203 -15.422 1 68.81 362 ASP A O 1
ATOM 2677 N N . ARG A 1 363 ? 13.492 12.75 -14.711 1 74.38 363 ARG A N 1
ATOM 2678 C CA . ARG A 1 363 ? 12.609 13.641 -13.969 1 74.38 363 ARG A CA 1
ATOM 2679 C C . ARG A 1 363 ? 11.938 12.914 -12.812 1 74.38 363 ARG A C 1
ATOM 2681 O O . ARG A 1 363 ? 10.852 13.289 -12.375 1 74.38 363 ARG A O 1
ATOM 2688 N N . SER A 1 364 ? 12.641 11.844 -12.438 1 80.44 364 SER A N 1
ATOM 2689 C CA . SER A 1 364 ? 12.102 11.102 -11.305 1 80.44 364 SER A CA 1
ATOM 2690 C C . SER A 1 364 ? 12.562 11.711 -9.977 1 80.44 364 SER A C 1
ATOM 2692 O O . SER A 1 364 ? 13.57 12.422 -9.938 1 80.44 364 SER A O 1
ATOM 2694 N N . ASP A 1 365 ? 11.773 11.43 -9 1 86.75 365 ASP A N 1
ATOM 2695 C CA . ASP A 1 365 ? 12.133 11.883 -7.66 1 86.75 365 ASP A CA 1
ATOM 2696 C C . ASP A 1 365 ? 13.469 11.289 -7.219 1 86.75 365 ASP A C 1
ATOM 2698 O O . ASP A 1 365 ? 14.273 11.969 -6.57 1 86.75 365 ASP A O 1
ATOM 2702 N N . VAL A 1 366 ? 13.766 10.086 -7.641 1 88.19 366 VAL A N 1
ATOM 2703 C CA . VAL A 1 366 ? 15.031 9.445 -7.293 1 88.19 366 VAL A CA 1
ATOM 2704 C C . VAL A 1 366 ? 16.203 10.242 -7.863 1 88.19 366 VAL A C 1
ATOM 2706 O O . VAL A 1 366 ? 17.141 10.57 -7.145 1 88.19 366 VAL A O 1
ATOM 2709 N N . MET A 1 367 ? 16.078 10.617 -9.094 1 84.5 367 MET A N 1
ATOM 2710 C CA . MET A 1 367 ? 17.141 11.367 -9.742 1 84.5 367 MET A CA 1
ATOM 2711 C C . MET A 1 367 ? 17.281 12.758 -9.141 1 84.5 367 MET A C 1
ATOM 2713 O O . MET A 1 367 ? 18.391 13.266 -8.969 1 84.5 367 MET A O 1
ATOM 2717 N N . ALA A 1 368 ? 16.125 13.383 -8.852 1 87.12 368 ALA A N 1
ATOM 2718 C CA . ALA A 1 368 ? 16.156 14.711 -8.242 1 87.12 368 ALA A CA 1
ATOM 2719 C C . ALA A 1 368 ? 16.906 14.68 -6.902 1 87.12 368 ALA A C 1
ATOM 2721 O O . ALA A 1 368 ? 17.766 15.516 -6.648 1 87.12 368 ALA A O 1
ATOM 2722 N N . LEU A 1 369 ? 16.609 13.75 -6.105 1 93.06 369 LEU A N 1
ATOM 2723 C CA . LEU A 1 369 ? 17.234 13.648 -4.789 1 93.06 369 LEU A CA 1
ATOM 2724 C C . LEU A 1 369 ? 18.719 13.352 -4.91 1 93.06 369 LEU A C 1
ATOM 2726 O O . LEU A 1 369 ? 19.531 13.891 -4.152 1 93.06 369 LEU A O 1
ATOM 2730 N N . GLN A 1 370 ? 19.031 12.492 -5.895 1 88.56 370 GLN A N 1
ATOM 2731 C CA . GLN A 1 370 ? 20.438 12.172 -6.125 1 88.56 370 GLN A CA 1
ATOM 2732 C C . GLN A 1 370 ? 21.219 13.414 -6.539 1 88.56 370 GLN A C 1
ATOM 2734 O O . GLN A 1 370 ? 22.422 13.516 -6.262 1 88.56 370 GLN A O 1
ATOM 2739 N N . SER A 1 371 ? 20.562 14.336 -7.176 1 90.06 371 SER A N 1
ATOM 2740 C CA . SER A 1 371 ? 21.219 15.562 -7.629 1 90.06 371 SER A CA 1
ATOM 2741 C C . SER A 1 371 ? 21.109 16.656 -6.574 1 90.06 371 SER A C 1
ATOM 2743 O O . SER A 1 371 ? 21.469 17.812 -6.84 1 90.06 371 SER A O 1
ATOM 2745 N N . GLY A 1 372 ? 20.531 16.344 -5.461 1 91.44 372 GLY A N 1
ATOM 2746 C CA . GLY A 1 372 ? 20.5 17.281 -4.352 1 91.44 372 GLY A CA 1
ATOM 2747 C C . GLY A 1 372 ? 19.312 18.203 -4.391 1 91.44 372 GLY A C 1
ATOM 2748 O O . GLY A 1 372 ? 19.281 19.219 -3.693 1 91.44 372 GLY A O 1
ATOM 2749 N N . HIS A 1 373 ? 18.344 17.906 -5.207 1 92.25 373 HIS A N 1
ATOM 2750 C CA . HIS A 1 373 ? 17.141 18.719 -5.309 1 92.25 373 HIS A CA 1
ATOM 2751 C C . HIS A 1 373 ? 16.031 18.172 -4.414 1 92.25 373 HIS A C 1
ATOM 2753 O O . HIS A 1 373 ? 15.867 16.953 -4.289 1 92.25 373 HIS A O 1
ATOM 2759 N N . VAL A 1 374 ? 15.32 19.109 -3.775 1 93.19 374 VAL A N 1
ATOM 2760 C CA . VAL A 1 374 ? 14.047 18.75 -3.17 1 93.19 374 VAL A CA 1
ATOM 2761 C C . VAL A 1 374 ? 13.086 18.25 -4.246 1 93.19 374 VAL A C 1
ATOM 2763 O O . VAL A 1 374 ? 12.992 18.844 -5.328 1 93.19 374 VAL A O 1
ATOM 2766 N N . SER A 1 375 ? 12.438 17.125 -3.947 1 90.75 375 SER A N 1
ATOM 2767 C CA . SER A 1 375 ? 11.461 16.594 -4.891 1 90.75 375 SER A CA 1
ATOM 2768 C C . SER A 1 375 ? 10.039 16.75 -4.363 1 90.75 375 SER A C 1
ATOM 2770 O O . SER A 1 375 ? 9.766 16.422 -3.203 1 90.75 375 SER A O 1
ATOM 2772 N N . ILE A 1 376 ? 9.125 17.281 -5.207 1 89.06 376 ILE A N 1
ATOM 2773 C CA . ILE A 1 376 ? 7.691 17.312 -4.938 1 89.06 376 ILE A CA 1
ATOM 2774 C C . ILE A 1 376 ? 6.953 16.516 -6.008 1 89.06 376 ILE A C 1
ATOM 2776 O O . ILE A 1 376 ? 6.973 16.875 -7.188 1 89.06 376 ILE A O 1
ATOM 2780 N N . SER A 1 377 ? 6.336 15.406 -5.586 1 84.69 377 SER A N 1
ATOM 2781 C CA . SER A 1 377 ? 5.543 14.586 -6.5 1 84.69 377 SER A CA 1
ATOM 2782 C C . SER A 1 377 ? 4.062 14.633 -6.141 1 84.69 377 SER A C 1
ATOM 2784 O O . SER A 1 377 ? 3.709 14.766 -4.969 1 84.69 377 SER A O 1
ATOM 2786 N N . THR A 1 378 ? 3.197 14.57 -7.152 1 82.12 378 THR A N 1
ATOM 2787 C CA . THR A 1 378 ? 1.756 14.438 -6.977 1 82.12 378 THR A CA 1
ATOM 2788 C C . THR A 1 378 ? 1.32 12.992 -7.168 1 82.12 378 THR A C 1
ATOM 2790 O O . THR A 1 378 ? 1.611 12.375 -8.195 1 82.12 378 THR A O 1
ATOM 2793 N N . LEU A 1 379 ? 0.696 12.453 -6.117 1 84.44 379 LEU A N 1
ATOM 2794 C CA . LEU A 1 379 ? 0.291 11.047 -6.148 1 84.44 379 LEU A CA 1
ATOM 2795 C C . LEU A 1 379 ? -1.227 10.922 -6.066 1 84.44 379 LEU A C 1
ATOM 2797 O O . LEU A 1 379 ? -1.891 11.742 -5.43 1 84.44 379 LEU A O 1
ATOM 2801 N N . GLN A 1 380 ? -1.755 9.836 -6.668 1 78.88 380 GLN A N 1
ATOM 2802 C CA . GLN A 1 380 ? -3.182 9.539 -6.582 1 78.88 380 GLN A CA 1
ATOM 2803 C C . GLN A 1 380 ? -3.525 8.859 -5.262 1 78.88 380 GLN A C 1
ATOM 2805 O O . GLN A 1 380 ? -2.811 7.957 -4.82 1 78.88 380 GLN A O 1
ATOM 2810 N N . ALA A 1 381 ? -4.633 9.273 -4.695 1 75.94 381 ALA A N 1
ATOM 2811 C CA . ALA A 1 381 ? -5.074 8.648 -3.451 1 75.94 381 ALA A CA 1
ATOM 2812 C C . ALA A 1 381 ? -5.766 7.316 -3.723 1 75.94 381 ALA A C 1
ATOM 2814 O O . ALA A 1 381 ? -5.574 6.348 -2.984 1 75.94 381 ALA A O 1
ATOM 2815 N N . GLN A 1 382 ? -6.566 7.18 -4.754 1 68.19 382 GLN A N 1
ATOM 2816 C CA . GLN A 1 382 ? -7.414 6.023 -5.02 1 68.19 382 GLN A CA 1
ATOM 2817 C C . GLN A 1 382 ? -6.648 4.938 -5.762 1 68.19 382 GLN A C 1
ATOM 2819 O O . GLN A 1 382 ? -7.195 3.873 -6.059 1 68.19 382 GLN A O 1
ATOM 2824 N N . GLY A 1 383 ? -5.488 4.773 -5.73 1 58.69 383 GLY A N 1
ATOM 2825 C CA . GLY A 1 383 ? -4.75 3.738 -6.43 1 58.69 383 GLY A CA 1
ATOM 2826 C C . GLY A 1 383 ? -4.957 3.766 -7.93 1 58.69 383 GLY A C 1
ATOM 2827 O O . GLY A 1 383 ? -5.887 4.41 -8.422 1 58.69 383 GLY A O 1
ATOM 2828 N N . ASN A 1 384 ? -3.945 3.359 -8.797 1 51.44 384 ASN A N 1
ATOM 2829 C CA . ASN A 1 384 ? -3.977 3.412 -10.25 1 51.44 384 ASN A CA 1
ATOM 2830 C C . ASN A 1 384 ? -4.84 2.297 -10.836 1 51.44 384 ASN A C 1
ATOM 2832 O O . ASN A 1 384 ? -4.672 1.128 -10.484 1 51.44 384 ASN A O 1
ATOM 2836 N N . GLY A 1 385 ? -6.191 2.504 -11.016 1 41.56 385 GLY A N 1
ATOM 2837 C CA . GLY A 1 385 ? -6.898 1.52 -11.82 1 41.56 385 GLY A CA 1
ATOM 2838 C C . GLY A 1 385 ? -6.953 1.877 -13.289 1 41.56 385 GLY A C 1
ATOM 2839 O O . GLY A 1 385 ? -7.027 3.055 -13.648 1 41.56 385 GLY A O 1
ATOM 2840 N N . GLY A 1 386 ? -6.039 1.232 -14.039 1 36.53 386 GLY A N 1
ATOM 2841 C CA . GLY A 1 386 ? -5.82 1.435 -15.461 1 36.53 386 GLY A CA 1
ATOM 2842 C C . GLY A 1 386 ? -7.074 1.858 -16.203 1 36.53 386 GLY A C 1
ATOM 2843 O O . GLY A 1 386 ? -7.035 2.779 -17.031 1 36.53 386 GLY A O 1
ATOM 2844 N N . GLU A 1 387 ? -8.062 0.965 -16.156 1 33.81 387 GLU A N 1
ATOM 2845 C CA . GLU A 1 387 ? -8.977 1.081 -17.281 1 33.81 387 GLU A CA 1
ATOM 2846 C C . GLU A 1 387 ? -9.852 2.324 -17.156 1 33.81 387 GLU A C 1
ATOM 2848 O O . GLU A 1 387 ? -10.492 2.736 -18.125 1 33.81 387 GLU A O 1
ATOM 2853 N N . SER A 1 388 ? -10.188 2.561 -15.992 1 33.69 388 SER A N 1
ATOM 2854 C CA . SER A 1 388 ? -11.273 3.521 -16.141 1 33.69 388 SER A CA 1
ATOM 2855 C C . SER A 1 388 ? -10.742 4.922 -16.422 1 33.69 388 SER A C 1
ATOM 2857 O O . SER A 1 388 ? -11.5 5.891 -16.438 1 33.69 388 SER A O 1
ATOM 2859 N N . GLY A 1 389 ? -9.75 4.926 -17.141 1 34.97 389 GLY A N 1
ATOM 2860 C CA . GLY A 1 389 ? -9.367 6.215 -17.703 1 34.97 389 GLY A CA 1
ATOM 2861 C C . GLY A 1 389 ? -9.25 7.305 -16.641 1 34.97 389 GLY A C 1
ATOM 2862 O O . GLY A 1 389 ? -9.148 8.484 -16.984 1 34.97 389 GLY A O 1
ATOM 2863 N N . ARG A 1 390 ? -9.539 6.895 -15.461 1 34.97 390 ARG A N 1
ATOM 2864 C CA . ARG A 1 390 ? -9.703 8.062 -14.602 1 34.97 390 ARG A CA 1
ATOM 2865 C C . ARG A 1 390 ? -8.414 8.383 -13.859 1 34.97 390 ARG A C 1
ATOM 2867 O O . ARG A 1 390 ? -8.266 8.031 -12.68 1 34.97 390 ARG A O 1
ATOM 2874 N N . MET A 1 391 ? -7.383 8.062 -14.422 1 38.53 391 MET A N 1
ATOM 2875 C CA . MET A 1 391 ? -6.141 8.492 -13.789 1 38.53 391 MET A CA 1
ATOM 2876 C C . MET A 1 391 ? -5.902 9.984 -14.016 1 38.53 391 MET A C 1
ATOM 2878 O O . MET A 1 391 ? -6.152 10.492 -15.102 1 38.53 391 MET A O 1
ATOM 2882 N N . ILE A 1 392 ? -6.039 10.766 -12.883 1 33.44 392 ILE A N 1
ATOM 2883 C CA . ILE A 1 392 ? -5.613 12.156 -12.984 1 33.44 392 ILE A CA 1
ATOM 2884 C C . ILE A 1 392 ? -4.105 12.219 -13.219 1 33.44 392 ILE A C 1
ATOM 2886 O O . ILE A 1 392 ? -3.326 11.711 -12.406 1 33.44 392 ILE A O 1
ATOM 2890 N N . THR A 1 393 ? -3.756 11.945 -14.391 1 33.09 393 THR A N 1
ATOM 2891 C CA . THR A 1 393 ? -2.344 12.148 -14.688 1 33.09 393 THR A CA 1
ATOM 2892 C C . THR A 1 393 ? -1.999 13.633 -14.664 1 33.09 393 THR A C 1
ATOM 2894 O O . THR A 1 393 ? -2.621 14.43 -15.367 1 33.09 393 THR A O 1
ATOM 2897 N N . VAL A 1 394 ? -1.536 14.125 -13.484 1 29.81 394 VAL A N 1
ATOM 2898 C CA . VAL A 1 394 ? -1.152 15.531 -13.344 1 29.81 394 VAL A CA 1
ATOM 2899 C C . VAL A 1 394 ? 0.243 15.742 -13.922 1 29.81 394 VAL A C 1
ATOM 2901 O O . VAL A 1 394 ? 1.195 15.062 -13.539 1 29.81 394 VAL A O 1
ATOM 2904 N N . MET A 1 395 ? 0.307 15.992 -15.109 1 29.06 395 MET A N 1
ATOM 2905 C CA . MET A 1 395 ? 1.594 16.391 -15.672 1 29.06 395 MET A CA 1
ATOM 2906 C C . MET A 1 395 ? 1.89 17.859 -15.367 1 29.06 395 MET A C 1
ATOM 2908 O O . MET A 1 395 ? 1.087 18.734 -15.68 1 29.06 395 MET A O 1
ATOM 2912 N N . VAL A 1 396 ? 2.484 18.078 -14.203 1 25.55 396 VAL A N 1
ATOM 2913 C CA . VAL A 1 396 ? 2.867 19.438 -13.852 1 25.55 396 VAL A CA 1
ATOM 2914 C C . VAL A 1 396 ? 3.977 19.922 -14.781 1 25.55 396 VAL A C 1
ATOM 2916 O O . VAL A 1 396 ? 4.984 19.234 -14.961 1 25.55 396 VAL A O 1
ATOM 2919 N N . ALA A 1 397 ? 3.535 20.578 -15.734 1 25.23 397 ALA A N 1
ATOM 2920 C CA . ALA A 1 397 ? 4.484 21.297 -16.578 1 25.23 397 ALA A CA 1
ATOM 2921 C C . ALA A 1 397 ? 5.305 22.297 -15.75 1 25.23 397 ALA A C 1
ATOM 2923 O O . ALA A 1 397 ? 4.746 23.094 -15 1 25.23 397 ALA A O 1
ATOM 2924 N N . TRP A 1 398 ? 6.438 21.781 -15.18 1 24.5 398 TRP A N 1
ATOM 2925 C CA . TRP A 1 398 ? 7.316 22.875 -14.75 1 24.5 398 TRP A CA 1
ATOM 2926 C C . TRP A 1 398 ? 7.848 23.656 -15.945 1 24.5 398 TRP A C 1
ATOM 2928 O O . TRP A 1 398 ? 8.117 23.078 -17 1 24.5 398 TRP A O 1
ATOM 2938 N N . MET B 1 1 ? 21.25 -9.75 24.578 1 17.14 1 MET B N 1
ATOM 2939 C CA . MET B 1 1 ? 22.5 -8.992 24.641 1 17.14 1 MET B CA 1
ATOM 2940 C C . MET B 1 1 ? 22.812 -8.383 23.281 1 17.14 1 MET B C 1
ATOM 2942 O O . MET B 1 1 ? 23.266 -7.238 23.203 1 17.14 1 MET B O 1
ATOM 2946 N N . LEU B 1 2 ? 22.812 -9.289 22.297 1 16.31 2 LEU B N 1
ATOM 2947 C CA . LEU B 1 2 ? 23.609 -9.07 21.078 1 16.31 2 LEU B CA 1
ATOM 2948 C C . LEU B 1 2 ? 22.906 -8.086 20.156 1 16.31 2 LEU B C 1
ATOM 2950 O O . LEU B 1 2 ? 22.969 -8.227 18.922 1 16.31 2 LEU B O 1
ATOM 2954 N N . LEU B 1 3 ? 21.688 -7.551 20.531 1 19.42 3 LEU B N 1
ATOM 2955 C CA . LEU B 1 3 ? 21.125 -6.426 19.781 1 19.42 3 LEU B CA 1
ATOM 2956 C C . LEU B 1 3 ? 22.172 -5.324 19.594 1 19.42 3 LEU B C 1
ATOM 2958 O O . LEU B 1 3 ? 22.469 -4.59 20.547 1 19.42 3 LEU B O 1
ATOM 2962 N N . LEU B 1 4 ? 23.281 -5.672 19.031 1 22.44 4 LEU B N 1
ATOM 2963 C CA . LEU B 1 4 ? 24.406 -4.754 19.188 1 22.44 4 LEU B CA 1
ATOM 2964 C C . LEU B 1 4 ? 23.969 -3.311 18.984 1 22.44 4 LEU B C 1
ATOM 2966 O O . LEU B 1 4 ? 23.031 -3.045 18.234 1 22.44 4 LEU B O 1
ATOM 2970 N N . GLN B 1 5 ? 24.219 -2.449 19.922 1 22.23 5 GLN B N 1
ATOM 2971 C CA . GLN B 1 5 ? 24.234 -1.013 20.172 1 22.23 5 GLN B CA 1
ATOM 2972 C C . GLN B 1 5 ? 24.688 -0.24 18.938 1 22.23 5 GLN B C 1
ATOM 2974 O O . GLN B 1 5 ? 25.859 -0.314 18.547 1 22.23 5 GLN B O 1
ATOM 2979 N N . HIS B 1 6 ? 23.969 -0.433 17.891 1 25.16 6 HIS B N 1
ATOM 2980 C CA . HIS B 1 6 ? 24.406 0.365 16.75 1 25.16 6 HIS B CA 1
ATOM 2981 C C . HIS B 1 6 ? 24.922 1.728 17.203 1 25.16 6 HIS B C 1
ATOM 2983 O O . HIS B 1 6 ? 24.203 2.48 17.859 1 25.16 6 HIS B O 1
ATOM 2989 N N . ARG B 1 7 ? 26.156 1.847 17.547 1 24.78 7 ARG B N 1
ATOM 2990 C CA . ARG B 1 7 ? 26.875 3.111 17.719 1 24.78 7 ARG B CA 1
ATOM 2991 C C . ARG B 1 7 ? 26.438 4.121 16.656 1 24.78 7 ARG B C 1
ATOM 2993 O O . ARG B 1 7 ? 26.188 3.76 15.5 1 24.78 7 ARG B O 1
ATOM 3000 N N . ASP B 1 8 ? 25.844 5.277 17 1 26.7 8 ASP B N 1
ATOM 3001 C CA . ASP B 1 8 ? 25.422 6.602 16.562 1 26.7 8 ASP B CA 1
ATOM 3002 C C . ASP B 1 8 ? 26.312 7.121 15.438 1 26.7 8 ASP B C 1
ATOM 3004 O O . ASP B 1 8 ? 27.344 7.742 15.695 1 26.7 8 ASP B O 1
ATOM 3008 N N . ARG B 1 9 ? 26.766 6.273 14.547 1 30.05 9 ARG B N 1
ATOM 3009 C CA . ARG B 1 9 ? 27.641 7.074 13.703 1 30.05 9 ARG B CA 1
ATOM 3010 C C . ARG B 1 9 ? 26.891 8.242 13.078 1 30.05 9 ARG B C 1
ATOM 3012 O O . ARG B 1 9 ? 25.766 8.07 12.594 1 30.05 9 ARG B O 1
ATOM 3019 N N . PRO B 1 10 ? 27.328 9.516 13.109 1 32.31 10 PRO B N 1
ATOM 3020 C CA . PRO B 1 10 ? 26.672 10.758 12.719 1 32.31 10 PRO B CA 1
ATOM 3021 C C . PRO B 1 10 ? 26.016 10.672 11.344 1 32.31 10 PRO B C 1
ATOM 3023 O O . PRO B 1 10 ? 24.812 10.977 11.211 1 32.31 10 PRO B O 1
ATOM 3026 N N . GLY B 1 11 ? 26.75 10.867 10.188 1 28.95 11 GLY B N 1
ATOM 3027 C CA . GLY B 1 11 ? 26.5 11.453 8.875 1 28.95 11 GLY B CA 1
ATOM 3028 C C . GLY B 1 11 ? 25.984 10.453 7.863 1 28.95 11 GLY B C 1
ATOM 3029 O O . GLY B 1 11 ? 26.266 10.562 6.668 1 28.95 11 GLY B O 1
ATOM 3030 N N . ALA B 1 12 ? 25.391 9.359 8.242 1 31.44 12 ALA B N 1
ATOM 3031 C CA . ALA B 1 12 ? 25.156 8.391 7.176 1 31.44 12 ALA B CA 1
ATOM 3032 C C . ALA B 1 12 ? 24.094 8.898 6.207 1 31.44 12 ALA B C 1
ATOM 3034 O O . ALA B 1 12 ? 22.922 9.047 6.586 1 31.44 12 ALA B O 1
ATOM 3035 N N . HIS B 1 13 ? 24.578 9.727 5.254 1 33.62 13 HIS B N 1
ATOM 3036 C CA . HIS B 1 13 ? 23.812 10.156 4.094 1 33.62 13 HIS B CA 1
ATOM 3037 C C . HIS B 1 13 ? 23.312 8.961 3.295 1 33.62 13 HIS B C 1
ATOM 3039 O O . HIS B 1 13 ? 23.953 7.906 3.27 1 33.62 13 HIS B O 1
ATOM 3045 N N . PHE B 1 14 ? 22.125 8.789 3.23 1 37.75 14 PHE B N 1
ATOM 3046 C CA . PHE B 1 14 ? 21.516 7.801 2.357 1 37.75 14 PHE B CA 1
ATOM 3047 C C . PHE B 1 14 ? 22.25 7.711 1.03 1 37.75 14 PHE B C 1
ATOM 3049 O O . PHE B 1 14 ? 22.234 8.648 0.233 1 37.75 14 PHE B O 1
ATOM 3056 N N . ALA B 1 15 ? 23.406 7.027 1.002 1 33.69 15 ALA B N 1
ATOM 3057 C CA . ALA B 1 15 ? 24.078 6.844 -0.283 1 33.69 15 ALA B CA 1
ATOM 3058 C C . ALA B 1 15 ? 23.188 6.09 -1.265 1 33.69 15 ALA B C 1
ATOM 3060 O O . ALA B 1 15 ? 22.766 4.965 -0.992 1 33.69 15 ALA B O 1
ATOM 3061 N N . LEU B 1 16 ? 22.406 6.738 -1.993 1 39.5 16 LEU B N 1
ATOM 3062 C CA . LEU B 1 16 ? 21.75 6.09 -3.121 1 39.5 16 LEU B CA 1
ATOM 3063 C C . LEU B 1 16 ? 22.766 5.457 -4.059 1 39.5 16 LEU B C 1
ATOM 3065 O O . LEU B 1 16 ? 23.594 6.156 -4.645 1 39.5 16 LEU B O 1
ATOM 3069 N N . THR B 1 17 ? 23.328 4.312 -3.713 1 35.84 17 THR B N 1
ATOM 3070 C CA . THR B 1 17 ? 24.297 3.66 -4.582 1 35.84 17 THR B CA 1
ATOM 3071 C C . THR B 1 17 ? 23.688 3.373 -5.953 1 35.84 17 THR B C 1
ATOM 3073 O O . THR B 1 17 ? 22.531 2.938 -6.047 1 35.84 17 THR B O 1
ATOM 3076 N N . ARG B 1 18 ? 24.234 4.016 -6.977 1 34.72 18 ARG B N 1
ATOM 3077 C CA . ARG B 1 18 ? 23.922 3.621 -8.344 1 34.72 18 ARG B CA 1
ATOM 3078 C C . ARG B 1 18 ? 24.109 2.119 -8.539 1 34.72 18 ARG B C 1
ATOM 3080 O O . ARG B 1 18 ? 25.156 1.573 -8.203 1 34.72 18 ARG B O 1
ATOM 3087 N N . SER B 1 19 ? 23.062 1.498 -8.523 1 34.34 19 SER B N 1
ATOM 3088 C CA . SER B 1 19 ? 23.172 0.054 -8.703 1 34.34 19 SER B CA 1
ATOM 3089 C C . SER B 1 19 ? 24 -0.288 -9.945 1 34.34 19 SER B C 1
ATOM 3091 O O . SER B 1 19 ? 23.703 0.185 -11.039 1 34.34 19 SER B O 1
ATOM 3093 N N . ARG B 1 20 ? 25.25 -0.56 -9.852 1 32.91 20 ARG B N 1
ATOM 3094 C CA . ARG B 1 20 ? 25.875 -1.227 -10.984 1 32.91 20 ARG B CA 1
ATOM 3095 C C . ARG B 1 20 ? 25.062 -2.439 -11.43 1 32.91 20 ARG B C 1
ATOM 3097 O O . ARG B 1 20 ? 24.594 -3.213 -10.594 1 32.91 20 ARG B O 1
ATOM 3104 N N . SER B 1 21 ? 24.406 -2.332 -12.648 1 35.75 21 SER B N 1
ATOM 3105 C CA . SER B 1 21 ? 23.719 -3.439 -13.305 1 35.75 21 SER B CA 1
ATOM 3106 C C . SER B 1 21 ? 24.469 -4.754 -13.094 1 35.75 21 SER B C 1
ATOM 3108 O O . SER B 1 21 ? 25.516 -4.988 -13.703 1 35.75 21 SER B O 1
ATOM 3110 N N . SER B 1 22 ? 24.656 -5.203 -11.938 1 37.84 22 SER B N 1
ATOM 3111 C CA . SER B 1 22 ? 25.203 -6.555 -11.93 1 37.84 22 SER B CA 1
ATOM 3112 C C . SER B 1 22 ? 24.266 -7.539 -12.617 1 37.84 22 SER B C 1
ATOM 3114 O O . SER B 1 22 ? 23.094 -7.66 -12.227 1 37.84 22 SER B O 1
ATOM 3116 N N . THR B 1 23 ? 24.531 -7.848 -13.891 1 43.47 23 THR B N 1
ATOM 3117 C CA . THR B 1 23 ? 23.859 -8.906 -14.633 1 43.47 23 THR B CA 1
ATOM 3118 C C . THR B 1 23 ? 23.938 -10.227 -13.875 1 43.47 23 THR B C 1
ATOM 3120 O O . THR B 1 23 ? 25.016 -10.734 -13.586 1 43.47 23 THR B O 1
ATOM 3123 N N . ILE B 1 24 ? 23.078 -10.422 -13 1 45.84 24 ILE B N 1
ATOM 3124 C CA . ILE B 1 24 ? 22.984 -11.758 -12.414 1 45.84 24 ILE B CA 1
ATOM 3125 C C . ILE B 1 24 ? 22.438 -12.734 -13.445 1 45.84 24 ILE B C 1
ATOM 3127 O O . ILE B 1 24 ? 21.344 -12.523 -13.992 1 45.84 24 ILE B O 1
ATOM 3131 N N . SER B 1 25 ? 23.344 -13.445 -14.078 1 47.88 25 SER B N 1
ATOM 3132 C CA . SER B 1 25 ? 22.922 -14.5 -14.984 1 47.88 25 SER B CA 1
ATOM 3133 C C . SER B 1 25 ? 22.328 -15.68 -14.219 1 47.88 25 SER B C 1
ATOM 3135 O O . SER B 1 25 ? 22.938 -16.188 -13.281 1 47.88 25 SER B O 1
ATOM 3137 N N . VAL B 1 26 ? 21.016 -15.789 -14.312 1 50.03 26 VAL B N 1
ATOM 3138 C CA . VAL B 1 26 ? 20.359 -16.953 -13.719 1 50.03 26 VAL B CA 1
ATOM 3139 C C . VAL B 1 26 ? 20.609 -18.188 -14.586 1 50.03 26 VAL B C 1
ATOM 3141 O O . VAL B 1 26 ? 20.344 -18.156 -15.797 1 50.03 26 VAL B O 1
ATOM 3144 N N . ARG B 1 27 ? 21.453 -19.156 -14.234 1 51.66 27 ARG B N 1
ATOM 3145 C CA . ARG B 1 27 ? 21.688 -20.422 -14.898 1 51.66 27 ARG B CA 1
ATOM 3146 C C . ARG B 1 27 ? 20.359 -21.078 -15.289 1 51.66 27 ARG B C 1
ATOM 3148 O O . ARG B 1 27 ? 19.297 -20.609 -14.914 1 51.66 27 ARG B O 1
ATOM 3155 N N . ALA B 1 28 ? 20.484 -22.266 -15.984 1 54.53 28 ALA B N 1
ATOM 3156 C CA . ALA B 1 28 ? 19.406 -23.109 -16.5 1 54.53 28 ALA B CA 1
ATOM 3157 C C . ALA B 1 28 ? 18.422 -23.484 -15.398 1 54.53 28 ALA B C 1
ATOM 3159 O O . ALA B 1 28 ? 18.594 -24.5 -14.727 1 54.53 28 ALA B O 1
ATOM 3160 N N . ALA B 1 29 ? 17.516 -22.578 -14.977 1 69.62 29 ALA B N 1
ATOM 3161 C CA . ALA B 1 29 ? 16.547 -22.75 -13.898 1 69.62 29 ALA B CA 1
ATOM 3162 C C . ALA B 1 29 ? 15.227 -23.312 -14.422 1 69.62 29 ALA B C 1
ATOM 3164 O O . ALA B 1 29 ? 14.867 -23.094 -15.578 1 69.62 29 ALA B O 1
ATOM 3165 N N . GLN B 1 30 ? 14.727 -24.312 -13.695 1 88.44 30 GLN B N 1
ATOM 3166 C CA . GLN B 1 30 ? 13.438 -24.922 -14.016 1 88.44 30 GLN B CA 1
ATOM 3167 C C . GLN B 1 30 ? 12.305 -23.922 -13.883 1 88.44 30 GLN B C 1
ATOM 3169 O O . GLN B 1 30 ? 12.219 -23.203 -12.891 1 88.44 30 GLN B O 1
ATOM 3174 N N . PRO B 1 31 ? 11.5 -23.844 -15 1 92.5 31 PRO B N 1
ATOM 3175 C CA . PRO B 1 31 ? 10.352 -22.938 -14.898 1 92.5 31 PRO B CA 1
ATOM 3176 C C . PRO B 1 31 ? 9.367 -23.359 -13.805 1 92.5 31 PRO B C 1
ATOM 3178 O O . PRO B 1 31 ? 9.156 -24.547 -13.578 1 92.5 31 PRO B O 1
ATOM 3181 N N . CYS B 1 32 ? 8.883 -22.391 -13.117 1 95.81 32 CYS B N 1
ATOM 3182 C CA . CYS B 1 32 ? 8.039 -22.641 -11.953 1 95.81 32 CYS B CA 1
ATOM 3183 C C . CYS B 1 32 ? 7.027 -21.5 -11.766 1 95.81 32 CYS B C 1
ATOM 3185 O O . CYS B 1 32 ? 7.281 -20.375 -12.172 1 95.81 32 CYS B O 1
ATOM 3187 N N . LEU B 1 33 ? 5.848 -21.906 -11.242 1 98.38 33 LEU B N 1
ATOM 3188 C CA . LEU B 1 33 ? 4.91 -20.891 -10.766 1 98.38 33 LEU B CA 1
ATOM 3189 C C . LEU B 1 33 ? 5.18 -20.547 -9.305 1 98.38 33 LEU B C 1
ATOM 3191 O O . LEU B 1 33 ? 5.609 -21.406 -8.531 1 98.38 33 LEU B O 1
ATOM 3195 N N . VAL B 1 34 ? 4.977 -19.312 -8.945 1 98.56 34 VAL B N 1
ATOM 3196 C CA . VAL B 1 34 ? 5.07 -18.875 -7.559 1 98.56 34 VAL B CA 1
ATOM 3197 C C . VAL B 1 34 ? 3.688 -18.5 -7.035 1 98.56 34 VAL B C 1
ATOM 3199 O O . VAL B 1 34 ? 2.93 -17.812 -7.715 1 98.56 34 VAL B O 1
ATOM 3202 N N . LEU B 1 35 ? 3.377 -19.031 -5.883 1 98.88 35 LEU B N 1
ATOM 3203 C CA . LEU B 1 35 ? 2.051 -18.797 -5.32 1 98.88 35 LEU B CA 1
ATOM 3204 C C . LEU B 1 35 ? 2.146 -18.344 -3.871 1 98.88 35 LEU B C 1
ATOM 3206 O O . LEU B 1 35 ? 2.881 -18.922 -3.074 1 98.88 35 LEU B O 1
ATOM 3210 N N . SER B 1 36 ? 1.481 -17.234 -3.529 1 98.56 36 SER B N 1
ATOM 3211 C CA . SER B 1 36 ? 1.354 -16.719 -2.168 1 98.56 36 SER B CA 1
ATOM 3212 C C . SER B 1 36 ? -0.083 -16.312 -1.862 1 98.56 36 SER B C 1
ATOM 3214 O O . SER B 1 36 ? -0.997 -16.609 -2.633 1 98.56 36 SER B O 1
ATOM 3216 N N . ASN B 1 37 ? -0.33 -15.891 -0.666 1 97.38 37 ASN B N 1
ATOM 3217 C CA . ASN B 1 37 ? -1.596 -15.352 -0.177 1 97.38 37 ASN B CA 1
ATOM 3218 C C . ASN B 1 37 ? -1.446 -14.742 1.213 1 97.38 37 ASN B C 1
ATOM 3220 O O . ASN B 1 37 ? -0.465 -15.008 1.909 1 97.38 37 ASN B O 1
ATOM 3224 N N . ASP B 1 38 ? -2.449 -13.883 1.56 1 96.5 38 ASP B N 1
ATOM 3225 C CA . ASP B 1 38 ? -2.297 -13.273 2.875 1 96.5 38 ASP B CA 1
ATOM 3226 C C . ASP B 1 38 ? -3.109 -14.023 3.928 1 96.5 38 ASP B C 1
ATOM 3228 O O . ASP B 1 38 ? -3.02 -13.727 5.121 1 96.5 38 ASP B O 1
ATOM 3232 N N . ASP B 1 39 ? -3.816 -15.117 3.555 1 96.5 39 ASP B N 1
ATOM 3233 C CA . ASP B 1 39 ? -4.652 -15.852 4.5 1 96.5 39 ASP B CA 1
ATOM 3234 C C . ASP B 1 39 ? -3.834 -16.875 5.27 1 96.5 39 ASP B C 1
ATOM 3236 O O . ASP B 1 39 ? -4.371 -17.609 6.109 1 96.5 39 ASP B O 1
ATOM 3240 N N . GLY B 1 40 ? -2.625 -16.953 4.949 1 97.12 40 GLY B N 1
ATOM 3241 C CA . GLY B 1 40 ? -1.767 -17.938 5.602 1 97.12 40 GLY B CA 1
ATOM 3242 C C . GLY B 1 40 ? -1.545 -19.188 4.773 1 97.12 40 GLY B C 1
ATOM 3243 O O . GLY B 1 40 ? -2.361 -19.516 3.912 1 97.12 40 GLY B O 1
ATOM 3244 N N . VAL B 1 41 ? -0.488 -19.891 5.102 1 98.25 41 VAL B N 1
ATOM 3245 C CA . VAL B 1 41 ? -0.046 -21.016 4.289 1 98.25 41 VAL B CA 1
ATOM 3246 C C . VAL B 1 41 ? -1.049 -22.156 4.406 1 98.25 41 VAL B C 1
ATOM 3248 O O . VAL B 1 41 ? -1.146 -23 3.508 1 98.25 41 VAL B O 1
ATOM 3251 N N . GLU B 1 42 ? -1.839 -22.172 5.445 1 97.44 42 GLU B N 1
ATOM 3252 C CA . GLU B 1 42 ? -2.764 -23.281 5.688 1 97.44 42 GLU B CA 1
ATOM 3253 C C . GLU B 1 42 ? -4.133 -23 5.07 1 97.44 42 GLU B C 1
ATOM 3255 O O . GLU B 1 42 ? -5.059 -23.797 5.203 1 97.44 42 GLU B O 1
ATOM 3260 N N . SER B 1 43 ? -4.273 -21.891 4.465 1 97.38 43 SER B N 1
ATOM 3261 C CA . SER B 1 43 ? -5.543 -21.562 3.822 1 97.38 43 SER B CA 1
ATOM 3262 C C . SER B 1 43 ? -5.996 -22.672 2.889 1 97.38 43 SER B C 1
ATOM 3264 O O . SER B 1 43 ? -5.242 -23.109 2.014 1 97.38 43 SER B O 1
ATOM 3266 N N . TYR B 1 44 ? -7.27 -23.078 2.98 1 97.56 44 TYR B N 1
ATOM 3267 C CA . TYR B 1 44 ? -7.824 -24.141 2.145 1 97.56 44 TYR B CA 1
ATOM 3268 C C . TYR B 1 44 ? -7.844 -23.719 0.679 1 97.56 44 TYR B C 1
ATOM 3270 O O . TYR B 1 44 ? -7.516 -24.516 -0.204 1 97.56 44 TYR B O 1
ATOM 3278 N N . ALA B 1 45 ? -8.203 -22.516 0.457 1 97.94 45 ALA B N 1
ATOM 3279 C CA . ALA B 1 45 ? -8.289 -22.016 -0.914 1 97.94 45 ALA B CA 1
ATOM 3280 C C . ALA B 1 45 ? -6.914 -21.969 -1.568 1 97.94 45 ALA B C 1
ATOM 3282 O O . ALA B 1 45 ? -6.762 -22.344 -2.732 1 97.94 45 ALA B O 1
ATOM 3283 N N . LEU B 1 46 ? -5.91 -21.547 -0.808 1 98.44 46 LEU B N 1
ATOM 3284 C CA . LEU B 1 46 ? -4.539 -21.5 -1.303 1 98.44 46 LEU B CA 1
ATOM 3285 C C . LEU B 1 46 ? -4.043 -22.891 -1.677 1 98.44 46 LEU B C 1
ATOM 3287 O O . LEU B 1 46 ? -3.484 -23.094 -2.758 1 98.44 46 LEU B O 1
ATOM 3291 N N . GLN B 1 47 ? -4.277 -23.812 -0.798 1 98.44 47 GLN B N 1
ATOM 3292 C CA . GLN B 1 47 ? -3.797 -25.172 -1.016 1 98.44 47 GLN B CA 1
ATOM 3293 C C . GLN B 1 47 ? -4.551 -25.844 -2.158 1 98.44 47 GLN B C 1
ATOM 3295 O O . GLN B 1 47 ? -3.963 -26.594 -2.934 1 98.44 47 GLN B O 1
ATOM 3300 N N . SER B 1 48 ? -5.809 -25.562 -2.23 1 98.44 48 SER B N 1
ATOM 3301 C CA . SER B 1 48 ? -6.594 -26.078 -3.344 1 98.44 48 SER B CA 1
ATOM 3302 C C . SER B 1 48 ? -6.078 -25.547 -4.68 1 98.44 48 SER B C 1
ATOM 3304 O O . SER B 1 48 ? -5.918 -26.312 -5.633 1 98.44 48 SER B O 1
ATOM 3306 N N . LEU B 1 49 ? -5.812 -24.281 -4.746 1 98.69 49 LEU B N 1
ATOM 3307 C CA . LEU B 1 49 ? -5.289 -23.688 -5.973 1 98.69 49 LEU B CA 1
ATOM 3308 C C . LEU B 1 49 ? -3.928 -24.281 -6.32 1 98.69 49 LEU B C 1
ATOM 3310 O O . LEU B 1 49 ? -3.67 -24.609 -7.48 1 98.69 49 LEU B O 1
ATOM 3314 N N . ALA B 1 50 ? -3.055 -24.406 -5.359 1 98.75 50 ALA B N 1
ATOM 3315 C CA . ALA B 1 50 ? -1.729 -24.984 -5.582 1 98.75 50 ALA B CA 1
ATOM 3316 C C . ALA B 1 50 ? -1.83 -26.375 -6.188 1 98.75 50 ALA B C 1
ATOM 3318 O O . ALA B 1 50 ? -1.163 -26.688 -7.18 1 98.75 50 ALA B O 1
ATOM 3319 N N . ALA B 1 51 ? -2.664 -27.188 -5.602 1 98.44 51 ALA B N 1
ATOM 3320 C CA . ALA B 1 51 ? -2.832 -28.562 -6.066 1 98.44 51 ALA B CA 1
ATOM 3321 C C . ALA B 1 51 ? -3.363 -28.609 -7.496 1 98.44 51 ALA B C 1
ATOM 3323 O O . ALA B 1 51 ? -2.869 -29.375 -8.328 1 98.44 51 ALA B O 1
ATOM 3324 N N . ARG B 1 52 ? -4.293 -27.812 -7.758 1 98.38 52 ARG B N 1
ATOM 3325 C CA . ARG B 1 52 ? -4.914 -27.797 -9.078 1 98.38 52 ARG B CA 1
ATOM 3326 C 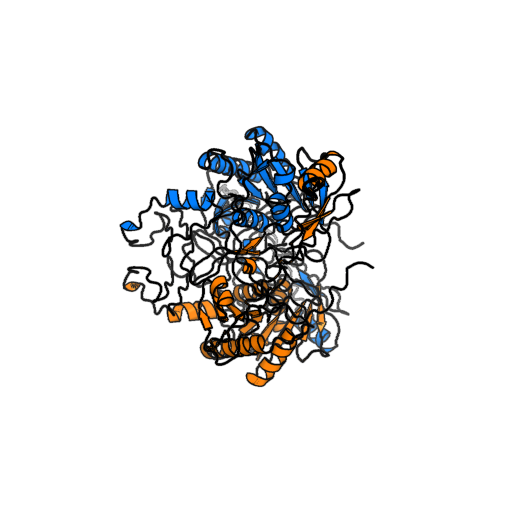C . ARG B 1 52 ? -3.967 -27.203 -10.125 1 98.38 52 ARG B C 1
ATOM 3328 O O . ARG B 1 52 ? -3.961 -27.641 -11.273 1 98.38 52 ARG B O 1
ATOM 3335 N N . LEU B 1 53 ? -3.191 -26.156 -9.758 1 98.38 53 LEU B N 1
ATOM 3336 C CA . LEU B 1 53 ? -2.184 -25.625 -10.664 1 98.38 53 LEU B CA 1
ATOM 3337 C C . LEU B 1 53 ? -1.187 -26.703 -11.07 1 98.38 53 LEU B C 1
ATOM 3339 O O . LEU B 1 53 ? -0.867 -26.859 -12.25 1 98.38 53 LEU B O 1
ATOM 3343 N N . ARG B 1 54 ? -0.737 -27.484 -10.125 1 97.88 54 ARG B N 1
ATOM 3344 C CA . ARG B 1 54 ? 0.207 -28.562 -10.398 1 97.88 54 ARG B CA 1
ATOM 3345 C C . ARG B 1 54 ? -0.389 -29.578 -11.359 1 97.88 54 ARG B C 1
ATOM 3347 O O . ARG B 1 54 ? 0.247 -29.953 -12.344 1 97.88 54 ARG B O 1
ATOM 3354 N N . LYS B 1 55 ? -1.564 -29.891 -11.055 1 97.44 55 LYS B N 1
ATOM 3355 C CA . LYS B 1 55 ? -2.227 -30.953 -11.812 1 97.44 55 LYS B CA 1
ATOM 3356 C C . LYS B 1 55 ? -2.549 -30.5 -13.227 1 97.44 55 LYS B C 1
ATOM 3358 O O . LYS B 1 55 ? -2.305 -31.219 -14.195 1 97.44 55 LYS B O 1
ATOM 3363 N N . GLU B 1 56 ? -3.031 -29.344 -13.383 1 95.94 56 GLU B N 1
ATOM 3364 C CA . GLU B 1 56 ? -3.607 -28.906 -14.648 1 95.94 56 GLU B CA 1
ATOM 3365 C C . GLU B 1 56 ? -2.541 -28.312 -15.57 1 95.94 56 GLU B C 1
ATOM 3367 O O . GLU B 1 56 ? -2.66 -28.391 -16.797 1 95.94 56 GLU B O 1
ATOM 3372 N N . THR B 1 57 ? -1.513 -27.719 -15.008 1 95.06 57 THR B N 1
ATOM 3373 C CA . THR B 1 57 ? -0.508 -27.078 -15.852 1 95.06 57 THR B CA 1
ATOM 3374 C C . THR B 1 57 ? 0.711 -27.984 -16.016 1 95.06 57 THR B C 1
ATOM 3376 O O . THR B 1 57 ? 1.49 -27.812 -16.953 1 95.06 57 THR B O 1
ATOM 3379 N N . GLY B 1 58 ? 0.931 -28.828 -15.094 1 95.12 58 GLY B N 1
ATOM 3380 C CA . GLY B 1 58 ? 2.121 -29.672 -15.102 1 95.12 58 GLY B CA 1
ATOM 3381 C C . GLY B 1 58 ? 3.365 -28.938 -14.633 1 95.12 58 GLY B C 1
ATOM 3382 O O . GLY B 1 58 ? 4.457 -29.516 -14.617 1 95.12 58 GLY B O 1
ATOM 3383 N N . HIS B 1 59 ? 3.207 -27.734 -14.234 1 96.38 59 HIS B N 1
ATOM 3384 C CA . HIS B 1 59 ? 4.34 -26.938 -13.766 1 96.38 59 HIS B CA 1
ATOM 3385 C C . HIS B 1 59 ? 4.594 -27.172 -12.281 1 96.38 59 HIS B C 1
ATOM 3387 O O . HIS B 1 59 ? 3.674 -27.5 -11.531 1 96.38 59 HIS B O 1
ATOM 3393 N N . ARG B 1 60 ? 5.875 -27.047 -11.906 1 96.88 60 ARG B N 1
ATOM 3394 C CA . ARG B 1 60 ? 6.195 -26.906 -10.492 1 96.88 60 ARG B CA 1
ATOM 3395 C C . ARG B 1 60 ? 5.574 -25.641 -9.914 1 96.88 60 ARG B C 1
ATOM 3397 O O . ARG B 1 60 ? 5.504 -24.609 -10.594 1 96.88 60 ARG B O 1
ATOM 3404 N N . VAL B 1 61 ? 5.023 -25.781 -8.68 1 98.38 61 VAL B N 1
ATOM 3405 C CA . VAL B 1 61 ? 4.426 -24.625 -8 1 98.38 61 VAL B CA 1
ATOM 3406 C C . VAL B 1 61 ? 5.117 -24.406 -6.66 1 98.38 61 VAL B C 1
ATOM 3408 O O . VAL B 1 61 ? 5.031 -25.25 -5.762 1 98.38 61 VAL B O 1
ATOM 3411 N N . LEU B 1 62 ? 5.848 -23.328 -6.535 1 98.44 62 LEU B N 1
ATOM 3412 C CA . LEU B 1 62 ? 6.441 -22.906 -5.27 1 98.44 62 LEU B CA 1
ATOM 3413 C C . LEU B 1 62 ? 5.449 -22.078 -4.453 1 98.44 62 LEU B C 1
ATOM 3415 O O . LEU B 1 62 ? 5.074 -20.984 -4.852 1 98.44 62 LEU B O 1
ATOM 3419 N N . VAL B 1 63 ? 5.027 -22.688 -3.324 1 98.81 63 VAL B N 1
ATOM 3420 C CA . VAL B 1 63 ? 4.113 -21.984 -2.432 1 98.81 63 VAL B CA 1
ATOM 3421 C C . VAL B 1 63 ? 4.891 -21.359 -1.276 1 98.81 63 VAL B C 1
ATOM 3423 O O . VAL B 1 63 ? 5.594 -22.062 -0.542 1 98.81 63 VAL B O 1
ATOM 3426 N N . VAL B 1 64 ? 4.863 -20.062 -1.138 1 98.69 64 VAL B N 1
ATOM 3427 C CA . VAL B 1 64 ? 5.43 -19.328 -0.007 1 98.69 64 VAL B CA 1
ATOM 3428 C C . VAL B 1 64 ? 4.387 -18.359 0.557 1 98.69 64 VAL B C 1
ATOM 3430 O O . VAL B 1 64 ? 4.012 -17.391 -0.103 1 98.69 64 VAL B O 1
ATOM 3433 N N . ALA B 1 65 ? 3.92 -18.594 1.708 1 98.75 65 ALA B N 1
ATOM 3434 C CA . ALA B 1 65 ? 2.887 -17.766 2.326 1 98.75 65 ALA B CA 1
ATOM 3435 C C . ALA B 1 65 ? 3.168 -17.562 3.811 1 98.75 65 ALA B C 1
ATOM 3437 O O . ALA B 1 65 ? 3.961 -18.297 4.41 1 98.75 65 ALA B O 1
ATOM 3438 N N . PRO B 1 66 ? 2.553 -16.516 4.348 1 98.38 66 PRO B N 1
ATOM 3439 C CA . PRO B 1 66 ? 2.746 -16.281 5.781 1 98.38 66 PRO B CA 1
ATOM 3440 C C . PRO B 1 66 ? 2.342 -17.484 6.629 1 98.38 66 PRO B C 1
ATOM 3442 O O . PRO B 1 66 ? 1.384 -18.188 6.297 1 98.38 66 PRO B O 1
ATOM 3445 N N . ALA B 1 67 ? 3.061 -17.625 7.73 1 96.88 67 ALA B N 1
ATOM 3446 C CA . ALA B 1 67 ? 2.771 -18.719 8.648 1 96.88 67 ALA B CA 1
ATOM 3447 C C . ALA B 1 67 ? 1.387 -18.562 9.273 1 96.88 67 ALA B C 1
ATOM 3449 O O . ALA B 1 67 ? 0.746 -19.562 9.633 1 96.88 67 ALA B O 1
ATOM 3450 N N . ARG B 1 68 ? 0.975 -17.312 9.352 1 93.56 68 ARG B N 1
ATOM 3451 C CA . ARG B 1 68 ? -0.34 -17 9.898 1 93.56 68 ARG B CA 1
ATOM 3452 C C . ARG B 1 68 ? -1.077 -16 9.008 1 93.56 68 ARG B C 1
ATOM 3454 O O . ARG B 1 68 ? -0.478 -15.391 8.117 1 93.56 68 ARG B O 1
ATOM 3461 N N . ASN B 1 69 ? -2.389 -15.953 9.312 1 92.81 69 ASN B N 1
ATOM 3462 C CA . ASN B 1 69 ? -3.197 -14.992 8.562 1 92.81 69 ASN B CA 1
ATOM 3463 C C . ASN B 1 69 ? -2.678 -13.57 8.734 1 92.81 69 ASN B C 1
ATOM 3465 O O . ASN B 1 69 ? -2.412 -13.133 9.859 1 92.81 69 ASN B O 1
ATOM 3469 N N . LYS B 1 70 ? -2.498 -12.828 7.629 1 92.44 70 LYS B N 1
ATOM 3470 C CA . LYS B 1 70 ? -2.006 -11.453 7.598 1 92.44 70 LYS B CA 1
ATOM 3471 C C . LYS B 1 70 ? -2.949 -10.547 6.805 1 92.44 70 LYS B C 1
ATOM 3473 O O . LYS B 1 70 ? -2.5 -9.695 6.039 1 92.44 70 LYS B O 1
ATOM 3478 N N . SER B 1 71 ? -4.184 -10.789 6.992 1 87.75 71 SER B N 1
ATOM 3479 C CA . SER B 1 71 ? -5.176 -9.953 6.324 1 87.75 71 SER B CA 1
ATOM 3480 C C . SER B 1 71 ? -4.938 -8.469 6.613 1 87.75 71 SER B C 1
ATOM 3482 O O . SER B 1 71 ? -4.57 -8.102 7.73 1 87.75 71 SER B O 1
ATOM 3484 N N . ALA B 1 72 ? -5.133 -7.57 5.586 1 88.06 72 ALA B N 1
ATOM 3485 C CA . ALA B 1 72 ? -5.027 -6.113 5.656 1 88.06 72 ALA B CA 1
ATOM 3486 C C . ALA B 1 72 ? -3.59 -5.684 5.941 1 88.06 72 ALA B C 1
ATOM 3488 O O . ALA B 1 72 ? -3.357 -4.676 6.613 1 88.06 72 ALA B O 1
ATOM 3489 N N . ALA B 1 73 ? -2.627 -6.473 5.434 1 90.94 73 ALA B N 1
ATOM 3490 C CA . ALA B 1 73 ? -1.214 -6.172 5.652 1 90.94 73 ALA B CA 1
ATOM 3491 C C . ALA B 1 73 ? -0.7 -5.18 4.613 1 90.94 73 ALA B C 1
ATOM 3493 O O . ALA B 1 73 ? 0.392 -4.625 4.766 1 90.94 73 ALA B O 1
ATOM 3494 N N . SER B 1 74 ? -1.496 -4.938 3.652 1 94.62 74 SER B N 1
ATOM 3495 C CA . SER B 1 74 ? -1.01 -4.125 2.541 1 94.62 74 SER B CA 1
ATOM 3496 C C . SER B 1 74 ? 0.355 -4.609 2.061 1 94.62 74 SER B C 1
ATOM 3498 O O . SER B 1 74 ? 0.535 -5.797 1.78 1 94.62 74 SER B O 1
ATOM 3500 N N . MET B 1 75 ? 1.271 -3.711 1.826 1 94.94 75 MET B N 1
ATOM 3501 C CA . MET B 1 75 ? 2.611 -4.098 1.396 1 94.94 75 MET B CA 1
ATOM 3502 C C . MET B 1 75 ? 3.623 -3.891 2.52 1 94.94 75 MET B C 1
ATOM 3504 O O . MET B 1 75 ? 4.785 -3.568 2.264 1 94.94 75 MET B O 1
ATOM 3508 N N . GLY B 1 76 ? 3.156 -4.051 3.736 1 93.12 76 GLY B N 1
ATOM 3509 C CA . GLY B 1 76 ? 4.043 -3.898 4.879 1 93.12 76 GLY B CA 1
ATOM 3510 C C . GLY B 1 76 ? 5.199 -4.883 4.875 1 93.12 76 GLY B C 1
ATOM 3511 O O . GLY B 1 76 ? 5.055 -6.016 4.406 1 93.12 76 GLY B O 1
ATOM 3512 N N . LEU B 1 77 ? 6.383 -4.434 5.414 1 90.5 77 LEU B N 1
ATOM 3513 C CA . LEU B 1 77 ? 7.574 -5.27 5.535 1 90.5 77 LEU B CA 1
ATOM 3514 C C . LEU B 1 77 ? 7.871 -5.582 7 1 90.5 77 LEU B C 1
ATOM 3516 O O . LEU B 1 77 ? 7.586 -4.77 7.883 1 90.5 77 LEU B O 1
ATOM 3520 N N . THR B 1 78 ? 8.414 -6.699 7.168 1 87.38 78 THR B N 1
ATOM 3521 C CA . THR B 1 78 ? 8.922 -7.062 8.484 1 87.38 78 THR B CA 1
ATOM 3522 C C . THR B 1 78 ? 10.352 -6.574 8.664 1 87.38 78 THR B C 1
ATOM 3524 O O . THR B 1 78 ? 11.273 -7.074 8.016 1 87.38 78 THR B O 1
ATOM 3527 N N . LEU B 1 79 ? 10.516 -5.609 9.555 1 80.5 79 LEU B N 1
ATOM 3528 C CA . LEU B 1 79 ? 11.852 -5.043 9.742 1 80.5 79 LEU B CA 1
ATOM 3529 C C . LEU B 1 79 ? 12.391 -5.367 11.133 1 80.5 79 LEU B C 1
ATOM 3531 O O . LEU B 1 79 ? 13.602 -5.359 11.352 1 80.5 79 LEU B O 1
ATOM 3535 N N . ARG B 1 80 ? 11.547 -5.715 12.078 1 77 80 ARG B N 1
ATOM 3536 C CA . ARG B 1 80 ? 11.953 -5.695 13.484 1 77 80 ARG B CA 1
ATOM 3537 C C . ARG B 1 80 ? 12.25 -7.102 13.992 1 77 80 ARG B C 1
ATOM 3539 O O . ARG B 1 80 ? 12.797 -7.27 15.078 1 77 80 ARG B O 1
ATOM 3546 N N . TYR B 1 81 ? 11.914 -8.078 13.188 1 80.19 81 TYR B N 1
ATOM 3547 C CA . TYR B 1 81 ? 12.172 -9.422 13.688 1 80.19 81 TYR B CA 1
ATOM 3548 C C . TYR B 1 81 ? 12.672 -10.336 12.57 1 80.19 81 TYR B C 1
ATOM 3550 O O . TYR B 1 81 ? 12.453 -10.055 11.391 1 80.19 81 TYR B O 1
ATOM 3558 N N . ASP B 1 82 ? 13.297 -11.367 13.047 1 87.94 82 ASP B N 1
ATOM 3559 C CA . ASP B 1 82 ? 13.75 -12.438 12.156 1 87.94 82 ASP B CA 1
ATOM 3560 C C . ASP B 1 82 ? 12.57 -13.203 11.57 1 87.94 82 ASP B C 1
ATOM 3562 O O . ASP B 1 82 ? 11.625 -13.547 12.289 1 87.94 82 ASP B O 1
ATOM 3566 N N . MET B 1 83 ? 12.672 -13.359 10.266 1 93.44 83 MET B N 1
ATOM 3567 C CA . MET B 1 83 ? 11.617 -14.125 9.602 1 93.44 83 MET B CA 1
ATOM 3568 C C . MET B 1 83 ? 12.055 -15.57 9.383 1 93.44 83 MET B C 1
ATOM 3570 O O . MET B 1 83 ? 12.898 -15.844 8.523 1 93.44 83 MET B O 1
ATOM 3574 N N . GLU B 1 84 ? 11.469 -16.422 10.117 1 94.88 84 GLU B N 1
ATOM 3575 C CA . GLU B 1 84 ? 11.773 -17.844 9.961 1 94.88 84 GLU B CA 1
ATOM 3576 C C . GLU B 1 84 ? 11.023 -18.438 8.781 1 94.88 84 GLU B C 1
ATOM 3578 O O . GLU B 1 84 ? 9.82 -18.234 8.633 1 94.88 84 GLU B O 1
ATOM 3583 N N . LEU B 1 85 ? 11.703 -19.094 7.883 1 96.44 85 LEU B N 1
ATOM 3584 C CA . LEU B 1 85 ? 11.148 -19.859 6.77 1 96.44 85 LEU B CA 1
ATOM 3585 C C . LEU B 1 85 ? 11.195 -21.359 7.062 1 96.44 85 LEU B C 1
ATOM 3587 O O . LEU B 1 85 ? 12.266 -21.906 7.336 1 96.44 85 LEU B O 1
ATOM 3591 N N . ARG B 1 86 ? 10.016 -22 6.98 1 96.38 86 ARG B N 1
ATOM 3592 C CA . ARG B 1 86 ? 9.922 -23.422 7.25 1 96.38 86 ARG B CA 1
ATOM 3593 C C . ARG B 1 86 ? 9.266 -24.156 6.086 1 96.38 86 ARG B C 1
ATOM 3595 O O . ARG B 1 86 ? 8.297 -23.672 5.508 1 96.38 86 ARG B O 1
ATOM 3602 N N . VAL B 1 87 ? 9.828 -25.344 5.82 1 96.69 87 VAL B N 1
ATOM 3603 C CA . VAL B 1 87 ? 9.18 -26.203 4.836 1 96.69 87 VAL B CA 1
ATOM 3604 C C . VAL B 1 87 ? 7.945 -26.859 5.449 1 96.69 87 VAL B C 1
ATOM 3606 O O . VAL B 1 87 ? 7.953 -27.219 6.625 1 96.69 87 VAL B O 1
ATOM 3609 N N . ARG B 1 88 ? 6.855 -26.906 4.633 1 97.19 88 ARG B N 1
ATOM 3610 C CA . ARG B 1 88 ? 5.602 -27.5 5.07 1 97.19 88 ARG B CA 1
ATOM 3611 C C . ARG B 1 88 ? 5.172 -28.625 4.125 1 97.19 88 ARG B C 1
ATOM 3613 O O . ARG B 1 88 ? 4.141 -28.516 3.457 1 97.19 88 ARG B O 1
ATOM 3620 N N . PRO B 1 89 ? 5.895 -29.75 4.191 1 95.75 89 PRO B N 1
ATOM 3621 C CA . PRO B 1 89 ? 5.559 -30.859 3.293 1 95.75 89 PRO B CA 1
ATOM 3622 C C . PRO B 1 89 ? 4.211 -31.484 3.621 1 95.75 89 PRO B C 1
ATOM 3624 O O . PRO B 1 89 ? 3.639 -32.188 2.789 1 95.75 89 PRO B O 1
ATOM 3627 N N . ASP B 1 90 ? 3.701 -31.25 4.812 1 96.75 90 ASP B N 1
ATOM 3628 C CA . ASP B 1 90 ? 2.4 -31.766 5.227 1 96.75 90 ASP B CA 1
ATOM 3629 C C . ASP B 1 90 ? 1.272 -31.125 4.414 1 96.75 90 ASP B C 1
ATOM 3631 O O . ASP B 1 90 ? 0.191 -31.703 4.285 1 96.75 90 ASP B O 1
ATOM 3635 N N . LEU B 1 91 ? 1.512 -30 3.807 1 97.5 91 LEU B N 1
ATOM 3636 C CA . LEU B 1 91 ? 0.484 -29.281 3.059 1 97.5 91 LEU B CA 1
ATOM 3637 C C . LEU B 1 91 ? 0.592 -29.578 1.566 1 97.5 91 LEU B C 1
ATOM 3639 O O . LEU B 1 91 ? -0.416 -29.594 0.856 1 97.5 91 LEU B O 1
ATOM 3643 N N . GLY B 1 92 ? 1.773 -29.812 1.024 1 96.94 92 GLY B N 1
ATOM 3644 C CA . GLY B 1 92 ? 2.027 -30.078 -0.382 1 96.94 92 GLY B CA 1
ATOM 3645 C C . GLY B 1 92 ? 3.482 -29.906 -0.771 1 96.94 92 GLY B C 1
ATOM 3646 O O . GLY B 1 92 ? 4.285 -29.406 0.02 1 96.94 92 GLY B O 1
ATOM 3647 N N . PRO B 1 93 ? 3.814 -30.375 -1.959 1 96.56 93 PRO B N 1
ATOM 3648 C CA . PRO B 1 93 ? 5.191 -30.203 -2.424 1 96.56 93 PRO B CA 1
ATOM 3649 C C . PRO B 1 93 ? 5.586 -28.719 -2.541 1 96.56 93 PRO B C 1
ATOM 3651 O O . PRO B 1 93 ? 4.746 -27.875 -2.861 1 96.56 93 PRO B O 1
ATOM 3654 N N . ASP B 1 94 ? 6.887 -28.438 -2.264 1 97.38 94 ASP B N 1
ATOM 3655 C CA . ASP B 1 94 ? 7.469 -27.109 -2.445 1 97.38 94 ASP B CA 1
ATOM 3656 C C . ASP B 1 94 ? 6.633 -26.047 -1.736 1 97.38 94 ASP B C 1
ATOM 3658 O O . ASP B 1 94 ? 6.316 -25 -2.32 1 97.38 94 ASP B O 1
ATOM 3662 N N . THR B 1 95 ? 6.16 -26.375 -0.525 1 98.5 95 THR B N 1
ATOM 3663 C CA . THR B 1 95 ? 5.34 -25.453 0.269 1 98.5 95 THR B CA 1
ATOM 3664 C C . THR B 1 95 ? 6.117 -24.953 1.477 1 98.5 95 THR B C 1
ATOM 3666 O O . THR B 1 95 ? 6.691 -25.734 2.232 1 98.5 95 THR B O 1
ATOM 3669 N N . TYR B 1 96 ? 6.141 -23.625 1.621 1 98.5 96 TYR B N 1
ATOM 3670 C CA . TYR B 1 96 ? 6.938 -23 2.664 1 98.5 96 TYR B CA 1
ATOM 3671 C C . TYR B 1 96 ? 6.109 -21.969 3.438 1 98.5 96 TYR B C 1
ATOM 3673 O O . TYR B 1 96 ? 5.309 -21.25 2.852 1 98.5 96 TYR B O 1
ATOM 3681 N N . ALA B 1 97 ? 6.312 -21.938 4.75 1 98.38 97 ALA B N 1
ATOM 3682 C CA . ALA B 1 97 ? 5.723 -20.922 5.633 1 98.38 97 ALA B CA 1
ATOM 3683 C C . ALA B 1 97 ? 6.77 -19.922 6.094 1 98.38 97 ALA B C 1
ATOM 3685 O O . ALA B 1 97 ? 7.844 -20.297 6.559 1 98.38 97 ALA B O 1
ATOM 3686 N N . LEU B 1 98 ? 6.496 -18.688 5.91 1 97.75 98 LEU B N 1
ATOM 3687 C CA . LEU B 1 98 ? 7.383 -17.609 6.348 1 97.75 98 LEU B CA 1
ATOM 3688 C C . LEU B 1 98 ? 6.754 -16.812 7.484 1 97.75 98 LEU B C 1
ATOM 3690 O O . LEU B 1 98 ? 5.57 -16.469 7.43 1 97.75 98 LEU B O 1
ATOM 3694 N N . ALA B 1 99 ? 7.523 -16.531 8.539 1 95.94 99 ALA B N 1
ATOM 3695 C CA . ALA B 1 99 ? 7.086 -15.617 9.586 1 95.94 99 ALA B CA 1
ATOM 3696 C C . ALA B 1 99 ? 7.234 -14.164 9.148 1 95.94 99 ALA B C 1
ATOM 3698 O O . ALA B 1 99 ? 8.047 -13.414 9.695 1 95.94 99 ALA B O 1
ATOM 3699 N N . GLY B 1 100 ? 6.426 -13.727 8.234 1 95.25 100 GLY B N 1
ATOM 3700 C CA . GLY B 1 100 ? 6.43 -12.391 7.656 1 95.25 100 GLY B CA 1
ATOM 3701 C C . GLY B 1 100 ? 5.145 -12.047 6.93 1 95.25 100 GLY B C 1
ATOM 3702 O O . GLY B 1 100 ? 4.137 -12.742 7.086 1 95.25 100 GLY B O 1
ATOM 3703 N N . THR B 1 101 ? 5.164 -10.945 6.25 1 95.94 101 THR B N 1
ATOM 3704 C CA . THR B 1 101 ? 4.004 -10.477 5.5 1 95.94 101 THR B CA 1
ATOM 3705 C C . THR B 1 101 ? 3.969 -11.102 4.109 1 95.94 101 THR B C 1
ATOM 3707 O O . THR B 1 101 ? 4.949 -11.719 3.674 1 95.94 101 THR B O 1
ATOM 3710 N N . PRO B 1 102 ? 2.805 -11.016 3.432 1 97.75 102 PRO B N 1
ATOM 3711 C CA . PRO B 1 102 ? 2.77 -11.516 2.057 1 97.75 102 PRO B CA 1
ATOM 3712 C C . PRO B 1 102 ? 3.818 -10.859 1.163 1 97.75 102 PRO B C 1
ATOM 3714 O O . PRO B 1 102 ? 4.383 -11.516 0.282 1 97.75 102 PRO B O 1
ATOM 3717 N N . THR B 1 103 ? 4.07 -9.57 1.383 1 96.19 103 THR B N 1
ATOM 3718 C CA . THR B 1 103 ? 5.133 -8.883 0.657 1 96.19 103 THR B CA 1
ATOM 3719 C C . THR B 1 103 ? 6.488 -9.516 0.958 1 96.19 103 THR B C 1
ATOM 3721 O O . THR B 1 103 ? 7.277 -9.773 0.046 1 96.19 103 THR B O 1
ATOM 3724 N N . ASP B 1 104 ? 6.734 -9.836 2.188 1 95.19 104 ASP B N 1
ATOM 3725 C CA . ASP B 1 104 ? 7.957 -10.531 2.572 1 95.19 104 ASP B CA 1
ATOM 3726 C C . ASP B 1 104 ? 8.07 -11.875 1.861 1 95.19 104 ASP B C 1
ATOM 3728 O O . ASP B 1 104 ? 9.156 -12.25 1.406 1 95.19 104 ASP B O 1
ATOM 3732 N N . CYS B 1 105 ? 6.973 -12.578 1.825 1 97.75 105 CYS B N 1
ATOM 3733 C CA . CYS B 1 105 ? 6.969 -13.891 1.196 1 97.75 105 CYS B CA 1
ATOM 3734 C C . CYS B 1 105 ? 7.414 -13.805 -0.259 1 97.75 105 CYS B C 1
ATOM 3736 O O . CYS B 1 105 ? 8.281 -14.562 -0.695 1 97.75 105 CYS B O 1
ATOM 3738 N N . MET B 1 106 ? 6.848 -12.859 -0.939 1 97.19 106 MET B N 1
ATOM 3739 C CA . MET B 1 106 ? 7.18 -12.719 -2.354 1 97.19 106 MET B CA 1
ATOM 3740 C C . MET B 1 106 ? 8.617 -12.25 -2.531 1 97.19 106 MET B C 1
ATOM 3742 O O . MET B 1 106 ? 9.32 -12.711 -3.428 1 97.19 106 MET B O 1
ATOM 3746 N N . MET B 1 107 ? 9.086 -11.398 -1.673 1 93.62 107 MET B N 1
ATOM 3747 C CA . MET B 1 107 ? 10.461 -10.906 -1.755 1 93.62 107 MET B CA 1
ATOM 3748 C C . MET B 1 107 ? 11.453 -12.031 -1.47 1 93.62 107 MET B C 1
ATOM 3750 O O . MET B 1 107 ? 12.438 -12.188 -2.188 1 93.62 107 MET B O 1
ATOM 3754 N N . VAL B 1 108 ? 11.203 -12.781 -0.454 1 94.12 108 VAL B N 1
ATOM 3755 C CA . VAL B 1 108 ? 12.07 -13.898 -0.094 1 94.12 108 VAL B CA 1
ATOM 3756 C C . VAL B 1 108 ? 12.094 -14.922 -1.228 1 94.12 108 VAL B C 1
ATOM 3758 O O . VAL B 1 108 ? 13.141 -15.484 -1.544 1 94.12 108 VAL B O 1
ATOM 3761 N N . ALA B 1 109 ? 10.969 -15.141 -1.823 1 96.75 109 ALA B N 1
ATOM 3762 C CA . ALA B 1 109 ? 10.883 -16.094 -2.93 1 96.75 109 ALA B CA 1
ATOM 3763 C C . ALA B 1 109 ? 11.688 -15.602 -4.133 1 96.75 109 ALA B C 1
ATOM 3765 O O . ALA B 1 109 ? 12.445 -16.359 -4.734 1 96.75 109 ALA B O 1
ATOM 3766 N N . LEU B 1 110 ? 11.594 -14.273 -4.414 1 94.62 110 LEU B N 1
ATOM 3767 C CA . LEU B 1 110 ? 11.992 -13.805 -5.734 1 94.62 110 LEU B CA 1
ATOM 3768 C C . LEU B 1 110 ? 13.352 -13.117 -5.676 1 94.62 110 LEU B C 1
ATOM 3770 O O . LEU B 1 110 ? 13.914 -12.758 -6.711 1 94.62 110 LEU B O 1
ATOM 3774 N N . ASP B 1 111 ? 13.867 -12.914 -4.496 1 90.25 111 ASP B N 1
ATOM 3775 C CA . ASP B 1 111 ? 15.211 -12.352 -4.453 1 90.25 111 ASP B CA 1
ATOM 3776 C C . ASP B 1 111 ? 16.188 -13.188 -5.289 1 90.25 111 ASP B C 1
ATOM 3778 O O . ASP B 1 111 ? 16.344 -14.383 -5.043 1 90.25 111 ASP B O 1
ATOM 3782 N N . ALA B 1 112 ? 16.828 -12.5 -6.223 1 85.06 112 ALA B N 1
ATOM 3783 C CA . ALA B 1 112 ? 17.609 -13.227 -7.211 1 85.06 112 ALA B CA 1
ATOM 3784 C C . ALA B 1 112 ? 19 -13.578 -6.66 1 85.06 112 ALA B C 1
ATOM 3786 O O . ALA B 1 112 ? 19.766 -14.289 -7.309 1 85.06 112 ALA B O 1
ATOM 3787 N N . THR B 1 113 ? 19.312 -13.188 -5.496 1 84.75 113 THR B N 1
ATOM 3788 C CA . THR B 1 113 ? 20.641 -13.438 -4.938 1 84.75 113 THR B CA 1
ATOM 3789 C C . THR B 1 113 ? 20.578 -14.516 -3.863 1 84.75 113 THR B C 1
ATOM 3791 O O . THR B 1 113 ? 21.344 -15.492 -3.916 1 84.75 113 THR B O 1
ATOM 3794 N N . LYS B 1 114 ? 19.703 -14.367 -2.973 1 87.06 114 LYS B N 1
ATOM 3795 C CA . LYS B 1 114 ? 19.656 -15.289 -1.841 1 87.06 114 LYS B CA 1
ATOM 3796 C C . LYS B 1 114 ? 18.234 -15.82 -1.624 1 87.06 114 LYS B C 1
ATOM 3798 O O . LYS B 1 114 ? 17.953 -16.453 -0.604 1 87.06 114 LYS B O 1
ATOM 3803 N N . GLY B 1 115 ? 17.406 -15.578 -2.545 1 90.81 115 GLY B N 1
ATOM 3804 C CA . GLY B 1 115 ? 16.016 -15.984 -2.391 1 90.81 115 GLY B CA 1
ATOM 3805 C C . GLY B 1 115 ? 15.805 -17.469 -2.58 1 90.81 115 GLY B C 1
ATOM 3806 O O . GLY B 1 115 ? 16.734 -18.188 -2.975 1 90.81 115 GLY B O 1
ATOM 3807 N N . LEU B 1 116 ? 14.633 -17.859 -2.291 1 94.06 116 LEU B N 1
ATOM 3808 C CA . LEU B 1 116 ? 14.273 -19.281 -2.305 1 94.06 116 LEU B CA 1
ATOM 3809 C C . LEU B 1 116 ? 14.359 -19.844 -3.717 1 94.06 116 LEU B C 1
ATOM 3811 O O . LEU B 1 116 ? 14.836 -20.969 -3.91 1 94.06 116 LEU B O 1
ATOM 3815 N N . MET B 1 117 ? 13.859 -19.109 -4.684 1 93.94 117 MET B N 1
ATOM 3816 C CA . MET B 1 117 ? 13.891 -19.594 -6.062 1 93.94 117 MET B CA 1
ATOM 3817 C C . MET B 1 117 ? 15.328 -19.859 -6.504 1 93.94 117 MET B C 1
ATOM 3819 O O . MET B 1 117 ? 15.602 -20.859 -7.16 1 93.94 117 MET B O 1
ATOM 3823 N N . ARG B 1 118 ? 16.172 -18.969 -6.137 1 90.69 118 ARG B N 1
ATOM 3824 C CA . ARG B 1 118 ? 17.578 -19.172 -6.445 1 90.69 118 ARG B CA 1
ATOM 3825 C C . ARG B 1 118 ? 18.125 -20.406 -5.734 1 90.69 118 ARG B C 1
ATOM 3827 O O . ARG B 1 118 ? 18.859 -21.188 -6.324 1 90.69 118 ARG B O 1
ATOM 3834 N N . ALA B 1 119 ? 17.812 -20.516 -4.555 1 91.19 119 ALA B N 1
ATOM 3835 C CA . ALA B 1 119 ? 18.312 -21.641 -3.752 1 91.19 119 ALA B CA 1
ATOM 3836 C C . ALA B 1 119 ? 17.828 -22.969 -4.32 1 91.19 119 ALA B C 1
ATOM 3838 O O . ALA B 1 119 ? 18.516 -23.984 -4.199 1 91.19 119 ALA B O 1
ATOM 3839 N N . LEU B 1 120 ? 16.719 -22.984 -4.98 1 93.75 120 LEU B N 1
ATOM 3840 C CA . LEU B 1 120 ? 16.141 -24.219 -5.492 1 93.75 120 LEU B CA 1
ATOM 3841 C C . LEU B 1 120 ? 16.359 -24.344 -6.992 1 93.75 120 LEU B C 1
ATOM 3843 O O . LEU B 1 120 ? 15.797 -25.219 -7.641 1 93.75 120 LEU B O 1
ATOM 3847 N N . ASP B 1 121 ? 17.109 -23.422 -7.535 1 93 121 ASP B N 1
ATOM 3848 C CA . ASP B 1 121 ? 17.422 -23.391 -8.961 1 93 121 ASP B CA 1
ATOM 3849 C C . ASP B 1 121 ? 16.156 -23.328 -9.805 1 93 121 ASP B C 1
ATOM 3851 O O . ASP B 1 121 ? 15.977 -24.141 -10.719 1 93 121 ASP B O 1
ATOM 3855 N N . LEU B 1 122 ? 15.297 -22.406 -9.461 1 94.94 122 LEU B N 1
ATOM 3856 C CA . LEU B 1 122 ? 14.031 -22.203 -10.156 1 94.94 122 LEU B CA 1
ATOM 3857 C C . LEU B 1 122 ? 14 -20.828 -10.828 1 94.94 122 LEU B C 1
ATOM 3859 O O . LEU B 1 122 ? 14.75 -19.922 -10.445 1 94.94 122 LEU B O 1
ATOM 3863 N N . HIS B 1 123 ? 13.188 -20.719 -11.883 1 95.88 123 HIS B N 1
ATOM 3864 C CA . HIS B 1 123 ? 12.898 -19.484 -12.578 1 95.88 123 HIS B CA 1
ATOM 3865 C C . HIS B 1 123 ? 11.391 -19.25 -12.703 1 95.88 123 HIS B C 1
ATOM 3867 O O . HIS B 1 123 ? 10.68 -20.125 -13.227 1 95.88 123 HIS B O 1
ATOM 3873 N N . PRO B 1 124 ? 10.922 -18.141 -12.289 1 97.12 124 PRO B N 1
ATOM 3874 C CA . PRO B 1 124 ? 9.477 -17.953 -12.32 1 97.12 124 PRO B CA 1
ATOM 3875 C C . PRO B 1 124 ? 8.938 -17.719 -13.727 1 97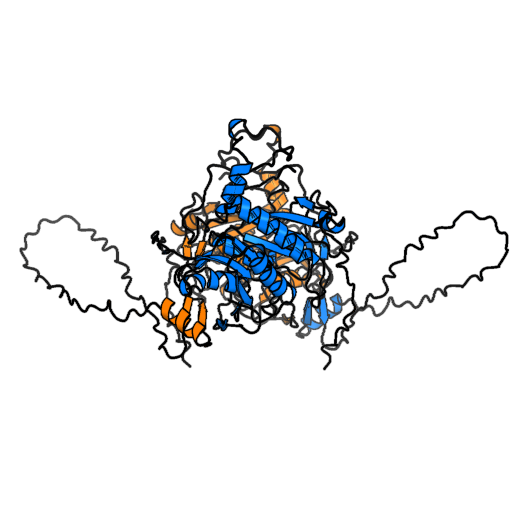.12 124 PRO B C 1
ATOM 3877 O O . PRO B 1 124 ? 9.602 -17.078 -14.547 1 97.12 124 PRO B O 1
ATOM 3880 N N . ILE B 1 125 ? 7.738 -18.281 -13.977 1 97.06 125 ILE B N 1
ATOM 3881 C CA . ILE B 1 125 ? 6.969 -17.984 -15.188 1 97.06 125 ILE B CA 1
ATOM 3882 C C . ILE B 1 125 ? 5.891 -16.953 -14.867 1 97.06 125 ILE B C 1
ATOM 3884 O O . ILE B 1 125 ? 5.742 -15.961 -15.586 1 97.06 125 ILE B O 1
ATOM 3888 N N . LEU B 1 126 ? 5.199 -17.172 -13.836 1 97.94 126 LEU B N 1
ATO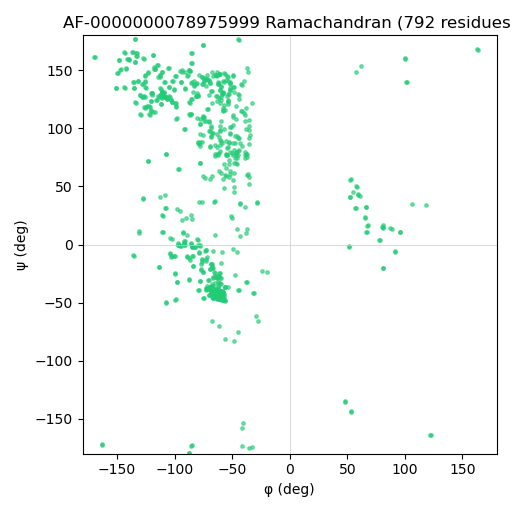M 3889 C CA . LEU B 1 126 ? 4.03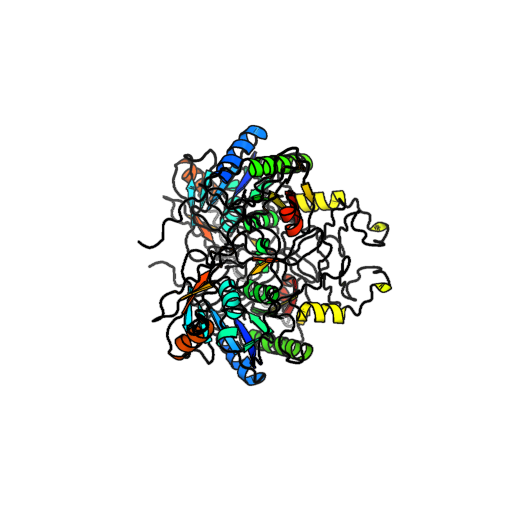5 -16.422 -13.383 1 97.94 126 LEU B CA 1
ATOM 3890 C C . LEU B 1 126 ? 3.906 -16.469 -11.867 1 97.94 126 LEU B C 1
ATOM 3892 O O . LEU B 1 126 ? 4.125 -17.531 -11.258 1 97.94 126 LEU B O 1
ATOM 3896 N N . ALA B 1 127 ? 3.645 -15.328 -11.273 1 98.69 127 ALA B N 1
ATOM 3897 C CA . ALA B 1 127 ? 3.361 -15.273 -9.844 1 98.69 127 ALA B CA 1
ATOM 3898 C C . ALA B 1 127 ? 1.872 -15.055 -9.586 1 98.69 127 ALA B C 1
ATOM 3900 O O . ALA B 1 127 ? 1.227 -14.266 -10.273 1 98.69 127 ALA B O 1
ATOM 3901 N N . LEU B 1 128 ? 1.371 -15.844 -8.625 1 98.81 128 LEU B N 1
ATOM 3902 C CA . LEU B 1 128 ? -0.027 -15.711 -8.227 1 98.81 128 LEU B CA 1
ATOM 3903 C C . LEU B 1 128 ? -0.144 -15.43 -6.734 1 98.81 128 LEU B C 1
ATOM 3905 O O . LEU B 1 128 ? 0.685 -15.891 -5.945 1 98.81 128 LEU B O 1
ATOM 3909 N N . SER B 1 129 ? -1.162 -14.68 -6.359 1 98.81 129 SER B N 1
ATOM 3910 C CA . SER B 1 129 ? -1.509 -14.438 -4.965 1 98.81 129 SER B CA 1
ATOM 3911 C C . SER B 1 129 ? -3.008 -14.594 -4.73 1 98.81 129 SER B C 1
ATOM 3913 O O . SER B 1 129 ? -3.809 -13.852 -5.309 1 98.81 129 SER B O 1
ATOM 3915 N N . GLY B 1 130 ? -3.414 -15.461 -3.852 1 98.19 130 GLY B N 1
ATOM 3916 C CA . GLY B 1 130 ? -4.812 -15.773 -3.594 1 98.19 130 GLY B CA 1
ATOM 3917 C C . GLY B 1 130 ? -5.148 -17.234 -3.787 1 98.19 130 GLY B C 1
ATOM 3918 O O . GLY B 1 130 ? -4.254 -18.094 -3.793 1 98.19 130 GLY B O 1
ATOM 3919 N N . PRO B 1 131 ? -6.465 -17.609 -3.906 1 98.19 131 PRO B N 1
ATOM 3920 C CA . PRO B 1 131 ? -7.602 -16.703 -3.752 1 98.19 131 PRO B CA 1
ATOM 3921 C C . PRO B 1 131 ? -7.793 -16.234 -2.311 1 98.19 131 PRO B C 1
ATOM 3923 O O . PRO B 1 131 ? -7.625 -17.016 -1.376 1 98.19 131 PRO B O 1
ATOM 3926 N N . ASN B 1 132 ? -8.102 -14.961 -2.197 1 97.94 132 ASN B N 1
ATOM 3927 C CA . ASN B 1 132 ? -8.367 -14.344 -0.902 1 97.94 132 ASN B CA 1
ATOM 3928 C C . ASN B 1 132 ? -9.82 -14.539 -0.474 1 97.94 132 ASN B C 1
ATOM 3930 O O . ASN B 1 132 ? -10.727 -14.477 -1.304 1 97.94 132 ASN B O 1
ATOM 3934 N N . TYR B 1 133 ? -10 -14.82 0.837 1 96.56 133 TYR B N 1
ATOM 3935 C CA . TYR B 1 133 ? -11.336 -14.742 1.425 1 96.56 133 TYR B CA 1
ATOM 3936 C C . TYR B 1 133 ? -11.758 -13.297 1.631 1 96.56 133 TYR B C 1
ATOM 3938 O O . TYR B 1 133 ? -11.234 -12.602 2.508 1 96.56 133 TYR B O 1
ATOM 3946 N N . GLY B 1 134 ? -12.758 -12.805 0.849 1 94.06 134 GLY B N 1
ATOM 3947 C CA . GLY B 1 134 ? -13.148 -11.398 0.791 1 94.06 134 GLY B CA 1
ATOM 3948 C C . GLY B 1 134 ? -12.602 -10.688 -0.43 1 94.06 134 GLY B C 1
ATOM 3949 O O . GLY B 1 134 ? -11.469 -10.922 -0.844 1 94.06 134 GLY B O 1
ATOM 3950 N N . PRO B 1 135 ? -13.406 -9.828 -1.03 1 93.94 135 PRO B N 1
ATOM 3951 C CA . PRO B 1 135 ? -12.969 -9.156 -2.258 1 93.94 135 PRO B CA 1
ATOM 3952 C C . PRO B 1 135 ? -11.898 -8.102 -2.006 1 93.94 135 PRO B C 1
ATOM 3954 O O . PRO B 1 135 ? -11.859 -7.496 -0.93 1 93.94 135 PRO B O 1
ATOM 3957 N N . ASN B 1 136 ? -10.961 -7.988 -2.877 1 93.94 136 ASN B N 1
ATOM 3958 C CA . ASN B 1 136 ? -10.016 -6.883 -2.949 1 93.94 136 ASN B CA 1
ATOM 3959 C C . ASN B 1 136 ? -10.312 -5.961 -4.129 1 93.94 136 ASN B C 1
ATOM 3961 O O . ASN B 1 136 ? -9.625 -6.008 -5.148 1 93.94 136 ASN B O 1
ATOM 3965 N N . MET B 1 137 ? -11.344 -5.141 -3.885 1 89.5 137 MET B N 1
ATOM 3966 C CA . MET B 1 137 ? -11.891 -4.281 -4.93 1 89.5 137 MET B CA 1
ATOM 3967 C C . MET B 1 137 ? -11.766 -2.811 -4.547 1 89.5 137 MET B C 1
ATOM 3969 O O . MET B 1 137 ? -11.539 -2.486 -3.381 1 89.5 137 MET B O 1
ATOM 3973 N N . GLY B 1 138 ? -11.906 -1.982 -5.578 1 87 138 GLY B N 1
ATOM 3974 C CA . GLY B 1 138 ? -11.797 -0.555 -5.324 1 87 138 GLY B CA 1
ATOM 3975 C C . GLY B 1 138 ? -10.516 -0.171 -4.602 1 87 138 GLY B C 1
ATOM 3976 O O . GLY B 1 138 ? -9.453 -0.727 -4.879 1 87 138 GLY B O 1
ATOM 3977 N N . THR B 1 139 ? -10.625 0.774 -3.742 1 86.56 139 THR B N 1
ATOM 3978 C CA . THR B 1 139 ? -9.453 1.292 -3.039 1 86.56 139 THR B CA 1
ATOM 3979 C C . THR B 1 139 ? -8.961 0.292 -1.997 1 86.56 139 THR B C 1
ATOM 3981 O O . THR B 1 139 ? -7.859 0.437 -1.461 1 86.56 139 THR B O 1
ATOM 3984 N N . ASP B 1 140 ? -9.695 -0.799 -1.835 1 90.19 140 ASP B N 1
ATOM 3985 C CA . ASP B 1 140 ? -9.25 -1.833 -0.903 1 90.19 140 ASP B CA 1
ATOM 3986 C C . ASP B 1 140 ? -7.996 -2.535 -1.417 1 90.19 140 ASP B C 1
ATOM 3988 O O . ASP B 1 140 ? -7.297 -3.203 -0.653 1 90.19 140 ASP B O 1
ATOM 3992 N N . VAL B 1 141 ? -7.695 -2.402 -2.664 1 92.31 141 VAL B N 1
ATOM 3993 C CA . VAL B 1 141 ? -6.492 -3.012 -3.219 1 92.31 141 VAL B CA 1
ATOM 3994 C C . VAL B 1 141 ? -5.258 -2.445 -2.521 1 92.31 141 VAL B C 1
ATOM 3996 O O . VAL B 1 141 ? -4.219 -3.109 -2.445 1 92.31 141 VAL B O 1
ATOM 3999 N N . LEU B 1 142 ? -5.395 -1.246 -1.975 1 91.25 142 LEU B N 1
ATOM 4000 C CA . LEU B 1 142 ? -4.277 -0.572 -1.322 1 91.25 142 LEU B CA 1
ATOM 4001 C C . LEU B 1 142 ? -4 -1.183 0.047 1 91.25 142 LEU B C 1
ATOM 4003 O O . LEU B 1 142 ? -2.873 -1.119 0.543 1 91.25 142 LEU B O 1
ATOM 4007 N N . LEU B 1 143 ? -4.977 -1.8 0.606 1 92.81 143 LEU B N 1
ATOM 4008 C CA . LEU B 1 143 ? -4.875 -2.34 1.958 1 92.81 143 LEU B CA 1
ATOM 4009 C C . LEU B 1 143 ? -4.605 -3.84 1.925 1 92.81 143 LEU B C 1
ATOM 4011 O O . LEU B 1 143 ? -4.273 -4.438 2.951 1 92.81 143 LEU B O 1
ATOM 4015 N N . SER B 1 144 ? -4.691 -4.469 0.803 1 94.75 144 SER B N 1
ATOM 4016 C CA . SER B 1 144 ? -4.738 -5.918 0.653 1 94.75 144 SER B CA 1
ATOM 4017 C C . SER B 1 144 ? -3.34 -6.52 0.619 1 94.75 144 SER B C 1
ATOM 4019 O O . SER B 1 144 ? -2.533 -6.18 -0.251 1 94.75 144 SER B O 1
ATOM 4021 N N . GLY B 1 145 ? -3.105 -7.469 1.497 1 97.19 145 GLY B N 1
ATOM 4022 C CA . GLY B 1 145 ? -1.874 -8.242 1.422 1 97.19 145 GLY B CA 1
ATOM 4023 C C . GLY B 1 145 ? -1.801 -9.125 0.195 1 97.19 145 GLY B C 1
ATOM 4024 O O . GLY B 1 145 ? -0.721 -9.344 -0.359 1 97.19 145 GLY B O 1
ATOM 4025 N N . THR B 1 146 ? -2.955 -9.711 -0.245 1 98.25 146 THR B N 1
ATOM 4026 C CA . THR B 1 146 ? -3.039 -10.516 -1.456 1 98.25 146 THR B CA 1
ATOM 4027 C C . THR B 1 146 ? -2.59 -9.719 -2.674 1 98.25 146 THR B C 1
ATOM 4029 O O . THR B 1 146 ? -1.721 -10.156 -3.428 1 98.25 146 THR B O 1
ATOM 4032 N N . VAL B 1 147 ? -3.092 -8.516 -2.793 1 97 147 VAL B N 1
ATOM 4033 C CA . VAL B 1 147 ? -2.729 -7.648 -3.91 1 97 147 VAL B CA 1
ATOM 4034 C C . VAL B 1 147 ? -1.279 -7.191 -3.76 1 97 147 VAL B C 1
ATOM 4036 O O . VAL B 1 147 ? -0.542 -7.105 -4.746 1 97 147 VAL B O 1
ATOM 4039 N N . GLY B 1 148 ? -0.92 -6.953 -2.504 1 96.69 148 GLY B N 1
ATOM 4040 C CA . GLY B 1 148 ? 0.452 -6.555 -2.236 1 96.69 148 GLY B CA 1
ATOM 4041 C C . GLY B 1 148 ? 1.472 -7.574 -2.699 1 96.69 148 GLY B C 1
ATOM 4042 O O . GLY B 1 148 ? 2.523 -7.215 -3.232 1 96.69 148 GLY B O 1
ATOM 4043 N N . ALA B 1 149 ? 1.198 -8.805 -2.516 1 98.19 149 ALA B N 1
ATOM 4044 C CA . ALA B 1 149 ? 2.113 -9.859 -2.938 1 98.19 149 ALA B CA 1
ATOM 4045 C C . ALA B 1 149 ? 2.236 -9.906 -4.457 1 98.19 149 ALA B C 1
ATOM 4047 O O . ALA B 1 149 ? 3.342 -10.008 -4.992 1 98.19 149 ALA B O 1
ATOM 4048 N N . ALA B 1 150 ? 1.117 -9.812 -5.121 1 97.81 150 ALA B N 1
ATOM 4049 C CA . ALA B 1 150 ? 1.146 -9.805 -6.582 1 97.81 150 ALA B CA 1
ATOM 4050 C C . ALA B 1 150 ? 1.887 -8.578 -7.105 1 97.81 150 ALA B C 1
ATOM 4052 O O . ALA B 1 150 ? 2.664 -8.672 -8.062 1 97.81 150 ALA B O 1
ATOM 4053 N N . ARG B 1 151 ? 1.625 -7.469 -6.488 1 94.06 151 ARG B N 1
ATOM 4054 C CA . ARG B 1 151 ? 2.312 -6.242 -6.879 1 94.06 151 ARG B CA 1
ATOM 4055 C C . ARG B 1 151 ? 3.82 -6.371 -6.68 1 94.06 151 ARG B C 1
ATOM 4057 O O . ARG B 1 151 ? 4.605 -5.941 -7.527 1 94.06 151 ARG B O 1
ATOM 4064 N N . THR B 1 152 ? 4.191 -6.949 -5.602 1 95.19 152 THR B N 1
ATOM 4065 C CA . THR B 1 152 ? 5.605 -7.16 -5.316 1 95.19 152 THR B CA 1
ATOM 4066 C C . THR B 1 152 ? 6.258 -8.008 -6.406 1 95.19 152 THR B C 1
ATOM 4068 O O . THR B 1 152 ? 7.355 -7.688 -6.875 1 95.19 152 THR B O 1
ATOM 4071 N N . ALA B 1 153 ? 5.582 -9.047 -6.824 1 96.94 153 ALA B N 1
ATOM 4072 C CA . ALA B 1 153 ? 6.113 -9.867 -7.91 1 96.94 153 ALA B CA 1
ATOM 4073 C C . ALA B 1 153 ? 6.34 -9.031 -9.164 1 96.94 153 ALA B C 1
ATOM 4075 O O . ALA B 1 153 ? 7.375 -9.156 -9.82 1 96.94 153 ALA B O 1
ATOM 4076 N N . GLY B 1 154 ? 5.371 -8.188 -9.453 1 92.62 154 GLY B N 1
ATOM 4077 C CA . GLY B 1 154 ? 5.539 -7.281 -10.57 1 92.62 154 GLY B CA 1
ATOM 4078 C C . GLY B 1 154 ? 6.754 -6.387 -10.438 1 92.62 154 GLY B C 1
ATOM 4079 O O . GLY B 1 154 ? 7.504 -6.199 -11.398 1 92.62 154 GLY B O 1
ATOM 4080 N N . LEU B 1 155 ? 6.969 -5.914 -9.281 1 89.12 155 LEU B N 1
ATOM 4081 C CA . LEU B 1 155 ? 8.094 -5.023 -9.023 1 89.12 155 LEU B CA 1
ATOM 4082 C C . LEU B 1 155 ? 9.422 -5.75 -9.219 1 89.12 155 LEU B C 1
ATOM 4084 O O . LEU B 1 155 ? 10.438 -5.125 -9.5 1 89.12 155 LEU B O 1
ATOM 4088 N N . TYR B 1 156 ? 9.406 -7.031 -9.086 1 92 156 TYR B N 1
ATOM 4089 C CA . TYR B 1 156 ? 10.609 -7.832 -9.289 1 92 156 TYR B CA 1
ATOM 4090 C C . TYR B 1 156 ? 10.711 -8.305 -10.734 1 92 156 TYR B C 1
ATOM 4092 O O . TYR B 1 156 ? 11.602 -9.078 -11.078 1 92 156 TYR B O 1
ATOM 4100 N N . GLY B 1 157 ? 9.742 -7.914 -11.555 1 90.31 157 GLY B N 1
ATOM 4101 C CA . GLY B 1 157 ? 9.805 -8.195 -12.977 1 90.31 157 GLY B CA 1
ATOM 4102 C C . GLY B 1 157 ? 9.055 -9.453 -13.375 1 90.31 157 GLY B C 1
ATOM 4103 O O . GLY B 1 157 ? 9.203 -9.938 -14.5 1 90.31 157 GLY B O 1
ATOM 4104 N N . VAL B 1 158 ? 8.281 -10.023 -12.523 1 96.06 158 VAL B N 1
ATOM 4105 C CA . VAL B 1 158 ? 7.562 -11.273 -12.789 1 96.06 158 VAL B CA 1
ATOM 4106 C C . VAL B 1 158 ? 6.102 -10.969 -13.102 1 96.06 158 VAL B C 1
ATOM 4108 O O . VAL B 1 158 ? 5.426 -10.273 -12.336 1 96.06 158 VAL B O 1
ATOM 4111 N N . PRO B 1 159 ? 5.609 -11.414 -14.312 1 95.44 159 PRO B N 1
ATOM 4112 C CA . PRO B 1 159 ? 4.164 -11.281 -14.516 1 95.44 159 PRO B CA 1
ATOM 4113 C C . PRO B 1 159 ? 3.354 -11.883 -13.375 1 95.44 159 PRO B C 1
ATOM 4115 O O . PRO B 1 159 ? 3.715 -12.938 -12.844 1 95.44 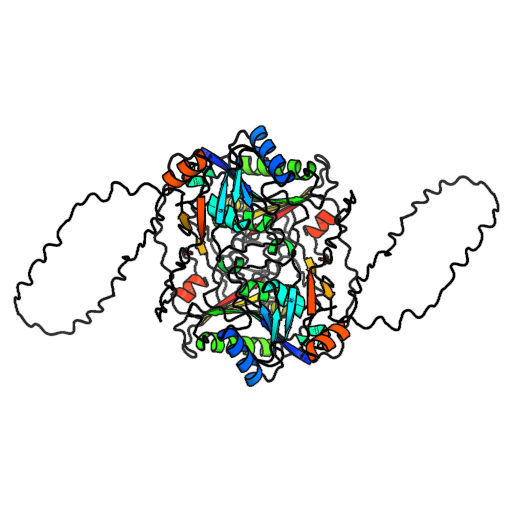159 PRO B O 1
ATOM 4118 N N . SER B 1 160 ? 2.234 -11.172 -12.953 1 97.56 160 SER B N 1
ATOM 4119 C CA . SER B 1 160 ? 1.575 -11.641 -11.742 1 97.56 160 SER B CA 1
ATOM 4120 C C . SER B 1 160 ? 0.074 -11.383 -11.789 1 97.56 160 SER B C 1
ATOM 4122 O O . SER B 1 160 ? -0.398 -10.594 -12.609 1 97.56 160 SER B O 1
ATOM 4124 N N . LEU B 1 161 ? -0.662 -12.109 -10.992 1 96.88 161 LEU B N 1
ATOM 4125 C CA . LEU B 1 161 ? -2.102 -11.93 -10.844 1 96.88 161 LEU B CA 1
ATOM 4126 C C . LEU B 1 161 ? -2.527 -12.172 -9.398 1 96.88 161 LEU B C 1
ATOM 4128 O O . LEU B 1 161 ? -2.016 -13.078 -8.734 1 96.88 161 LEU B O 1
ATOM 4132 N N . ALA B 1 162 ? -3.381 -11.289 -8.891 1 98.25 162 ALA B N 1
ATOM 4133 C CA . ALA B 1 162 ? -4.062 -11.477 -7.613 1 98.25 162 ALA B CA 1
ATOM 4134 C C . ALA B 1 162 ? -5.488 -11.977 -7.82 1 98.25 162 ALA B C 1
ATOM 4136 O O . ALA B 1 162 ? -6.137 -11.641 -8.812 1 98.25 162 ALA B O 1
ATOM 4137 N N . SER B 1 163 ? -5.969 -12.82 -6.926 1 98.31 163 SER B N 1
ATOM 4138 C CA . SER B 1 163 ? -7.332 -13.328 -7.016 1 98.31 163 SER B CA 1
ATOM 4139 C C . SER B 1 163 ? -8.023 -13.305 -5.656 1 98.31 163 SER B C 1
ATOM 4141 O O . SER B 1 163 ? -7.402 -13.578 -4.629 1 98.31 163 SER B O 1
ATOM 4143 N N . SER B 1 164 ? -9.289 -12.938 -5.664 1 98.12 164 SER B N 1
ATOM 4144 C CA . SER B 1 164 ? -10.102 -12.859 -4.457 1 98.12 164 SER B CA 1
ATOM 4145 C C . SER B 1 164 ? -11.531 -13.328 -4.719 1 98.12 164 SER B C 1
ATOM 4147 O O . SER B 1 164 ? -12.008 -13.281 -5.855 1 98.12 164 SER B O 1
ATOM 4149 N N . SER B 1 165 ? -12.148 -13.844 -3.707 1 97.56 165 SER B N 1
ATOM 4150 C CA . SER B 1 165 ? -13.57 -14.156 -3.691 1 97.56 165 SER B CA 1
ATOM 4151 C C . SER B 1 165 ? -14.359 -13.148 -2.861 1 97.56 165 SER B C 1
ATOM 4153 O O . SER B 1 165 ? -13.82 -12.57 -1.913 1 97.56 165 SER B O 1
ATOM 4155 N N . THR B 1 166 ? -15.648 -12.977 -3.238 1 94.62 166 THR B N 1
ATOM 4156 C CA . THR B 1 166 ? -16.5 -12.164 -2.371 1 94.62 166 THR B CA 1
ATOM 4157 C C . THR B 1 166 ? -16.906 -12.945 -1.124 1 94.62 166 THR B C 1
ATOM 4159 O O . THR B 1 166 ? -17.406 -12.367 -0.159 1 94.62 166 THR B O 1
ATOM 4162 N N . SER B 1 167 ? -16.672 -14.195 -1.15 1 94.25 167 SER B N 1
ATOM 4163 C CA . SER B 1 167 ? -16.969 -15.008 0.029 1 94.25 167 SER B CA 1
ATOM 4164 C C . SER B 1 167 ? -15.938 -14.781 1.125 1 94.25 167 SER B C 1
ATOM 4166 O O . SER B 1 167 ? -14.742 -14.688 0.845 1 94.25 167 SER B O 1
ATOM 4168 N N . THR B 1 168 ? -16.406 -14.742 2.387 1 90.69 168 THR B N 1
ATOM 4169 C CA . THR B 1 168 ? -15.523 -14.609 3.541 1 90.69 168 THR B CA 1
ATOM 4170 C C . THR B 1 168 ? -15.492 -15.898 4.348 1 90.69 168 THR B C 1
ATOM 4172 O O . THR B 1 168 ? -15 -15.922 5.477 1 90.69 168 THR B O 1
ATOM 4175 N N . ASP B 1 169 ? -16.062 -16.969 3.783 1 92.62 169 ASP B N 1
ATOM 4176 C CA . ASP B 1 169 ? -16.109 -18.266 4.473 1 92.62 169 ASP B CA 1
ATOM 4177 C C . ASP B 1 169 ? -14.758 -18.969 4.391 1 92.62 169 ASP B C 1
ATOM 4179 O O . ASP B 1 169 ? -14.484 -19.688 3.422 1 92.62 169 ASP B O 1
ATOM 4183 N N . LYS B 1 170 ? -14.062 -18.938 5.461 1 90.81 170 LYS B N 1
ATOM 4184 C CA . LYS B 1 170 ? -12.695 -19.453 5.473 1 90.81 170 LYS B CA 1
ATOM 4185 C C . LYS B 1 170 ? -12.68 -20.984 5.555 1 90.81 170 LYS B C 1
ATOM 4187 O O . LYS B 1 170 ? -11.625 -21.594 5.414 1 90.81 170 LYS B O 1
ATOM 4192 N N . SER B 1 171 ? -13.812 -21.516 5.738 1 89.38 171 SER B N 1
ATOM 4193 C CA . SER B 1 171 ? -13.914 -22.969 5.762 1 89.38 171 SER B CA 1
ATOM 4194 C C . SER B 1 171 ? -14.086 -23.547 4.355 1 89.38 171 SER B C 1
ATOM 4196 O O . SER B 1 171 ? -13.938 -24.75 4.145 1 89.38 171 SER B O 1
ATOM 4198 N N . SER B 1 172 ? -14.375 -22.672 3.461 1 90.94 172 SER B N 1
ATOM 4199 C CA . SER B 1 172 ? -14.578 -23.078 2.074 1 90.94 172 SER B CA 1
ATOM 4200 C C . SER B 1 172 ? -13.266 -23.109 1.301 1 90.94 172 SER B C 1
ATOM 4202 O O . SER B 1 172 ? -12.344 -22.344 1.617 1 90.94 172 SER B O 1
ATOM 4204 N N . ALA B 1 173 ? -13.195 -23.953 0.35 1 92.62 173 ALA B N 1
ATOM 4205 C CA . ALA B 1 173 ? -12.047 -23.984 -0.548 1 92.62 173 ALA B CA 1
ATOM 4206 C C . ALA B 1 173 ? -12.227 -23 -1.703 1 92.62 173 ALA B C 1
ATOM 4208 O O . ALA B 1 173 ? -11.352 -22.875 -2.562 1 92.62 173 ALA B O 1
ATOM 4209 N N . LEU B 1 174 ? -13.25 -22.359 -1.704 1 95.94 174 LEU B N 1
ATOM 4210 C CA . LEU B 1 174 ? -13.562 -21.344 -2.719 1 95.94 174 LEU B CA 1
ATOM 4211 C C . LEU B 1 174 ? -13.422 -21.938 -4.121 1 95.94 174 LEU B C 1
ATOM 4213 O O . LEU B 1 174 ? -12.727 -21.359 -4.965 1 95.94 174 LEU B O 1
ATOM 4217 N N . ASP B 1 175 ? -14.117 -23 -4.414 1 96.19 175 ASP B N 1
ATOM 4218 C CA . ASP B 1 175 ? -13.969 -23.766 -5.652 1 96.19 175 ASP B CA 1
ATOM 4219 C C . ASP B 1 175 ? -14.203 -22.891 -6.875 1 96.19 175 ASP B C 1
ATOM 4221 O O . ASP B 1 175 ? -13.477 -22.984 -7.863 1 96.19 175 ASP B O 1
ATOM 4225 N N . ASN B 1 176 ? -15.188 -22.047 -6.785 1 95.06 176 ASN B N 1
ATOM 4226 C CA . ASN B 1 176 ? -15.492 -21.219 -7.941 1 95.06 176 ASN B CA 1
ATOM 4227 C C . ASN B 1 176 ? -14.383 -20.203 -8.203 1 95.06 176 ASN B C 1
ATOM 4229 O O . ASN B 1 176 ? -14 -19.969 -9.352 1 95.06 176 ASN B O 1
ATOM 4233 N N . ALA B 1 177 ? -13.852 -19.594 -7.117 1 97.19 177 ALA B N 1
ATOM 4234 C CA . ALA B 1 177 ? -12.75 -18.641 -7.277 1 97.19 177 ALA B CA 1
ATOM 4235 C C . ALA B 1 177 ? -11.484 -19.359 -7.766 1 97.19 177 ALA B C 1
ATOM 4237 O O . ALA B 1 177 ? -10.734 -18.812 -8.578 1 97.19 177 ALA B O 1
ATOM 4238 N N . VAL B 1 178 ? -11.242 -20.562 -7.281 1 98.06 178 VAL B N 1
ATOM 4239 C CA . VAL B 1 178 ? -10.117 -21.359 -7.734 1 98.06 178 VAL B CA 1
ATOM 4240 C C . VAL B 1 178 ? -10.25 -21.656 -9.227 1 98.06 178 VAL B C 1
ATOM 4242 O O . VAL B 1 178 ? -9.297 -21.516 -9.992 1 98.06 178 VAL B O 1
ATOM 4245 N N . GLU B 1 179 ? -11.438 -21.984 -9.617 1 95.88 179 GLU B N 1
ATOM 4246 C CA . GLU B 1 179 ? -11.695 -22.281 -11.023 1 95.88 179 GLU B CA 1
ATOM 4247 C C . GLU B 1 179 ? -11.453 -21.047 -11.898 1 95.88 179 GLU B C 1
ATOM 4249 O O . GLU B 1 179 ? -10.828 -21.141 -12.953 1 95.88 179 GLU B O 1
ATOM 4254 N N . ALA B 1 180 ? -11.961 -19.953 -11.469 1 96.19 180 ALA B N 1
ATOM 4255 C CA . ALA B 1 180 ? -11.773 -18.719 -12.219 1 96.19 180 ALA B CA 1
ATOM 4256 C C . ALA B 1 180 ? -10.297 -18.344 -12.297 1 96.19 180 ALA B C 1
ATOM 4258 O O . ALA B 1 180 ? -9.82 -17.891 -13.344 1 96.19 180 ALA B O 1
ATOM 4259 N N . THR B 1 181 ? -9.57 -18.562 -11.219 1 97.56 181 THR B N 1
ATOM 4260 C CA . THR B 1 181 ? -8.141 -18.25 -11.164 1 97.56 181 THR B CA 1
ATOM 4261 C C . THR B 1 181 ? -7.363 -19.141 -12.133 1 97.56 181 THR B C 1
ATOM 4263 O O . THR B 1 181 ? -6.484 -18.672 -12.852 1 97.56 181 THR B O 1
ATOM 4266 N N . LEU B 1 182 ? -7.723 -20.406 -12.195 1 96.56 182 LEU B N 1
ATOM 4267 C CA . LEU B 1 182 ? -7.074 -21.344 -13.094 1 96.56 182 LEU B CA 1
ATOM 4268 C C . LEU B 1 182 ? -7.301 -20.938 -14.555 1 96.56 182 LEU B C 1
ATOM 4270 O O . LEU B 1 182 ? -6.379 -21 -15.367 1 96.56 182 LEU B O 1
ATOM 4274 N N . ALA B 1 183 ? -8.516 -20.547 -14.82 1 93.69 183 ALA B N 1
ATOM 4275 C CA . ALA B 1 183 ? -8.836 -20.141 -16.188 1 93.69 183 ALA B CA 1
ATOM 4276 C C . ALA B 1 183 ? -8.008 -18.922 -16.609 1 93.69 183 ALA B C 1
ATOM 4278 O O . ALA B 1 183 ? -7.41 -18.922 -17.688 1 93.69 183 ALA B O 1
ATOM 4279 N N . LEU B 1 184 ? -7.926 -17.938 -15.742 1 94.25 184 LEU B N 1
ATOM 4280 C CA . LEU B 1 184 ? -7.168 -16.734 -16.062 1 94.25 184 LEU B CA 1
ATOM 4281 C C . LEU B 1 184 ? -5.676 -17.031 -16.125 1 94.25 184 LEU B C 1
ATOM 4283 O O . LEU B 1 184 ? -4.969 -16.516 -16.984 1 94.25 184 LEU B O 1
ATOM 4287 N N . ALA B 1 185 ? -5.191 -17.828 -15.195 1 95.88 185 ALA B N 1
ATOM 4288 C CA . ALA B 1 185 ? -3.787 -18.219 -15.195 1 95.88 185 ALA B CA 1
ATOM 4289 C C . ALA B 1 185 ? -3.43 -18.969 -16.484 1 95.88 185 ALA B C 1
ATOM 4291 O O . ALA B 1 185 ? -2.354 -18.766 -17.047 1 95.88 185 ALA B O 1
ATOM 4292 N N . GLY B 1 186 ? -4.355 -19.812 -16.891 1 93.56 186 GLY B N 1
ATOM 4293 C CA . GLY B 1 186 ? -4.137 -20.516 -18.141 1 93.56 186 GLY B CA 1
ATOM 4294 C C . GLY B 1 186 ? -4 -19.594 -19.328 1 93.56 186 GLY B C 1
ATOM 4295 O O . GLY B 1 186 ? -3.104 -19.766 -20.156 1 93.56 186 GLY B O 1
ATOM 4296 N N . MET B 1 187 ? -4.852 -18.609 -19.391 1 90.81 187 MET B N 1
ATOM 4297 C CA . MET B 1 187 ? -4.785 -17.609 -20.469 1 90.81 187 MET B CA 1
ATOM 4298 C C . MET B 1 187 ? -3.479 -16.828 -20.391 1 90.81 187 MET B C 1
ATOM 4300 O O . MET B 1 187 ? -2.859 -16.547 -21.422 1 90.81 187 MET B O 1
ATOM 4304 N N . ALA B 1 188 ? -3.076 -16.5 -19.188 1 92.62 188 ALA B N 1
ATOM 4305 C CA . ALA B 1 188 ? -1.827 -15.766 -19 1 92.62 188 ALA B CA 1
ATOM 4306 C C . ALA B 1 188 ? -0.628 -16.609 -19.438 1 92.62 188 ALA B C 1
ATOM 4308 O O . ALA B 1 188 ? 0.26 -16.109 -20.125 1 92.62 188 ALA B O 1
ATOM 4309 N N . LEU B 1 189 ? -0.615 -17.859 -19.047 1 93.69 189 LEU B N 1
ATOM 4310 C CA . LEU B 1 189 ? 0.48 -18.75 -19.391 1 93.69 189 LEU B CA 1
ATOM 4311 C C . LEU B 1 189 ? 0.579 -18.922 -20.906 1 93.69 189 LEU B C 1
ATOM 4313 O O . LEU B 1 189 ? 1.68 -18.953 -21.469 1 93.69 189 LEU B O 1
ATOM 4317 N N . GLU B 1 190 ? -0.566 -18.938 -21.531 1 88.94 190 GLU B N 1
ATOM 4318 C CA . GLU B 1 190 ? -0.58 -19.031 -22.984 1 88.94 190 GLU B CA 1
ATOM 4319 C C . GLU B 1 190 ? 0.008 -17.766 -23.625 1 88.94 190 GLU B C 1
ATOM 4321 O O . GLU B 1 190 ? 0.827 -17.859 -24.547 1 88.94 190 GLU B O 1
ATOM 4326 N N . ALA B 1 191 ? -0.418 -16.672 -23.125 1 85.62 191 ALA B N 1
ATOM 4327 C CA . ALA B 1 191 ? 0.073 -15.391 -23.656 1 85.62 191 ALA B CA 1
ATOM 4328 C C . ALA B 1 191 ? 1.578 -15.258 -23.438 1 85.62 191 ALA B C 1
ATOM 4330 O O . ALA B 1 191 ? 2.273 -14.656 -24.25 1 85.62 191 ALA B O 1
ATOM 4331 N N . LEU B 1 192 ? 2.094 -15.938 -22.375 1 91.06 192 LEU B N 1
ATOM 4332 C CA . LEU B 1 192 ? 3.506 -15.852 -22.016 1 91.06 192 LEU B CA 1
ATOM 4333 C C . LEU B 1 192 ? 4.312 -16.922 -22.734 1 91.06 192 LEU B C 1
ATOM 4335 O O . LEU B 1 192 ? 5.543 -16.906 -22.703 1 91.06 192 LEU B O 1
ATOM 4339 N N . GLY B 1 193 ? 3.656 -17.891 -23.406 1 91.75 193 GLY B N 1
ATOM 4340 C CA . GLY B 1 193 ? 4.324 -19.016 -24.031 1 91.75 193 GLY B CA 1
ATOM 4341 C C . GLY B 1 193 ? 4.957 -19.969 -23.031 1 91.75 193 GLY B C 1
ATOM 4342 O O . GLY B 1 193 ? 5.926 -20.656 -23.344 1 91.75 193 GLY B O 1
ATOM 4343 N N . CYS B 1 194 ? 4.508 -19.812 -21.75 1 92.56 194 CYS B N 1
ATOM 4344 C CA . CYS B 1 194 ? 5.031 -20.609 -20.656 1 92.56 194 CYS B CA 1
ATOM 4345 C C . CYS B 1 194 ? 6.543 -20.453 -20.531 1 92.56 194 CYS B C 1
ATOM 4347 O O . CYS B 1 194 ? 7.246 -21.406 -20.203 1 92.56 194 CYS B O 1
ATOM 4349 N N . ARG B 1 195 ? 6.992 -19.297 -20.875 1 92.88 195 ARG B N 1
ATOM 4350 C CA . ARG B 1 195 ? 8.43 -19.031 -20.812 1 92.88 195 ARG B CA 1
ATOM 4351 C C . ARG B 1 195 ? 8.797 -18.359 -19.5 1 92.88 195 ARG B C 1
ATOM 4353 O O . ARG B 1 195 ? 7.984 -17.656 -18.891 1 92.88 195 ARG B O 1
ATOM 4360 N N . PRO B 1 196 ? 10.008 -18.609 -19.031 1 94.88 196 PRO B N 1
ATOM 4361 C CA . PRO B 1 196 ? 10.461 -17.875 -17.844 1 94.88 196 PRO B CA 1
ATOM 4362 C C . PRO B 1 196 ? 10.336 -16.359 -17.984 1 94.88 196 PRO B C 1
ATOM 4364 O O . PRO B 1 196 ? 10.508 -15.828 -19.094 1 94.88 196 PRO B O 1
ATOM 4367 N N . ALA B 1 197 ? 10.008 -15.766 -16.875 1 94.81 197 ALA B N 1
ATOM 4368 C CA . ALA B 1 197 ? 9.883 -14.305 -16.875 1 94.81 197 ALA B CA 1
ATOM 4369 C C . ALA B 1 197 ? 11.141 -13.656 -17.438 1 94.81 197 ALA B C 1
ATOM 4371 O O . ALA B 1 197 ? 12.25 -13.914 -16.969 1 94.81 197 ALA B O 1
ATOM 4372 N N . ARG B 1 198 ? 10.992 -12.758 -18.375 1 90.38 198 ARG B N 1
ATOM 4373 C CA . ARG B 1 198 ? 12.125 -12.203 -19.094 1 90.38 198 ARG B CA 1
ATOM 4374 C C . ARG B 1 198 ? 12.766 -11.055 -18.328 1 90.38 198 ARG B C 1
ATOM 4376 O O . ARG B 1 198 ? 13.906 -10.68 -18.594 1 90.38 198 ARG B O 1
ATOM 4383 N N . ASN B 1 199 ? 12.023 -10.516 -17.391 1 90.56 199 ASN B N 1
ATOM 4384 C CA . ASN B 1 199 ? 12.531 -9.375 -16.641 1 90.56 199 ASN B CA 1
ATOM 4385 C C . ASN B 1 199 ? 12.844 -9.742 -15.188 1 90.56 199 ASN B C 1
ATOM 4387 O O . ASN B 1 199 ? 12.695 -8.914 -14.289 1 90.56 199 ASN B O 1
ATOM 4391 N N . TRP B 1 200 ? 13.117 -10.969 -14.883 1 90 200 TRP B N 1
ATOM 4392 C CA . TRP B 1 200 ? 13.562 -11.406 -13.562 1 90 200 TRP B CA 1
ATOM 4393 C C . TRP B 1 200 ? 14.984 -11.953 -13.617 1 90 200 TRP B C 1
ATOM 4395 O O . TRP B 1 200 ? 15.266 -12.891 -14.375 1 90 200 TRP B O 1
ATOM 4405 N N . PRO B 1 201 ? 15.984 -11.492 -12.852 1 87.19 201 PRO B N 1
ATOM 4406 C CA . PRO B 1 201 ? 15.844 -10.312 -11.992 1 87.19 201 PRO B CA 1
ATOM 4407 C C . PRO B 1 201 ? 15.609 -9.031 -12.789 1 87.19 201 PRO B C 1
ATOM 4409 O O . PRO B 1 201 ? 16.125 -8.875 -13.891 1 87.19 201 PRO B O 1
ATOM 4412 N N . ARG B 1 202 ? 14.805 -8.172 -12.148 1 84 202 ARG B N 1
ATOM 4413 C CA . ARG B 1 202 ? 14.438 -6.965 -12.875 1 84 202 ARG B CA 1
ATOM 4414 C C . ARG B 1 202 ? 15.672 -6.164 -13.273 1 84 202 ARG B C 1
ATOM 4416 O O . ARG B 1 202 ? 16.531 -5.883 -12.438 1 84 202 ARG B O 1
ATOM 4423 N N . ASN B 1 203 ? 15.742 -5.82 -14.5 1 75.38 203 ASN B N 1
ATOM 4424 C CA . ASN B 1 203 ? 16.891 -5.082 -15 1 75.38 203 ASN B CA 1
ATOM 4425 C C . ASN B 1 203 ? 16.469 -3.93 -15.906 1 75.38 203 ASN B C 1
ATOM 4427 O O . ASN B 1 203 ? 17.297 -3.119 -16.328 1 75.38 203 ASN B O 1
ATOM 4431 N N . HIS B 1 204 ? 15.273 -3.871 -16.25 1 65.12 204 HIS B N 1
ATOM 4432 C CA . HIS B 1 204 ? 14.844 -2.773 -17.109 1 65.12 204 HIS B CA 1
ATOM 4433 C C . HIS B 1 204 ? 13.406 -2.367 -16.797 1 65.12 204 HIS B C 1
ATOM 4435 O O . HIS B 1 204 ? 12.688 -3.094 -16.109 1 65.12 204 HIS B O 1
ATOM 4441 N N . VAL B 1 205 ? 13.227 -1.15 -17.031 1 62.59 205 VAL B N 1
ATOM 4442 C CA . VAL B 1 205 ? 11.859 -0.644 -17.062 1 62.59 205 VAL B CA 1
ATOM 4443 C C . VAL B 1 205 ? 11.555 -0.023 -18.422 1 62.59 205 VAL B C 1
ATOM 4445 O O . VAL B 1 205 ? 12.414 0.645 -19 1 62.59 205 VAL B O 1
ATOM 4448 N N . VAL B 1 206 ? 10.578 -0.618 -19.094 1 53.97 206 VAL B N 1
ATOM 4449 C CA . VAL B 1 206 ? 10.195 0.016 -20.344 1 53.97 206 VAL B CA 1
ATOM 4450 C C . VAL B 1 206 ? 9.641 1.412 -20.078 1 53.97 206 VAL B C 1
ATOM 4452 O O . VAL B 1 206 ? 8.625 1.561 -19.391 1 53.97 206 VAL B O 1
ATOM 4455 N N . VAL B 1 207 ? 10.547 2.334 -19.969 1 48.53 207 VAL B N 1
ATOM 4456 C CA . VAL B 1 207 ? 10.125 3.719 -19.797 1 48.53 207 VAL B CA 1
ATOM 4457 C C . VAL B 1 207 ? 9.586 4.262 -21.125 1 48.53 207 VAL B C 1
ATOM 4459 O O . VAL B 1 207 ? 10.32 4.344 -22.109 1 48.53 207 VAL B O 1
ATOM 4462 N N . GLY B 1 208 ? 8.555 3.496 -21.578 1 43.5 208 GLY B N 1
ATOM 4463 C CA . GLY B 1 208 ? 8.148 4.055 -22.859 1 43.5 208 GLY B CA 1
ATOM 4464 C C . GLY B 1 208 ? 8.227 5.566 -22.906 1 43.5 208 GLY B C 1
ATOM 4465 O O . GLY B 1 208 ? 8.406 6.215 -21.875 1 43.5 208 GLY B O 1
ATOM 4466 N N . GLY B 1 209 ? 8.445 5.965 -24.172 1 38.88 209 GLY B N 1
ATOM 4467 C CA . GLY B 1 209 ? 8.383 7.387 -24.469 1 38.88 209 GLY B CA 1
ATOM 4468 C C . GLY B 1 209 ? 7.336 8.117 -23.656 1 38.88 209 GLY B C 1
ATOM 4469 O O . GLY B 1 209 ? 6.637 7.512 -22.844 1 38.88 209 GLY B O 1
ATOM 4470 N N . ILE B 1 210 ? 7.148 9.32 -23.906 1 33.03 210 ILE B N 1
ATOM 4471 C CA . ILE B 1 210 ? 6.086 10.219 -23.469 1 33.03 210 ILE B CA 1
ATOM 4472 C C . ILE B 1 210 ? 4.738 9.5 -23.547 1 33.03 210 ILE B C 1
ATOM 4474 O O . ILE B 1 210 ? 4.359 8.992 -24.594 1 33.03 210 ILE B O 1
ATOM 4478 N N . GLY B 1 211 ? 4.016 9.234 -22.438 1 35.38 211 GLY B N 1
ATOM 4479 C CA . GLY B 1 211 ? 2.639 8.945 -22.062 1 35.38 211 GLY B CA 1
ATOM 4480 C C . GLY B 1 211 ? 2.096 7.688 -22.703 1 35.38 211 GLY B C 1
ATOM 4481 O O . GLY B 1 211 ? 1.505 7.742 -23.781 1 35.38 211 GLY B O 1
ATOM 4482 N N . ARG B 1 212 ? 2.822 6.648 -22.781 1 33.62 212 ARG B N 1
ATOM 4483 C CA . ARG B 1 212 ? 2.109 5.551 -23.422 1 33.62 212 ARG B CA 1
ATOM 4484 C C . ARG B 1 212 ? 0.798 5.254 -22.703 1 33.62 212 ARG B C 1
ATOM 4486 O O . ARG B 1 212 ? 0.801 4.836 -21.547 1 33.62 212 ARG B O 1
ATOM 4493 N N . ARG B 1 213 ? -0.108 6.262 -22.781 1 33.91 213 ARG B N 1
ATOM 4494 C CA . ARG B 1 213 ? -1.472 6.02 -22.328 1 33.91 213 ARG B CA 1
ATOM 4495 C C . ARG B 1 213 ? -2.197 5.047 -23.25 1 33.91 213 ARG B C 1
ATOM 4497 O O . ARG B 1 213 ? -2.086 5.148 -24.484 1 33.91 213 ARG B O 1
ATOM 4504 N N . HIS B 1 214 ? -2.229 3.906 -22.797 1 31.58 214 HIS B N 1
ATOM 4505 C CA . HIS B 1 214 ? -3 2.945 -23.578 1 31.58 214 HIS B CA 1
ATOM 4506 C C . HIS B 1 214 ? -4.496 3.117 -23.344 1 31.58 214 HIS B C 1
ATOM 4508 O O . HIS B 1 214 ? -4.941 3.217 -22.203 1 31.58 214 HIS B O 1
ATOM 4514 N N . VAL B 1 215 ? -5.148 3.881 -24.219 1 32.12 215 VAL B N 1
ATOM 4515 C CA . VAL B 1 215 ? -6.609 3.898 -24.188 1 32.12 215 VAL B CA 1
ATOM 4516 C C . VAL B 1 215 ? -7.152 2.646 -24.859 1 32.12 215 VAL B C 1
ATOM 4518 O O . VAL B 1 215 ? -6.68 2.258 -25.938 1 32.12 215 VAL B O 1
ATOM 4521 N N . ALA B 1 216 ? -7.621 1.879 -24.094 1 29.64 216 ALA B N 1
ATOM 4522 C CA . ALA B 1 216 ? -8.336 0.786 -24.734 1 29.64 216 ALA B CA 1
ATOM 4523 C C . ALA B 1 216 ? -9.172 1.299 -25.906 1 29.64 216 ALA B C 1
ATOM 4525 O O . ALA B 1 216 ? -9.633 2.441 -25.906 1 29.64 216 ALA B O 1
ATOM 4526 N N . SER B 1 217 ? -9.156 0.616 -26.953 1 30.97 217 SER B N 1
ATOM 4527 C CA . SER B 1 217 ? -9.945 0.929 -28.141 1 30.97 217 SER B CA 1
ATOM 4528 C C . SER B 1 217 ? -11.375 1.31 -27.781 1 30.97 217 SER B C 1
ATOM 4530 O O . SER B 1 217 ? -12.031 2.051 -28.5 1 30.97 217 SER B O 1
ATOM 4532 N N . THR B 1 218 ? -11.898 0.553 -26.75 1 29.08 218 THR B N 1
ATOM 4533 C CA . THR B 1 218 ? -13.281 0.879 -26.422 1 29.08 218 THR B CA 1
ATOM 4534 C C . THR B 1 218 ? -13.352 2.17 -25.609 1 29.08 218 THR B C 1
ATOM 4536 O O . THR B 1 218 ? -14.438 2.584 -25.188 1 29.08 218 THR B O 1
ATOM 4539 N N . CYS B 1 219 ? -12.289 2.436 -25.062 1 30.69 219 CYS B N 1
ATOM 4540 C CA . CYS B 1 219 ? -12.336 3.719 -24.359 1 30.69 219 CYS B CA 1
ATOM 4541 C C . CYS B 1 219 ? -12.578 4.859 -25.344 1 30.69 219 CYS B C 1
ATOM 4543 O O . CYS B 1 219 ? -11.922 4.945 -26.375 1 30.69 219 CYS B O 1
ATOM 4545 N N . GLU B 1 220 ? -13.789 5.215 -25.484 1 29.86 220 GLU B N 1
ATOM 4546 C CA . GLU B 1 220 ? -14.156 6.383 -26.297 1 29.86 220 GLU B CA 1
ATOM 4547 C C . GLU B 1 220 ? -13.141 7.508 -26.125 1 29.86 220 GLU B C 1
ATOM 4549 O O . GLU B 1 220 ? -13.492 8.609 -25.688 1 29.86 220 GLU B O 1
ATOM 4554 N N . TYR B 1 221 ? -12.133 7.18 -25.516 1 31.8 221 TYR B N 1
ATOM 4555 C CA . TYR B 1 221 ? -11.25 8.344 -25.469 1 31.8 221 TYR B CA 1
ATOM 4556 C C . TYR B 1 221 ? -10.891 8.812 -26.859 1 31.8 221 TYR B C 1
ATOM 4558 O O . TYR B 1 221 ? -10.727 8.008 -27.781 1 31.8 221 TYR B O 1
ATOM 4566 N N . GLU B 1 222 ? -11.141 10.008 -27.156 1 30.58 222 GLU B N 1
ATOM 4567 C CA . GLU B 1 222 ? -10.953 10.695 -28.438 1 30.58 222 GLU B CA 1
ATOM 4568 C C . GLU B 1 222 ? -9.633 10.297 -29.078 1 30.58 222 GLU B C 1
ATOM 4570 O O . GLU B 1 222 ? -8.766 9.703 -28.438 1 30.58 222 GLU B O 1
ATOM 4575 N N . SER B 1 223 ? -9.125 11.234 -30.031 1 29.05 223 SER B N 1
ATOM 4576 C CA . SER B 1 223 ? -8.195 11.234 -31.156 1 29.05 223 SER B CA 1
ATOM 4577 C C . SER B 1 223 ? -6.766 10.992 -30.688 1 29.05 223 SER B C 1
ATOM 4579 O O . SER B 1 223 ? -6.145 11.875 -30.078 1 29.05 223 SER B O 1
ATOM 4581 N N . LEU B 1 224 ? -6.488 9.883 -30.031 1 36.16 224 LEU B N 1
ATOM 4582 C CA . LEU B 1 224 ? -5.051 9.633 -30 1 36.16 224 LEU B CA 1
ATOM 4583 C C . LEU B 1 224 ? -4.43 9.875 -31.375 1 36.16 224 LEU B C 1
ATOM 4585 O O . LEU B 1 224 ? -5.094 9.703 -32.406 1 36.16 224 LEU B O 1
ATOM 4589 N N . PRO B 1 225 ? -3.432 10.641 -31.359 1 33.69 225 PRO B N 1
ATOM 4590 C CA . PRO B 1 225 ? -2.871 10.703 -32.719 1 33.69 225 PRO B CA 1
ATOM 4591 C C . PRO B 1 225 ? -2.689 9.328 -33.344 1 33.69 225 PRO B C 1
ATOM 4593 O O . PRO B 1 225 ? -2.545 8.328 -32.625 1 33.69 225 PRO B O 1
ATOM 4596 N N . HIS B 1 226 ? -3.078 9.219 -34.594 1 35.56 226 HIS B N 1
ATOM 4597 C CA . HIS B 1 226 ? -2.963 8.047 -35.469 1 35.56 226 HIS B CA 1
ATOM 4598 C C . HIS B 1 226 ? -1.724 7.227 -35.125 1 35.56 226 HIS B C 1
ATOM 4600 O O . HIS B 1 226 ? -1.745 6 -35.188 1 35.56 226 HIS B O 1
ATOM 4606 N N . ASN B 1 227 ? -0.657 7.945 -34.875 1 35.56 227 ASN B N 1
ATOM 4607 C CA . ASN B 1 227 ? 0.617 7.246 -34.75 1 35.56 227 ASN B CA 1
ATOM 4608 C C . ASN B 1 227 ? 0.743 6.535 -33.406 1 35.56 227 ASN B C 1
ATOM 4610 O O . ASN B 1 227 ? 1.748 5.875 -33.125 1 35.56 227 ASN B O 1
ATOM 4614 N N . TRP B 1 228 ? -0.091 6.926 -32.625 1 40.69 228 TRP B N 1
ATOM 4615 C CA . TRP B 1 228 ? -0.018 6.254 -31.344 1 40.69 228 TRP B CA 1
ATOM 4616 C C . TRP B 1 228 ? -0.688 4.887 -31.406 1 40.69 228 TRP B C 1
ATOM 4618 O O . TRP B 1 228 ? -0.978 4.285 -30.359 1 40.69 228 TRP B O 1
ATOM 4628 N N . VAL B 1 229 ? -1.203 4.609 -32.625 1 38.34 229 VAL B N 1
ATOM 4629 C CA . VAL B 1 229 ? -1.857 3.311 -32.719 1 38.34 229 VAL B CA 1
ATOM 4630 C C . VAL B 1 229 ? -0.834 2.197 -32.531 1 38.34 229 VAL B C 1
ATOM 4632 O O . VAL B 1 229 ? -0.12 1.814 -33.438 1 38.34 229 VAL B O 1
ATOM 4635 N N . MET B 1 230 ? 0.104 2.404 -31.672 1 42.31 230 MET B N 1
ATOM 4636 C CA . MET B 1 230 ? 0.781 1.139 -31.406 1 42.31 230 MET B CA 1
ATOM 4637 C C . MET B 1 230 ? -0.222 0.055 -31.031 1 42.31 230 MET B C 1
ATOM 4639 O O . MET B 1 230 ? -1.333 0.358 -30.594 1 42.31 230 MET B O 1
ATOM 4643 N N . ASP B 1 231 ? -0.024 -1.108 -31.641 1 46.66 231 ASP B N 1
ATOM 4644 C CA . ASP B 1 231 ? -0.755 -2.311 -31.25 1 46.66 231 ASP B CA 1
ATOM 4645 C C . ASP B 1 231 ? -0.954 -2.367 -29.75 1 46.66 231 ASP B C 1
ATOM 4647 O O . ASP B 1 231 ? -0.073 -2.826 -29.016 1 46.66 231 ASP B O 1
ATOM 4651 N N . VAL B 1 232 ? -1.872 -1.555 -29.25 1 53.38 232 VAL B N 1
ATOM 4652 C CA . VAL B 1 232 ? -2.254 -1.372 -27.859 1 53.38 232 VAL B CA 1
ATOM 4653 C C . VAL B 1 232 ? -2.232 -2.719 -27.141 1 53.38 232 VAL B C 1
ATOM 4655 O O . VAL B 1 232 ? -1.774 -2.811 -26 1 53.38 232 VAL B O 1
ATOM 4658 N N . GLU B 1 233 ? -2.545 -3.717 -27.906 1 59.88 233 GLU B N 1
ATOM 4659 C CA . GLU B 1 233 ? -2.59 -5.031 -27.266 1 59.88 233 GLU B CA 1
ATOM 4660 C C . GLU B 1 233 ? -1.186 -5.539 -26.953 1 59.88 233 GLU B C 1
ATOM 4662 O O . GLU B 1 233 ? -0.943 -6.066 -25.859 1 59.88 233 GLU B O 1
ATOM 4667 N N . GLN B 1 234 ? -0.376 -5.281 -27.828 1 66.19 234 GLN B N 1
ATOM 4668 C CA . GLN B 1 234 ? 0.977 -5.781 -27.609 1 66.19 234 GLN B CA 1
ATOM 4669 C C . GLN B 1 234 ? 1.67 -5.027 -26.484 1 66.19 234 GLN B C 1
ATOM 4671 O O . GLN B 1 234 ? 2.436 -5.613 -25.719 1 66.19 234 GLN B O 1
ATOM 4676 N N . VAL B 1 235 ? 1.312 -3.791 -26.328 1 67.88 235 VAL B N 1
ATOM 4677 C CA . VAL B 1 235 ? 1.917 -2.984 -25.281 1 67.88 235 VAL B CA 1
ATOM 4678 C C . VAL B 1 235 ? 1.464 -3.496 -23.906 1 67.88 235 VAL B C 1
ATOM 4680 O O . VAL B 1 235 ? 2.262 -3.574 -22.969 1 67.88 235 VAL B O 1
ATOM 4683 N N . LEU B 1 236 ? 0.255 -3.877 -23.812 1 71.38 236 LEU B N 1
ATOM 4684 C CA . LEU B 1 236 ? -0.271 -4.379 -22.547 1 71.38 236 LEU B CA 1
ATOM 4685 C C . LEU B 1 236 ? 0.325 -5.742 -22.219 1 71.38 236 LEU B C 1
ATOM 4687 O O . LEU B 1 236 ? 0.637 -6.023 -21.062 1 71.38 236 LEU B O 1
ATOM 4691 N N . VAL B 1 237 ? 0.437 -6.449 -23.297 1 77.69 237 VAL B N 1
ATOM 4692 C CA . VAL B 1 237 ? 1.026 -7.766 -23.094 1 77.69 237 VAL B CA 1
ATOM 4693 C C . VAL B 1 237 ? 2.484 -7.621 -22.672 1 77.69 237 VAL B C 1
ATOM 4695 O O . VAL B 1 237 ? 2.943 -8.305 -21.75 1 77.69 237 VAL B O 1
ATOM 4698 N N . ASP B 1 238 ? 3.148 -6.699 -23.297 1 77.69 238 ASP B N 1
ATOM 4699 C CA . ASP B 1 238 ? 4.543 -6.461 -22.953 1 77.69 238 ASP B CA 1
ATOM 4700 C C . ASP B 1 238 ? 4.668 -5.934 -21.531 1 77.69 238 ASP B C 1
ATOM 4702 O O . ASP B 1 238 ? 5.559 -6.348 -20.781 1 77.69 238 ASP B O 1
ATOM 4706 N N . ALA B 1 239 ? 3.775 -5.004 -21.172 1 78.12 239 ALA B N 1
ATOM 4707 C CA . ALA B 1 239 ? 3.777 -4.453 -19.812 1 78.12 239 ALA B CA 1
ATOM 4708 C C . ALA B 1 239 ? 3.52 -5.547 -18.781 1 78.12 239 ALA B C 1
ATOM 4710 O O . ALA B 1 239 ? 4.117 -5.543 -17.703 1 78.12 239 ALA B O 1
ATOM 4711 N N . PHE B 1 240 ? 2.604 -6.41 -19.188 1 85.06 240 PHE B N 1
ATOM 4712 C CA . PHE B 1 240 ? 2.316 -7.531 -18.312 1 85.06 240 PHE B CA 1
ATOM 4713 C C . PHE B 1 240 ? 3.518 -8.461 -18.203 1 85.06 240 PHE B C 1
ATOM 4715 O O . PHE B 1 240 ? 3.914 -8.859 -17.109 1 85.06 240 PHE B O 1
ATOM 4722 N N . GLN B 1 241 ? 4.164 -8.711 -19.281 1 86.81 241 GLN B N 1
ATOM 4723 C CA . GLN B 1 241 ? 5.312 -9.617 -19.328 1 86.81 241 GLN B CA 1
ATOM 4724 C C . GLN B 1 241 ? 6.492 -9.047 -18.547 1 86.81 241 GLN B C 1
ATOM 4726 O O . GLN B 1 241 ? 7.277 -9.797 -17.969 1 86.81 241 GLN B O 1
ATOM 4731 N N . ASP B 1 242 ? 6.523 -7.762 -18.484 1 85.81 242 ASP B N 1
ATOM 4732 C CA . ASP B 1 242 ? 7.656 -7.117 -17.844 1 85.81 242 ASP B CA 1
ATOM 4733 C C . ASP B 1 242 ? 7.344 -6.812 -16.375 1 85.81 242 ASP B C 1
ATOM 4735 O O . ASP B 1 242 ? 8.195 -6.297 -15.648 1 85.81 242 ASP B O 1
ATOM 4739 N N . GLY B 1 243 ? 6.191 -7.121 -15.922 1 87.44 243 GLY B N 1
ATOM 4740 C CA . GLY B 1 243 ? 5.809 -6.91 -14.531 1 87.44 243 GLY B CA 1
ATOM 4741 C C . GLY B 1 243 ? 5.398 -5.48 -14.234 1 87.44 243 GLY B C 1
ATOM 4742 O O . GLY B 1 243 ? 5.262 -5.098 -13.078 1 87.44 243 GLY B O 1
ATOM 4743 N N . ASP B 1 244 ? 5.145 -4.672 -15.305 1 79.88 244 ASP B N 1
ATOM 4744 C CA . ASP B 1 244 ? 4.777 -3.271 -15.117 1 79.88 244 ASP B CA 1
ATOM 4745 C C . ASP B 1 244 ? 3.314 -3.137 -14.703 1 79.88 244 ASP B C 1
ATOM 4747 O O . ASP B 1 244 ? 2.934 -2.156 -14.055 1 79.88 244 ASP B O 1
ATOM 4751 N N . VAL B 1 245 ? 2.541 -4.094 -15.203 1 83.06 245 VAL B N 1
ATOM 4752 C CA . VAL B 1 245 ? 1.149 -4.191 -14.773 1 83.06 245 VAL B CA 1
ATOM 4753 C C . VAL B 1 245 ? 0.854 -5.609 -14.289 1 83.06 245 VAL B C 1
ATOM 4755 O O . VAL B 1 245 ? 1.616 -6.539 -14.57 1 83.06 245 VAL B O 1
ATOM 4758 N N . PHE B 1 246 ? -0.149 -5.754 -13.555 1 89.06 246 PHE B N 1
ATOM 4759 C CA . PHE B 1 246 ? -0.596 -7.078 -13.133 1 89.06 246 PHE B CA 1
ATOM 4760 C C . PHE B 1 246 ? -2.117 -7.141 -13.07 1 89.06 246 PHE B C 1
ATOM 4762 O O . PHE B 1 246 ? -2.791 -6.109 -13.156 1 89.06 246 PHE B O 1
ATOM 4769 N N . LEU B 1 247 ? -2.615 -8.32 -12.992 1 91 247 LEU B N 1
ATOM 4770 C CA . LEU B 1 247 ? -4.059 -8.523 -13.062 1 91 247 LEU B CA 1
ATOM 4771 C C . LEU B 1 247 ? -4.637 -8.766 -11.672 1 91 247 LEU B C 1
ATOM 4773 O O . LEU B 1 247 ? -4.008 -9.43 -10.836 1 91 247 LEU B O 1
ATOM 4777 N N . ASN B 1 248 ? -5.797 -8.188 -11.453 1 93.44 248 ASN B N 1
ATOM 4778 C CA . ASN B 1 248 ? -6.566 -8.391 -10.234 1 93.44 248 ASN B CA 1
ATOM 4779 C C . ASN B 1 248 ? -7.941 -8.984 -10.523 1 93.44 248 ASN B C 1
ATOM 4781 O O . ASN B 1 248 ? -8.773 -8.336 -11.164 1 93.44 248 ASN B O 1
ATOM 4785 N N . LEU B 1 249 ? -8.141 -10.211 -10.031 1 95.94 249 LEU B N 1
ATOM 4786 C CA . LEU B 1 249 ? -9.367 -10.977 -10.266 1 95.94 249 LEU B CA 1
ATOM 4787 C C . LEU B 1 249 ? -10.227 -11.023 -9.008 1 95.94 249 LEU B C 1
ATOM 4789 O O . LEU B 1 249 ? -9.734 -11.359 -7.926 1 95.94 249 LEU B O 1
ATOM 4793 N N . ASN B 1 250 ? -11.453 -10.609 -9.117 1 96.81 250 ASN B N 1
ATOM 4794 C CA . ASN B 1 250 ? -12.453 -10.781 -8.062 1 96.81 250 ASN B CA 1
ATOM 4795 C C . ASN B 1 250 ? -13.641 -11.602 -8.539 1 96.81 250 ASN B C 1
ATOM 4797 O O . ASN B 1 250 ? -14.242 -11.297 -9.57 1 96.81 250 ASN B O 1
ATOM 4801 N N . VAL B 1 251 ? -14.016 -12.633 -7.734 1 96.81 251 VAL B N 1
ATOM 4802 C CA . VAL B 1 251 ? -15.031 -13.594 -8.148 1 96.81 251 VAL B CA 1
ATOM 4803 C C . VAL B 1 251 ? -16.203 -13.57 -7.16 1 96.81 251 VAL B C 1
ATOM 4805 O O . VAL B 1 251 ? -16.016 -13.852 -5.973 1 96.81 251 VAL B O 1
ATOM 4808 N N . PRO B 1 252 ? -17.422 -13.328 -7.676 1 95.75 252 PRO B N 1
ATOM 4809 C CA . PRO B 1 252 ? -18.578 -13.43 -6.781 1 95.75 252 PRO B CA 1
ATOM 4810 C C . PRO B 1 252 ? -18.781 -14.852 -6.25 1 95.75 252 PRO B C 1
ATOM 4812 O O . PRO B 1 252 ? -18.578 -15.82 -6.98 1 95.75 252 PRO B O 1
ATOM 4815 N N . ALA B 1 253 ? -19.234 -14.914 -5.047 1 94.25 253 ALA B N 1
ATOM 4816 C CA . ALA B 1 253 ? -19.422 -16.203 -4.387 1 94.25 253 ALA B CA 1
ATOM 4817 C C . ALA B 1 253 ? -20.406 -17.078 -5.164 1 94.25 253 ALA B C 1
ATOM 4819 O O . ALA B 1 253 ? -20.266 -18.297 -5.18 1 94.25 253 ALA B O 1
ATOM 4820 N N . GLU B 1 254 ? -21.297 -16.438 -5.836 1 92.25 254 GLU B N 1
ATOM 4821 C CA . GLU B 1 254 ? -22.359 -17.188 -6.504 1 92.25 254 GLU B CA 1
ATOM 4822 C C . GLU B 1 254 ? -22.031 -17.422 -7.977 1 92.25 254 GLU B C 1
ATOM 4824 O O . GLU B 1 254 ? -22.797 -18.062 -8.695 1 92.25 254 GLU B O 1
ATOM 4829 N N . TRP B 1 255 ? -20.891 -16.906 -8.344 1 93.38 255 TRP B N 1
ATOM 4830 C CA . TRP B 1 255 ? -20.531 -17.047 -9.75 1 93.38 255 TRP B CA 1
ATOM 4831 C C . TRP B 1 255 ? -20.188 -18.484 -10.086 1 93.38 255 TRP B C 1
ATOM 4833 O O . TRP B 1 255 ? -19.562 -19.188 -9.289 1 93.38 255 TRP B O 1
ATOM 4843 N N . ARG B 1 256 ? -20.609 -18.922 -11.281 1 91.25 256 ARG B N 1
ATOM 4844 C CA . ARG B 1 256 ? -20.281 -20.266 -11.781 1 91.25 256 ARG B CA 1
ATOM 4845 C C . ARG B 1 256 ? -19.625 -20.188 -13.156 1 91.25 256 ARG B C 1
ATOM 4847 O O . ARG B 1 256 ? -20.016 -19.344 -13.984 1 91.25 256 ARG B O 1
ATOM 4854 N N . PRO B 1 257 ? -18.688 -21.172 -13.305 1 86.5 257 PRO B N 1
ATOM 4855 C CA . PRO B 1 257 ? -18.078 -21.203 -14.641 1 86.5 257 PRO B CA 1
ATOM 4856 C C . PRO B 1 257 ? -19.094 -21.391 -15.758 1 86.5 257 PRO B C 1
ATOM 4858 O O . PRO B 1 257 ? -20.078 -22.141 -15.586 1 86.5 257 PRO B O 1
ATOM 4861 N N . GLY B 1 258 ? -18.938 -20.734 -16.828 1 81 258 GLY B N 1
ATOM 4862 C CA . GLY B 1 258 ? -19.828 -20.859 -17.953 1 81 258 GLY B CA 1
ATOM 4863 C C . GLY B 1 258 ? -20.969 -19.859 -17.922 1 81 258 GLY B C 1
ATOM 4864 O O . GLY B 1 258 ? -21.734 -19.734 -18.875 1 81 258 GLY B O 1
ATOM 4865 N N . SER B 1 259 ? -21.094 -19.078 -16.844 1 76.56 259 SER B N 1
ATOM 4866 C CA . SER B 1 259 ? -22.188 -18.125 -16.703 1 76.56 259 SER B CA 1
ATOM 4867 C C . SER B 1 259 ? -22 -16.922 -17.641 1 76.56 259 SER B C 1
ATOM 4869 O O . SER B 1 259 ? -22.938 -16.172 -17.891 1 76.56 259 SER B O 1
ATOM 4871 N N . GLY B 1 260 ? -20.844 -16.734 -18.25 1 76.06 260 GLY B N 1
ATOM 4872 C CA . GLY B 1 260 ? -20.531 -15.617 -19.125 1 76.06 260 GLY B CA 1
ATOM 4873 C C . GLY B 1 260 ? -20.484 -14.289 -18.406 1 76.06 260 GLY B C 1
ATOM 4874 O O . GLY B 1 260 ? -20.391 -13.234 -19.031 1 76.06 260 GLY B O 1
ATOM 4875 N N . ARG B 1 261 ? -20.5 -14.195 -17.172 1 86.25 261 ARG B N 1
ATOM 4876 C CA . ARG B 1 261 ? -20.547 -12.969 -16.391 1 86.25 261 ARG B CA 1
ATOM 4877 C C . ARG B 1 261 ? -19.156 -12.539 -15.938 1 86.25 261 ARG B C 1
ATOM 4879 O O . ARG B 1 261 ? -18.844 -12.562 -14.75 1 86.25 261 ARG B O 1
ATOM 4886 N N . VAL B 1 262 ? -18.344 -12.211 -16.969 1 89.31 262 VAL B N 1
ATOM 4887 C CA . VAL B 1 262 ? -16.984 -11.727 -16.75 1 89.31 262 VAL B CA 1
ATOM 4888 C C . VAL B 1 262 ? -16.828 -10.328 -17.344 1 89.31 262 VAL B C 1
ATOM 4890 O O . VAL B 1 262 ? -17.25 -10.086 -18.484 1 89.31 262 VAL B O 1
ATOM 4893 N N . ALA B 1 263 ? -16.328 -9.414 -16.547 1 83.44 263 ALA B N 1
ATOM 4894 C CA . ALA B 1 263 ? -16.141 -8.039 -17 1 83.44 263 ALA B CA 1
ATOM 4895 C C . ALA B 1 263 ? -14.711 -7.562 -16.75 1 83.44 263 ALA B C 1
ATOM 4897 O O . ALA B 1 263 ? -14.117 -7.879 -15.711 1 83.44 263 ALA B O 1
ATOM 4898 N N . THR B 1 264 ? -14.133 -6.855 -17.719 1 81.69 264 THR B N 1
ATOM 4899 C CA . THR B 1 264 ? -12.938 -6.062 -17.484 1 81.69 264 THR B CA 1
ATOM 4900 C C . THR B 1 264 ? -13.297 -4.715 -16.859 1 81.69 264 THR B C 1
ATOM 4902 O O . THR B 1 264 ? -14.211 -4.035 -17.328 1 81.69 264 THR B O 1
ATOM 4905 N N . THR B 1 265 ? -12.656 -4.402 -15.781 1 78.81 265 THR B N 1
ATOM 4906 C CA . THR B 1 265 ? -13.102 -3.266 -14.984 1 78.81 265 THR B CA 1
ATOM 4907 C C . THR B 1 265 ? -11.922 -2.393 -14.578 1 78.81 265 THR B C 1
ATOM 4909 O O . THR B 1 265 ? -10.773 -2.832 -14.625 1 78.81 265 THR B O 1
ATOM 4912 N N . GLY B 1 266 ? -12.281 -1.038 -14.258 1 76.81 266 GLY B N 1
ATOM 4913 C CA . GLY B 1 266 ? -11.414 -0.233 -13.406 1 76.81 266 GLY B CA 1
ATOM 4914 C C . GLY B 1 266 ? -11.711 -0.395 -11.93 1 76.81 266 GLY B C 1
ATOM 4915 O O . GLY B 1 266 ? -12.625 -1.132 -11.555 1 76.81 266 GLY B O 1
ATOM 4916 N N . LEU B 1 267 ? -10.969 0.317 -11.164 1 80.88 267 LEU B N 1
ATOM 4917 C CA . LEU B 1 267 ? -11.188 0.255 -9.719 1 80.88 267 LEU B CA 1
ATOM 4918 C C . LEU B 1 267 ? -12.312 1.192 -9.297 1 80.88 267 LEU B C 1
ATOM 4920 O O . LEU B 1 267 ? -12.414 2.312 -9.805 1 80.88 267 LEU B O 1
ATOM 4924 N N . GLY B 1 268 ? -13.164 0.692 -8.422 1 78.81 268 GLY B N 1
ATOM 4925 C CA . GLY B 1 268 ? -14.109 1.561 -7.73 1 78.81 268 GLY B CA 1
ATOM 4926 C C . GLY B 1 268 ? -13.523 2.215 -6.492 1 78.81 268 GLY B C 1
ATOM 4927 O O . GLY B 1 268 ? -12.297 2.27 -6.332 1 78.81 268 GLY B O 1
ATOM 4928 N N . LEU B 1 269 ? -14.383 2.867 -5.789 1 77.44 269 LEU B N 1
ATOM 4929 C CA . LEU B 1 269 ? -13.992 3.531 -4.551 1 77.44 269 LEU B CA 1
ATOM 4930 C C . LEU B 1 269 ? -14.648 2.859 -3.346 1 77.44 269 LEU B C 1
ATOM 4932 O O . LEU B 1 269 ? -15.844 2.561 -3.369 1 77.44 269 LEU B O 1
ATOM 4936 N N . MET B 1 270 ? -13.758 2.582 -2.449 1 77.25 270 MET B N 1
ATOM 4937 C CA . MET B 1 270 ? -14.211 2.068 -1.158 1 77.25 270 MET B CA 1
ATOM 4938 C C . MET B 1 270 ? -13.656 2.908 -0.014 1 77.25 270 MET B C 1
ATOM 4940 O O . MET B 1 270 ? -12.492 3.309 -0.044 1 77.25 270 MET B O 1
ATOM 4944 N N . PHE B 1 271 ? -14.492 3.404 0.891 1 73.62 271 PHE B N 1
ATOM 4945 C CA . PHE B 1 271 ? -14 4.062 2.094 1 73.62 271 PHE B CA 1
ATOM 4946 C C . PHE B 1 271 ? -14.781 3.605 3.32 1 73.62 271 PHE B C 1
ATOM 4948 O O . PHE B 1 271 ? -15.758 2.867 3.199 1 73.62 271 PHE B O 1
ATOM 4955 N N . TYR B 1 272 ? -14.188 3.941 4.434 1 75.69 272 TYR B N 1
ATOM 4956 C CA . TYR B 1 272 ? -14.719 3.396 5.68 1 75.69 272 TYR B CA 1
ATOM 4957 C C . TYR B 1 272 ? -15.375 4.488 6.516 1 75.69 272 TYR B C 1
ATOM 4959 O O . TYR B 1 272 ? -14.891 5.617 6.57 1 75.69 272 TYR B O 1
ATOM 4967 N N . ARG B 1 273 ? -16.547 4.152 6.938 1 76.56 273 ARG B N 1
ATOM 4968 C CA . ARG B 1 273 ? -17.312 5.02 7.836 1 76.56 273 ARG B CA 1
ATOM 4969 C C . ARG B 1 273 ? -17.938 4.219 8.977 1 76.56 273 ARG B C 1
ATOM 4971 O O . ARG B 1 273 ? -18.438 3.117 8.758 1 76.56 273 ARG B O 1
ATOM 4978 N N . ASP B 1 274 ? -17.812 4.75 10.188 1 76.31 274 ASP B N 1
ATOM 4979 C CA . ASP B 1 274 ? -18.359 4.09 11.375 1 76.31 274 ASP B CA 1
ATOM 4980 C C . ASP B 1 274 ? -17.75 2.693 11.539 1 76.31 274 ASP B C 1
ATOM 4982 O O . ASP B 1 274 ? -18.484 1.721 11.75 1 76.31 274 ASP B O 1
ATOM 4986 N N . SER B 1 275 ? -16.5 2.701 11.328 1 73.75 275 SER B N 1
ATOM 4987 C CA . SER B 1 275 ? -15.844 1.398 11.234 1 73.75 275 SER B CA 1
ATOM 4988 C C . SER B 1 275 ? -15.305 0.954 12.594 1 73.75 275 SER B C 1
ATOM 4990 O O . SER B 1 275 ? -14.602 -0.055 12.688 1 73.75 275 SER B O 1
ATOM 4992 N N . TYR B 1 276 ? -15.688 1.692 13.633 1 81.5 276 TYR B N 1
ATOM 4993 C CA . TYR B 1 276 ? -15.039 1.357 14.891 1 81.5 276 TYR B CA 1
ATOM 4994 C C . TYR B 1 276 ? -16.062 1.074 15.977 1 81.5 276 TYR B C 1
ATOM 4996 O O . TYR B 1 276 ? -17.109 1.724 16.031 1 81.5 276 TYR B O 1
ATOM 5004 N N . VAL B 1 277 ? -15.758 0.036 16.641 1 82.44 277 VAL B N 1
ATOM 5005 C CA . VAL B 1 277 ? -16.328 -0.078 17.984 1 82.44 277 VAL B CA 1
ATOM 5006 C C . VAL B 1 277 ? -15.414 0.623 18.984 1 82.44 277 VAL B C 1
ATOM 5008 O O . VAL B 1 277 ? -14.211 0.346 19.047 1 82.44 277 VAL B O 1
ATOM 5011 N N . VAL B 1 278 ? -16 1.574 19.688 1 88.19 278 VAL B N 1
ATOM 5012 C CA . VAL B 1 278 ? -15.188 2.377 20.594 1 88.19 278 VAL B CA 1
ATOM 5013 C C . VAL B 1 278 ? -15.57 2.066 22.047 1 88.19 278 VAL B C 1
ATOM 5015 O O . VAL B 1 278 ? -16.75 2.01 22.391 1 88.19 278 VAL B O 1
ATOM 5018 N N . SER B 1 279 ? -14.555 1.73 22.812 1 88.5 279 SER B N 1
ATOM 5019 C CA . SER B 1 279 ? -14.742 1.504 24.234 1 88.5 279 SER B CA 1
ATOM 5020 C C . SER B 1 279 ? -14.102 2.615 25.062 1 88.5 279 SER B C 1
ATOM 5022 O O . SER B 1 279 ? -12.945 2.971 24.844 1 88.5 279 SER B O 1
ATOM 5024 N N . VAL B 1 280 ? -14.883 3.162 25.906 1 88.44 280 VAL B N 1
ATOM 5025 C CA . VAL B 1 280 ? -14.43 4.203 26.812 1 88.44 280 VAL B CA 1
ATOM 5026 C C . VAL B 1 280 ? -14.469 3.689 28.25 1 88.44 280 VAL B C 1
ATOM 5028 O O . VAL B 1 280 ? -15.391 2.955 28.625 1 88.44 280 VAL B O 1
ATOM 5031 N N . PRO B 1 281 ? -13.266 3.83 28.953 1 76.56 281 PRO B N 1
ATOM 5032 C CA . PRO B 1 281 ? -13.297 3.365 30.344 1 76.56 281 PRO B CA 1
ATOM 5033 C C . PRO B 1 281 ? -14.484 3.92 31.109 1 76.56 281 PRO B C 1
ATOM 5035 O O . PRO B 1 281 ? -14.836 5.094 30.969 1 76.56 281 PRO B O 1
ATOM 5038 N N . GLY B 1 282 ? -15.047 3.037 32.094 1 64.06 282 GLY B N 1
ATOM 5039 C CA . GLY B 1 282 ? -16.156 3.348 33 1 64.06 282 GLY B CA 1
ATOM 5040 C C . GLY B 1 282 ? -17.516 3.197 32.312 1 64.06 282 GLY B C 1
ATOM 5041 O O . GLY B 1 282 ? -18.547 3.303 33 1 64.06 282 GLY B O 1
ATOM 5042 N N . ARG B 1 283 ? -17.516 3.232 31 1 60.56 283 ARG B N 1
ATOM 5043 C CA . ARG B 1 283 ? -18.797 3.021 30.328 1 60.56 283 ARG B CA 1
ATOM 5044 C C . ARG B 1 283 ? -18.875 1.62 29.734 1 60.56 283 ARG B C 1
ATOM 5046 O O . ARG B 1 283 ? -17.891 1.104 29.219 1 60.56 283 ARG B O 1
ATOM 5053 N N . PRO B 1 284 ? -19.938 0.895 30.078 1 51.31 284 PRO B N 1
ATOM 5054 C CA . PRO B 1 284 ? -20.109 -0.421 29.453 1 51.31 284 PRO B CA 1
ATOM 5055 C C . PRO B 1 284 ? -20.062 -0.366 27.922 1 51.31 284 PRO B C 1
ATOM 5057 O O . PRO B 1 284 ? -20.438 0.648 27.328 1 51.31 284 PRO B O 1
ATOM 5060 N N . ASN B 1 285 ? -19.188 -1.035 27.281 1 49.25 285 ASN B N 1
ATOM 5061 C CA . ASN B 1 285 ? -19.078 -1.169 25.844 1 49.25 285 ASN B CA 1
ATOM 5062 C C . ASN B 1 285 ? -20.438 -1.28 25.172 1 49.25 285 ASN B C 1
ATOM 5064 O O . ASN B 1 285 ? -21.203 -2.205 25.453 1 49.25 285 ASN B O 1
ATOM 5068 N N . MET B 1 286 ? -21.156 -0.248 25 1 37.12 286 MET B N 1
ATOM 5069 C CA . MET B 1 286 ? -22.438 -0.445 24.328 1 37.12 286 MET B CA 1
ATOM 5070 C C . MET B 1 286 ? -22.219 -0.969 22.906 1 37.12 286 MET B C 1
ATOM 5072 O O . MET B 1 286 ? -21.781 -0.228 22.031 1 37.12 286 MET B O 1
ATOM 5076 N N . LEU B 1 287 ? -21.938 -2.129 22.75 1 35.41 287 LEU B N 1
ATOM 5077 C CA . LEU B 1 287 ? -22.062 -2.711 21.406 1 35.41 287 LEU B CA 1
ATOM 5078 C C . LEU B 1 287 ? -23.422 -2.396 20.812 1 35.41 287 LEU B C 1
ATOM 5080 O O . LEU B 1 287 ? -24.453 -2.82 21.328 1 35.41 287 LEU B O 1
ATOM 5084 N N . VAL B 1 288 ? -23.641 -1.247 20.312 1 32.28 288 VAL B N 1
ATOM 5085 C CA . VAL B 1 288 ? -24.859 -1.146 19.531 1 32.28 288 VAL B CA 1
ATOM 5086 C C . VAL B 1 288 ? -24.891 -2.248 18.469 1 32.28 288 VAL B C 1
ATOM 5088 O O . VAL B 1 288 ? -24.016 -2.305 17.609 1 32.28 288 VAL B O 1
ATOM 5091 N N . THR B 1 289 ? -25.391 -3.4 18.828 1 29.7 289 THR B N 1
ATOM 5092 C CA . THR B 1 289 ? -25.781 -4.418 17.859 1 29.7 289 THR B CA 1
ATOM 5093 C C . THR B 1 289 ? -26.859 -3.889 16.922 1 29.7 289 THR B C 1
ATOM 5095 O O . THR B 1 289 ? -28.016 -3.709 17.344 1 29.7 289 THR B O 1
ATOM 5098 N N . SER B 1 290 ? -26.703 -2.945 16.188 1 28.41 290 SER B N 1
ATOM 5099 C CA . SER B 1 290 ? -27.75 -2.762 15.188 1 28.41 290 SER B CA 1
ATOM 5100 C C . SER B 1 290 ? -28 -4.047 14.406 1 28.41 290 SER B C 1
ATOM 5102 O O . SER B 1 290 ? -27.266 -4.371 13.477 1 28.41 290 SER B O 1
ATOM 5104 N N . ALA B 1 291 ? -28.438 -5.121 14.992 1 26.7 291 ALA B N 1
ATOM 5105 C CA . ALA B 1 291 ? -28.984 -6.32 14.359 1 26.7 291 ALA B CA 1
ATOM 5106 C C . ALA B 1 291 ? -30.172 -5.977 13.461 1 26.7 291 ALA B C 1
ATOM 5108 O O . ALA B 1 291 ? -30.578 -6.789 12.633 1 26.7 291 ALA B O 1
ATOM 5109 N N . ASP B 1 292 ? -31.047 -5.027 13.789 1 25.72 292 ASP B N 1
ATOM 5110 C CA . ASP B 1 292 ? -32.375 -5.102 13.211 1 25.72 292 ASP B CA 1
ATOM 5111 C C . ASP B 1 292 ? -32.375 -4.574 11.781 1 25.72 292 ASP B C 1
ATOM 5113 O O . ASP B 1 292 ? -33.406 -4.023 11.32 1 25.72 292 ASP B O 1
ATOM 5117 N N . ALA B 1 293 ? -31.312 -4.215 11.234 1 24.92 293 ALA B N 1
ATOM 5118 C CA . ALA B 1 293 ? -31.734 -3.943 9.867 1 24.92 293 ALA B CA 1
ATOM 5119 C C . ALA B 1 293 ? -32.25 -5.203 9.195 1 24.92 293 ALA B C 1
ATOM 5121 O O . ALA B 1 293 ? -31.5 -6.145 8.938 1 24.92 293 ALA B O 1
ATOM 5122 N N . SER B 1 294 ? -33.5 -5.625 9.5 1 22.73 294 SER B N 1
ATOM 5123 C CA . SER B 1 294 ? -34.375 -6.59 8.828 1 22.73 294 SER B CA 1
ATOM 5124 C C . SER B 1 294 ? -34.188 -6.531 7.312 1 22.73 294 SER B C 1
ATOM 5126 O O . SER B 1 294 ? -34.281 -5.457 6.711 1 22.73 294 SER B O 1
ATOM 5128 N N . ILE B 1 295 ? -33.375 -7.359 6.879 1 21.64 295 ILE B N 1
ATOM 5129 C CA . ILE B 1 295 ? -33.469 -7.672 5.457 1 21.64 295 ILE B CA 1
ATOM 5130 C C . ILE B 1 295 ? -34.938 -7.855 5.074 1 21.64 295 ILE B C 1
ATOM 5132 O O . ILE B 1 295 ? -35.625 -8.734 5.605 1 21.64 295 ILE B O 1
ATOM 5136 N N . VAL B 1 296 ? -35.625 -6.773 4.844 1 21.97 296 VAL B N 1
ATOM 5137 C CA . VAL B 1 296 ? -36.938 -6.965 4.211 1 21.97 296 VAL B CA 1
ATOM 5138 C C . VAL B 1 296 ? -36.812 -7.992 3.086 1 21.97 296 VAL B C 1
ATOM 5140 O O . VAL B 1 296 ? -36.062 -7.785 2.127 1 21.97 296 VAL B O 1
ATOM 5143 N N . LYS B 1 297 ? -36.938 -9.211 3.387 1 21.48 297 LYS B N 1
ATOM 5144 C CA . LYS B 1 297 ? -37.219 -10.273 2.426 1 21.48 297 LYS B CA 1
ATOM 5145 C C . LYS B 1 297 ? -38.219 -9.789 1.358 1 21.48 297 LYS B C 1
ATOM 5147 O O . LYS B 1 297 ? -39.25 -9.234 1.679 1 21.48 297 LYS B O 1
ATOM 5152 N N . ALA B 1 298 ? -37.656 -9.562 0.181 1 21.91 298 ALA B N 1
ATOM 5153 C CA . ALA B 1 298 ? -38.531 -9.453 -0.99 1 21.91 298 ALA B CA 1
ATOM 5154 C C . ALA B 1 298 ? -39.562 -10.578 -1.018 1 21.91 298 ALA B C 1
ATOM 5156 O O . ALA B 1 298 ? -39.219 -11.758 -1.04 1 21.91 298 ALA B O 1
ATOM 5157 N N . ASN B 1 299 ? -40.625 -10.492 -0.237 1 22.66 299 ASN B N 1
ATOM 5158 C CA . ASN B 1 299 ? -41.781 -11.32 -0.559 1 22.66 299 ASN B CA 1
ATOM 5159 C C . ASN B 1 299 ? -42.125 -11.242 -2.043 1 22.66 299 ASN B C 1
ATOM 5161 O O . ASN B 1 299 ? -42.469 -10.18 -2.547 1 22.66 299 ASN B O 1
ATOM 5165 N N . GLY B 1 300 ? -41.375 -11.93 -2.877 1 19.88 300 GLY B N 1
ATOM 5166 C CA . GLY B 1 300 ? -41.875 -12.227 -4.199 1 19.88 300 GLY B CA 1
ATOM 5167 C C . GLY B 1 300 ? -43.25 -12.883 -4.168 1 19.88 300 GLY B C 1
ATOM 5168 O O . GLY B 1 300 ? -43.375 -14.062 -3.844 1 19.88 300 GLY B O 1
ATOM 5169 N N . ASN B 1 301 ? -44.312 -12.195 -3.541 1 21.83 301 ASN B N 1
ATOM 5170 C CA . ASN B 1 301 ? -45.656 -12.664 -3.816 1 21.83 301 ASN B CA 1
ATOM 5171 C C . ASN B 1 301 ? -45.938 -12.758 -5.316 1 21.83 301 ASN B C 1
ATOM 5173 O O . ASN B 1 301 ? -45.969 -11.742 -6.012 1 21.83 301 ASN B O 1
ATOM 5177 N N . GLY B 1 302 ? -45.344 -13.75 -5.984 1 19.31 302 GLY B N 1
ATOM 5178 C CA . GLY B 1 302 ? -46 -14.156 -7.223 1 19.31 302 GLY B CA 1
ATOM 5179 C C . GLY B 1 302 ? -47.438 -14.531 -7.035 1 19.31 302 GLY B C 1
ATOM 5180 O O . GLY B 1 302 ? -47.75 -15.586 -6.484 1 19.31 302 GLY B O 1
ATOM 5181 N N . ASN B 1 303 ? -48.344 -13.547 -6.488 1 21.17 303 ASN B N 1
ATOM 5182 C CA . ASN B 1 303 ? -49.781 -13.758 -6.586 1 21.17 303 ASN B CA 1
ATOM 5183 C C . ASN B 1 303 ? -50.219 -14.133 -8 1 21.17 303 ASN B C 1
ATOM 5185 O O . ASN B 1 303 ? -49.969 -13.375 -8.945 1 21.17 303 ASN B O 1
ATOM 5189 N N . GLY B 1 304 ? -50.188 -15.438 -8.312 1 18.58 304 GLY B N 1
ATOM 5190 C CA . GLY B 1 304 ? -51.062 -15.898 -9.383 1 18.58 304 GLY B CA 1
ATOM 5191 C C . GLY B 1 304 ? -52.438 -15.273 -9.328 1 18.58 304 GLY B C 1
ATOM 5192 O O . GLY B 1 304 ? -52.812 -14.641 -8.336 1 18.58 304 GLY B O 1
ATOM 5193 N N . ASN B 1 305 ? -53.531 -15.695 -10.211 1 20.05 305 ASN B N 1
ATOM 5194 C CA . ASN B 1 305 ? -54.781 -15.172 -10.797 1 20.05 305 ASN B CA 1
ATOM 5195 C C . ASN B 1 305 ? -55.844 -14.938 -9.734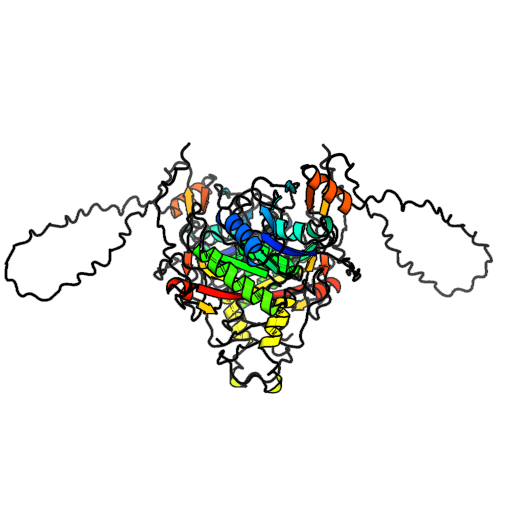 1 20.05 305 ASN B C 1
ATOM 5197 O O . ASN B 1 305 ? -56.562 -13.93 -9.773 1 20.05 305 ASN B O 1
ATOM 5201 N N . GLY B 1 306 ? -56.375 -16.047 -9.031 1 18.97 306 GLY B N 1
ATOM 5202 C CA . GLY B 1 306 ? -57.812 -16.266 -8.945 1 18.97 306 GLY B CA 1
ATOM 5203 C C . GLY B 1 306 ? -58.5 -15.383 -7.918 1 18.97 306 GLY B C 1
ATOM 5204 O O . GLY B 1 306 ? -57.844 -14.883 -7 1 18.97 306 GLY B O 1
ATOM 5205 N N . ALA B 1 307 ? -59.906 -14.867 -8.164 1 19.02 307 ALA B N 1
ATOM 5206 C CA . ALA B 1 307 ? -60.875 -13.891 -7.664 1 19.02 307 ALA B CA 1
ATOM 5207 C C . ALA B 1 307 ? -61.188 -14.141 -6.191 1 19.02 307 ALA B C 1
ATOM 5209 O O . ALA B 1 307 ? -62 -13.438 -5.598 1 19.02 307 ALA B O 1
ATOM 5210 N N . ILE B 1 308 ? -60.656 -15.281 -5.559 1 18.92 308 ILE B N 1
ATOM 5211 C CA . ILE B 1 308 ? -61.688 -15.672 -4.598 1 18.92 308 ILE B CA 1
ATOM 5212 C C . ILE B 1 308 ? -61.812 -14.602 -3.516 1 18.92 308 ILE B C 1
ATOM 5214 O O . ILE B 1 308 ? -60.812 -13.992 -3.113 1 18.92 308 ILE B O 1
ATOM 5218 N N . GLY B 1 309 ? -63.094 -14.336 -2.986 1 18.69 309 GLY B N 1
ATOM 5219 C CA . GLY B 1 309 ? -63.906 -13.336 -2.303 1 18.69 309 GLY B CA 1
ATOM 5220 C C . GLY B 1 309 ? -63.406 -13.039 -0.897 1 18.69 309 GLY B C 1
ATOM 5221 O O . GLY B 1 309 ? -63.812 -12.031 -0.299 1 18.69 309 GLY B O 1
ATOM 5222 N N . THR B 1 310 ? -62.812 -14.125 -0.155 1 19.31 310 THR B N 1
ATOM 5223 C CA . THR B 1 310 ? -63.375 -14.117 1.196 1 19.31 310 THR B CA 1
ATOM 5224 C C . THR B 1 310 ? -62.812 -12.953 2.004 1 19.31 310 THR B C 1
ATOM 5226 O O . THR B 1 310 ? -61.688 -12.508 1.756 1 19.31 310 THR B O 1
ATOM 5229 N N . SER B 1 311 ? -63.688 -12.219 2.785 1 19.02 311 SER B N 1
ATOM 5230 C CA . SER B 1 311 ? -63.75 -10.969 3.543 1 19.02 311 SER B CA 1
ATOM 5231 C C . SER B 1 311 ? -62.781 -10.977 4.719 1 19.02 311 SER B C 1
ATOM 5233 O O . SER B 1 311 ? -62.781 -10.055 5.535 1 19.02 311 SER B O 1
ATOM 5235 N N . SER B 1 312 ? -61.875 -12.047 4.816 1 19.12 312 SER B N 1
ATOM 5236 C CA . SER B 1 312 ? -61.562 -12.234 6.23 1 19.12 312 SER B CA 1
ATOM 5237 C C . SER B 1 312 ? -60.906 -10.992 6.809 1 19.12 312 SER B C 1
ATOM 5239 O O . SER B 1 312 ? -60.125 -10.32 6.125 1 19.12 312 SER B O 1
ATOM 5241 N N . ASP B 1 313 ? -61.469 -10.453 7.934 1 19.23 313 ASP B N 1
ATOM 5242 C CA . ASP B 1 313 ? -61.281 -9.32 8.836 1 19.23 313 ASP B CA 1
ATOM 5243 C C . ASP B 1 313 ? -59.875 -9.328 9.438 1 19.23 313 ASP B C 1
ATOM 5245 O O . ASP B 1 313 ? -59.562 -10.203 10.234 1 19.23 313 ASP B O 1
ATOM 5249 N N . GLU B 1 314 ? -58.875 -9.477 8.688 1 19.44 314 GLU B N 1
ATOM 5250 C CA . GLU B 1 314 ? -57.656 -9.789 9.406 1 19.44 314 GLU B CA 1
ATOM 5251 C C . GLU B 1 314 ? -57.344 -8.711 10.445 1 19.44 314 GLU B C 1
ATOM 5253 O O . GLU B 1 314 ? -57.469 -7.52 10.172 1 19.44 314 GLU B O 1
ATOM 5258 N N . PRO B 1 315 ? -57.281 -9.141 11.789 1 19.73 315 PRO B N 1
ATOM 5259 C CA . PRO B 1 315 ? -57.188 -8.25 12.938 1 19.73 315 PRO B CA 1
ATOM 5260 C C . PRO B 1 315 ? -56 -7.281 12.828 1 19.73 315 PRO B C 1
ATOM 5262 O O . PRO B 1 315 ? -55.031 -7.566 12.125 1 19.73 315 PRO B O 1
ATOM 5265 N N . GLN B 1 316 ? -56.344 -6.004 13 1 17.72 316 GLN B N 1
ATOM 5266 C CA . GLN B 1 316 ? -55.531 -4.789 12.992 1 17.72 316 GLN B CA 1
ATOM 5267 C C . GLN B 1 316 ? -54.406 -4.883 14.016 1 17.72 316 GLN B C 1
ATOM 5269 O O . GLN B 1 316 ? -54.656 -4.922 15.219 1 17.72 316 GLN B O 1
ATOM 5274 N N . CYS B 1 317 ? -53.562 -5.883 13.828 1 18.31 317 CYS B N 1
ATOM 5275 C CA . CYS B 1 317 ? -52.562 -5.875 14.883 1 18.31 317 CYS B CA 1
ATOM 5276 C C . CYS B 1 317 ? -52.031 -4.465 15.117 1 18.31 317 CYS B C 1
ATOM 5278 O O . CYS B 1 317 ? -51.562 -3.805 14.188 1 18.31 317 CYS B O 1
ATOM 5280 N N . ALA B 1 318 ? -52.656 -3.791 16.078 1 18.36 318 ALA B N 1
ATOM 5281 C CA . ALA B 1 318 ? -52.281 -2.498 16.641 1 18.36 318 ALA B CA 1
ATOM 5282 C C . ALA B 1 318 ? -50.781 -2.451 16.969 1 18.36 318 ALA B C 1
ATOM 5284 O O . ALA B 1 318 ? -50.281 -3.285 17.719 1 18.36 318 ALA B O 1
ATOM 5285 N N . THR B 1 319 ? -50.062 -2.232 15.961 1 20 319 THR B N 1
ATOM 5286 C CA . THR B 1 319 ? -48.625 -1.974 16.125 1 20 319 THR B CA 1
ATOM 5287 C C . THR B 1 319 ? -48.375 -0.971 17.25 1 20 319 THR B C 1
ATOM 5289 O O . THR B 1 319 ? -48.906 0.141 17.234 1 20 319 THR B O 1
ATOM 5292 N N . VAL B 1 320 ? -48.531 -1.438 18.5 1 18.95 320 VAL B N 1
ATOM 5293 C CA . VAL B 1 320 ? -48.281 -0.574 19.656 1 18.95 320 VAL B CA 1
ATOM 5294 C C . VAL B 1 320 ? -47.062 0.3 19.391 1 18.95 320 VAL B C 1
ATOM 5296 O O . VAL B 1 320 ? -46.062 -0.171 18.844 1 18.95 320 VAL B O 1
ATOM 5299 N N . ASN B 1 321 ? -47.312 1.566 19.281 1 22.14 321 ASN B N 1
ATOM 5300 C CA . ASN B 1 321 ? -46.594 2.83 19.281 1 22.14 321 ASN B CA 1
ATOM 5301 C C . ASN B 1 321 ? -45.656 2.934 20.484 1 22.14 321 ASN B C 1
ATOM 5303 O O . ASN B 1 321 ? -46.031 3.461 21.531 1 22.14 321 ASN B O 1
ATOM 5307 N N . GLY B 1 322 ? -45.219 1.815 21.109 1 21.61 322 GLY B N 1
ATOM 5308 C CA . GLY B 1 322 ? -44.5 2.152 22.312 1 21.61 322 GLY B CA 1
ATOM 5309 C C . GLY B 1 322 ? -43.469 3.25 22.094 1 21.61 322 GLY B C 1
ATOM 5310 O O . GLY B 1 322 ? -42.594 3.139 21.219 1 21.61 322 GLY B O 1
ATOM 5311 N N . ASN B 1 323 ? -43.844 4.523 22.328 1 23.91 323 ASN B N 1
ATOM 5312 C CA . ASN B 1 323 ? -43.25 5.848 22.438 1 23.91 323 ASN B CA 1
ATOM 5313 C C . ASN B 1 323 ? -41.969 5.828 23.312 1 23.91 323 ASN B C 1
ATOM 5315 O O . ASN B 1 323 ? -41.625 6.84 23.906 1 23.91 323 ASN B O 1
ATOM 5319 N N . GLY B 1 324 ? -41.656 4.645 23.953 1 24.61 324 GLY B N 1
ATOM 5320 C CA . GLY B 1 324 ? -40.562 4.906 24.844 1 24.61 324 GLY B CA 1
ATOM 5321 C C . GLY B 1 324 ? -39.406 5.645 24.172 1 24.61 324 GLY B C 1
ATOM 5322 O O . GLY B 1 324 ? -39.031 5.316 23.047 1 24.61 324 GLY B O 1
ATOM 5323 N N . ASN B 1 325 ? -39.375 6.965 24.5 1 25.81 325 ASN B N 1
ATOM 5324 C CA . ASN B 1 325 ? -38.406 8.008 24.234 1 25.81 325 ASN B CA 1
ATOM 5325 C C . ASN B 1 325 ? -36.969 7.488 24.359 1 25.81 325 ASN B C 1
ATOM 5327 O O . ASN B 1 325 ? -36.375 7.535 25.438 1 25.81 325 ASN B O 1
ATOM 5331 N N . GLY B 1 326 ? -36.75 6.316 24.062 1 26.53 326 GLY B N 1
ATOM 5332 C CA . GLY B 1 326 ? -35.406 5.789 24.016 1 26.53 326 GLY B CA 1
ATOM 5333 C C . GLY B 1 326 ? -34.406 6.715 23.344 1 26.53 326 GLY B C 1
ATOM 5334 O O . GLY B 1 326 ? -33.469 6.258 22.688 1 26.53 326 GLY B O 1
ATOM 5335 N N . ASP B 1 327 ? -34.781 7.926 23.016 1 29.44 327 ASP B N 1
ATOM 5336 C CA . ASP B 1 327 ? -34.031 9.102 22.609 1 29.44 327 ASP B CA 1
ATOM 5337 C C . ASP B 1 327 ? -32.938 9.438 23.641 1 29.44 327 ASP B C 1
ATOM 5339 O O . ASP B 1 327 ? -32.188 10.406 23.469 1 29.44 327 ASP B O 1
ATOM 5343 N N . ALA B 1 328 ? -33.219 9.234 24.953 1 30.22 328 ALA B N 1
ATOM 5344 C CA . ALA B 1 328 ? -32.5 9.828 26.078 1 30.22 328 ALA B CA 1
ATOM 5345 C C . ALA B 1 328 ? -31 9.484 26 1 30.22 328 ALA B C 1
ATOM 5347 O O . ALA B 1 328 ? -30.141 10.367 26.125 1 30.22 328 ALA B O 1
ATOM 5348 N N . PHE B 1 329 ? -30.703 8.172 26.516 1 31.16 329 PHE B N 1
ATOM 5349 C CA . PHE B 1 329 ? -29.328 7.855 26.891 1 31.16 329 PHE B CA 1
ATOM 5350 C C . PHE B 1 329 ? -28.453 7.668 25.656 1 31.16 329 PHE B C 1
ATOM 5352 O O . PHE B 1 329 ? -27.531 6.844 25.672 1 31.16 329 PHE B O 1
ATOM 5359 N N . LYS B 1 330 ? -29 7.688 24.562 1 37.44 330 LYS B N 1
ATOM 5360 C CA . LYS B 1 330 ? -28.031 7.562 23.484 1 37.44 330 LYS B CA 1
ATOM 5361 C C . LYS B 1 330 ? -26.797 8.43 23.734 1 37.44 330 LYS B C 1
ATOM 5363 O O . LYS B 1 330 ? -26.719 9.562 23.266 1 37.44 330 LYS B O 1
ATOM 5368 N N . THR B 1 331 ? -26.453 8.531 24.859 1 46.81 331 THR B N 1
ATOM 5369 C CA . THR B 1 331 ? -25.219 9.211 25.25 1 46.81 331 THR B CA 1
ATOM 5370 C C . THR B 1 331 ? -24.125 8.977 24.219 1 46.81 331 THR B C 1
ATOM 5372 O O . THR B 1 331 ? -23.859 7.836 23.844 1 46.81 331 THR B O 1
ATOM 5375 N N . ASP B 1 332 ? -23.766 10 23.125 1 71.69 332 ASP B N 1
ATOM 5376 C CA . ASP B 1 332 ? -23 10.203 21.906 1 71.69 332 ASP B CA 1
ATOM 5377 C C . ASP B 1 332 ? -21.562 9.719 22.078 1 71.69 332 ASP B C 1
ATOM 5379 O O . ASP B 1 332 ? -20.844 10.18 22.969 1 71.69 332 ASP B O 1
ATOM 5383 N N . VAL B 1 333 ? -21.422 8.367 21.922 1 82.75 333 VAL B N 1
ATOM 5384 C CA . VAL B 1 333 ? -20.078 7.805 21.969 1 82.75 333 VAL B CA 1
ATOM 5385 C C . VAL B 1 333 ? -19.047 8.898 21.703 1 82.75 333 VAL B C 1
ATOM 5387 O O . VAL B 1 333 ? -17.953 8.875 22.266 1 82.75 333 VAL B O 1
ATOM 5390 N N . VAL B 1 334 ? -19.484 9.805 21.109 1 87.25 334 VAL B N 1
ATOM 5391 C CA . VAL B 1 334 ? -18.594 10.906 20.75 1 87.25 334 VAL B CA 1
ATOM 5392 C C . VAL B 1 334 ? -18.312 11.766 21.984 1 87.25 334 VAL B C 1
ATOM 5394 O O . VAL B 1 334 ? -17.172 12.148 22.234 1 87.25 334 VAL B O 1
ATOM 5397 N N . GLN B 1 335 ? -19.344 12.086 22.703 1 88.88 335 GLN B N 1
ATOM 5398 C CA . GLN B 1 335 ? -19.172 12.852 23.938 1 88.88 335 GLN B CA 1
ATOM 5399 C C . GLN B 1 335 ? -18.359 12.062 24.969 1 88.88 335 GLN B C 1
ATOM 5401 O O . GLN B 1 335 ? -17.547 12.633 25.688 1 88.88 335 GLN B O 1
ATOM 5406 N N . ASP B 1 336 ? -18.641 10.789 25 1 89.5 336 ASP B N 1
ATOM 5407 C CA . ASP B 1 336 ? -17.922 9.922 25.922 1 89.5 336 ASP B CA 1
ATOM 5408 C C . ASP B 1 336 ? -16.422 9.891 25.594 1 89.5 336 ASP B C 1
ATOM 5410 O O . ASP B 1 336 ? -15.586 9.891 26.5 1 89.5 336 ASP B O 1
ATOM 5414 N N . ILE B 1 337 ? -16.109 9.836 24.297 1 91.06 337 ILE B N 1
ATOM 5415 C CA . ILE B 1 337 ? -14.711 9.852 23.859 1 91.06 337 ILE B CA 1
ATOM 5416 C C . ILE B 1 337 ? -14.039 11.133 24.328 1 91.06 337 ILE B C 1
ATOM 5418 O O . ILE B 1 337 ? -12.969 11.094 24.953 1 91.06 337 ILE B O 1
ATOM 5422 N N . ALA B 1 338 ? -14.703 12.258 24.125 1 90.62 338 ALA B N 1
ATOM 5423 C CA . ALA B 1 338 ? -14.156 13.562 24.5 1 90.62 338 ALA B CA 1
ATOM 5424 C C . ALA B 1 338 ? -13.922 13.648 26 1 90.62 338 ALA B C 1
ATOM 5426 O O . ALA B 1 338 ? -12.867 14.109 26.453 1 90.62 338 ALA B O 1
ATOM 5427 N N . GLU B 1 339 ? -14.844 13.219 26.734 1 90.81 339 GLU B N 1
ATOM 5428 C CA . GLU B 1 339 ? -14.766 13.289 28.188 1 90.81 339 GLU B CA 1
ATOM 5429 C C . GLU B 1 339 ? -13.664 12.391 28.734 1 90.81 339 GLU B C 1
ATOM 5431 O O . GLU B 1 339 ? -12.922 12.781 29.625 1 90.81 339 GLU B O 1
ATOM 5436 N N . ALA B 1 340 ? -13.57 11.203 28.203 1 91.88 340 ALA B N 1
ATOM 5437 C CA . ALA B 1 340 ? -12.531 10.273 28.641 1 91.88 340 ALA B CA 1
ATOM 5438 C C . ALA B 1 340 ? -11.141 10.844 28.375 1 91.88 340 ALA B C 1
ATOM 5440 O O . ALA B 1 340 ? -10.273 10.828 29.25 1 91.88 340 ALA B O 1
ATOM 5441 N N . LEU B 1 341 ? -10.977 11.359 27.203 1 91.12 341 LEU B N 1
ATOM 5442 C CA . LEU B 1 341 ? -9.68 11.898 26.828 1 91.12 341 LEU B CA 1
ATOM 5443 C C . LEU B 1 341 ? -9.344 13.133 27.656 1 91.12 341 LEU B C 1
ATOM 5445 O O . LEU B 1 341 ? -8.188 13.32 28.047 1 91.12 341 LEU B O 1
ATOM 5449 N N . ALA B 1 342 ? -10.289 13.992 27.969 1 91 342 ALA B N 1
ATOM 5450 C CA . ALA B 1 342 ? -10.094 15.164 28.812 1 91 342 ALA B CA 1
ATOM 5451 C C . ALA B 1 342 ? -9.664 14.75 30.219 1 91 342 ALA B C 1
ATOM 5453 O O . ALA B 1 342 ? -8.891 15.469 30.875 1 91 342 ALA B O 1
ATOM 5454 N N . ALA B 1 343 ? -10.141 13.594 30.656 1 91.06 343 ALA B N 1
ATOM 5455 C CA . ALA B 1 343 ? -9.805 13.086 31.984 1 91.06 343 ALA B CA 1
ATOM 5456 C C . ALA B 1 343 ? -8.484 12.336 31.969 1 91.06 343 ALA B C 1
ATOM 5458 O O . ALA B 1 343 ? -8.039 11.82 33 1 91.06 343 ALA B O 1
ATOM 5459 N N . GLY B 1 344 ? -7.891 12.227 30.828 1 89.75 344 GLY B N 1
ATOM 5460 C CA . GLY B 1 344 ? -6.609 11.547 30.703 1 89.75 344 GLY B CA 1
ATOM 5461 C C . GLY B 1 344 ? -6.742 10.039 30.641 1 89.75 344 GLY B C 1
ATOM 5462 O O . GLY B 1 344 ? -5.762 9.312 30.828 1 89.75 344 GLY B O 1
ATOM 5463 N N . LEU B 1 345 ? -7.961 9.555 30.359 1 91 345 LEU B N 1
ATOM 5464 C CA . LEU B 1 345 ? -8.203 8.117 30.281 1 91 345 LEU B CA 1
ATOM 5465 C C . LEU B 1 345 ? -8.055 7.633 28.844 1 91 345 LEU B C 1
ATOM 5467 O O . LEU B 1 345 ? -8.375 8.359 27.891 1 91 345 LEU B O 1
ATOM 5471 N N . PRO B 1 346 ? -7.617 6.418 28.688 1 92.69 346 PRO B N 1
ATOM 5472 C CA . PRO B 1 346 ? -7.48 5.879 27.344 1 92.69 346 PRO B CA 1
ATOM 5473 C C . PRO B 1 346 ? -8.82 5.484 26.719 1 92.69 346 PRO B C 1
ATOM 5475 O O . PRO B 1 346 ? -9.75 5.117 27.438 1 92.69 346 PRO B O 1
ATOM 5478 N N . VAL B 1 347 ? -8.914 5.688 25.453 1 93.81 347 VAL B N 1
ATOM 5479 C CA . VAL B 1 347 ? -10.023 5.203 24.641 1 93.81 347 VAL B CA 1
ATOM 5480 C C . VAL B 1 347 ? -9.547 4.074 23.719 1 93.81 347 VAL B C 1
ATOM 5482 O O . VAL B 1 347 ? -8.43 4.121 23.203 1 93.81 347 VAL B O 1
ATOM 5485 N N . VAL B 1 348 ? -10.391 3.012 23.547 1 93.06 348 VAL B N 1
ATOM 5486 C CA . VAL B 1 348 ? -9.984 1.858 22.75 1 93.06 348 VAL B CA 1
ATOM 5487 C C . VAL B 1 348 ? -10.805 1.796 21.469 1 93.06 348 VAL B C 1
ATOM 5489 O O . VAL B 1 348 ? -12.039 1.802 21.516 1 93.06 348 VAL B O 1
ATOM 5492 N N . TYR B 1 349 ? -10.117 1.85 20.391 1 90.44 349 TYR B N 1
ATOM 5493 C CA . TYR B 1 349 ? -10.734 1.661 19.078 1 90.44 349 TYR B CA 1
ATOM 5494 C C . TYR B 1 349 ? -10.492 0.247 18.562 1 90.44 349 TYR B C 1
ATOM 5496 O O . TYR B 1 349 ? -9.383 -0.273 18.641 1 90.44 349 TYR B O 1
ATOM 5504 N N . ASN B 1 350 ? -11.477 -0.39 18.094 1 85.75 350 ASN B N 1
ATOM 5505 C CA . ASN B 1 350 ? -11.375 -1.685 17.422 1 85.75 350 ASN B CA 1
ATOM 5506 C C . ASN B 1 350 ? -11.992 -1.646 16.031 1 85.75 350 ASN B C 1
ATOM 5508 O O . ASN B 1 350 ? -13.133 -1.208 15.859 1 85.75 350 ASN B O 1
ATOM 5512 N N . ASN B 1 351 ? -11.07 -1.926 15.117 1 77.94 351 ASN B N 1
ATOM 5513 C CA . ASN B 1 351 ? -11.586 -1.95 13.75 1 77.94 351 ASN B CA 1
ATOM 5514 C C . ASN B 1 351 ? -12.68 -2.996 13.578 1 77.94 351 ASN B C 1
ATOM 5516 O O . ASN B 1 351 ? -12.492 -4.164 13.93 1 77.94 351 ASN B O 1
ATOM 5520 N N . ALA B 1 352 ? -13.938 -2.365 13.477 1 63.81 352 ALA B N 1
ATOM 5521 C CA . ALA B 1 352 ? -15.094 -3.23 13.25 1 63.81 352 ALA B CA 1
ATOM 5522 C C . ALA B 1 352 ? -15.25 -3.539 11.758 1 63.81 352 ALA B C 1
ATOM 5524 O O . ALA B 1 352 ? -14.898 -2.723 10.906 1 63.81 352 ALA B O 1
ATOM 5525 N N . TYR B 1 353 ? -15.422 -4.832 11.344 1 54.28 353 TYR B N 1
ATOM 5526 C CA . TYR B 1 353 ? -15.57 -5.324 9.977 1 54.28 353 TYR B CA 1
ATOM 5527 C C . TYR B 1 353 ? -16.891 -4.859 9.375 1 54.28 353 TYR B C 1
ATOM 5529 O O . TYR B 1 353 ? -17.844 -4.574 10.102 1 54.28 353 TYR B O 1
ATOM 5537 N N . ASP B 1 354 ? -17 -4.102 8.203 1 55.03 354 ASP B N 1
ATOM 5538 C CA . ASP B 1 354 ? -18.125 -4.074 7.281 1 55.03 354 ASP B CA 1
ATOM 5539 C C . ASP B 1 354 ? -18.734 -2.674 7.195 1 55.03 354 ASP B C 1
ATOM 5541 O O . ASP B 1 354 ? -19.953 -2.525 7.086 1 55.03 354 ASP B O 1
ATOM 5545 N N . THR B 1 355 ? -17.812 -1.85 7.316 1 62.75 355 THR B N 1
ATOM 5546 C CA . THR B 1 355 ? -18.391 -0.51 7.25 1 62.75 355 THR B CA 1
ATOM 5547 C C . THR B 1 355 ? -17.938 0.211 5.984 1 62.75 355 THR B C 1
ATOM 5549 O O . THR B 1 355 ? -17.859 1.44 5.957 1 62.75 355 THR B O 1
ATOM 5552 N N . ARG B 1 356 ? -17.938 -0.612 4.965 1 70.88 356 ARG B N 1
ATOM 5553 C CA . ARG B 1 356 ? -17.469 -0.104 3.678 1 70.88 356 ARG B CA 1
ATOM 5554 C C . ARG B 1 356 ? -18.578 0.688 2.971 1 70.88 356 ARG B C 1
ATOM 5556 O O . ARG B 1 356 ? -19.734 0.291 2.988 1 70.88 356 ARG B O 1
ATOM 5563 N N . ARG B 1 357 ? -18.094 1.812 2.586 1 74.31 357 ARG B N 1
ATOM 5564 C CA . ARG B 1 357 ? -18.953 2.646 1.739 1 74.31 357 ARG B CA 1
ATOM 5565 C C . ARG B 1 357 ? -18.359 2.789 0.342 1 74.31 357 ARG B C 1
ATOM 5567 O O . ARG B 1 357 ? -17.141 2.643 0.159 1 74.31 357 ARG B O 1
ATOM 5574 N N . THR B 1 358 ? -19.328 2.82 -0.621 1 78.69 358 THR B N 1
ATOM 5575 C CA . THR B 1 358 ? -18.844 3.006 -1.986 1 78.69 358 THR B CA 1
ATOM 5576 C C . THR B 1 358 ? -19.672 4.074 -2.707 1 78.69 358 THR B C 1
ATOM 5578 O O . THR B 1 358 ? -20.641 4.602 -2.154 1 78.69 358 THR B O 1
ATOM 5581 N N . MET B 1 359 ? -19.094 4.523 -3.719 1 74.06 359 MET B N 1
ATOM 5582 C CA . MET B 1 359 ? -19.766 5.414 -4.656 1 74.06 359 MET B CA 1
ATOM 5583 C C . MET B 1 359 ? -19.859 4.777 -6.039 1 74.06 359 MET B C 1
ATOM 5585 O O . MET B 1 359 ? -19.031 3.941 -6.398 1 74.06 359 MET B O 1
ATOM 5589 N N . GLN B 1 360 ? -20.891 5.199 -6.688 1 75.44 360 GLN B N 1
ATOM 5590 C CA . GLN B 1 360 ? -21.078 4.641 -8.023 1 75.44 360 GLN B CA 1
ATOM 5591 C C . GLN B 1 360 ? -20.031 5.184 -8.992 1 75.44 360 GLN B C 1
ATOM 5593 O O . GLN B 1 360 ? -19.938 6.398 -9.195 1 75.44 360 GLN B O 1
ATOM 5598 N N . ILE B 1 361 ? -19.281 4.27 -9.445 1 73.44 361 ILE B N 1
ATOM 5599 C CA . ILE B 1 361 ? -18.312 4.551 -10.508 1 73.44 361 ILE B CA 1
ATOM 5600 C C . ILE B 1 361 ? -18.531 3.59 -11.672 1 73.44 361 ILE B C 1
ATOM 5602 O O . ILE B 1 361 ? -18.375 2.377 -11.516 1 73.44 361 ILE B O 1
ATOM 5606 N N . ASP B 1 362 ? -18.859 4.129 -12.789 1 69 362 ASP B N 1
ATOM 5607 C CA . ASP B 1 362 ? -19.203 3.299 -13.945 1 69 362 ASP B CA 1
ATOM 5608 C C . ASP B 1 362 ? -18.031 2.393 -14.328 1 69 362 ASP B C 1
ATOM 5610 O O . ASP B 1 362 ? -16.875 2.818 -14.312 1 69 362 ASP B O 1
ATOM 5614 N N . ARG B 1 363 ? -18.375 1.077 -14.625 1 74.44 363 ARG B N 1
ATOM 5615 C CA . ARG B 1 363 ? -17.438 0.07 -15.117 1 74.44 363 ARG B CA 1
ATOM 5616 C C . ARG B 1 363 ? -16.375 -0.249 -14.07 1 74.44 363 ARG B C 1
ATOM 5618 O O . ARG B 1 363 ? -15.266 -0.661 -14.414 1 74.44 363 ARG B O 1
ATOM 5625 N N . SER B 1 364 ? -16.797 0.04 -12.844 1 80.56 364 SER B N 1
ATOM 5626 C CA . SER B 1 364 ? -15.867 -0.278 -11.766 1 80.56 364 SER B CA 1
ATOM 5627 C C . SER B 1 364 ? -16.016 -1.729 -11.32 1 80.56 364 SER B C 1
ATOM 5629 O O . SER B 1 364 ? -17.047 -2.354 -11.547 1 80.56 364 SER B O 1
ATOM 5631 N N . ASP B 1 365 ? -14.953 -2.191 -10.758 1 86.88 365 ASP B N 1
ATOM 5632 C CA . ASP B 1 365 ? -14.977 -3.547 -10.211 1 86.88 365 ASP B CA 1
ATOM 5633 C C . ASP B 1 365 ? -16.047 -3.686 -9.133 1 86.88 365 ASP B C 1
ATOM 5635 O O . ASP B 1 365 ? -16.703 -4.719 -9.039 1 86.88 365 ASP B O 1
ATOM 5639 N N . VAL B 1 366 ? -16.281 -2.645 -8.375 1 88.44 366 VAL B N 1
ATOM 5640 C CA . VAL B 1 366 ? -17.297 -2.672 -7.328 1 88.44 366 VAL B CA 1
ATOM 5641 C C . VAL B 1 366 ? -18.672 -2.906 -7.941 1 88.44 366 VAL B C 1
ATOM 5643 O O . VAL B 1 366 ? -19.406 -3.793 -7.508 1 88.44 366 VAL B O 1
ATOM 5646 N N . MET B 1 367 ? -18.938 -2.191 -8.984 1 84.75 367 MET B N 1
ATOM 5647 C CA . MET B 1 367 ? -20.25 -2.32 -9.633 1 84.75 367 MET B CA 1
ATOM 5648 C C . MET B 1 367 ? -20.391 -3.682 -10.305 1 84.75 367 MET B C 1
ATOM 5650 O O . MET B 1 367 ? -21.453 -4.285 -10.273 1 84.75 367 MET B O 1
ATOM 5654 N N . ALA B 1 368 ? -19.312 -4.145 -10.93 1 87.38 368 ALA B N 1
ATOM 5655 C CA . ALA B 1 368 ? -19.344 -5.457 -11.57 1 87.38 368 ALA B CA 1
ATOM 5656 C C . ALA B 1 368 ? -19.656 -6.551 -10.555 1 87.38 368 ALA B C 1
ATOM 5658 O O . ALA B 1 368 ? -20.531 -7.395 -10.797 1 87.38 368 ALA B O 1
ATOM 5659 N N . LEU B 1 369 ? -19.031 -6.535 -9.469 1 93.19 369 LEU B N 1
ATOM 5660 C CA . LEU B 1 369 ? -19.219 -7.555 -8.445 1 93.19 369 LEU B CA 1
ATOM 5661 C C . LEU B 1 369 ? -20.641 -7.48 -7.867 1 93.19 369 LEU B C 1
ATOM 5663 O O . LEU B 1 369 ? -21.266 -8.508 -7.609 1 93.19 369 LEU B O 1
ATOM 5667 N N . GLN B 1 370 ? -21.094 -6.227 -7.703 1 88.69 370 GLN B N 1
ATOM 5668 C CA . GLN B 1 370 ? -22.453 -6.043 -7.195 1 88.69 370 GLN B CA 1
ATOM 5669 C C . GLN B 1 370 ? -23.469 -6.617 -8.164 1 88.69 370 GLN B C 1
ATOM 5671 O O . GLN B 1 370 ? -24.547 -7.062 -7.746 1 88.69 370 GLN B O 1
ATOM 5676 N N . SER B 1 371 ? -23.156 -6.629 -9.43 1 90.31 371 SER B N 1
ATOM 5677 C CA . SER B 1 371 ? -24.062 -7.152 -10.445 1 90.31 371 SER B CA 1
ATOM 5678 C C . SER B 1 371 ? -23.828 -8.633 -10.695 1 90.31 371 SER B C 1
ATOM 5680 O O . SER B 1 371 ? -24.391 -9.219 -11.617 1 90.31 371 SER B O 1
ATOM 5682 N N . GLY B 1 372 ? -22.922 -9.195 -9.945 1 91.62 372 GLY B N 1
ATOM 5683 C CA . GLY B 1 372 ? -22.688 -10.625 -10.016 1 91.62 372 GLY B CA 1
ATOM 5684 C C . GLY B 1 372 ? -21.688 -11.023 -11.086 1 91.62 372 GLY B C 1
ATOM 5685 O O . GLY B 1 372 ? -21.609 -12.195 -11.453 1 91.62 372 GLY B O 1
ATOM 5686 N N . HIS B 1 373 ? -20.969 -10.078 -11.602 1 92.38 373 HIS B N 1
ATOM 5687 C CA . HIS B 1 373 ? -19.969 -10.352 -12.617 1 92.38 373 HIS B CA 1
ATOM 5688 C C . HIS B 1 373 ? -18.594 -10.539 -11.992 1 92.38 373 HIS B C 1
ATOM 5690 O O . HIS B 1 373 ? -18.234 -9.836 -11.039 1 92.38 373 HIS B O 1
ATOM 5696 N N . VAL B 1 374 ? -17.859 -11.531 -12.531 1 93.25 374 VAL B N 1
ATOM 5697 C CA . VAL B 1 374 ? -16.438 -11.586 -12.266 1 93.25 374 VAL B CA 1
ATOM 5698 C C . VAL B 1 374 ? -15.758 -10.32 -12.789 1 93.25 374 VAL B C 1
ATOM 5700 O O . VAL B 1 374 ? -16.062 -9.859 -13.891 1 93.25 374 VAL B O 1
ATOM 5703 N N . SER B 1 375 ? -14.906 -9.734 -11.938 1 90.75 375 SER B N 1
ATOM 5704 C CA . SER B 1 375 ? -14.18 -8.547 -12.359 1 90.75 375 SER B CA 1
ATOM 5705 C C . SER B 1 375 ? -12.695 -8.852 -12.57 1 90.75 375 SER B C 1
ATOM 5707 O O . SER B 1 375 ? -12.062 -9.492 -11.727 1 90.75 375 SER B O 1
ATOM 5709 N N . ILE B 1 376 ? -12.141 -8.445 -13.734 1 89.19 376 ILE B N 1
ATOM 5710 C CA . ILE B 1 376 ? -10.711 -8.469 -14.008 1 89.19 376 ILE B CA 1
ATOM 5711 C C . ILE B 1 376 ? -10.203 -7.047 -14.234 1 89.19 376 ILE B C 1
ATOM 5713 O O . ILE B 1 376 ? -10.602 -6.387 -15.195 1 89.19 376 ILE B O 1
ATOM 5717 N N . SER B 1 377 ? -9.352 -6.574 -13.312 1 84.94 377 SER B N 1
ATOM 5718 C CA . SER B 1 377 ? -8.75 -5.25 -13.453 1 84.94 377 SER B CA 1
ATOM 5719 C C . SER B 1 377 ? -7.25 -5.352 -13.695 1 84.94 377 SER B C 1
ATOM 5721 O O . SER B 1 377 ? -6.594 -6.277 -13.211 1 84.94 377 SER B O 1
ATOM 5723 N N . THR B 1 378 ? -6.707 -4.43 -14.492 1 82.19 378 THR B N 1
ATOM 5724 C CA . THR B 1 378 ? -5.273 -4.277 -14.695 1 82.19 378 THR B CA 1
ATOM 5725 C C . THR B 1 378 ? -4.719 -3.152 -13.828 1 82.19 378 THR B C 1
ATOM 5727 O O . THR B 1 378 ? -5.211 -2.021 -13.883 1 82.19 378 THR B O 1
ATOM 5730 N N . LEU B 1 379 ? -3.756 -3.52 -12.992 1 84.56 379 LEU B N 1
ATOM 5731 C CA . LEU B 1 379 ? -3.191 -2.551 -12.055 1 84.56 379 LEU B CA 1
ATOM 5732 C C . LEU B 1 379 ? -1.71 -2.322 -12.344 1 84.56 379 LEU B C 1
ATOM 5734 O O . LEU B 1 379 ? -1.009 -3.236 -12.781 1 84.56 379 LEU B O 1
ATOM 5738 N N . GLN B 1 380 ? -1.228 -1.096 -12.016 1 79 380 GLN B N 1
ATOM 5739 C CA . GLN B 1 380 ? 0.191 -0.781 -12.148 1 79 380 GLN B CA 1
ATOM 5740 C C . GLN B 1 380 ? 0.985 -1.303 -10.953 1 79 380 GLN B C 1
ATOM 5742 O O . GLN B 1 380 ? 0.555 -1.163 -9.812 1 79 380 GLN B O 1
ATOM 5747 N N . ALA B 1 381 ? 2.131 -1.858 -11.25 1 75.88 381 ALA B N 1
ATOM 5748 C CA . ALA B 1 381 ? 2.986 -2.35 -10.172 1 75.88 381 ALA B CA 1
ATOM 5749 C C . ALA B 1 381 ? 3.744 -1.203 -9.508 1 75.88 381 ALA B C 1
ATOM 5751 O O . ALA B 1 381 ? 3.895 -1.178 -8.281 1 75.88 381 ALA B O 1
ATOM 5752 N N . GLN B 1 382 ? 4.23 -0.227 -10.234 1 67.75 382 GLN B N 1
ATOM 5753 C CA . GLN B 1 382 ? 5.113 0.827 -9.742 1 67.75 382 GLN B CA 1
ATOM 5754 C C . GLN B 1 382 ? 4.312 1.97 -9.117 1 67.75 382 GLN B C 1
ATOM 5756 O O . GLN B 1 382 ? 4.891 2.949 -8.641 1 67.75 382 GLN B O 1
ATOM 5761 N N . GLY B 1 383 ? 3.227 1.864 -8.711 1 58.91 383 GLY B N 1
ATOM 5762 C CA . GLY B 1 383 ? 2.457 2.943 -8.109 1 58.91 383 GLY B CA 1
ATOM 5763 C C . GLY B 1 383 ? 2.209 4.098 -9.062 1 58.91 383 GLY B C 1
ATOM 5764 O O . GLY B 1 383 ? 2.803 4.16 -10.141 1 58.91 383 GLY B O 1
ATOM 5765 N N . ASN B 1 384 ? 1.082 4.93 -8.906 1 51.47 384 ASN B N 1
ATOM 5766 C CA . ASN B 1 384 ? 0.667 6.016 -9.781 1 51.47 384 ASN B CA 1
ATOM 5767 C C . ASN B 1 384 ? 1.5 7.273 -9.555 1 51.47 384 ASN B C 1
ATOM 5769 O O . ASN B 1 384 ? 1.623 7.742 -8.422 1 51.47 384 ASN B O 1
ATOM 5773 N N . GLY B 1 385 ? 2.707 7.41 -10.195 1 41.31 385 GLY B N 1
ATOM 5774 C CA . GLY B 1 385 ? 3.305 8.734 -10.133 1 41.31 385 GLY B CA 1
ATOM 5775 C C . GLY B 1 385 ? 2.914 9.617 -11.297 1 41.31 385 GLY B C 1
ATOM 5776 O O . GLY B 1 385 ? 2.723 9.133 -12.414 1 41.31 385 GLY B O 1
ATOM 5777 N N . GLY B 1 386 ? 1.917 10.484 -11 1 36.19 386 GLY B N 1
ATOM 5778 C CA . GLY B 1 386 ? 1.293 11.406 -11.93 1 36.19 386 GLY B CA 1
ATOM 5779 C C . GLY B 1 386 ? 2.211 11.82 -13.062 1 36.19 386 GLY B C 1
ATOM 5780 O O . GLY B 1 386 ? 1.812 11.812 -14.227 1 36.19 386 GLY B O 1
ATOM 5781 N N . GLU B 1 387 ? 3.262 12.531 -12.656 1 33.34 387 GLU B N 1
ATOM 5782 C CA . GLU B 1 387 ? 3.775 13.43 -13.695 1 33.34 387 GLU B CA 1
ATOM 5783 C C . GLU B 1 387 ? 4.484 12.648 -14.797 1 33.34 387 GLU B C 1
ATOM 5785 O O . GLU B 1 387 ? 4.793 13.203 -15.852 1 33.34 387 GLU B O 1
ATOM 5790 N N . SER B 1 388 ? 5.105 11.672 -14.375 1 33.41 388 SER B N 1
ATOM 5791 C CA . SER B 1 388 ? 5.98 11.32 -15.492 1 33.41 388 SER B CA 1
ATOM 5792 C C . SER B 1 388 ? 5.207 10.609 -16.594 1 33.41 388 SER B C 1
ATOM 5794 O O . SER B 1 388 ? 5.805 10.109 -17.547 1 33.41 388 SER B O 1
ATOM 5796 N N . GLY B 1 389 ? 4.074 11.062 -16.734 1 34.81 389 GLY B N 1
ATOM 5797 C CA . GLY B 1 389 ? 3.402 10.633 -17.953 1 34.81 389 GLY B CA 1
ATOM 5798 C C . GLY B 1 389 ? 3.418 9.133 -18.156 1 34.81 389 GLY B C 1
ATOM 5799 O O . GLY B 1 389 ? 3.078 8.633 -19.234 1 34.81 389 GLY B O 1
ATOM 5800 N N . ARG B 1 390 ? 4.066 8.516 -17.219 1 34.28 390 ARG B N 1
ATOM 5801 C CA . ARG B 1 390 ? 4.273 7.141 -17.672 1 34.28 390 ARG B CA 1
ATOM 5802 C C . ARG B 1 390 ? 3.227 6.203 -17.078 1 34.28 390 ARG B C 1
ATOM 5804 O O . ARG B 1 390 ? 3.492 5.508 -16.109 1 34.28 390 ARG B O 1
ATOM 5811 N N . MET B 1 391 ? 2.143 6.695 -16.859 1 38.16 391 MET B N 1
ATOM 5812 C CA . MET B 1 391 ? 1.092 5.773 -16.438 1 38.16 391 MET B CA 1
ATOM 5813 C C . MET B 1 391 ? 0.571 4.965 -17.625 1 38.16 391 MET B C 1
ATOM 5815 O O . MET B 1 391 ? 0.404 5.5 -18.719 1 38.16 391 MET B O 1
ATOM 5819 N N . ILE B 1 392 ? 0.929 3.631 -17.609 1 33.66 392 ILE B N 1
ATOM 5820 C CA . ILE B 1 392 ? 0.293 2.764 -18.594 1 33.66 392 ILE B CA 1
ATOM 5821 C C . ILE B 1 392 ? -1.206 2.68 -18.312 1 33.66 392 ILE B C 1
ATOM 5823 O O . ILE B 1 392 ? -1.621 2.283 -17.219 1 33.66 392 ILE B O 1
ATOM 5827 N N . THR B 1 393 ? -1.857 3.68 -18.688 1 32.94 393 THR B N 1
ATOM 5828 C CA . THR B 1 393 ? -3.309 3.559 -18.609 1 32.94 393 THR B CA 1
ATOM 5829 C C . THR B 1 393 ? -3.826 2.545 -19.625 1 32.94 393 THR B C 1
ATOM 5831 O O . THR B 1 393 ? -3.561 2.672 -20.828 1 32.94 393 THR B O 1
ATOM 5834 N N . VAL B 1 394 ? -3.955 1.273 -19.172 1 30 394 VAL B N 1
ATOM 5835 C CA . VAL B 1 394 ? -4.465 0.221 -20.047 1 30 394 VAL B CA 1
ATOM 5836 C C . VAL B 1 394 ? -5.984 0.321 -20.156 1 30 394 VAL B C 1
ATOM 5838 O O . VAL B 1 394 ? -6.68 0.323 -19.125 1 30 394 VAL B O 1
ATOM 5841 N N . MET B 1 395 ? -6.422 1.032 -21.016 1 29.08 395 MET B N 1
ATOM 5842 C CA . MET B 1 395 ? -7.855 1.01 -21.281 1 29.08 395 MET B CA 1
ATOM 5843 C C . MET B 1 395 ? -8.227 -0.196 -22.141 1 29.08 395 MET B C 1
ATOM 5845 O O . MET B 1 395 ? -7.672 -0.393 -23.219 1 29.08 395 MET B O 1
ATOM 5849 N N . VAL B 1 396 ? -8.477 -1.299 -21.453 1 25.58 396 VAL B N 1
ATOM 5850 C CA . VAL B 1 396 ? -8.898 -2.488 -22.188 1 25.58 396 VAL B CA 1
ATOM 5851 C C . VAL B 1 396 ? -10.289 -2.262 -22.781 1 25.58 396 VAL B C 1
ATOM 5853 O O . VAL B 1 396 ? -11.219 -1.857 -22.078 1 25.58 396 VAL B O 1
ATOM 5856 N N . ALA B 1 397 ? -10.242 -1.885 -23.953 1 25.06 397 ALA B N 1
ATOM 5857 C CA . ALA B 1 397 ? -11.484 -1.864 -24.719 1 25.06 397 ALA B CA 1
ATOM 5858 C C . ALA B 1 397 ? -12.094 -3.262 -24.828 1 25.06 397 ALA B C 1
ATOM 5860 O O . ALA B 1 397 ? -11.414 -4.219 -25.203 1 25.06 397 ALA B O 1
ATOM 5861 N N . TRP B 1 398 ? -12.891 -3.625 -23.766 1 24.08 398 TRP B N 1
ATOM 5862 C CA . TRP B 1 398 ? -13.695 -4.785 -24.156 1 24.08 398 TRP B CA 1
ATOM 5863 C C . TRP B 1 398 ? -14.688 -4.422 -25.25 1 24.08 398 TRP B C 1
ATOM 5865 O O . TRP B 1 398 ? -15.234 -3.316 -25.266 1 24.08 398 TRP B O 1
#

Solvent-accessible surface area (backbone atoms only — not comparable to full-atom values): 41756 Å² total; per-residue (Å²): 132,81,70,72,73,74,74,82,68,83,78,65,61,66,72,78,56,75,48,70,83,68,80,72,78,76,68,99,37,49,60,23,35,36,38,30,22,18,64,14,52,79,29,45,23,37,46,50,40,52,53,48,47,33,67,74,69,68,43,50,51,40,34,35,10,7,61,48,68,36,70,37,30,3,35,19,50,55,70,87,53,73,22,45,33,34,71,36,70,91,79,35,76,62,26,31,27,27,56,47,32,24,25,38,27,40,47,46,38,61,22,73,64,70,8,51,32,47,32,67,48,40,29,52,36,40,33,37,9,27,54,34,73,31,59,63,46,25,32,39,41,59,26,23,8,26,43,22,20,17,33,47,32,10,60,42,6,26,19,22,31,18,34,15,18,33,32,59,52,72,86,43,47,48,64,54,38,41,51,53,48,50,53,51,47,50,53,50,37,58,76,54,66,72,38,56,27,80,23,53,65,55,78,75,73,88,70,62,66,84,41,51,54,35,65,8,82,53,39,81,60,74,79,60,60,77,80,66,62,51,66,58,63,54,52,52,50,48,34,27,46,43,3,48,25,31,39,39,37,34,27,31,71,84,41,55,91,86,67,77,46,68,40,78,19,14,55,20,51,50,41,73,48,68,33,58,49,65,36,40,79,99,47,79,65,70,73,79,71,80,69,74,76,66,75,74,69,77,74,74,72,75,72,71,77,80,78,81,76,80,75,78,78,71,76,74,76,73,74,78,74,77,70,75,73,75,72,72,74,67,64,50,68,28,57,50,49,36,51,36,45,74,70,67,38,54,35,34,40,27,62,41,90,82,29,59,29,54,58,95,40,87,63,7,28,48,53,33,39,73,70,50,15,26,21,40,27,50,31,58,32,61,60,54,31,16,32,53,33,62,45,69,25,45,18,72,38,116,127,81,72,67,74,76,73,80,68,79,78,64,60,65,72,78,55,77,48,72,84,69,79,72,78,77,70,99,38,46,61,23,34,36,36,30,23,17,63,14,51,80,28,46,22,37,48,49,40,52,53,48,47,32,66,75,68,67,42,51,52,40,33,35,10,7,62,48,67,37,71,37,31,5,35,18,50,54,69,88,53,74,22,44,34,36,70,34,69,90,77,36,75,63,25,31,28,26,54,48,31,24,26,39,26,40,46,46,37,62,22,71,64,69,9,50,32,48,31,67,47,39,29,52,37,39,33,39,9,26,54,34,72,30,58,63,44,23,32,39,40,60,26,23,6,27,42,21,21,16,32,46,32,9,60,43,5,27,19,23,30,20,33,13,17,34,32,58,55,74,87,44,47,47,63,53,38,41,49,53,47,50,55,53,49,50,52,49,37,58,76,52,67,71,37,56,25,81,23,54,68,54,76,76,72,89,68,60,65,87,43,51,57,35,64,9,81,53,38,79,60,73,79,61,61,77,83,65,64,51,64,56,64,56,52,52,50,49,32,28,44,43,4,49,24,33,38,40,37,34,28,33,70,83,42,55,90,88,69,75,48,69,39,79,18,12,56,20,50,51,41,74,47,67,33,56,48,68,38,41,78,98,48,79,66,72,73,78,71,78,68,72,76,66,74,75,69,78,73,78,74,76,74,75,87,81,82,81,76,81,76,77,74,71,78,75,75,73,73,76,73,77,69,77,68,74,75,68,76,68,68,49,67,29,57,51,50,36,51,35,44,76,70,69,37,54,36,33,40,28,62,42,90,81,28,60,30,53,58,95,41,88,63,6,27,48,54,33,40,74,71,50,16,27,20,40,28,50,29,58,33,61,59,54,31,18,32,53,34,59,46,69,25,45,18,73,38,118

pLDDT: mean 72.15, std 28.41, range [16.08, 98.88]

Nearest PDB structures (foldseek):
  5kst-assembly1_D  TM=8.215E-01  e=5.674E-18  Xylella fastidiosa 9a5c
  5kst-assembly1_C  TM=8.156E-01  e=7.290E-18  Xylella fastidiosa 9a5c
  5kss-assembly1_B-2  TM=8.301E-01  e=1.672E-16  Xylella fastidiosa 9a5c
  5kss-assembly1_A-2  TM=8.151E-01  e=2.148E-16  Xylella fastidiosa 9a5c
  2e69-assembly1_D  TM=7.631E-01  e=1.130E-13  Thermus thermophilus HB8

Organism: NCBI:txid3068

Sequence (796 aa):
MLLLQHRDRPGAHFALTRSRSSTISVRAAQPCLVLSNDDGVESYALQSLAARLRKETGHRVLVVAPARNKSAASMGLTLRYDMELRVRPDLGPDTYALAGTPTDCMMVALDATKGLMRALDLHPILALSGPNYGPNMGTDVLLSGTVGAARTAGLYGVPSLASSSTSTDKSSALDNAVEATLALAGMALEALGCRPARNWPRNHVVVGGIGRRHVASTCEYESLPHNWVMDVEQVLVDAFQDGDVFLNLNVPAEWRPGSGRVATTGLGLMFYRDSYVVSVPGRPNMLVTSADASIVKANGNGNGNGAIGTSSDEPQCATVNGNGNGDAFKTDVVQDIAEALAAGLPVVYNNAYDTRRTMQIDRSDVMALQSGHVSISTLQAQGNGGESGRMITVMVAWMLLLQHRDRPGAHFALTRSRSSTISVRAAQPCLVLSNDDGVESYALQSLAARLRKETGHRVLVVAPARNKSAASMGLTLRYDMELRVRPDLGPDTYALAGTPTDCMMVALDATKGLMRALDLHPILALSGPNYGPNMGTDVLLSGTVGAARTAGLYGVPSLASSSTSTDKSSALDNAVEATLALAGMALEALGCRPARNWPRNHVVVGGIGRRHVASTCEYESLPHNWVMDVEQVLVDAFQDGDVFLNLNVPAEWRPGSGRVATTGLGLMFYRDSYVVSVPGRPNMLVTSADASIVKANGNGNGNGAIGTSSDEPQCATVNGNGNGDAFKTDVVQDIAEALAAGLPVVYNNAYDTRRTMQIDRSDVMALQSGHVSISTLQAQGNGGESGRMITVMVAW